Protein 8PHE (pdb70)

Secondary structure (DSSP, 8-state):
--HHHHTTT---TTTSSS-----HHHHHHHHHHSSTTHHHHHHS--HHHHHHHSS--HHHHHHHHHHTTTSSSS-GGGTS----HHHHHHHHHHHTTSSSHHHHHHHHHTTTTHHHHHH--HHHHHHHHHHHHTTSS-EEEE-----SSSBSSS---EEEEPTTSSEEEEEEEEEEEETTTT-SEEEEEEEEE---TT----EEEEEEEEEGGGS-EEE-PPP-BSS-TTS-EEEEEEEEEEEETT-BSSSTTTTHHHHHHHHHHSSTTHHHHHHHHHHHHHHHHHHHHHS-BSSSSBGGGSHHHHHHHHHHHHHHHHHHHHHHHHHHHHTSSS----HHHHHHHHHHHHHHHHHHHHHHHHHTGGGTTBTTSTTHHHHHHTTGGGTSSS-HHHHHHHHHHHHHHHHHHHHHHHH---SS-GGGHHHHHHHHHHHHHHHHHHHHHHHHHGGGGGT-HHHHHHHHHHHHHHHHHHHHHHHHHHHHHHT-TTHHHHHHHHHHHHHHHHHHHHHHHHTSSTT-TT--SHHHHHHHHHHHHHTS--SPPTT----/--STTGGGT----SSSSSPPP--HHHHHHHHHHHHHHHHHHHHT--HHHHHHHSS--HHHHHHHHHHTGGGSSS-GGGTS----HHHHHHHHHHHTTTSSHHHHHHHHHTTTSHHHHHH--HHHHHHHHHHHHTTSS-EEEE-----SSSBSS----EEEEPTTSSEEEEEEEEEEEETTTT-SEEEEEEEEE---TT----EEEEEEEEEGGGS-EEE-PPP-BSS--SS-EEEEEEEEEEEETT-EESSTTTHHHHHHHHHHS-SHHHHHHHHHHHHHHHHHHHHHHSS-EETTEEGGGSHHHHHHHHHHHHHHHHHHHHHHHHHHHHSSSS-----HHHHHHHHHHHHHHHHHHHHHHHHTGGGTTBTTSTTHHHHHHTTGGGTTTS-HHHHHHHHHHHHHHHHHHHHHHHH--TTS-GGGHHHHHHHHHHHHHHHHHHHHHHHHTGGGGGT-HHHHHHHHHHHHHHHHHHHHHHHHHHHHHHT-TTHHHHHHHHHHHHHHHHHHHHHHHHSSSTT-TT--SHHHHHHHHHHHHHTS--SPPTT----/--GGGGGTS-SS---/--SSGGGTS--S---

Radius of gyration: 31.09 Å; Cα contacts (8 Å, |Δi|>4): 2103; chains: 4; bounding box: 78×107×58 Å

InterPro domains:
  IPR006089 Acyl-CoA dehydrogenase, conserved site [PS00072] (179-191)
  IPR006089 Acyl-CoA dehydrogenase, conserved site [PS00073] (399-418)
  IPR006091 Acyl-CoA dehydrogenase/oxidase, middle domain [PF02770] (177-277)
  IPR009075 Acyl-CoA dehydrogenase/oxidase, C-terminal [PF00441] (290-437)
  IPR009100 Acyl-CoA dehydrogenase/oxidase, N-terminal and middle domain superfamily [SSF56645] (66-303)
  IPR013786 Acyl-CoA dehydrogenase/oxidase, N-terminal [PF02771] (68-173)
  IPR036250 Acyl-CoA dehydrogenase-like, C-terminal [SSF47203] (288-437)
  IPR036250 Acyl-CoA dehydrogenase-like, C-terminal [SSF47203] (507-579)
  IPR037069 Acyl-CoA dehydrogenase/oxidase, N-terminal domain superfamily [G3DSA:1.10.540.10] (61-175)
  IPR046373 Acyl-CoA oxidase/dehydrogenase, middle domain superfamily [G3DSA:2.40.110.10] (176-289)
  IPR049448 ACAD9/ACADV-like, C-terminal domain [PF21343] (492-610)

Structure (mmCIF, N/CA/C/O backbone):
data_8PHE
#
_entry.id   8PHE
#
_cell.length_a   1.00
_cell.length_b   1.00
_cell.length_c   1.00
_cell.angle_alpha   90.00
_cell.angle_beta   90.00
_cell.angle_gamma   90.00
#
_symmetry.space_group_name_H-M   'P 1'
#
loop_
_entity.id
_entity.type
_entity.pdbx_description
1 polymer 'Complex I assembly factor ACAD9, mitochondrial'
2 polymer 'Evolutionarily conserved signaling intermediate in Toll pathway, mitochondrial'
3 water water
#
loop_
_atom_site.group_PDB
_atom_site.id
_atom_site.type_symbol
_atom_site.label_atom_id
_atom_site.label_alt_id
_atom_site.label_comp_id
_atom_site.label_asym_id
_atom_site.label_entity_id
_atom_site.label_seq_id
_atom_site.pdbx_PDB_ins_code
_atom_site.Cartn_x
_atom_site.Cartn_y
_atom_site.Cartn_z
_atom_site.occupancy
_atom_site.B_iso_or_equiv
_atom_site.auth_seq_id
_atom_site.auth_comp_id
_atom_site.auth_asym_id
_atom_site.auth_atom_id
_atom_site.pdbx_PDB_model_num
ATOM 1 N N . ALA A 1 2 ? 96.153 76.715 87.996 1.00 45.58 38 ALA A N 1
ATOM 2 C CA . ALA A 1 2 ? 95.432 77.790 88.665 1.00 45.58 38 ALA A CA 1
ATOM 3 C C . ALA A 1 2 ? 95.066 78.894 87.679 1.00 45.58 38 ALA A C 1
ATOM 4 O O . ALA A 1 2 ? 94.476 78.633 86.633 1.00 45.58 38 ALA A O 1
ATOM 6 N N . PHE A 1 3 ? 95.393 80.135 88.036 1.00 39.74 39 PHE A N 1
ATOM 7 C CA . PHE A 1 3 ? 95.210 81.278 87.151 1.00 39.74 39 PHE A CA 1
ATOM 8 C C . PHE A 1 3 ? 96.528 82.003 86.892 1.00 39.74 39 PHE A C 1
ATOM 9 O O . PHE A 1 3 ? 96.902 82.243 85.736 1.00 39.74 39 PHE A O 1
ATOM 17 N N . ALA A 1 4 ? 97.247 82.340 87.965 1.00 39.63 40 ALA A N 1
ATOM 18 C CA . ALA A 1 4 ? 98.496 83.082 87.837 1.00 39.63 40 ALA A CA 1
ATOM 19 C C . ALA A 1 4 ? 99.563 82.272 87.114 1.00 39.63 40 ALA A C 1
ATOM 20 O O . ALA A 1 4 ? 100.354 82.828 86.343 1.00 39.63 40 ALA A O 1
ATOM 22 N N . LYS A 1 5 ? 99.621 80.963 87.366 1.00 42.37 41 LYS A N 1
ATOM 23 C CA . LYS A 1 5 ? 100.651 80.138 86.744 1.00 42.37 41 LYS A CA 1
ATOM 24 C C . LYS A 1 5 ? 100.502 80.112 85.228 1.00 42.37 41 LYS A C 1
ATOM 25 O O . LYS A 1 5 ? 101.497 80.184 84.498 1.00 42.37 41 LYS A O 1
ATOM 31 N N . GLU A 1 6 ? 99.268 80.006 84.733 1.00 41.16 42 GLU A N 1
ATOM 32 C CA . GLU A 1 6 ? 99.033 80.069 83.296 1.00 41.16 42 GLU A CA 1
ATOM 33 C C . GLU A 1 6 ? 98.992 81.495 82.765 1.00 41.16 42 GLU A C 1
ATOM 34 O O . GLU A 1 6 ? 98.975 81.683 81.544 1.00 41.16 42 GLU A O 1
ATOM 40 N N . LEU A 1 7 ? 98.968 82.502 83.643 1.00 38.09 43 LEU A N 1
ATOM 41 C CA . LEU A 1 7 ? 99.187 83.867 83.172 1.00 38.09 43 LEU A CA 1
ATOM 42 C C . LEU A 1 7 ? 100.576 84.030 82.569 1.00 38.09 43 LEU A C 1
ATOM 43 O O . LEU A 1 7 ? 100.772 84.863 81.677 1.00 38.09 43 LEU A O 1
ATOM 48 N N . PHE A 1 8 ? 101.551 83.248 83.041 1.00 37.34 44 PHE A N 1
ATOM 49 C CA . PHE A 1 8 ? 102.903 83.301 82.495 1.00 37.34 44 PHE A CA 1
ATOM 50 C C . PHE A 1 8 ? 102.981 82.796 81.062 1.00 37.34 44 PHE A C 1
ATOM 51 O O . PHE A 1 8 ? 103.927 83.143 80.348 1.00 37.34 44 PHE A O 1
ATOM 59 N N . LEU 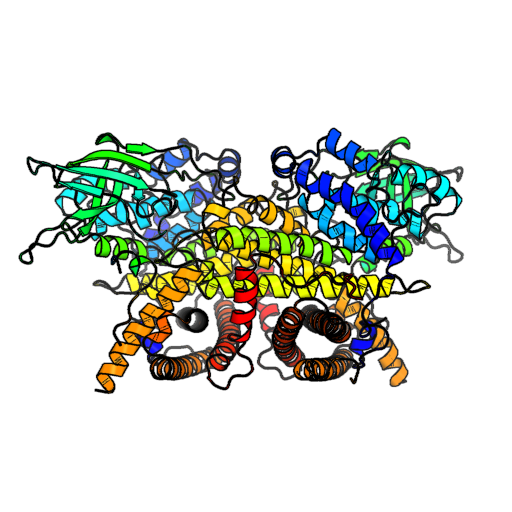A 1 9 ? 102.021 81.987 80.629 1.00 41.77 45 LEU A N 1
ATOM 60 C CA . LEU A 1 9 ? 102.012 81.441 79.281 1.00 41.77 45 LEU A CA 1
ATOM 61 C C . LEU A 1 9 ? 101.225 82.304 78.305 1.00 41.77 45 LEU A C 1
ATOM 62 O O . LEU A 1 9 ? 101.068 81.919 77.142 1.00 41.77 45 LEU A O 1
ATOM 67 N N . GLY A 1 10 ? 100.727 83.456 78.749 1.00 39.79 46 GLY A N 1
ATOM 68 C CA . GLY A 1 10 ? 99.949 84.317 77.885 1.00 39.79 46 GLY A CA 1
ATOM 69 C C . GLY A 1 10 ? 98.523 83.874 77.671 1.00 39.79 46 GLY A C 1
ATOM 70 O O . GLY A 1 10 ? 97.871 84.351 76.737 1.00 39.79 46 GLY A O 1
ATOM 71 N N . LYS A 1 11 ? 98.014 82.975 78.508 1.00 44.94 47 LYS A N 1
ATOM 72 C CA . LYS A 1 11 ? 96.667 82.440 78.377 1.00 44.94 47 LYS A CA 1
ATOM 73 C C . LYS A 1 11 ? 95.823 82.902 79.555 1.00 44.94 47 LYS A C 1
ATOM 74 O O . LYS A 1 11 ? 96.229 82.750 80.712 1.00 44.94 47 LYS A O 1
ATOM 80 N N . ILE A 1 12 ? 94.655 83.463 79.260 1.00 46.94 48 ILE A N 1
ATOM 81 C CA . ILE A 1 12 ? 93.724 83.909 80.290 1.00 46.94 48 ILE A CA 1
ATOM 82 C C . ILE A 1 12 ? 92.708 82.795 80.509 1.00 46.94 48 ILE A C 1
ATOM 83 O O . ILE A 1 12 ? 91.931 82.464 79.610 1.00 46.94 48 ILE A O 1
ATOM 88 N N . LYS A 1 13 ? 92.713 82.214 81.706 1.00 49.97 49 LYS A N 1
ATOM 89 C CA . LYS A 1 13 ? 91.768 81.156 82.055 1.00 49.97 49 LYS A CA 1
ATOM 90 C C . LYS A 1 13 ? 90.475 81.818 82.514 1.00 49.97 49 LYS A C 1
ATOM 91 O O . LYS A 1 13 ? 90.247 82.037 83.705 1.00 49.97 49 LYS A O 1
ATOM 97 N N . LYS A 1 14 ? 89.614 82.140 81.551 1.00 53.39 50 LYS A N 1
ATOM 98 C CA . LYS A 1 14 ? 88.364 82.846 81.828 1.00 53.39 50 LYS A CA 1
ATOM 99 C C . LYS A 1 14 ? 87.267 81.841 82.182 1.00 53.39 50 LYS A C 1
ATOM 100 O O . LYS A 1 14 ? 86.155 81.852 81.651 1.00 53.39 50 LYS A O 1
ATOM 106 N N . LYS A 1 15 ? 87.606 80.970 83.122 1.00 54.18 51 LYS A N 1
ATOM 107 C CA . LYS A 1 15 ? 86.649 80.000 83.634 1.00 54.18 51 LYS A CA 1
ATOM 108 C C . LYS A 1 15 ? 86.652 79.935 85.154 1.00 54.18 51 LYS A C 1
ATOM 109 O O . LYS A 1 15 ? 85.645 79.521 85.736 1.00 54.18 51 LYS A O 1
ATOM 115 N N . GLU A 1 16 ? 87.725 80.362 85.815 1.00 53.00 52 GLU A N 1
ATOM 116 C CA . GLU A 1 16 ? 87.830 80.332 87.264 1.00 53.00 52 GLU A CA 1
ATOM 117 C C . GLU A 1 16 ? 87.790 81.722 87.881 1.00 53.00 52 GLU A C 1
ATOM 118 O O . GLU A 1 16 ? 87.517 81.847 89.081 1.00 53.00 52 GLU A O 1
ATOM 124 N N . VAL A 1 17 ? 88.015 82.772 87.094 1.00 46.64 53 VAL A N 1
ATOM 125 C CA . VAL A 1 17 ? 88.247 84.101 87.645 1.00 46.64 53 VAL A CA 1
ATOM 126 C C . VAL A 1 17 ? 87.147 85.083 87.256 1.00 46.64 53 VAL A C 1
ATOM 127 O O . VAL A 1 17 ? 86.816 85.990 88.027 1.00 46.64 53 VAL A O 1
ATOM 131 N N . PHE A 1 18 ? 86.558 84.906 86.076 1.00 47.41 54 PHE A N 1
ATOM 132 C CA . PHE A 1 18 ? 85.695 85.966 85.565 1.00 47.41 54 PHE A CA 1
ATOM 133 C C . PHE A 1 18 ? 84.285 85.920 86.148 1.00 47.41 54 PHE A C 1
ATOM 134 O O . PHE A 1 18 ? 83.756 86.975 86.521 1.00 47.41 54 PHE A O 1
ATOM 142 N N . PRO A 1 19 ? 83.630 84.755 86.251 1.00 46.60 55 PRO A N 1
ATOM 143 C CA . PRO A 1 19 ? 82.387 84.728 87.031 1.00 46.60 55 PRO A CA 1
ATOM 144 C C . PRO A 1 19 ? 82.710 84.914 88.502 1.00 46.60 55 PRO A C 1
ATOM 145 O O . PRO A 1 19 ? 83.220 83.996 89.152 1.00 46.60 55 PRO A O 1
ATOM 149 N N . PHE A 1 20 ? 82.427 86.101 89.027 1.00 35.45 56 PHE A N 1
ATOM 150 C CA . PHE A 1 20 ? 82.897 86.451 90.358 1.00 35.45 56 PHE A CA 1
ATOM 151 C C . PHE A 1 20 ? 82.256 85.535 91.397 1.00 35.45 56 PHE A C 1
ATOM 152 O O . PHE A 1 20 ? 81.086 85.161 91.257 1.00 35.45 56 PHE A O 1
ATOM 160 N N . PRO A 1 21 ? 83.002 85.132 92.431 1.00 40.05 57 PRO A N 1
ATOM 161 C CA . PRO A 1 21 ? 82.442 84.250 93.464 1.00 40.05 57 PRO A CA 1
ATOM 162 C C . PRO A 1 21 ? 81.137 84.761 94.053 1.00 40.05 57 PRO A C 1
ATOM 163 O O . PRO A 1 21 ? 81.106 85.803 94.716 1.00 40.05 57 PRO A O 1
ATOM 167 N N . GLU A 1 22 ? 80.056 84.028 93.815 1.00 49.22 58 GLU A N 1
ATOM 168 C CA . GLU A 1 22 ? 78.755 84.369 94.365 1.00 49.22 58 GLU A CA 1
ATOM 169 C C . GLU A 1 22 ? 78.488 83.556 95.623 1.00 49.22 58 GLU A C 1
ATOM 170 O O . GLU A 1 22 ? 78.842 82.377 95.713 1.00 49.22 58 GLU A O 1
ATOM 176 N N . VAL A 1 23 ? 77.858 84.201 96.599 1.00 56.43 59 VAL A N 1
ATOM 177 C CA . VAL A 1 23 ? 77.516 83.580 97.871 1.00 56.43 59 VAL A CA 1
ATOM 178 C C . VAL A 1 23 ? 76.000 83.503 97.964 1.00 56.43 59 VAL A C 1
ATOM 179 O O . VAL A 1 23 ? 75.309 84.505 97.750 1.00 56.43 59 VAL A O 1
ATOM 183 N N . SER A 1 24 ? 75.487 82.315 98.275 1.00 61.16 60 SER A N 1
ATOM 184 C CA . SER A 1 24 ? 74.050 82.119 98.352 1.00 61.16 60 SER A CA 1
ATOM 185 C C . SER A 1 24 ? 73.462 82.907 99.519 1.00 61.16 60 SER A C 1
ATOM 186 O O . SER A 1 24 ? 74.170 83.358 100.424 1.00 61.16 60 SER A O 1
ATOM 189 N N . GLN A 1 25 ? 72.137 83.073 99.483 1.00 61.93 61 GLN A N 1
ATOM 190 C CA . GLN A 1 25 ? 71.467 83.935 100.453 1.00 61.93 61 GLN A CA 1
ATOM 191 C C . GLN A 1 25 ? 71.627 83.414 101.876 1.00 61.93 61 GLN A C 1
ATOM 192 O O . GLN A 1 25 ? 71.841 84.198 102.808 1.00 61.93 61 GLN A O 1
ATOM 198 N N . ASP A 1 26 ? 71.522 82.096 102.067 1.00 63.08 62 ASP A N 1
ATOM 199 C CA . ASP A 1 26 ? 71.585 81.539 103.416 1.00 63.08 62 ASP A CA 1
ATOM 200 C C . ASP A 1 26 ? 72.936 81.807 104.067 1.00 63.08 62 ASP A C 1
ATOM 201 O O . ASP A 1 26 ? 73.005 82.139 105.256 1.00 63.08 62 ASP A O 1
ATOM 206 N N . GLU A 1 27 ? 74.024 81.670 103.305 1.00 62.22 63 GLU A N 1
ATOM 207 C CA . GLU A 1 27 ? 75.347 81.945 103.858 1.00 62.22 63 GLU A CA 1
ATOM 208 C C . GLU A 1 27 ? 75.507 83.422 104.204 1.00 62.22 63 GLU A C 1
ATOM 209 O O . GLU A 1 27 ? 76.130 83.765 105.217 1.00 62.22 63 GLU A O 1
ATOM 215 N N . LEU A 1 28 ? 74.959 84.311 103.371 1.00 58.45 64 LEU A N 1
ATOM 216 C CA . LEU A 1 28 ? 75.004 85.736 103.686 1.00 58.45 64 LEU A CA 1
ATOM 217 C C . LEU A 1 28 ? 74.238 86.043 104.966 1.00 58.45 64 LEU A C 1
ATOM 218 O O . LEU A 1 28 ? 74.709 86.814 105.810 1.00 58.45 64 LEU A O 1
ATOM 223 N N . ASN A 1 29 ? 73.055 85.447 105.132 1.00 60.28 65 ASN A N 1
ATOM 224 C CA . ASN A 1 29 ? 72.303 85.657 106.364 1.00 60.28 65 ASN A CA 1
ATOM 225 C C . ASN A 1 29 ? 73.050 85.101 107.569 1.00 60.28 65 ASN A C 1
ATOM 226 O O . ASN A 1 29 ? 73.043 85.711 108.642 1.00 60.28 65 ASN A O 1
ATOM 231 N N . GLU A 1 30 ? 73.705 83.948 107.411 1.00 59.61 66 GLU A N 1
ATOM 232 C CA . GLU A 1 30 ? 74.464 83.374 108.518 1.00 59.61 66 GLU A CA 1
ATOM 233 C C . GLU A 1 30 ? 75.635 84.265 108.916 1.00 59.61 66 GLU A C 1
ATOM 234 O O . GLU A 1 30 ? 75.881 84.486 110.109 1.00 59.61 66 GLU A O 1
ATOM 240 N N . ILE A 1 31 ? 76.371 84.790 107.933 1.00 53.92 67 ILE A N 1
ATOM 241 C CA . ILE A 1 31 ? 77.512 85.641 108.259 1.00 53.92 67 ILE A CA 1
ATOM 242 C C . ILE A 1 31 ? 77.044 86.965 108.851 1.00 53.92 67 ILE A C 1
ATOM 243 O O . ILE A 1 31 ? 77.691 87.518 109.747 1.00 53.92 67 ILE A O 1
ATOM 248 N N . ASN A 1 32 ? 75.908 87.490 108.382 1.00 54.10 68 ASN A N 1
ATOM 249 C CA . ASN A 1 32 ? 75.384 88.720 108.965 1.00 54.10 68 ASN A CA 1
ATOM 250 C C . ASN A 1 32 ? 74.891 88.489 110.388 1.00 54.10 68 ASN A C 1
ATOM 251 O O . ASN A 1 32 ? 75.018 89.370 111.246 1.00 54.10 68 ASN A O 1
ATOM 256 N N . GLN A 1 33 ? 74.321 87.312 110.655 1.00 54.20 69 GLN A N 1
ATOM 257 C CA . GLN A 1 33 ? 73.916 86.973 112.013 1.00 54.20 69 GLN A CA 1
ATOM 258 C C . GLN A 1 33 ? 75.119 86.822 112.932 1.00 54.20 69 GLN A C 1
ATOM 259 O O . GLN A 1 33 ? 75.059 87.221 114.101 1.00 54.20 69 GLN A O 1
ATOM 265 N N . PHE A 1 34 ? 76.209 86.231 112.435 1.00 51.01 70 PHE A N 1
ATOM 266 C CA . PHE A 1 34 ? 77.428 86.170 113.237 1.00 51.01 70 PHE A CA 1
ATOM 267 C C . PHE A 1 34 ? 77.992 87.563 113.488 1.00 51.01 70 PHE A C 1
ATOM 268 O O . PHE A 1 34 ? 78.442 87.860 114.600 1.00 51.01 70 PHE A O 1
ATOM 276 N N . LEU A 1 35 ? 77.982 88.422 112.471 1.00 49.81 71 LEU A N 1
ATOM 277 C CA . LEU A 1 35 ? 78.234 89.838 112.680 1.00 49.81 71 LEU A CA 1
ATOM 278 C C . LEU A 1 35 ? 77.151 90.419 113.588 1.00 49.81 71 LEU A C 1
ATOM 279 O O . LEU A 1 35 ? 76.134 89.785 113.873 1.00 49.81 71 LEU A O 1
ATOM 284 N N . GLY A 1 36 ? 77.359 91.656 114.024 1.00 50.41 72 GLY A N 1
ATOM 285 C CA . GLY A 1 36 ? 76.545 92.195 115.084 1.00 50.41 72 GLY A CA 1
ATOM 286 C C . GLY A 1 36 ? 77.278 92.129 116.407 1.00 50.41 72 GLY A C 1
ATOM 287 O O . GLY A 1 36 ? 78.053 93.022 116.751 1.00 50.41 72 GLY A O 1
ATOM 288 N N . PRO A 1 37 ? 77.022 91.077 117.194 1.00 49.13 73 PRO A N 1
ATOM 289 C CA . PRO A 1 37 ? 77.743 90.903 118.466 1.00 49.13 73 PRO A CA 1
ATOM 290 C C . PRO A 1 37 ? 79.256 91.061 118.363 1.00 49.13 73 PRO A C 1
ATOM 291 O O . PRO A 1 37 ? 79.924 91.288 119.376 1.00 49.13 73 PRO A O 1
ATOM 295 N N . VAL A 1 38 ? 79.806 90.946 117.157 1.00 47.88 74 VAL A N 1
ATOM 296 C CA . VAL A 1 38 ? 81.240 91.130 116.943 1.00 47.88 74 VAL A CA 1
ATOM 297 C C . VAL A 1 38 ? 81.567 92.571 116.571 1.00 47.88 74 VAL A C 1
ATOM 298 O O . VAL A 1 38 ? 82.473 93.182 117.146 1.00 47.88 74 VAL A O 1
ATOM 302 N N . GLU A 1 39 ? 80.842 93.133 115.600 1.00 50.36 75 GLU A N 1
ATOM 303 C CA . GLU A 1 39 ? 81.111 94.501 115.165 1.00 50.36 75 GLU A CA 1
ATOM 304 C C . GLU A 1 39 ? 80.832 95.505 116.277 1.00 50.36 75 GLU A C 1
ATOM 305 O O . GLU A 1 39 ? 81.604 96.449 116.476 1.00 50.36 75 GLU A O 1
ATOM 311 N N . LYS A 1 40 ? 79.729 95.322 117.003 1.00 51.83 76 LYS A N 1
ATOM 312 C CA . LYS A 1 40 ? 79.413 96.193 118.130 1.00 51.83 76 LYS A CA 1
ATOM 313 C C . LYS A 1 40 ? 80.485 96.103 119.208 1.00 51.83 76 LYS A C 1
ATOM 314 O O . LYS A 1 40 ? 80.905 97.121 119.772 1.00 51.83 76 LYS A O 1
ATOM 320 N N . PHE A 1 41 ? 80.944 94.885 119.505 1.00 49.54 77 PHE A N 1
ATOM 321 C CA . PHE A 1 41 ? 82.003 94.712 120.493 1.00 49.54 77 PHE A CA 1
ATOM 322 C C . PHE A 1 41 ? 83.282 95.415 120.060 1.00 49.54 77 PHE A C 1
ATOM 323 O O . PHE A 1 41 ? 83.959 96.048 120.877 1.00 49.54 77 PHE A O 1
ATOM 331 N N . PHE A 1 42 ? 83.631 95.314 118.776 1.00 44.49 78 PHE A N 1
ATOM 332 C CA . PHE A 1 42 ? 84.868 95.929 118.311 1.00 44.49 78 PHE A CA 1
ATOM 333 C C . PHE A 1 42 ? 84.767 97.449 118.267 1.00 44.49 78 PHE A C 1
ATOM 334 O O . PHE A 1 42 ? 85.752 98.140 118.550 1.00 44.49 78 PHE A O 1
ATOM 342 N N . THR A 1 43 ? 83.599 97.989 117.916 1.00 50.28 79 THR A N 1
ATOM 343 C CA . THR A 1 43 ? 83.446 99.439 117.850 1.00 50.28 79 THR A CA 1
ATOM 344 C C . THR A 1 43 ? 83.293 100.077 119.226 1.00 50.28 79 THR A C 1
ATOM 345 O O . THR A 1 43 ? 83.719 101.220 119.419 1.00 50.28 79 THR A O 1
ATOM 349 N N . GLU A 1 44 ? 82.699 99.372 120.188 1.00 54.53 80 GLU A N 1
ATOM 350 C CA . GLU A 1 44 ? 82.360 99.962 121.477 1.00 54.53 80 GLU A CA 1
ATOM 351 C C . GLU A 1 44 ? 83.231 99.468 122.622 1.00 54.53 80 GLU A C 1
ATOM 352 O O . GLU A 1 44 ? 83.783 100.280 123.370 1.00 54.53 80 GLU A O 1
ATOM 358 N N . GLU A 1 45 ? 83.372 98.156 122.784 1.00 54.78 81 GLU A N 1
ATOM 359 C CA . GLU A 1 45 ? 84.029 97.588 123.954 1.00 54.78 81 GLU A CA 1
ATOM 360 C C . GLU A 1 45 ? 85.531 97.404 123.776 1.00 54.78 81 GLU A C 1
ATOM 361 O O . GLU A 1 45 ? 86.185 96.882 124.685 1.00 54.78 81 GLU A O 1
ATOM 367 N N . VAL A 1 46 ? 86.092 97.813 122.643 1.00 52.19 82 VAL A N 1
ATOM 368 C CA . VAL A 1 46 ? 87.519 97.682 122.369 1.00 52.19 82 VAL A CA 1
ATOM 369 C C . VAL A 1 46 ? 88.135 99.073 122.353 1.00 52.19 82 VAL A C 1
ATOM 370 O O . VAL A 1 46 ? 87.686 99.951 121.606 1.00 52.19 82 VAL A O 1
ATOM 374 N N . ASP A 1 47 ? 89.160 99.273 123.179 1.00 52.70 83 ASP A N 1
ATOM 375 C CA . ASP A 1 47 ? 89.865 100.548 123.288 1.00 52.70 83 ASP A CA 1
ATOM 376 C C . ASP A 1 47 ? 91.237 100.386 122.643 1.00 52.70 83 ASP A C 1
ATOM 377 O O . ASP A 1 47 ? 92.178 99.905 123.281 1.00 52.70 83 ASP A O 1
ATOM 382 N N . SER A 1 48 ? 91.348 100.789 121.375 1.00 45.91 84 SER A N 1
ATOM 383 C CA . SER A 1 48 ? 92.622 100.678 120.671 1.00 45.91 84 SER A CA 1
ATOM 384 C C . SER A 1 48 ? 93.680 101.582 121.292 1.00 45.91 84 SER A C 1
ATOM 385 O O . SER A 1 48 ? 94.848 101.192 121.405 1.00 45.91 84 SER A O 1
ATOM 388 N N . ARG A 1 49 ? 93.290 102.794 121.693 1.00 48.72 85 ARG A N 1
ATOM 389 C CA . ARG A 1 49 ? 94.239 103.717 122.306 1.00 48.72 85 ARG A CA 1
ATOM 390 C C . ARG A 1 49 ? 94.793 103.156 123.609 1.00 48.72 85 ARG A C 1
ATOM 391 O O . ARG A 1 49 ? 96.000 103.241 123.867 1.00 48.72 85 ARG A O 1
ATOM 399 N N . LYS A 1 50 ? 93.926 102.579 124.443 1.00 51.76 86 LYS A N 1
ATOM 400 C CA . LYS A 1 50 ? 94.380 101.995 125.701 1.00 51.76 86 LYS A CA 1
ATOM 401 C C . LYS A 1 50 ? 95.328 100.828 125.459 1.00 51.76 86 LYS A C 1
ATOM 402 O O . LYS A 1 50 ? 96.361 100.710 126.125 1.00 51.76 86 LYS A O 1
ATOM 408 N N . ILE A 1 51 ? 94.994 99.958 124.504 1.00 47.10 87 ILE A N 1
ATOM 409 C CA . ILE A 1 51 ? 95.848 98.811 124.210 1.00 47.10 87 ILE A CA 1
ATOM 410 C C . ILE A 1 51 ? 97.207 99.276 123.706 1.00 47.10 87 ILE A C 1
ATOM 411 O O . ILE A 1 51 ? 98.249 98.733 124.093 1.00 47.10 87 ILE A O 1
ATOM 416 N N . ASP A 1 52 ? 97.219 100.289 122.839 1.00 47.78 88 ASP A N 1
ATOM 417 C CA . ASP A 1 52 ? 98.482 100.794 122.310 1.00 47.78 88 ASP A CA 1
ATOM 418 C C . ASP A 1 52 ? 99.327 101.436 123.404 1.00 47.78 88 ASP A C 1
ATOM 419 O O . ASP A 1 52 ? 100.541 101.212 123.474 1.00 47.78 88 ASP A O 1
ATOM 424 N N . GLN A 1 53 ? 98.707 102.242 124.270 1.00 52.67 89 GLN A N 1
ATOM 425 C CA . GLN A 1 53 ? 99.484 102.973 125.267 1.00 52.67 89 GLN A CA 1
ATOM 426 C C . GLN A 1 53 ? 99.975 102.055 126.383 1.00 52.67 89 GLN A C 1
ATOM 427 O O . GLN A 1 53 ? 101.091 102.228 126.885 1.00 52.67 89 GLN A O 1
ATOM 433 N N . GLU A 1 54 ? 99.164 101.072 126.786 1.00 52.52 90 GLU A N 1
ATOM 434 C CA . GLU A 1 54 ? 99.592 100.144 127.827 1.00 52.52 90 GLU A CA 1
ATOM 435 C C . GLU A 1 54 ? 100.551 99.088 127.298 1.00 52.52 90 GLU A C 1
ATOM 436 O O . GLU A 1 54 ? 101.438 98.640 128.034 1.00 52.52 90 GLU A O 1
ATOM 442 N N . GLY A 1 55 ? 100.396 98.680 126.041 1.00 48.75 91 GLY A N 1
ATOM 443 C CA . GLY A 1 55 ? 101.201 97.612 125.492 1.00 48.75 91 GLY A CA 1
ATOM 444 C C . GLY A 1 55 ? 100.735 96.219 125.843 1.00 48.75 91 GLY A C 1
ATOM 445 O O . GLY A 1 55 ? 101.452 95.253 125.562 1.00 48.75 91 GLY A O 1
ATOM 446 N N . LYS A 1 56 ? 99.562 96.083 126.455 1.00 51.20 92 LYS A N 1
ATOM 447 C CA . LYS A 1 56 ? 99.016 94.789 126.830 1.00 51.20 92 LYS A CA 1
ATOM 448 C C . LYS A 1 56 ? 97.516 94.790 126.583 1.00 51.20 92 LYS A C 1
ATOM 449 O O . LYS A 1 56 ? 96.820 95.735 126.963 1.00 51.20 92 LYS A O 1
ATOM 455 N N . ILE A 1 57 ? 97.025 93.732 125.946 1.00 48.90 93 ILE A N 1
ATOM 456 C CA . ILE A 1 57 ? 95.593 93.573 125.710 1.00 48.90 93 ILE A CA 1
ATOM 457 C C . ILE A 1 57 ? 94.922 93.239 127.037 1.00 48.90 93 ILE A C 1
ATOM 458 O O . ILE A 1 57 ? 95.346 92.297 127.722 1.00 48.90 93 ILE A O 1
ATOM 463 N N . PRO A 1 58 ? 93.895 93.984 127.445 1.00 52.25 94 PRO A N 1
ATOM 464 C CA . PRO A 1 58 ? 93.243 93.702 128.729 1.00 52.25 94 PRO A CA 1
ATOM 465 C C . PRO A 1 58 ? 92.649 92.302 128.760 1.00 52.25 94 PRO A C 1
ATOM 466 O O . PRO A 1 58 ? 92.196 91.770 127.745 1.00 52.25 94 PRO A O 1
ATOM 470 N N . ASP A 1 59 ? 92.664 91.702 129.954 1.00 56.79 95 ASP A N 1
ATOM 471 C CA . ASP A 1 59 ? 92.167 90.339 130.104 1.00 56.79 95 ASP A CA 1
ATOM 472 C C . ASP A 1 59 ? 90.674 90.243 129.822 1.00 56.79 95 ASP A C 1
ATOM 473 O O . ASP A 1 59 ? 90.207 89.211 129.329 1.00 56.79 95 ASP A O 1
ATOM 478 N N . GLU A 1 60 ? 89.909 91.294 130.129 1.00 55.58 96 GLU A N 1
ATOM 479 C CA . GLU A 1 60 ? 88.483 91.280 129.815 1.00 55.58 96 GLU A CA 1
ATOM 480 C C . GLU A 1 60 ? 88.249 91.234 128.309 1.00 55.58 96 GLU A C 1
ATOM 481 O O . GLU A 1 60 ? 87.380 90.495 127.831 1.00 55.58 96 GLU A O 1
ATOM 487 N N . THR A 1 61 ? 89.019 92.016 127.547 1.00 52.53 97 THR A N 1
ATOM 488 C CA . THR A 1 61 ? 88.879 92.007 126.095 1.00 52.53 97 THR A CA 1
ATOM 489 C C . THR A 1 61 ? 89.226 90.641 125.518 1.00 52.53 97 THR A C 1
ATOM 490 O O . THR A 1 61 ? 88.518 90.130 124.644 1.00 52.53 97 THR A O 1
ATOM 494 N N . LEU A 1 62 ? 90.307 90.028 126.006 1.00 51.70 98 LEU A N 1
ATOM 495 C CA . LEU A 1 62 ? 90.695 88.711 125.511 1.00 51.70 98 LEU A CA 1
ATOM 496 C C . LEU A 1 62 ? 89.665 87.654 125.892 1.00 51.70 98 LEU A C 1
ATOM 497 O O . LEU A 1 62 ? 89.373 86.749 125.100 1.00 51.70 98 LEU A O 1
ATOM 502 N N . GLU A 1 63 ? 89.102 87.750 127.099 1.00 52.43 99 GLU A N 1
ATOM 503 C CA . GLU A 1 63 ? 88.068 86.806 127.509 1.00 52.43 99 GLU A CA 1
ATOM 504 C C . GLU A 1 63 ? 86.822 86.941 126.643 1.00 52.43 99 GLU A C 1
ATOM 505 O O . GLU A 1 63 ? 86.225 85.934 126.245 1.00 52.43 99 GLU A O 1
ATOM 511 N N . LYS A 1 64 ? 86.417 88.174 126.333 1.00 51.33 100 LYS A N 1
ATOM 512 C CA . LYS A 1 64 ? 85.270 88.362 125.450 1.00 51.33 100 LYS A CA 1
ATOM 513 C C . LYS A 1 64 ? 85.571 87.879 124.036 1.00 51.33 100 LYS A C 1
ATOM 514 O O . LYS A 1 64 ? 84.684 87.338 123.366 1.00 51.33 100 LYS A O 1
ATOM 520 N N . LEU A 1 65 ? 86.808 88.064 123.568 1.00 47.53 101 LEU A N 1
ATOM 521 C CA . LEU A 1 65 ? 87.194 87.541 122.261 1.00 47.53 101 LEU A CA 1
ATOM 522 C C . LEU A 1 65 ? 87.104 86.022 122.233 1.00 47.53 101 LEU A C 1
ATOM 523 O O . LEU A 1 65 ? 86.647 85.436 121.244 1.00 47.53 101 LEU A O 1
ATOM 528 N N . LYS A 1 66 ? 87.548 85.367 123.307 1.00 46.71 102 LYS A N 1
ATOM 529 C CA . LYS A 1 66 ? 87.411 83.917 123.403 1.00 46.71 102 LYS A CA 1
ATOM 530 C C . LYS A 1 66 ? 85.945 83.505 123.433 1.00 46.71 102 LYS A C 1
ATOM 531 O O . LYS A 1 66 ? 85.560 82.500 122.822 1.00 46.71 102 LYS A O 1
ATOM 537 N N . SER A 1 67 ? 85.113 84.265 124.149 1.00 48.89 103 SER A N 1
ATOM 538 C CA . SER A 1 67 ? 83.689 83.951 124.222 1.00 48.89 103 SER A CA 1
ATOM 539 C C . SER A 1 67 ? 83.025 84.058 122.854 1.00 48.89 103 SER A C 1
ATOM 540 O O . SER A 1 67 ? 82.186 83.224 122.497 1.00 48.89 103 SER A O 1
ATOM 543 N N . LEU A 1 68 ? 83.385 85.081 122.075 1.00 45.86 104 LEU A N 1
ATOM 544 C CA . LEU A 1 68 ? 82.821 85.252 120.742 1.00 45.86 104 LEU A CA 1
ATOM 545 C C . LEU A 1 68 ? 83.220 84.142 119.781 1.00 45.86 104 LEU A C 1
ATOM 546 O O . LEU A 1 68 ? 82.603 84.017 118.718 1.00 45.86 104 LEU A O 1
ATOM 551 N N . GLY A 1 69 ? 84.228 83.342 120.119 1.00 46.06 105 GLY A N 1
ATOM 552 C CA . GLY A 1 69 ? 84.667 82.280 119.240 1.00 46.06 105 GLY A CA 1
ATOM 553 C C . GLY A 1 69 ? 85.571 82.719 118.114 1.00 46.06 105 GLY A C 1
ATOM 554 O O . GLY A 1 69 ? 85.637 82.037 117.088 1.00 46.06 105 GLY A O 1
ATOM 555 N N . LEU A 1 70 ? 86.275 83.839 118.272 1.00 42.16 106 LEU A N 1
ATOM 556 C CA . LEU A 1 70 ? 87.157 84.335 117.225 1.00 42.16 106 LEU A CA 1
ATOM 557 C C . LEU A 1 70 ? 88.501 83.622 117.192 1.00 42.16 106 LEU A C 1
ATOM 558 O O . LEU A 1 70 ? 89.282 83.855 116.263 1.00 42.16 106 LEU A O 1
ATOM 563 N N . PHE A 1 71 ? 88.793 82.770 118.173 1.00 42.16 107 PHE A N 1
ATOM 564 C CA . PHE A 1 71 ? 90.009 81.970 118.161 1.00 42.16 107 PHE A CA 1
ATOM 565 C C . PHE A 1 71 ? 89.850 80.664 117.395 1.00 42.16 107 PHE A C 1
ATOM 566 O O . PHE A 1 71 ? 90.847 79.972 117.166 1.00 42.16 107 PHE A O 1
ATOM 574 N N . GLY A 1 72 ? 88.630 80.315 116.998 1.00 44.40 108 GLY A N 1
ATOM 575 C CA . GLY A 1 72 ? 88.373 79.090 116.268 1.00 44.40 108 GLY A CA 1
ATOM 576 C C . GLY A 1 72 ? 87.539 79.315 115.025 1.00 44.40 108 GLY A C 1
ATOM 577 O O . GLY A 1 72 ? 86.655 78.512 114.713 1.00 44.40 108 GLY A O 1
ATOM 578 N N . LEU A 1 73 ? 87.802 80.417 114.318 1.00 42.43 109 LEU A N 1
ATOM 579 C CA . LEU A 1 73 ? 86.967 80.799 113.182 1.00 42.43 109 LEU A CA 1
ATOM 580 C C . LEU A 1 73 ? 86.942 79.714 112.112 1.00 42.43 109 LEU A C 1
ATOM 581 O O . LEU A 1 73 ? 85.871 79.308 111.650 1.00 42.43 109 LEU A O 1
ATOM 586 N N . GLN A 1 74 ? 88.113 79.232 111.704 1.00 42.23 110 GLN A N 1
ATOM 587 C CA . GLN A 1 74 ? 88.209 78.252 110.632 1.00 42.23 110 GLN A CA 1
ATOM 588 C C . GLN A 1 74 ? 88.408 76.828 111.132 1.00 42.23 110 GLN A C 1
ATOM 589 O O . GLN A 1 74 ? 88.552 75.915 110.313 1.00 42.23 110 GLN A O 1
ATOM 595 N N . VAL A 1 75 ? 88.427 76.616 112.444 1.00 45.59 111 VAL A N 1
ATOM 596 C CA . VAL A 1 75 ? 88.476 75.247 112.969 1.00 45.59 111 VAL A CA 1
ATOM 597 C C . VAL A 1 75 ? 87.180 74.532 112.606 1.00 45.59 111 VAL A C 1
ATOM 598 O O . VAL A 1 75 ? 86.093 75.133 112.713 1.00 45.59 111 VAL A O 1
ATOM 602 N N . PRO A 1 76 ? 87.226 73.276 112.161 1.00 48.60 112 PRO A N 1
ATOM 603 C CA . PRO A 1 76 ? 85.986 72.576 111.806 1.00 48.60 112 PRO A CA 1
ATOM 604 C C . PRO A 1 76 ? 85.035 72.478 112.989 1.00 48.60 112 PRO A C 1
ATOM 605 O O . PRO A 1 76 ? 85.450 72.406 114.147 1.00 48.60 112 PRO A O 1
ATOM 609 N N . GLU A 1 77 ? 83.736 72.487 112.676 1.00 51.20 113 GLU A N 1
ATOM 610 C CA . GLU A 1 77 ? 82.713 72.505 113.718 1.00 51.20 113 GLU A CA 1
ATOM 611 C C . GLU A 1 77 ? 82.769 71.259 114.591 1.00 51.20 113 GLU A C 1
ATOM 612 O O . GLU A 1 77 ? 82.356 71.300 115.756 1.00 51.20 113 GLU A O 1
ATOM 618 N N . GLU A 1 78 ? 83.270 70.146 114.054 1.00 53.04 114 GLU A N 1
ATOM 619 C CA . GLU A 1 78 ? 83.395 68.922 114.836 1.00 53.04 114 GLU A CA 1
ATOM 620 C C . GLU A 1 78 ? 84.451 69.025 115.927 1.00 53.04 114 GLU A C 1
ATOM 621 O O . GLU A 1 78 ? 84.472 68.175 116.824 1.00 53.04 114 GLU A O 1
ATOM 627 N N . TYR A 1 79 ? 85.320 70.035 115.877 1.00 50.47 115 TYR A N 1
ATOM 628 C CA . TYR A 1 79 ? 86.394 70.205 116.846 1.00 50.47 115 TYR A CA 1
ATOM 629 C C . TYR A 1 79 ? 86.224 71.475 117.675 1.00 50.47 115 TYR A C 1
ATOM 630 O O . TYR A 1 79 ? 87.209 72.099 118.073 1.00 50.47 115 TYR A O 1
ATOM 639 N N . GLY A 1 80 ? 84.981 71.872 117.936 1.00 49.22 116 GLY A N 1
ATOM 640 C CA . GLY A 1 80 ? 84.707 73.025 118.766 1.00 49.22 116 GLY A CA 1
ATOM 641 C C . GLY A 1 80 ? 84.843 74.368 118.084 1.00 49.22 116 GLY A C 1
ATOM 642 O O . GLY A 1 80 ? 84.674 75.398 118.748 1.00 49.22 116 GLY A O 1
ATOM 643 N N . GLY A 1 81 ? 85.140 74.398 116.790 1.00 48.10 117 GLY A N 1
ATOM 644 C CA . GLY A 1 81 ? 85.268 75.635 116.051 1.00 48.10 117 GLY A CA 1
ATOM 645 C C . GLY A 1 81 ? 83.973 76.044 115.384 1.00 48.10 117 GLY A C 1
ATOM 646 O O . GLY A 1 81 ? 82.882 75.604 115.755 1.00 48.10 117 GLY A O 1
ATOM 647 N N . LEU A 1 82 ? 84.102 76.908 114.376 1.00 44.97 118 LEU A N 1
ATOM 648 C CA . LEU A 1 82 ? 82.959 77.376 113.608 1.00 44.97 118 LEU A CA 1
ATOM 649 C C . LEU A 1 82 ? 82.957 76.920 112.158 1.00 44.97 118 LEU A C 1
ATOM 650 O O . LEU A 1 82 ? 81.891 76.931 111.533 1.00 44.97 118 LEU A O 1
ATOM 655 N N . GLY A 1 83 ? 84.102 76.529 111.605 1.00 43.72 119 GLY A N 1
ATOM 656 C CA . GLY A 1 83 ? 84.149 76.009 110.255 1.00 43.72 119 GLY A CA 1
ATOM 657 C C . GLY A 1 83 ? 83.890 77.018 109.162 1.00 43.72 119 GLY A C 1
ATOM 658 O O . GLY A 1 83 ? 83.432 76.629 108.082 1.00 43.72 119 GLY A O 1
ATOM 659 N N . PHE A 1 84 ? 84.163 78.299 109.404 1.00 43.25 120 PHE A N 1
ATOM 660 C CA . PHE A 1 84 ? 83.919 79.337 108.410 1.00 43.25 120 PHE A CA 1
ATOM 661 C C . PHE A 1 84 ? 84.790 79.133 107.178 1.00 43.25 120 PHE A C 1
ATOM 662 O O . PHE A 1 84 ? 85.925 78.658 107.283 1.00 43.25 120 PHE A O 1
ATOM 670 N N . SER A 1 85 ? 84.267 79.490 106.007 1.00 41.66 121 SER A N 1
ATOM 671 C CA . SER A 1 85 ? 85.001 79.309 104.761 1.00 41.66 121 SER A CA 1
ATOM 672 C C . SER A 1 85 ? 86.031 80.414 104.580 1.00 41.66 121 SER A C 1
ATOM 673 O O . SER A 1 85 ? 86.283 81.194 105.504 1.00 41.66 121 SER A O 1
ATOM 676 N N . ASN A 1 86 ? 86.636 80.486 103.397 1.00 37.74 122 ASN A N 1
ATOM 677 C CA . ASN A 1 86 ? 87.651 81.486 103.111 1.00 37.74 122 ASN A CA 1
ATOM 678 C C . ASN A 1 86 ? 87.068 82.839 102.731 1.00 37.74 122 ASN A C 1
ATOM 679 O O . ASN A 1 86 ? 87.743 83.858 102.912 1.00 37.74 122 ASN A O 1
ATOM 684 N N . THR A 1 87 ? 85.841 82.884 102.215 1.00 37.82 123 THR A N 1
ATOM 685 C CA . THR A 1 87 ? 85.154 84.141 101.956 1.00 37.82 123 THR A CA 1
ATOM 686 C C . THR A 1 87 ? 84.408 84.657 103.175 1.00 37.82 123 THR A C 1
ATOM 687 O O . THR A 1 87 ? 83.937 85.798 103.160 1.00 37.82 123 THR A O 1
ATOM 691 N N . MET A 1 88 ? 84.288 83.850 104.227 1.00 42.34 124 MET A N 1
ATOM 692 C CA . MET A 1 88 ? 83.638 84.266 105.458 1.00 42.34 124 MET A CA 1
ATOM 693 C C . MET A 1 88 ? 84.641 84.624 106.542 1.00 42.34 124 MET A C 1
ATOM 694 O O . MET A 1 88 ? 84.262 85.253 107.536 1.00 42.34 124 MET A O 1
ATOM 699 N N . TYR A 1 89 ? 85.903 84.236 106.380 1.00 39.56 125 TYR A N 1
ATOM 700 C CA . TYR A 1 89 ? 87.001 84.675 107.230 1.00 39.56 125 TYR A CA 1
ATOM 701 C C . TYR A 1 89 ? 87.550 86.028 106.799 1.00 39.56 125 TYR A C 1
ATOM 702 O O . TYR A 1 89 ? 87.872 86.866 107.648 1.00 39.56 125 TYR A O 1
ATOM 711 N N . SER A 1 90 ? 87.637 86.265 105.487 1.00 34.52 126 SER A N 1
ATOM 712 C CA . SER A 1 90 ? 87.985 87.590 104.990 1.00 34.52 126 SER A CA 1
ATOM 713 C C . SER A 1 90 ? 86.936 88.621 105.381 1.00 34.52 126 SER A C 1
ATOM 714 O O . SER A 1 90 ? 87.270 89.787 105.621 1.00 34.52 126 SER A O 1
ATOM 717 N N . ARG A 1 91 ? 85.665 88.215 105.436 1.00 35.39 127 ARG A N 1
ATOM 718 C CA . ARG A 1 91 ? 84.610 89.127 105.865 1.00 35.39 127 ARG A CA 1
ATOM 719 C C . ARG A 1 91 ? 84.826 89.579 107.303 1.00 35.39 127 ARG A C 1
ATOM 720 O O . ARG A 1 91 ? 84.678 90.765 107.617 1.00 35.39 127 ARG A O 1
ATOM 728 N N . LEU A 1 92 ? 85.182 88.648 108.191 1.00 36.37 128 LEU A N 1
ATOM 729 C CA . LEU A 1 92 ? 85.425 88.993 109.586 1.00 36.37 128 LEU A CA 1
ATOM 730 C C . LEU A 1 92 ? 86.753 89.707 109.788 1.00 36.37 128 LEU A C 1
ATOM 731 O O . LEU A 1 92 ? 86.916 90.408 110.793 1.00 36.37 128 LEU A O 1
ATOM 736 N N . GLY A 1 93 ? 87.705 89.526 108.871 1.00 34.73 129 GLY A N 1
ATOM 737 C CA . GLY A 1 93 ? 88.965 90.241 108.983 1.00 34.73 129 GLY A CA 1
ATOM 738 C C . GLY A 1 93 ? 88.786 91.747 108.975 1.00 34.73 129 GLY A C 1
ATOM 739 O O . GLY A 1 93 ? 89.492 92.469 109.682 1.00 34.73 129 GLY A O 1
ATOM 740 N N . GLU A 1 94 ? 87.833 92.241 108.180 1.00 34.56 130 GLU A N 1
ATOM 741 C CA . GLU A 1 94 ? 87.593 93.679 108.113 1.00 34.56 130 GLU A CA 1
ATOM 742 C C . GLU A 1 94 ? 87.128 94.232 109.455 1.00 34.56 130 GLU A C 1
ATOM 743 O O . GLU A 1 94 ? 87.555 95.317 109.864 1.00 34.56 130 GLU A O 1
ATOM 749 N N . ILE A 1 95 ? 86.248 93.508 110.150 1.00 36.66 131 ILE A N 1
ATOM 750 C CA . ILE A 1 95 ? 85.813 93.947 111.473 1.00 36.66 131 ILE A CA 1
ATOM 751 C C . ILE A 1 95 ? 86.946 93.812 112.482 1.00 36.66 131 ILE A C 1
ATOM 752 O O . ILE A 1 95 ? 87.138 94.683 113.338 1.00 36.66 131 ILE A O 1
ATOM 757 N N . ILE A 1 96 ? 87.713 92.724 112.402 1.00 36.24 132 ILE A N 1
ATOM 758 C CA . ILE A 1 96 ? 88.779 92.498 113.375 1.00 36.24 132 ILE A CA 1
ATOM 759 C C . ILE A 1 96 ? 89.877 93.549 113.228 1.00 36.24 132 ILE A C 1
ATOM 760 O O . ILE A 1 96 ? 90.551 93.903 114.203 1.00 36.24 132 ILE A O 1
ATOM 765 N N . SER A 1 97 ? 90.047 94.094 112.024 1.00 34.53 133 SER A N 1
ATOM 766 C CA . SER A 1 97 ? 91.141 95.016 111.736 1.00 34.53 133 SER A CA 1
ATOM 767 C C . SER A 1 97 ? 91.036 96.358 112.453 1.00 34.53 133 SER A C 1
ATOM 768 O O . SER A 1 97 ? 91.868 97.242 112.229 1.00 34.53 133 SER A O 1
ATOM 771 N N . MET A 1 98 ? 90.033 96.533 113.309 1.00 38.18 134 MET A N 1
ATOM 772 C CA . MET A 1 98 ? 89.852 97.790 114.026 1.00 38.18 134 MET A CA 1
ATOM 773 C C . MET A 1 98 ? 90.866 97.997 115.143 1.00 38.18 134 MET A C 1
ATOM 774 O O . MET A 1 98 ? 90.876 99.070 115.755 1.00 38.18 134 MET A O 1
ATOM 779 N N . ASP A 1 99 ? 91.715 97.010 115.427 1.00 41.10 135 ASP A N 1
ATOM 780 C CA . ASP A 1 99 ? 92.692 97.126 116.503 1.00 41.10 135 ASP A CA 1
ATOM 781 C C . ASP A 1 99 ? 94.142 97.064 116.052 1.00 41.10 135 ASP A C 1
ATOM 782 O O . ASP A 1 99 ? 94.950 97.855 116.553 1.00 41.10 135 ASP A O 1
ATOM 787 N N . GLY A 1 100 ? 94.505 96.171 115.136 1.00 38.30 136 GLY A N 1
ATOM 788 C CA . GLY A 1 100 ? 95.895 96.020 114.753 1.00 38.30 136 GLY A CA 1
ATOM 789 C C . GLY A 1 100 ? 96.652 95.092 115.680 1.00 38.30 136 GLY A C 1
ATOM 790 O O . GLY A 1 100 ? 97.371 94.199 115.225 1.00 38.30 136 GLY A O 1
ATOM 791 N N . SER A 1 101 ? 96.500 95.297 116.986 1.00 40.48 137 SER A N 1
ATOM 792 C CA . SER A 1 101 ? 97.072 94.410 117.989 1.00 40.48 137 SER A CA 1
ATOM 793 C C . SER A 1 101 ? 96.238 93.157 118.208 1.00 40.48 137 SER A C 1
ATOM 794 O O . SER A 1 101 ? 96.724 92.205 118.826 1.00 40.48 137 SER A O 1
ATOM 797 N N . ILE A 1 102 ? 94.997 93.137 117.723 1.00 38.83 138 ILE A N 1
ATOM 798 C CA . ILE A 1 102 ? 94.170 91.945 117.774 1.00 38.83 138 ILE A CA 1
ATOM 799 C C . ILE A 1 102 ? 94.154 91.199 116.443 1.00 38.83 138 ILE A C 1
ATOM 800 O O . ILE A 1 102 ? 94.148 89.963 116.441 1.00 38.83 138 ILE A O 1
ATOM 805 N N . THR A 1 103 ? 94.176 91.909 115.313 1.00 38.08 139 THR A N 1
ATOM 806 C CA . THR A 1 103 ? 94.263 91.253 114.015 1.00 38.08 139 THR A CA 1
ATOM 807 C C . THR A 1 103 ? 95.599 90.555 113.802 1.00 38.08 139 THR A C 1
ATOM 808 O O . THR A 1 103 ? 95.722 89.773 112.855 1.00 38.08 139 THR A O 1
ATOM 812 N N . VAL A 1 104 ? 96.592 90.825 114.643 1.00 38.06 140 VAL A N 1
ATOM 813 C CA . VAL A 1 104 ? 97.874 90.136 114.588 1.00 38.06 140 VAL A CA 1
ATOM 814 C C . VAL A 1 104 ? 97.922 88.973 115.569 1.00 38.06 140 VAL A C 1
ATOM 815 O O . VAL A 1 104 ? 98.415 87.896 115.233 1.00 38.06 140 VAL A O 1
ATOM 819 N N . THR A 1 105 ? 97.401 89.173 116.781 1.00 36.73 141 THR A N 1
ATOM 820 C CA . THR A 1 105 ? 97.317 88.082 117.745 1.00 36.73 141 THR A CA 1
ATOM 821 C C . THR A 1 105 ? 96.413 86.966 117.237 1.00 36.73 141 THR A C 1
ATOM 822 O O . THR A 1 105 ? 96.742 85.781 117.365 1.00 36.73 141 THR A O 1
ATOM 826 N N . LEU A 1 106 ? 95.270 87.325 116.650 1.00 38.61 142 LEU A N 1
ATOM 827 C CA . LEU A 1 106 ? 94.334 86.315 116.167 1.00 38.61 142 LEU A CA 1
ATOM 828 C C . LEU A 1 106 ? 94.864 85.608 114.927 1.00 38.61 142 LEU A C 1
ATOM 829 O O . LEU A 1 106 ? 94.765 84.381 114.818 1.00 38.61 142 LEU A O 1
ATOM 834 N N . ALA A 1 107 ? 95.422 86.363 113.977 1.00 39.61 143 ALA A N 1
ATOM 835 C CA . ALA A 1 107 ? 95.919 85.756 112.746 1.00 39.61 143 ALA A CA 1
ATOM 836 C C . ALA A 1 107 ? 97.090 84.821 113.017 1.00 39.61 143 ALA A C 1
ATOM 837 O O . ALA A 1 107 ? 97.172 83.736 112.433 1.00 39.61 143 ALA A O 1
ATOM 839 N N . ALA A 1 108 ? 98.007 85.222 113.900 1.00 38.69 144 ALA A N 1
ATOM 840 C CA . ALA A 1 108 ? 99.150 84.379 114.224 1.00 38.69 144 ALA A CA 1
ATOM 841 C C . ALA A 1 108 ? 98.758 83.120 114.983 1.00 38.69 144 ALA A C 1
ATOM 842 O O . ALA A 1 108 ? 99.563 82.186 115.054 1.00 38.69 144 ALA A O 1
ATOM 844 N N . HIS A 1 109 ? 97.556 83.074 115.551 1.00 37.87 145 HIS A N 1
ATOM 845 C CA . HIS A 1 109 ? 97.046 81.879 116.209 1.00 37.87 145 HIS A CA 1
ATOM 846 C C . HIS A 1 109 ? 96.185 81.027 115.290 1.00 37.87 145 HIS A C 1
ATOM 847 O O . HIS A 1 109 ? 96.082 79.815 115.500 1.00 37.87 145 HIS A O 1
ATOM 854 N N . GLN A 1 110 ? 95.588 81.628 114.261 1.00 41.17 146 GLN A N 1
ATOM 855 C CA . GLN A 1 110 ? 94.711 80.926 113.332 1.00 41.17 146 GLN A CA 1
ATOM 856 C C . GLN A 1 110 ? 95.381 80.629 111.996 1.00 41.17 146 GLN A C 1
ATOM 857 O O . GLN A 1 110 ? 95.340 79.490 111.523 1.00 41.17 146 GLN A O 1
ATOM 863 N N . ALA A 1 111 ? 95.996 81.636 111.372 1.00 43.30 147 ALA A N 1
ATOM 864 C CA . ALA A 1 111 ? 96.549 81.446 110.034 1.00 43.30 147 ALA A CA 1
ATOM 865 C C . ALA A 1 111 ? 97.829 80.619 110.066 1.00 43.30 147 ALA A C 1
ATOM 866 O O . ALA A 1 111 ? 98.033 79.752 109.209 1.00 43.30 147 ALA A O 1
ATOM 868 N N . ILE A 1 112 ? 98.705 80.874 111.037 1.00 42.06 148 ILE A N 1
ATOM 869 C CA . ILE A 1 112 ? 99.971 80.162 111.154 1.00 42.06 148 ILE A CA 1
ATOM 870 C C . ILE A 1 112 ? 100.073 79.358 112.438 1.00 42.06 148 ILE A C 1
ATOM 871 O O . ILE A 1 112 ? 101.110 78.735 112.682 1.00 42.06 148 ILE A O 1
ATOM 876 N N . GLY A 1 113 ? 99.027 79.332 113.255 1.00 41.64 149 GLY A N 1
ATOM 877 C CA . GLY A 1 113 ? 99.070 78.633 114.522 1.00 41.64 149 GLY A CA 1
ATOM 878 C C . GLY A 1 113 ? 98.499 77.237 114.422 1.00 41.64 149 GLY A C 1
ATOM 879 O O . GLY A 1 113 ? 99.164 76.321 113.931 1.00 41.64 149 GLY A O 1
ATOM 880 N N . LEU A 1 114 ? 97.263 77.061 114.888 1.00 44.53 150 LEU A N 1
ATOM 881 C CA . LEU A 1 114 ? 96.587 75.769 114.842 1.00 44.53 150 LEU A CA 1
ATOM 882 C C . LEU A 1 114 ? 96.355 75.279 113.416 1.00 44.53 150 LEU A C 1
ATOM 883 O O . LEU A 1 114 ? 95.825 74.182 113.216 1.00 44.53 150 LEU A O 1
ATOM 888 N N . LYS A 1 115 ? 96.734 76.084 112.421 1.00 46.03 151 LYS A N 1
ATOM 889 C CA . LYS A 1 115 ? 96.570 75.675 111.030 1.00 46.03 151 LYS A CA 1
ATOM 890 C C . LYS A 1 115 ? 97.399 74.439 110.705 1.00 46.03 151 LYS A C 1
ATOM 891 O O . LYS A 1 115 ? 96.993 73.628 109.866 1.00 46.03 151 LYS A O 1
ATOM 897 N N . GLY A 1 116 ? 98.552 74.276 111.355 1.00 45.51 152 GLY A N 1
ATOM 898 C CA . GLY A 1 116 ? 99.370 73.101 111.101 1.00 45.51 152 GLY A CA 1
ATOM 899 C C . GLY A 1 116 ? 98.686 71.815 111.521 1.00 45.51 152 GLY A C 1
ATOM 900 O O . GLY A 1 116 ? 98.730 70.811 110.806 1.00 45.51 152 GLY A O 1
ATOM 901 N N . ILE A 1 117 ? 98.044 71.829 112.691 1.00 46.65 153 ILE A N 1
ATOM 902 C CA . ILE A 1 117 ? 97.332 70.645 113.164 1.00 46.65 153 ILE A CA 1
ATOM 903 C C . ILE A 1 117 ? 96.166 70.322 112.238 1.00 46.65 153 ILE A C 1
ATOM 904 O O . ILE A 1 117 ? 95.867 69.151 111.975 1.00 46.65 153 ILE A O 1
ATOM 909 N N . ILE A 1 118 ? 95.489 71.353 111.731 1.00 47.16 154 ILE A N 1
ATOM 910 C CA . ILE A 1 118 ? 94.382 71.134 110.804 1.00 47.16 154 ILE A CA 1
ATOM 911 C C . ILE A 1 118 ? 94.886 70.521 109.503 1.00 47.16 154 ILE A C 1
ATOM 912 O O . ILE A 1 118 ? 94.303 69.564 108.981 1.00 47.16 154 ILE A O 1
ATOM 917 N N . LEU A 1 119 ? 95.983 71.058 108.963 1.00 47.74 155 LEU A N 1
ATOM 918 C CA . LEU A 1 119 ? 96.440 70.631 107.644 1.00 47.74 155 LEU A CA 1
ATOM 919 C C . LEU A 1 119 ? 97.090 69.253 107.683 1.00 47.74 155 LEU A C 1
ATOM 920 O O . LEU A 1 119 ? 96.837 68.420 106.805 1.00 47.74 155 LEU A O 1
ATOM 925 N N . ALA A 1 120 ? 97.930 68.988 108.687 1.00 50.05 156 ALA A N 1
ATOM 926 C CA . ALA A 1 120 ? 98.736 67.777 108.701 1.00 50.05 156 ALA A CA 1
ATOM 927 C C . ALA A 1 120 ? 98.508 66.877 109.907 1.00 50.05 156 ALA A C 1
ATOM 928 O O . ALA A 1 120 ? 98.994 65.741 109.901 1.00 50.05 156 ALA A O 1
ATOM 930 N N . GLY A 1 121 ? 97.799 67.338 110.932 1.00 51.69 157 GLY A N 1
ATOM 931 C CA . GLY A 1 121 ? 97.590 66.512 112.104 1.00 51.69 157 GLY A CA 1
ATOM 932 C C . GLY A 1 121 ? 96.682 65.331 111.818 1.00 51.69 157 GLY A C 1
ATOM 933 O O . GLY A 1 121 ? 95.815 65.372 110.946 1.00 51.69 157 GLY A O 1
ATOM 934 N N . THR A 1 122 ? 96.896 64.256 112.570 1.00 53.76 158 THR A N 1
ATOM 935 C CA . THR A 1 122 ? 96.073 63.065 112.449 1.00 53.76 158 THR A CA 1
ATOM 936 C C . THR A 1 122 ? 94.736 63.270 113.157 1.00 53.76 158 THR A C 1
ATOM 937 O O . THR A 1 122 ? 94.525 64.247 113.880 1.00 53.76 158 THR A O 1
ATOM 941 N N . GLU A 1 123 ? 93.818 62.327 112.935 1.00 55.50 159 GLU A N 1
ATOM 942 C CA . GLU A 1 123 ? 92.493 62.423 113.535 1.00 55.50 159 GLU A CA 1
ATOM 943 C C . GLU A 1 123 ? 92.530 62.332 115.055 1.00 55.50 159 GLU A C 1
ATOM 944 O O . GLU A 1 123 ? 91.616 62.838 115.714 1.00 55.50 159 GLU A O 1
ATOM 950 N N . GLU A 1 124 ? 93.556 61.701 115.626 1.00 55.42 160 GLU A N 1
ATOM 951 C CA . GLU A 1 124 ? 93.694 61.646 117.075 1.00 55.42 160 GLU A CA 1
ATOM 952 C C . GLU A 1 124 ? 94.404 62.863 117.648 1.00 55.42 160 GLU A C 1
ATOM 953 O O . GLU A 1 124 ? 94.186 63.195 118.819 1.00 55.42 160 GLU A O 1
ATOM 959 N N . GLN A 1 125 ? 95.249 63.532 116.859 1.00 51.09 161 GLN A N 1
ATOM 960 C CA . GLN A 1 125 ? 95.847 64.785 117.305 1.00 51.09 161 GLN A CA 1
ATOM 961 C C . GLN A 1 125 ? 94.840 65.927 117.259 1.00 51.09 161 GLN A C 1
ATOM 962 O O . GLN A 1 125 ? 94.829 66.784 118.149 1.00 51.09 161 GLN A O 1
ATOM 968 N N . LYS A 1 126 ? 93.994 65.954 116.227 1.00 49.20 162 LYS A N 1
ATOM 969 C CA . LYS A 1 126 ? 92.968 66.987 116.132 1.00 49.20 162 LYS A CA 1
ATOM 970 C C . LYS A 1 126 ? 91.965 66.886 117.272 1.00 49.20 162 LYS A C 1
ATOM 971 O O . LYS A 1 126 ? 91.505 67.911 117.785 1.00 49.20 162 LYS A O 1
ATOM 977 N N . ALA A 1 127 ? 91.612 65.667 117.681 1.00 50.82 163 ALA A N 1
ATOM 978 C CA . ALA A 1 127 ? 90.654 65.479 118.761 1.00 50.82 163 ALA A CA 1
ATOM 979 C C . ALA A 1 127 ? 91.213 65.859 120.125 1.00 50.82 163 ALA A C 1
ATOM 980 O O . ALA A 1 127 ? 90.449 65.910 121.094 1.00 50.82 163 ALA A O 1
ATOM 982 N N . LYS A 1 128 ? 92.513 66.122 120.227 1.00 49.59 164 LYS A N 1
ATOM 983 C CA . LYS A 1 128 ? 93.158 66.449 121.493 1.00 49.59 164 LYS A CA 1
ATOM 984 C C . LYS A 1 128 ? 93.508 67.921 121.634 1.00 49.59 164 LYS A C 1
ATOM 985 O O . LYS A 1 128 ? 93.392 68.474 122.730 1.00 49.59 164 LYS A O 1
ATOM 991 N N . TYR A 1 129 ? 93.926 68.577 120.553 1.00 46.65 165 TYR A N 1
ATOM 992 C CA . TYR A 1 129 ? 94.392 69.957 120.611 1.00 46.65 165 TYR A CA 1
ATOM 993 C C . TYR A 1 129 ? 93.387 70.958 120.059 1.00 46.65 165 TYR A C 1
ATOM 994 O O . TYR A 1 129 ? 93.238 72.047 120.621 1.00 46.65 165 TYR A O 1
ATOM 1003 N N . LEU A 1 130 ? 92.700 70.619 118.970 1.00 45.90 166 LEU A N 1
ATOM 1004 C CA . LEU A 1 130 ? 91.760 71.559 118.364 1.00 45.90 166 LEU A CA 1
ATOM 1005 C C . LEU A 1 130 ? 90.610 71.972 119.280 1.00 45.90 166 LEU A C 1
ATOM 1006 O O . LEU A 1 130 ? 90.282 73.172 119.295 1.00 45.90 166 LEU A O 1
ATOM 1011 N N . PRO A 1 131 ? 89.950 71.078 120.029 1.00 46.72 167 PRO A N 1
ATOM 1012 C CA . PRO A 1 131 ? 88.840 71.539 120.882 1.00 46.72 167 PRO A CA 1
ATOM 1013 C C . PRO A 1 131 ? 89.244 72.588 121.901 1.00 46.72 167 PRO A C 1
ATOM 1014 O O . PRO A 1 131 ? 88.425 73.448 122.246 1.00 46.72 167 PRO A O 1
ATOM 1018 N N . LYS A 1 132 ? 90.480 72.548 122.398 1.00 45.31 168 LYS A N 1
ATOM 1019 C CA . LYS A 1 132 ? 90.945 73.540 123.357 1.00 45.31 168 LYS A CA 1
ATOM 1020 C C . LYS A 1 132 ? 91.671 74.708 122.707 1.00 45.31 168 LYS A C 1
ATOM 1021 O O . LYS A 1 132 ? 91.797 75.763 123.336 1.00 45.31 168 LYS A O 1
ATOM 1027 N N . LEU A 1 133 ? 92.154 74.547 121.473 1.00 43.07 169 LEU A N 1
ATOM 1028 C CA . LEU A 1 133 ? 92.718 75.676 120.743 1.00 43.07 169 LEU A CA 1
ATOM 1029 C C . LEU A 1 133 ? 91.633 76.592 120.194 1.00 43.07 169 LEU A C 1
ATOM 1030 O O . LEU A 1 133 ? 91.821 77.813 120.152 1.00 43.07 169 LEU A O 1
ATOM 1035 N N . ALA A 1 134 ? 90.501 76.027 119.770 1.00 43.76 170 ALA A N 1
ATOM 1036 C CA . ALA A 1 134 ? 89.402 76.837 119.259 1.00 43.76 170 ALA A CA 1
ATOM 1037 C C . ALA A 1 134 ? 88.627 77.522 120.375 1.00 43.76 170 ALA A C 1
ATOM 1038 O O . ALA A 1 134 ? 88.125 78.635 120.182 1.00 43.76 170 ALA A O 1
ATOM 1040 N N . SER A 1 135 ? 88.517 76.883 121.540 1.00 45.71 171 SER A N 1
ATOM 1041 C CA . SER A 1 135 ? 87.818 77.480 122.671 1.00 45.71 171 SER A CA 1
ATOM 1042 C C . SER A 1 135 ? 88.559 78.670 123.262 1.00 45.71 171 SER A C 1
ATOM 1043 O O . SER A 1 135 ? 87.981 79.390 124.083 1.00 45.71 171 SER A O 1
ATOM 1046 N N . GLY A 1 136 ? 89.815 78.890 122.875 1.00 44.02 172 GLY A N 1
ATOM 1047 C CA . GLY A 1 136 ? 90.599 79.990 123.387 1.00 44.02 172 GLY A CA 1
ATOM 1048 C C . GLY A 1 136 ? 91.363 79.702 124.659 1.00 44.02 172 GLY A C 1
ATOM 1049 O O . GLY A 1 136 ? 92.138 80.560 125.101 1.00 44.02 172 GLY A O 1
ATOM 1050 N N . GLU A 1 137 ? 91.170 78.530 125.271 1.00 46.16 173 GLU A N 1
ATOM 1051 C CA . GLU A 1 137 ? 91.941 78.184 126.460 1.00 46.16 173 GLU A CA 1
ATOM 1052 C C . GLU A 1 137 ? 93.425 78.075 126.138 1.00 46.16 173 GLU A C 1
ATOM 1053 O O . GLU A 1 137 ? 94.272 78.550 126.903 1.00 46.16 173 GLU A O 1
ATOM 1059 N N . HIS A 1 138 ? 93.757 77.454 125.013 1.00 42.72 174 HIS A N 1
ATOM 1060 C CA . HIS A 1 138 ? 95.127 77.364 124.535 1.00 42.72 174 HIS A CA 1
ATOM 1061 C C . HIS A 1 138 ? 95.332 78.290 123.342 1.00 42.72 174 HIS A C 1
ATOM 1062 O O . HIS A 1 138 ? 94.396 78.624 122.613 1.00 42.72 174 HIS A O 1
ATOM 1069 N N . ILE A 1 139 ? 96.580 78.708 123.157 1.00 36.35 175 ILE A N 1
ATOM 1070 C CA . ILE A 1 139 ? 96.974 79.567 122.048 1.00 36.35 175 ILE A CA 1
ATOM 1071 C C . ILE A 1 139 ? 98.132 78.898 121.323 1.00 36.35 175 ILE A C 1
ATOM 1072 O O . ILE A 1 139 ? 99.008 78.300 121.956 1.00 36.35 175 ILE A O 1
ATOM 1077 N N . ALA A 1 140 ? 98.123 78.977 119.997 1.00 36.76 176 ALA A N 1
ATOM 1078 C CA . ALA A 1 140 ? 99.137 78.337 119.174 1.00 36.76 176 ALA A CA 1
ATOM 1079 C C . ALA A 1 140 ? 100.145 79.359 118.664 1.00 36.76 176 ALA A C 1
ATOM 1080 O O . ALA A 1 140 ? 99.828 80.537 118.481 1.00 36.76 176 ALA A O 1
ATOM 1082 N N . ALA A 1 141 ? 101.370 78.892 118.440 1.00 39.59 177 ALA A N 1
ATOM 1083 C CA . ALA A 1 141 ? 102.444 79.715 117.908 1.00 39.59 177 ALA A CA 1
ATOM 1084 C C . ALA A 1 141 ? 103.169 78.949 116.812 1.00 39.59 177 ALA A C 1
ATOM 1085 O O . ALA A 1 141 ? 103.165 77.717 116.777 1.00 39.59 177 ALA A O 1
ATOM 1087 N N . PHE A 1 142 ? 103.796 79.699 115.910 1.00 40.48 178 PHE A N 1
ATOM 1088 C CA . PHE A 1 142 ? 104.521 79.138 114.774 1.00 40.48 178 PHE A CA 1
ATOM 1089 C C . PHE A 1 142 ? 106.000 79.449 114.955 1.00 40.48 178 PHE A C 1
ATOM 1090 O O . PHE A 1 142 ? 106.411 80.609 114.843 1.00 40.48 178 PHE A O 1
ATOM 1098 N N . CYS A 1 143 ? 106.796 78.420 115.228 1.00 42.84 179 CYS A N 1
ATOM 1099 C CA . CYS A 1 143 ? 108.226 78.568 115.488 1.00 42.84 179 CYS A CA 1
ATOM 1100 C C . CYS A 1 143 ? 109.001 77.991 114.308 1.00 42.84 179 CYS A C 1
ATOM 1101 O O . CYS A 1 143 ? 109.167 76.773 114.200 1.00 42.84 179 CYS A O 1
ATOM 1104 N N . LEU A 1 144 ? 109.470 78.868 113.423 1.00 45.68 180 LEU A N 1
ATOM 1105 C CA . LEU A 1 144 ? 110.270 78.458 112.276 1.00 45.68 180 LEU A CA 1
ATOM 1106 C C . LEU A 1 144 ? 111.658 79.079 112.272 1.00 45.68 180 LEU A C 1
ATOM 1107 O O . LEU A 1 144 ? 112.655 78.353 112.177 1.00 45.68 180 LEU A O 1
ATOM 1112 N N . THR A 1 145 ? 111.755 80.401 112.375 1.00 48.73 181 THR A N 1
ATOM 1113 C CA . THR A 1 145 ? 113.033 81.081 112.227 1.00 48.73 181 THR A CA 1
ATOM 1114 C C . THR A 1 145 ? 113.833 81.046 113.523 1.00 48.73 181 THR A C 1
ATOM 1115 O O . THR A 1 145 ? 113.284 80.914 114.618 1.00 48.73 181 THR A O 1
ATOM 1119 N N . GLU A 1 146 ? 115.145 81.176 113.383 1.00 52.68 182 GLU A N 1
ATOM 1120 C CA . GLU A 1 146 ? 116.088 81.211 114.487 1.00 52.68 182 GLU A CA 1
ATOM 1121 C C . GLU A 1 146 ? 116.955 82.460 114.395 1.00 52.68 182 GLU A C 1
ATOM 1122 O O . GLU A 1 146 ? 117.143 83.018 113.308 1.00 52.68 182 GLU A O 1
ATOM 1128 N N . PRO A 1 147 ? 117.498 82.934 115.525 1.00 53.23 183 PRO A N 1
ATOM 1129 C CA . PRO A 1 147 ? 118.317 84.152 115.487 1.00 53.23 183 PRO A CA 1
ATOM 1130 C C . PRO A 1 147 ? 119.633 83.943 114.758 1.00 53.23 183 PRO A C 1
ATOM 1131 O O . PRO A 1 147 ? 120.456 83.120 115.170 1.00 53.23 183 PRO A O 1
ATOM 1135 N N . ALA A 1 148 ? 119.839 84.684 113.672 1.00 54.21 184 ALA A N 1
ATOM 1136 C CA . ALA A 1 148 ? 121.064 84.574 112.889 1.00 54.21 184 ALA A CA 1
ATOM 1137 C C . ALA A 1 148 ? 122.180 85.321 113.608 1.00 54.21 184 ALA A C 1
ATOM 1138 O O . ALA A 1 148 ? 122.189 86.555 113.646 1.00 54.21 184 ALA A O 1
ATOM 1140 N N . SER A 1 149 ? 123.120 84.572 114.183 1.00 60.73 185 SER A N 1
ATOM 1141 C CA . SER A 1 149 ? 124.281 85.147 114.862 1.00 60.73 185 SER A CA 1
ATOM 1142 C C . SER A 1 149 ? 125.506 84.377 114.382 1.00 60.73 185 SER A C 1
ATOM 1143 O O . SER A 1 149 ? 125.821 83.306 114.911 1.00 60.73 185 SER A O 1
ATOM 1146 N N . GLY A 1 150 ? 126.191 84.923 113.382 1.00 61.63 186 GLY A N 1
ATOM 1147 C CA . GLY A 1 150 ? 127.315 84.230 112.787 1.00 61.63 186 GLY A CA 1
ATOM 1148 C C . GLY A 1 150 ? 126.927 83.048 111.933 1.00 61.63 186 GLY A C 1
ATOM 1149 O O . GLY A 1 150 ? 127.756 82.163 111.697 1.00 61.63 186 GLY A O 1
ATOM 1150 N N . SER A 1 151 ? 125.684 83.005 111.459 1.00 59.48 187 SER A N 1
ATOM 1151 C CA . SER A 1 151 ? 125.203 81.884 110.666 1.00 59.48 187 SER A CA 1
ATOM 1152 C C . SER A 1 151 ? 124.136 82.385 109.706 1.00 59.48 187 SER A C 1
ATOM 1153 O O . SER A 1 151 ? 123.709 83.541 109.770 1.00 59.48 187 SER A O 1
ATOM 1156 N N . ASP A 1 152 ? 123.717 81.494 108.809 1.00 55.60 188 ASP A N 1
ATOM 1157 C CA . ASP A 1 152 ? 122.705 81.835 107.819 1.00 55.60 188 ASP A CA 1
ATOM 1158 C C . ASP A 1 152 ? 121.381 82.156 108.502 1.00 55.60 188 ASP A C 1
ATOM 1159 O O . ASP A 1 152 ? 121.045 81.585 109.542 1.00 55.60 188 ASP A O 1
ATOM 1164 N N . ALA A 1 153 ? 120.627 83.081 107.910 1.00 54.84 189 ALA A N 1
ATOM 1165 C CA . ALA A 1 153 ? 119.375 83.544 108.492 1.00 54.84 189 ALA A CA 1
ATOM 1166 C C . ALA A 1 153 ? 118.167 82.715 108.078 1.00 54.84 189 ALA A C 1
ATOM 1167 O O . ALA A 1 153 ? 117.069 82.954 108.593 1.00 54.84 189 ALA A O 1
ATOM 1169 N N . ALA A 1 154 ? 118.333 81.751 107.171 1.00 55.56 190 ALA A N 1
ATOM 1170 C CA . ALA A 1 154 ? 117.219 80.937 106.706 1.00 55.56 190 ALA A CA 1
ATOM 1171 C C . ALA A 1 154 ? 117.336 79.467 107.086 1.00 55.56 190 ALA A C 1
ATOM 1172 O O . ALA A 1 154 ? 116.307 78.796 107.217 1.00 55.56 190 ALA A O 1
ATOM 1174 N N . SER A 1 155 ? 118.552 78.9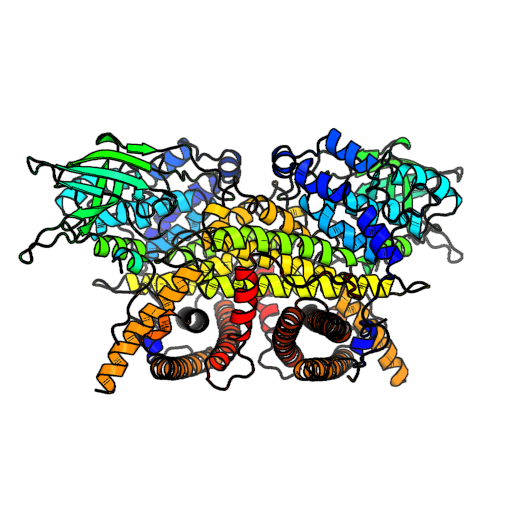55 107.262 1.00 57.36 191 SER A N 1
ATOM 1175 C CA . SER A 1 155 ? 118.738 77.555 107.613 1.00 57.36 191 SER A CA 1
ATOM 1176 C C . SER A 1 155 ? 118.307 77.294 109.052 1.00 57.36 191 SER A C 1
ATOM 1177 O O . SER A 1 155 ? 118.234 78.206 109.880 1.00 57.36 191 SER A O 1
ATOM 1180 N N . ILE A 1 156 ? 118.019 76.030 109.344 1.00 57.41 192 ILE A N 1
ATOM 1181 C CA . ILE A 1 156 ? 117.544 75.604 110.656 1.00 57.41 192 ILE A CA 1
ATOM 1182 C C . ILE A 1 156 ? 118.703 74.945 111.393 1.00 57.41 192 ILE A C 1
ATOM 1183 O O . ILE A 1 156 ? 119.312 73.996 110.888 1.00 57.41 192 ILE A O 1
ATOM 1188 N N . ARG A 1 157 ? 119.016 75.444 112.591 1.00 57.51 193 ARG A N 1
ATOM 1189 C CA . ARG A 1 157 ? 119.999 74.812 113.463 1.00 57.51 193 ARG A CA 1
ATOM 1190 C C . ARG A 1 157 ? 119.345 74.060 114.617 1.00 57.51 193 ARG A C 1
ATOM 1191 O O . ARG A 1 157 ? 120.049 73.506 115.467 1.00 57.51 193 ARG A O 1
ATOM 1199 N N . SER A 1 158 ? 118.018 74.032 114.668 1.00 55.91 194 SER A N 1
ATOM 1200 C CA . SER A 1 158 ? 117.309 73.320 115.718 1.00 55.91 194 SER A CA 1
ATOM 1201 C C . SER A 1 158 ? 117.491 71.819 115.540 1.00 55.91 194 SER A C 1
ATOM 1202 O O . SER A 1 158 ? 117.461 71.298 114.423 1.00 55.91 194 SER A O 1
ATOM 1205 N N . ARG A 1 159 ? 117.681 71.125 116.658 1.00 61.17 195 ARG A N 1
ATOM 1206 C CA . ARG A 1 159 ? 118.019 69.711 116.635 1.00 61.17 195 ARG A CA 1
ATOM 1207 C C . ARG A 1 159 ? 117.006 68.920 117.447 1.00 61.17 195 ARG A C 1
ATOM 1208 O O . ARG A 1 159 ? 116.558 69.364 118.508 1.00 61.17 195 ARG A O 1
ATOM 1216 N N . ALA A 1 160 ? 116.636 67.751 116.928 1.00 63.87 196 ALA A N 1
ATOM 1217 C CA . ALA A 1 160 ? 115.752 66.816 117.615 1.00 63.87 196 ALA A CA 1
ATOM 1218 C C . ALA A 1 160 ? 116.396 65.438 117.558 1.00 63.87 196 ALA A C 1
ATOM 1219 O O . ALA A 1 160 ? 116.471 64.829 116.486 1.00 63.87 196 ALA A O 1
ATOM 1221 N N . THR A 1 161 ? 116.856 64.950 118.704 1.00 66.43 197 THR A N 1
ATOM 1222 C CA . THR A 1 161 ? 117.543 63.667 118.792 1.00 66.43 197 THR A CA 1
ATOM 1223 C C . THR A 1 161 ? 116.588 62.625 119.360 1.00 66.43 197 THR A C 1
ATOM 1224 O O . THR A 1 161 ? 115.998 62.833 120.423 1.00 66.43 197 THR A O 1
ATOM 1228 N N . LEU A 1 162 ? 116.429 61.516 118.645 1.00 69.91 198 LEU A N 1
ATOM 1229 C CA . LEU A 1 162 ? 115.584 60.437 119.131 1.00 69.91 198 LEU A CA 1
ATOM 1230 C C . LEU A 1 162 ? 116.257 59.741 120.308 1.00 69.91 198 LEU A C 1
ATOM 1231 O O . LEU A 1 162 ? 117.468 59.507 120.302 1.00 69.91 198 LEU A O 1
ATOM 1236 N N . SER A 1 163 ? 115.464 59.414 121.326 1.00 76.13 199 SER A N 1
ATOM 1237 C CA . SER A 1 163 ? 116.013 58.907 122.574 1.00 76.13 199 SER A CA 1
ATOM 1238 C C . SER A 1 163 ? 116.510 57.471 122.411 1.00 76.13 199 SER A C 1
ATOM 1239 O O . SER A 1 163 ? 116.280 56.808 121.396 1.00 76.13 199 SER A O 1
ATOM 1242 N N . GLU A 1 164 ? 117.211 56.995 123.443 1.00 82.15 200 GLU A N 1
ATOM 1243 C CA . GLU A 1 164 ? 117.748 55.638 123.420 1.00 82.15 200 GLU A CA 1
ATOM 1244 C C . GLU A 1 164 ? 116.635 54.596 123.410 1.00 82.15 200 GLU A C 1
ATOM 1245 O O . GLU A 1 164 ? 116.740 53.575 122.721 1.00 82.15 200 GLU A O 1
ATOM 1251 N N . ASP A 1 165 ? 115.564 54.833 124.164 1.00 81.29 201 ASP A N 1
ATOM 1252 C CA . ASP A 1 165 ? 114.457 53.890 124.260 1.00 81.29 201 ASP A CA 1
ATOM 1253 C C . ASP A 1 165 ? 113.414 54.082 123.167 1.00 81.29 201 ASP A C 1
ATOM 1254 O O . ASP A 1 165 ? 112.407 53.365 123.162 1.00 81.29 201 ASP A O 1
ATOM 1259 N N . LYS A 1 166 ? 113.629 55.030 122.252 1.00 79.11 202 LYS A N 1
ATOM 1260 C CA . LYS A 1 166 ? 112.757 55.243 121.096 1.00 79.11 202 LYS A CA 1
ATOM 1261 C C . LYS A 1 166 ? 111.325 55.575 121.504 1.00 79.11 202 LYS A C 1
ATOM 1262 O O . LYS A 1 166 ? 110.369 55.138 120.858 1.00 79.11 202 LYS A O 1
ATOM 1268 N N . LYS A 1 167 ? 111.154 56.351 122.577 1.00 73.64 203 LYS A N 1
ATOM 1269 C CA . LYS A 1 167 ? 109.823 56.714 123.039 1.00 73.64 203 LYS A CA 1
ATOM 1270 C C . LYS A 1 167 ? 109.518 58.203 122.960 1.00 73.64 203 LYS A C 1
ATOM 1271 O O . LYS A 1 167 ? 108.339 58.570 122.974 1.00 73.64 203 LYS A O 1
ATOM 1277 N N . HIS A 1 168 ? 110.530 59.064 122.872 1.00 67.65 204 HIS A N 1
ATOM 1278 C CA . HIS A 1 168 ? 110.282 60.487 122.681 1.00 67.65 204 HIS A CA 1
ATOM 1279 C C . HIS A 1 168 ? 111.541 61.153 122.147 1.00 67.65 204 HIS A C 1
ATOM 1280 O O . HIS A 1 168 ? 112.660 60.749 122.471 1.00 67.65 204 HIS A O 1
ATOM 1287 N N . TYR A 1 169 ? 111.340 62.178 121.323 1.00 62.50 205 TYR A N 1
ATOM 1288 C CA . TYR A 1 169 ? 112.437 63.010 120.861 1.00 62.50 205 TYR A CA 1
ATOM 1289 C C . TYR A 1 169 ? 112.849 64.001 121.946 1.00 62.50 205 TYR A C 1
ATOM 1290 O O . TYR A 1 169 ? 112.065 64.362 122.828 1.00 62.50 205 TYR A O 1
ATOM 1299 N N . ILE A 1 170 ? 114.097 64.452 121.863 1.00 59.22 206 ILE A N 1
ATOM 1300 C CA . ILE A 1 170 ? 114.619 65.513 122.714 1.00 59.22 206 ILE A CA 1
ATOM 1301 C C . ILE A 1 170 ? 114.972 66.683 121.809 1.00 59.22 206 ILE A C 1
ATOM 1302 O O . ILE A 1 170 ? 115.786 66.539 120.889 1.00 59.22 206 ILE A O 1
ATOM 1307 N N . LEU A 1 171 ? 114.357 67.832 122.066 1.00 52.94 207 LEU A N 1
ATOM 1308 C CA . LEU A 1 171 ? 114.497 69.013 121.227 1.00 52.94 207 LEU A CA 1
ATOM 1309 C C . LEU A 1 171 ? 115.396 70.032 121.910 1.00 52.94 207 LEU A C 1
ATOM 1310 O O . LEU A 1 171 ? 115.229 70.313 123.103 1.00 52.94 207 LEU A O 1
ATOM 1315 N N . ASN A 1 172 ? 116.350 70.567 121.149 1.00 53.49 208 ASN A N 1
ATOM 1316 C CA . ASN A 1 172 ? 117.216 71.653 121.584 1.00 53.49 208 ASN A CA 1
ATOM 1317 C C . ASN A 1 172 ? 117.287 72.684 120.470 1.00 53.49 208 ASN A C 1
ATOM 1318 O O . ASN A 1 172 ? 117.513 72.330 119.309 1.00 53.49 208 ASN A O 1
ATOM 1323 N N . GLY A 1 173 ? 117.091 73.948 120.822 1.00 51.51 209 GLY A N 1
ATOM 1324 C CA . GLY A 1 173 ? 117.137 75.007 119.836 1.00 51.51 209 GLY A CA 1
ATOM 1325 C C . GLY A 1 173 ? 116.649 76.313 120.429 1.00 51.51 209 GLY A C 1
ATOM 1326 O O . GLY A 1 173 ? 116.486 76.445 121.643 1.00 51.51 209 GLY A O 1
ATOM 1327 N N . SER A 1 174 ? 116.424 77.276 119.540 1.00 48.71 210 SER A N 1
ATOM 1328 C CA . SER A 1 174 ? 115.926 78.585 119.936 1.00 48.71 210 SER A CA 1
ATOM 1329 C C . SER A 1 174 ? 115.300 79.252 118.722 1.00 48.71 210 SER A C 1
ATOM 1330 O O . SER A 1 174 ? 115.822 79.139 117.612 1.00 48.71 210 SER A O 1
ATOM 1333 N N . LYS A 1 175 ? 114.188 79.948 118.943 1.00 43.91 211 LYS A N 1
ATOM 1334 C CA . LYS A 1 175 ? 113.464 80.625 117.878 1.00 43.91 211 LYS A CA 1
ATOM 1335 C C . LYS A 1 175 ? 113.254 82.083 118.256 1.00 43.91 211 LYS A C 1
ATOM 1336 O O . LYS A 1 175 ? 113.182 82.428 119.437 1.00 43.91 211 LYS A O 1
ATOM 1342 N N . VAL A 1 176 ? 113.159 82.938 117.239 1.00 42.86 212 VAL A N 1
ATOM 1343 C CA . VAL A 1 176 ? 113.090 84.380 117.432 1.00 42.86 212 VAL A CA 1
ATOM 1344 C C . VAL A 1 176 ? 111.899 84.926 116.656 1.00 42.86 212 VAL A C 1
ATOM 1345 O O . VAL A 1 176 ? 111.442 84.322 115.680 1.00 42.86 212 VAL A O 1
ATOM 1349 N N . TRP A 1 177 ? 111.391 86.077 117.107 1.00 41.17 213 TRP A N 1
ATOM 1350 C CA . TRP A 1 177 ? 110.288 86.779 116.449 1.00 41.17 213 TRP A CA 1
ATOM 1351 C C . TRP A 1 177 ? 109.033 85.912 116.391 1.00 41.17 213 TRP A C 1
ATOM 1352 O O . TRP A 1 177 ? 108.303 85.909 115.398 1.00 41.17 213 TRP A O 1
ATOM 1363 N N . ILE A 1 178 ? 108.780 85.171 117.464 1.00 38.38 214 ILE A N 1
ATOM 1364 C CA . ILE A 1 178 ? 107.623 84.289 117.547 1.00 38.38 214 ILE A CA 1
ATOM 1365 C C . ILE A 1 178 ? 106.462 85.077 118.135 1.00 38.38 214 ILE A C 1
ATOM 1366 O O . ILE A 1 178 ? 106.529 85.534 119.281 1.00 38.38 214 ILE A O 1
ATOM 1371 N N . THR A 1 179 ? 105.398 85.240 117.354 1.00 37.74 215 THR A N 1
ATOM 1372 C CA . THR A 1 179 ? 104.216 85.930 117.848 1.00 37.74 215 THR A CA 1
ATOM 1373 C C . THR A 1 179 ? 103.482 85.045 118.846 1.00 37.74 215 THR A C 1
ATOM 1374 O O . THR A 1 179 ? 103.436 83.821 118.694 1.00 37.74 215 THR A O 1
ATOM 1378 N N . ASN A 1 180 ? 102.917 85.673 119.879 1.00 37.65 216 ASN A N 1
ATOM 1379 C CA . ASN A 1 180 ? 102.241 84.970 120.970 1.00 37.65 216 ASN A CA 1
ATOM 1380 C C . ASN A 1 180 ? 103.190 84.033 121.709 1.00 37.65 216 ASN A C 1
ATOM 1381 O O . ASN A 1 180 ? 102.768 83.015 122.259 1.00 37.65 216 ASN A O 1
ATOM 1386 N N . GLY A 1 181 ? 104.481 84.370 121.729 1.00 38.50 217 GLY A N 1
ATOM 1387 C CA . GLY A 1 181 ? 105.443 83.533 122.423 1.00 38.50 217 GLY A CA 1
ATOM 1388 C C . GLY A 1 181 ? 105.198 83.454 123.916 1.00 38.50 217 GLY A C 1
ATOM 1389 O O . GLY A 1 181 ? 105.400 82.402 124.527 1.00 38.50 217 GLY A O 1
ATOM 1390 N N . GLY A 1 182 ? 104.763 84.556 124.524 1.00 39.22 218 GLY A N 1
ATOM 1391 C CA . GLY A 1 182 ? 104.468 84.576 125.942 1.00 39.22 218 GLY A CA 1
ATOM 1392 C C . GLY A 1 182 ? 103.097 84.080 126.327 1.00 39.22 218 GLY A C 1
ATOM 1393 O O . GLY A 1 182 ? 102.824 83.899 127.517 1.00 39.22 218 GLY A O 1
ATOM 1394 N N . LEU A 1 183 ? 102.223 83.853 125.349 1.00 38.72 219 LEU A N 1
ATOM 1395 C CA . LEU A 1 183 ? 100.861 83.407 125.599 1.00 38.72 219 LEU A CA 1
ATOM 1396 C C . LEU A 1 183 ? 100.584 81.991 125.125 1.00 38.72 219 LEU A C 1
ATOM 1397 O O . LEU A 1 183 ? 99.705 81.330 125.680 1.00 38.72 219 LEU A O 1
ATOM 1402 N N . ALA A 1 184 ? 101.309 81.513 124.117 1.00 36.47 220 ALA A N 1
ATOM 1403 C CA . ALA A 1 184 ? 100.989 80.233 123.503 1.00 36.47 220 ALA A CA 1
ATOM 1404 C C . ALA A 1 184 ? 101.281 79.074 124.444 1.00 36.47 220 ALA A C 1
ATOM 1405 O O . ALA A 1 184 ? 102.273 79.077 125.177 1.00 36.47 220 ALA A O 1
ATOM 1407 N N . ASN A 1 185 ? 100.400 78.074 124.417 1.00 39.51 221 ASN A N 1
ATOM 1408 C CA . ASN A 1 185 ? 100.621 76.813 125.105 1.00 39.51 221 ASN A CA 1
ATOM 1409 C C . ASN A 1 185 ? 100.899 75.662 124.152 1.00 39.51 221 ASN A C 1
ATOM 1410 O O . ASN A 1 185 ? 101.303 74.587 124.607 1.00 39.51 221 ASN A O 1
ATOM 1415 N N . ILE A 1 186 ? 100.693 75.856 122.852 1.00 37.34 222 ILE A N 1
ATOM 1416 C CA . ILE A 1 186 ? 100.967 74.847 121.836 1.00 37.34 222 ILE A CA 1
ATOM 1417 C C . ILE A 1 186 ? 101.886 75.476 120.800 1.00 37.34 222 ILE A C 1
ATOM 1418 O O . ILE A 1 186 ? 101.553 76.517 120.224 1.00 37.34 222 ILE A O 1
ATOM 1423 N N . PHE A 1 187 ? 103.034 74.851 120.564 1.00 38.66 223 PHE A N 1
ATOM 1424 C CA . PHE A 1 187 ? 104.015 75.342 119.607 1.00 38.66 223 PHE A CA 1
ATOM 1425 C C . PHE A 1 187 ? 104.141 74.358 118.454 1.00 38.66 223 PHE A C 1
ATOM 1426 O O . PHE A 1 187 ? 104.240 73.147 118.675 1.00 38.66 223 PHE A O 1
ATOM 1434 N N . THR A 1 188 ? 104.134 74.879 117.229 1.00 42.48 224 THR A N 1
ATOM 1435 C CA . THR A 1 188 ? 104.413 74.086 116.033 1.00 42.48 224 THR A CA 1
ATOM 1436 C C . THR A 1 188 ? 105.865 74.361 115.658 1.00 42.48 224 THR A C 1
ATOM 1437 O O . THR A 1 188 ? 106.170 75.299 114.921 1.00 42.48 224 THR A O 1
ATOM 1441 N N . VAL A 1 189 ? 106.766 73.530 116.173 1.00 45.92 225 VAL A N 1
ATOM 1442 C CA . VAL A 1 189 ? 108.203 73.735 116.039 1.00 45.92 225 VAL A CA 1
ATOM 1443 C C . VAL A 1 189 ? 108.734 72.864 114.913 1.00 45.92 225 VAL A C 1
ATOM 1444 O O . VAL A 1 189 ? 108.341 71.699 114.771 1.00 45.92 225 VAL A O 1
ATOM 1448 N N . PHE A 1 190 ? 109.628 73.431 114.109 1.00 50.08 226 PHE A N 1
ATOM 1449 C CA . PHE A 1 190 ? 110.279 72.725 113.014 1.00 50.08 226 PHE A CA 1
ATOM 1450 C C . PHE A 1 190 ? 111.752 72.569 113.358 1.00 50.08 226 PHE A C 1
ATOM 1451 O O . PHE A 1 190 ? 112.434 73.560 113.641 1.00 50.08 226 PHE A O 1
ATOM 1459 N N . ALA A 1 191 ? 112.239 71.331 113.336 1.00 56.67 227 ALA A N 1
ATOM 1460 C CA . ALA A 1 191 ? 113.616 71.052 113.712 1.00 56.67 227 ALA A CA 1
ATOM 1461 C C . ALA A 1 191 ? 114.206 70.015 112.771 1.00 56.67 227 ALA A C 1
ATOM 1462 O O . ALA A 1 191 ? 113.491 69.180 112.217 1.00 56.67 227 ALA A O 1
ATOM 1464 N N . LYS A 1 192 ? 115.523 70.069 112.604 1.00 64.89 228 LYS A N 1
ATOM 1465 C CA . LYS A 1 192 ? 116.227 69.135 111.738 1.00 64.89 228 LYS A CA 1
ATOM 1466 C C . LYS A 1 192 ? 116.584 67.886 112.534 1.00 64.89 228 LYS A C 1
ATOM 1467 O O . LYS A 1 192 ? 117.334 67.961 113.513 1.00 64.89 228 LYS A O 1
ATOM 1473 N N . THR A 1 193 ? 116.046 66.745 112.116 1.00 75.08 229 THR A N 1
ATOM 1474 C CA . THR A 1 193 ? 116.315 65.468 112.758 1.00 75.08 229 THR A CA 1
ATOM 1475 C C . THR A 1 193 ? 116.962 64.518 111.760 1.00 75.08 229 THR A C 1
ATOM 1476 O O . THR A 1 193 ? 116.684 64.567 110.557 1.00 75.08 229 THR A O 1
ATOM 1480 N N . GLU A 1 194 ? 117.846 63.664 112.269 1.00 86.49 230 GLU A N 1
ATOM 1481 C CA . GLU A 1 194 ? 118.565 62.724 111.422 1.00 86.49 230 GLU A CA 1
ATOM 1482 C C . GLU A 1 194 ? 117.658 61.578 110.996 1.00 86.49 230 GLU A C 1
ATOM 1483 O O . GLU A 1 194 ? 116.871 61.058 111.791 1.00 86.49 230 GLU A O 1
ATOM 1489 N N . VAL A 1 195 ? 117.774 61.189 109.729 1.00 94.89 231 VAL A N 1
ATOM 1490 C CA . VAL A 1 195 ? 117.024 60.073 109.167 1.00 94.89 231 VAL A CA 1
ATOM 1491 C C . VAL A 1 195 ? 118.010 59.137 108.484 1.00 94.89 231 VAL A C 1
ATOM 1492 O O . VAL A 1 195 ? 118.807 59.574 107.646 1.00 94.89 231 VAL A O 1
ATOM 1496 N N . VAL A 1 196 ? 117.956 57.856 108.839 1.00 102.97 232 VAL A N 1
ATOM 1497 C CA . VAL A 1 196 ? 118.827 56.836 108.267 1.00 102.97 232 VAL A CA 1
ATOM 1498 C C . VAL A 1 196 ? 118.003 55.978 107.316 1.00 102.97 232 VAL A C 1
ATOM 1499 O O . VAL A 1 196 ? 116.887 55.560 107.649 1.00 102.97 232 VAL A O 1
ATOM 1503 N N . ASP A 1 197 ? 118.542 55.743 106.121 1.00 108.57 233 ASP A N 1
ATOM 1504 C CA . ASP A 1 197 ? 117.836 54.991 105.091 1.00 108.57 233 ASP A CA 1
ATOM 1505 C C . ASP A 1 197 ? 118.697 53.851 104.565 1.00 108.57 233 ASP A C 1
ATOM 1506 O O . ASP A 1 197 ? 119.738 53.531 105.148 1.00 108.57 233 ASP A O 1
ATOM 1511 N N . SER A 1 198 ? 118.261 53.225 103.467 1.00 112.25 234 SER A N 1
ATOM 1512 C CA . SER A 1 198 ? 119.034 52.142 102.868 1.00 112.25 234 SER A CA 1
ATOM 1513 C C . SER A 1 198 ? 120.418 52.608 102.437 1.00 112.25 234 SER A C 1
ATOM 1514 O O . SER A 1 198 ? 121.362 51.809 102.411 1.00 112.25 234 SER A O 1
ATOM 1517 N N . ASP A 1 199 ? 120.561 53.891 102.091 1.00 111.37 235 ASP A N 1
ATOM 1518 C CA . ASP A 1 199 ? 121.871 54.415 101.721 1.00 111.37 235 ASP A CA 1
ATOM 1519 C C . ASP A 1 199 ? 122.826 54.439 102.908 1.00 111.37 235 ASP A C 1
ATOM 1520 O O . ASP A 1 199 ? 124.048 54.449 102.720 1.00 111.37 235 ASP A O 1
ATOM 1525 N N . GLY A 1 200 ? 122.295 54.447 104.128 1.00 110.37 236 GLY A N 1
ATOM 1526 C CA . GLY A 1 200 ? 123.137 54.473 105.307 1.00 110.37 236 GLY A CA 1
ATOM 1527 C C . GLY A 1 200 ? 123.813 55.797 105.571 1.00 110.37 236 GLY A C 1
ATOM 1528 O O . GLY A 1 200 ? 124.857 55.831 106.231 1.00 110.37 236 GLY A O 1
ATOM 1529 N N . SER A 1 201 ? 123.250 56.895 105.072 1.00 107.22 237 SER A N 1
ATOM 1530 C CA . SER A 1 201 ? 123.836 58.211 105.252 1.00 107.22 237 SER A CA 1
ATOM 1531 C C . SER A 1 201 ? 123.369 58.826 106.570 1.00 107.22 237 SER A C 1
ATOM 1532 O O . SER A 1 201 ? 122.635 58.215 107.351 1.00 107.22 237 SER A O 1
ATOM 1535 N N . VAL A 1 202 ? 123.803 60.060 106.820 1.00 101.22 238 VAL A N 1
ATOM 1536 C CA . VAL A 1 202 ? 123.435 60.785 108.031 1.00 101.22 238 VAL A CA 1
ATOM 1537 C C . VAL A 1 202 ? 122.624 62.001 107.593 1.00 101.22 238 VAL A C 1
ATOM 1538 O O . VAL A 1 202 ? 122.692 63.074 108.203 1.00 101.22 238 VAL A O 1
ATOM 1542 N N . LYS A 1 203 ? 121.865 61.840 106.511 1.00 93.21 239 LYS A N 1
ATOM 1543 C CA . LYS A 1 203 ? 121.055 62.931 105.983 1.00 93.21 239 LYS A CA 1
ATOM 1544 C C . LYS A 1 203 ? 119.978 63.327 106.984 1.00 93.21 239 LYS A C 1
ATOM 1545 O O . LYS A 1 203 ? 119.256 62.473 107.506 1.00 93.21 239 LYS A O 1
ATOM 1551 N N . ASP A 1 204 ? 119.872 64.625 107.249 1.00 84.70 240 ASP A N 1
ATOM 1552 C CA . ASP A 1 204 ? 118.883 65.159 108.171 1.00 84.70 240 ASP A CA 1
ATOM 1553 C C . ASP A 1 204 ? 117.788 65.892 107.407 1.00 84.70 240 ASP A C 1
ATOM 1554 O O . ASP A 1 204 ? 118.027 66.478 106.347 1.00 84.70 240 ASP A O 1
ATOM 1559 N N . LYS A 1 205 ? 116.578 65.851 107.957 1.00 76.13 241 LYS A N 1
ATOM 1560 C CA . LYS A 1 205 ? 115.416 66.458 107.327 1.00 76.13 241 LYS A CA 1
ATOM 1561 C C . LYS A 1 205 ? 114.635 67.268 108.351 1.00 76.13 241 LYS A C 1
ATOM 1562 O O . LYS A 1 205 ? 114.699 67.016 109.557 1.00 76.13 241 LYS A O 1
ATOM 1568 N N . ILE A 1 206 ? 113.894 68.256 107.848 1.00 64.54 242 ILE A N 1
ATOM 1569 C CA . ILE A 1 206 ? 113.055 69.081 108.707 1.00 64.54 242 ILE A CA 1
ATOM 1570 C C . ILE A 1 206 ? 111.809 68.301 109.102 1.00 64.54 242 ILE A C 1
ATOM 1571 O O . ILE A 1 206 ? 111.185 67.625 108.273 1.00 64.54 242 ILE A O 1
ATOM 1576 N N . THR A 1 207 ? 111.444 68.385 110.379 1.00 60.24 243 THR A N 1
ATOM 1577 C CA . THR A 1 207 ? 110.278 67.703 110.915 1.00 60.24 243 THR A CA 1
ATOM 1578 C C . THR A 1 207 ? 109.532 68.661 111.831 1.00 60.24 243 THR A C 1
ATOM 1579 O O . THR A 1 207 ? 110.150 69.408 112.597 1.00 60.24 243 THR A O 1
ATOM 1583 N N . ALA A 1 208 ? 108.205 68.639 111.739 1.00 54.02 244 ALA A N 1
ATOM 1584 C CA . ALA A 1 208 ? 107.341 69.503 112.529 1.00 54.02 244 ALA A CA 1
ATOM 1585 C C . ALA A 1 208 ? 106.852 68.767 113.768 1.00 54.02 244 ALA A C 1
ATOM 1586 O O . ALA A 1 208 ? 106.477 67.593 113.700 1.00 54.02 244 ALA A O 1
ATOM 1588 N N . PHE A 1 209 ? 106.855 69.464 114.899 1.00 50.92 245 PHE A N 1
ATOM 1589 C CA . PHE A 1 209 ? 106.427 68.908 116.172 1.00 50.92 245 PHE A CA 1
ATOM 1590 C C . PHE A 1 209 ? 105.284 69.737 116.743 1.00 50.92 245 PHE A C 1
ATOM 1591 O O . PHE A 1 209 ? 105.056 70.883 116.351 1.00 50.92 245 PHE A O 1
ATOM 1599 N N . ILE A 1 210 ? 104.559 69.136 117.678 1.00 48.86 246 ILE A N 1
ATOM 1600 C CA . ILE A 1 210 ? 103.539 69.823 118.459 1.00 48.86 246 ILE A CA 1
ATOM 1601 C C . ILE A 1 210 ? 104.065 69.881 119.887 1.00 48.86 246 ILE A C 1
ATOM 1602 O O . ILE A 1 210 ? 103.906 68.931 120.661 1.00 48.86 246 ILE A O 1
ATOM 1607 N N . VAL A 1 211 ? 104.699 70.994 120.240 1.00 44.76 247 VAL A N 1
ATOM 1608 C CA . VAL A 1 211 ? 105.393 71.134 121.514 1.00 44.76 247 VAL A CA 1
ATOM 1609 C C . VAL A 1 211 ? 104.505 71.915 122.469 1.00 44.76 247 VAL A C 1
ATOM 1610 O O . VAL A 1 211 ? 104.143 73.065 122.196 1.00 44.76 247 VAL A O 1
ATOM 1614 N N . GLU A 1 212 ? 104.156 71.291 123.588 1.00 47.06 248 GLU A N 1
ATOM 1615 C CA . GLU A 1 212 ? 103.388 71.943 124.635 1.00 47.06 248 GLU A CA 1
ATOM 1616 C C . GLU A 1 212 ? 104.326 72.556 125.665 1.00 47.06 248 GLU A C 1
ATOM 1617 O O . GLU A 1 212 ? 105.416 72.041 125.924 1.00 47.06 248 GLU A O 1
ATOM 1623 N N . ARG A 1 213 ? 103.892 73.672 126.252 1.00 46.35 249 ARG A N 1
ATOM 1624 C CA . ARG A 1 213 ? 104.677 74.294 127.311 1.00 46.35 249 ARG A CA 1
ATOM 1625 C C . ARG A 1 213 ? 104.767 73.412 128.548 1.00 46.35 249 ARG A C 1
ATOM 1626 O O . ARG A 1 213 ? 105.680 73.593 129.361 1.00 46.35 249 ARG A O 1
ATOM 1634 N N . ASP A 1 214 ? 103.844 72.463 128.707 1.00 50.63 250 ASP A N 1
ATOM 1635 C CA . ASP A 1 214 ? 103.885 71.525 129.820 1.00 50.63 250 ASP A CA 1
ATOM 1636 C C . ASP A 1 214 ? 104.956 70.456 129.656 1.00 50.63 250 ASP A C 1
ATOM 1637 O O . ASP A 1 214 ? 105.239 69.734 130.618 1.00 50.63 250 ASP A O 1
ATOM 1642 N N . PHE A 1 215 ? 105.553 70.334 128.467 1.00 49.15 251 PHE A N 1
ATOM 1643 C CA . PHE A 1 215 ? 106.592 69.336 128.246 1.00 49.15 251 PHE A CA 1
ATOM 1644 C C . PHE A 1 215 ? 107.848 69.612 129.060 1.00 49.15 251 PHE A C 1
ATOM 1645 O O . PHE A 1 215 ? 108.636 68.689 129.292 1.00 49.15 251 PHE A O 1
ATOM 1653 N N . GLY A 1 216 ? 108.054 70.852 129.494 1.00 52.57 252 GLY A N 1
ATOM 1654 C CA . GLY A 1 216 ? 109.242 71.205 130.243 1.00 52.57 252 GLY A CA 1
ATOM 1655 C C . GLY A 1 216 ? 110.386 71.627 129.347 1.00 52.57 252 GLY A C 1
ATOM 1656 O O . GLY A 1 216 ? 110.498 71.157 128.211 1.00 52.57 252 GLY A O 1
ATOM 1657 N N . GLY A 1 217 ? 111.242 72.513 129.843 1.00 51.70 253 GLY A N 1
ATOM 1658 C CA . GLY A 1 217 ? 112.368 72.990 129.072 1.00 51.70 253 GLY A CA 1
ATOM 1659 C C . GLY A 1 217 ? 112.051 74.060 128.054 1.00 51.70 253 GLY A C 1
ATOM 1660 O O . GLY A 1 217 ? 112.916 74.383 127.232 1.00 51.70 253 GLY A O 1
ATOM 1661 N N . VAL A 1 218 ? 110.845 74.621 128.078 1.00 47.64 254 VAL A N 1
ATOM 1662 C CA . VAL A 1 218 ? 110.440 75.677 127.157 1.00 47.64 254 VAL A CA 1
ATOM 1663 C C . VAL A 1 218 ? 110.441 76.991 127.924 1.00 47.64 254 VAL A C 1
ATOM 1664 O O . VAL A 1 218 ? 109.673 77.163 128.878 1.00 47.64 254 VAL A O 1
ATOM 1668 N N . THR A 1 219 ? 111.304 77.915 127.509 1.00 50.30 255 THR A N 1
ATOM 1669 C CA . THR A 1 219 ? 111.436 79.212 128.153 1.00 50.30 255 THR A CA 1
ATOM 1670 C C . THR A 1 219 ? 111.456 80.299 127.090 1.00 50.30 255 THR A C 1
ATOM 1671 O O . THR A 1 219 ? 111.950 80.093 125.978 1.00 50.30 255 THR A O 1
ATOM 1675 N N . ASN A 1 220 ? 110.908 81.461 127.439 1.00 48.67 256 ASN A N 1
ATOM 1676 C CA . ASN A 1 220 ? 110.863 82.594 126.529 1.00 48.67 256 ASN A CA 1
ATOM 1677 C C . ASN A 1 220 ? 111.236 83.869 127.273 1.00 48.67 256 ASN A C 1
ATOM 1678 O O . ASN A 1 220 ? 111.056 83.975 128.488 1.00 48.67 256 ASN A O 1
ATOM 1683 N N . GLY A 1 221 ? 111.773 84.832 126.526 1.00 49.91 257 GLY A N 1
ATOM 1684 C CA . GLY A 1 221 ? 112.217 86.090 127.086 1.00 49.91 257 GLY A CA 1
ATOM 1685 C C . GLY A 1 221 ? 111.128 87.145 127.090 1.00 49.91 257 GLY A C 1
ATOM 1686 O O . GLY A 1 221 ? 109.960 86.887 126.794 1.00 49.91 257 GLY A O 1
ATOM 1687 N N . LYS A 1 222 ? 111.533 88.363 127.440 1.00 49.71 258 LYS A N 1
ATOM 1688 C CA . LYS A 1 222 ? 110.606 89.481 127.474 1.00 49.71 258 LYS A CA 1
ATOM 1689 C C . LYS A 1 222 ? 110.185 89.874 126.057 1.00 49.71 258 LYS A C 1
ATOM 1690 O O . LYS A 1 222 ? 110.940 89.684 125.100 1.00 49.71 258 LYS A O 1
ATOM 1696 N N . PRO A 1 223 ? 108.980 90.418 125.899 1.00 46.38 259 PRO A N 1
ATOM 1697 C CA . PRO A 1 223 ? 108.505 90.791 124.562 1.00 46.38 259 PRO A CA 1
ATOM 1698 C C . PRO A 1 223 ? 109.309 91.936 123.967 1.00 46.38 259 PRO A C 1
ATOM 1699 O O . PRO A 1 223 ? 109.909 92.752 124.670 1.00 46.38 259 PRO A O 1
ATOM 1703 N N . GLU A 1 224 ? 109.313 91.981 122.637 1.00 44.80 260 GLU A N 1
ATOM 1704 C CA . GLU A 1 224 ? 110.019 93.021 121.906 1.00 44.80 260 GLU A CA 1
ATOM 1705 C C . GLU A 1 224 ? 109.295 94.357 122.028 1.00 44.80 260 GLU A C 1
ATOM 1706 O O . GLU A 1 224 ? 108.083 94.415 122.252 1.00 44.80 260 GLU A O 1
ATOM 1712 N N . ASP A 1 225 ? 110.060 95.439 121.881 1.00 44.61 261 ASP A N 1
ATOM 1713 C CA . ASP A 1 225 ? 109.517 96.796 121.946 1.00 44.61 261 ASP A CA 1
ATOM 1714 C C . ASP A 1 225 ? 109.216 97.291 120.531 1.00 44.61 261 ASP A C 1
ATOM 1715 O O . ASP A 1 225 ? 109.910 98.134 119.963 1.00 44.61 261 ASP A O 1
ATOM 1720 N N . LYS A 1 226 ? 108.147 96.740 119.965 1.00 36.40 262 LYS A N 1
ATOM 1721 C CA . LYS A 1 226 ? 107.798 97.023 118.582 1.00 36.40 262 LYS A CA 1
ATOM 1722 C C . LYS A 1 226 ? 107.254 98.441 118.428 1.00 36.40 262 LYS A C 1
ATOM 1723 O O . LYS A 1 226 ? 106.755 99.057 119.374 1.00 36.40 262 LYS A O 1
ATOM 1729 N N . LEU A 1 227 ? 107.370 98.960 117.204 1.00 36.92 263 LEU A N 1
ATOM 1730 C CA . LEU A 1 227 ? 106.864 100.293 116.891 1.00 36.92 263 LEU A CA 1
ATOM 1731 C C . LEU A 1 227 ? 105.351 100.379 117.054 1.00 36.92 263 LEU A C 1
ATOM 1732 O O . LEU A 1 227 ? 104.847 101.045 117.964 1.00 36.92 263 LEU A O 1
ATOM 1737 N N . GLY A 1 228 ? 104.609 99.704 116.180 1.00 36.76 264 GLY A N 1
ATOM 1738 C CA . GLY A 1 228 ? 103.185 99.952 116.082 1.00 36.76 264 GLY A CA 1
ATOM 1739 C C . GLY A 1 228 ? 102.280 99.026 116.862 1.00 36.76 264 GLY A C 1
ATOM 1740 O O . GLY A 1 228 ? 101.434 99.486 117.634 1.00 36.76 264 GLY A O 1
ATOM 1741 N N . ILE A 1 229 ? 102.447 97.721 116.680 1.00 36.93 265 ILE A N 1
ATOM 1742 C CA . ILE A 1 229 ? 101.533 96.741 117.287 1.00 36.93 265 ILE A CA 1
ATOM 1743 C C . ILE A 1 229 ? 102.088 96.442 118.677 1.00 36.93 265 ILE A C 1
ATOM 1744 O O . ILE A 1 229 ? 102.757 95.440 118.933 1.00 36.93 265 ILE A O 1
ATOM 1749 N N . ARG A 1 230 ? 101.776 97.336 119.612 1.00 41.20 266 ARG A N 1
ATOM 1750 C CA . ARG A 1 230 ? 102.288 97.216 120.969 1.00 41.20 266 ARG A CA 1
ATOM 1751 C C . ARG A 1 230 ? 101.462 96.276 121.834 1.00 41.20 266 ARG A C 1
ATOM 1752 O O . ARG A 1 230 ? 101.947 95.847 122.885 1.00 41.20 266 ARG A O 1
ATOM 1760 N N . GLY A 1 231 ? 100.239 95.940 121.420 1.00 41.53 267 GLY A N 1
ATOM 1761 C CA . GLY A 1 231 ? 99.436 94.995 122.174 1.00 41.53 267 GLY A CA 1
ATOM 1762 C C . GLY A 1 231 ? 99.775 93.545 121.917 1.00 41.53 267 GLY A C 1
ATOM 1763 O O . GLY A 1 231 ? 99.354 92.676 122.687 1.00 41.53 267 GLY A O 1
ATOM 1764 N N . SER A 1 232 ? 100.523 93.265 120.854 1.00 39.58 268 SER A N 1
ATOM 1765 C CA . SER A 1 232 ? 100.934 91.904 120.558 1.00 39.58 268 SER A CA 1
ATOM 1766 C C . SER A 1 232 ? 102.020 91.454 121.533 1.00 39.58 268 SER A C 1
ATOM 1767 O O . SER A 1 232 ? 102.617 92.253 122.261 1.00 39.58 268 SER A O 1
ATOM 1770 N N . ASN A 1 233 ? 102.274 90.147 121.541 1.00 40.57 269 ASN A N 1
ATOM 1771 C CA . ASN A 1 233 ? 103.258 89.535 122.434 1.00 40.57 269 ASN A CA 1
ATOM 1772 C C . ASN A 1 233 ? 104.254 88.770 121.569 1.00 40.57 269 ASN A C 1
ATOM 1773 O O . ASN A 1 233 ? 104.099 87.568 121.345 1.00 40.57 269 ASN A O 1
ATOM 1778 N N . THR A 1 234 ? 105.279 89.469 121.092 1.00 39.51 270 THR A N 1
ATOM 1779 C CA . THR A 1 234 ? 106.316 88.878 120.253 1.00 39.51 270 THR A CA 1
ATOM 1780 C C . THR A 1 234 ? 107.543 88.618 121.119 1.00 39.51 270 THR A C 1
ATOM 1781 O O . THR A 1 234 ? 108.240 89.556 121.517 1.00 39.51 270 THR A O 1
ATOM 1785 N N . CYS A 1 235 ? 107.799 87.349 121.415 1.00 43.39 271 CYS A N 1
ATOM 1786 C CA . CYS A 1 235 ? 108.942 86.936 122.210 1.00 43.39 271 CYS A CA 1
ATOM 1787 C C . CYS A 1 235 ? 109.840 86.019 121.387 1.00 43.39 271 CYS A C 1
ATOM 1788 O O . CYS A 1 235 ? 109.586 85.752 120.208 1.00 43.39 271 CYS A O 1
ATOM 1791 N N . GLU A 1 236 ? 110.905 85.536 122.019 1.00 49.14 272 GLU A N 1
ATOM 1792 C CA . GLU A 1 236 ? 111.748 84.488 121.465 1.00 49.14 272 GLU A CA 1
ATOM 1793 C C . GLU A 1 236 ? 111.692 83.290 122.401 1.00 49.14 272 GLU A C 1
ATOM 1794 O O . GLU A 1 236 ? 111.846 83.439 123.617 1.00 49.14 272 GLU A O 1
ATOM 1800 N N . VAL A 1 237 ? 111.444 82.111 121.839 1.00 46.54 273 VAL A N 1
ATOM 1801 C CA . VAL A 1 237 ? 111.216 80.899 122.615 1.00 46.54 273 VAL A CA 1
ATOM 1802 C C . VAL A 1 237 ? 112.435 79.995 122.496 1.00 46.54 273 VAL A C 1
ATOM 1803 O O . VAL A 1 237 ? 112.973 79.795 121.400 1.00 46.54 273 VAL A O 1
ATOM 1807 N N . HIS A 1 238 ? 112.883 79.468 123.632 1.00 48.71 274 HIS A N 1
ATOM 1808 C CA . HIS A 1 238 ? 114.035 78.581 123.696 1.00 48.71 274 HIS A CA 1
ATOM 1809 C C . HIS A 1 238 ? 113.589 77.221 124.210 1.00 48.71 274 HIS A C 1
ATOM 1810 O O . HIS A 1 238 ? 112.898 77.136 125.230 1.00 48.71 274 HIS A O 1
ATOM 1817 N N . PHE A 1 239 ? 113.984 76.165 123.508 1.00 47.29 275 PHE A N 1
ATOM 1818 C CA . PHE A 1 239 ? 113.715 74.794 123.920 1.00 47.29 275 PHE A CA 1
ATOM 1819 C C . PHE A 1 239 ? 115.023 74.160 124.373 1.00 47.29 275 PHE A C 1
ATOM 1820 O O . PHE A 1 239 ? 115.952 74.009 123.573 1.00 47.29 275 PHE A O 1
ATOM 1828 N N . GLU A 1 240 ? 115.091 73.794 125.650 1.00 52.91 276 GLU A N 1
ATOM 1829 C CA . GLU A 1 240 ? 116.289 73.214 126.252 1.00 52.91 276 GLU A CA 1
ATOM 1830 C C . GLU A 1 240 ? 115.939 71.817 126.752 1.00 52.91 276 GLU A C 1
ATOM 1831 O O . GLU A 1 240 ? 115.364 71.666 127.835 1.00 52.91 276 GLU A O 1
ATOM 1837 N N . ASN A 1 241 ? 116.292 70.802 125.962 1.00 54.84 277 ASN A N 1
ATOM 1838 C CA . ASN A 1 241 ? 116.014 69.402 126.279 1.00 54.84 277 ASN A CA 1
ATOM 1839 C C . ASN A 1 241 ? 114.520 69.183 126.523 1.00 54.84 277 ASN A C 1
ATOM 1840 O O . ASN A 1 241 ? 114.093 68.706 127.576 1.00 54.84 277 ASN A O 1
ATOM 1845 N N . THR A 1 242 ? 113.724 69.543 125.520 1.00 54.44 278 THR A N 1
ATOM 1846 C CA . THR A 1 242 ? 112.277 69.379 125.591 1.00 54.44 278 THR A CA 1
ATOM 1847 C C . THR A 1 242 ? 111.913 67.972 125.131 1.00 54.44 278 THR A C 1
ATOM 1848 O O . THR A 1 242 ? 112.271 67.568 124.022 1.00 54.44 278 THR A O 1
ATOM 1852 N N . LYS A 1 243 ? 111.210 67.229 125.982 1.00 57.60 279 LYS A N 1
ATOM 1853 C CA . LYS A 1 243 ? 110.862 65.837 125.699 1.00 57.60 279 LYS A CA 1
ATOM 1854 C C . LYS A 1 243 ? 109.519 65.808 124.981 1.00 57.60 279 LYS A C 1
ATOM 1855 O O . LYS A 1 243 ? 108.467 66.006 125.594 1.00 57.60 279 LYS A O 1
ATOM 1861 N N . ILE A 1 244 ? 109.552 65.551 123.680 1.00 54.45 280 ILE A N 1
ATOM 1862 C CA . ILE A 1 244 ? 108.358 65.537 122.839 1.00 54.45 280 ILE A CA 1
ATOM 1863 C C . ILE A 1 244 ? 108.005 64.083 122.543 1.00 54.45 280 ILE A C 1
ATOM 1864 O O . ILE A 1 244 ? 108.802 63.389 121.897 1.00 54.45 280 ILE A O 1
ATOM 1869 N N . PRO A 1 245 ? 106.846 63.591 122.976 1.00 56.92 281 PRO A N 1
ATOM 1870 C CA . PRO A 1 245 ? 106.455 62.221 122.625 1.00 56.92 281 PRO A CA 1
ATOM 1871 C C . PRO A 1 245 ? 106.414 62.024 121.117 1.00 56.92 281 PRO A C 1
ATOM 1872 O O . PRO A 1 245 ? 106.065 62.931 120.358 1.00 56.92 281 PRO A O 1
ATOM 1876 N N . VAL A 1 246 ? 106.789 60.816 120.688 1.00 59.31 282 VAL A N 1
ATOM 1877 C CA . VAL A 1 246 ? 106.916 60.517 119.266 1.00 59.31 282 VAL A CA 1
ATOM 1878 C C . VAL A 1 246 ? 105.586 60.646 118.535 1.00 59.31 282 VAL A C 1
ATOM 1879 O O . VAL A 1 246 ? 105.568 60.837 117.314 1.00 59.31 282 VAL A O 1
ATOM 1883 N N . GLU A 1 247 ? 104.466 60.555 119.251 1.00 57.09 283 GLU A N 1
ATOM 1884 C CA . GLU A 1 247 ? 103.157 60.716 118.634 1.00 57.09 283 GLU A CA 1
ATOM 1885 C C . GLU A 1 247 ? 102.839 62.164 118.286 1.00 57.09 283 GLU A C 1
ATOM 1886 O O . GLU A 1 247 ? 101.906 62.405 117.512 1.00 57.09 283 GLU A O 1
ATOM 1892 N N . ASN A 1 248 ? 103.582 63.124 118.829 1.00 52.60 284 ASN A N 1
ATOM 1893 C CA . ASN A 1 248 ? 103.356 64.543 118.557 1.00 52.60 284 ASN A CA 1
ATOM 1894 C C . ASN A 1 248 ? 104.203 65.036 117.388 1.00 52.60 284 ASN A C 1
ATOM 1895 O O . ASN A 1 248 ? 104.952 66.004 117.500 1.00 52.60 284 ASN A O 1
ATOM 1900 N N . ILE A 1 249 ? 104.087 64.361 116.249 1.00 54.80 285 ILE A N 1
ATOM 1901 C CA . ILE A 1 249 ? 104.799 64.724 115.030 1.00 54.80 285 ILE A CA 1
ATOM 1902 C C . ILE A 1 249 ? 103.768 64.991 113.945 1.00 54.80 285 ILE A C 1
ATOM 1903 O O . ILE A 1 249 ? 102.888 64.158 113.699 1.00 54.80 285 ILE A O 1
ATOM 1908 N N . LEU A 1 250 ? 103.874 66.150 113.300 1.00 53.90 286 LEU A N 1
ATOM 1909 C CA . LEU A 1 250 ? 102.922 66.541 112.266 1.00 53.90 286 LEU A CA 1
ATOM 1910 C C . LEU A 1 250 ? 103.218 65.755 110.996 1.00 53.90 286 LEU A C 1
ATOM 1911 O O . LEU A 1 250 ? 104.206 66.024 110.305 1.00 53.90 286 LEU A O 1
ATOM 1916 N N . GLY A 1 251 ? 102.371 64.791 110.689 1.00 61.63 287 GLY A N 1
ATOM 1917 C CA . GLY A 1 251 ? 102.533 63.977 109.488 1.00 61.63 287 GLY A CA 1
ATOM 1918 C C . GLY A 1 251 ? 103.495 62.821 109.728 1.00 61.63 287 GLY A C 1
ATOM 1919 O O . GLY A 1 251 ? 103.207 61.930 110.524 1.00 61.63 287 GLY A O 1
ATOM 1920 N N . GLU A 1 252 ? 104.631 62.846 109.036 1.00 68.44 288 GLU A N 1
ATOM 1921 C CA . GLU A 1 252 ? 105.650 61.816 109.154 1.00 68.44 288 GLU A CA 1
ATOM 1922 C C . GLU A 1 252 ? 106.998 62.475 109.403 1.00 68.44 288 GLU A C 1
ATOM 1923 O O . GLU A 1 252 ? 107.218 63.629 109.024 1.00 68.44 288 GLU A O 1
ATOM 1929 N N . VAL A 1 253 ? 107.896 61.735 110.058 1.00 69.33 289 VAL A N 1
ATOM 1930 C CA . VAL A 1 253 ? 109.229 62.257 110.331 1.00 69.33 289 VAL A CA 1
ATOM 1931 C C . VAL A 1 253 ? 109.936 62.551 109.016 1.00 69.33 289 VAL A C 1
ATOM 1932 O O . VAL A 1 253 ? 109.885 61.759 108.066 1.00 69.33 289 VAL A O 1
ATOM 1936 N N . GLY A 1 254 ? 110.570 63.720 108.943 1.00 70.45 290 GLY A N 1
ATOM 1937 C CA . GLY A 1 254 ? 111.183 64.193 107.726 1.00 70.45 290 GLY A CA 1
ATOM 1938 C C . GLY A 1 254 ? 110.269 65.001 106.829 1.00 70.45 290 GLY A C 1
ATOM 1939 O O . GLY A 1 254 ? 110.762 65.704 105.939 1.00 70.45 290 GLY A O 1
ATOM 1940 N N . ASP A 1 255 ? 108.956 64.924 107.036 1.00 68.72 291 ASP A N 1
ATOM 1941 C CA . ASP A 1 255 ? 107.996 65.697 106.249 1.00 68.72 291 ASP A CA 1
ATOM 1942 C C . ASP A 1 255 ? 107.589 66.967 106.999 1.00 68.72 291 ASP A C 1
ATOM 1943 O O . ASP A 1 255 ? 106.433 67.173 107.366 1.00 68.72 291 ASP A O 1
ATOM 1948 N N . GLY A 1 256 ? 108.577 67.828 107.223 1.00 62.15 292 GLY A N 1
ATOM 1949 C CA . GLY A 1 256 ? 108.338 69.093 107.889 1.00 62.15 292 GLY A CA 1
ATOM 1950 C C . GLY A 1 256 ? 108.366 70.258 106.925 1.00 62.15 292 GLY A C 1
ATOM 1951 O O . GLY A 1 256 ? 107.706 71.278 107.147 1.00 62.15 292 GLY A O 1
ATOM 1952 N N . PHE A 1 257 ? 109.141 70.116 105.848 1.00 62.79 293 PHE A N 1
ATOM 1953 C CA . PHE A 1 257 ? 109.178 71.148 104.817 1.00 62.79 293 PHE A CA 1
ATOM 1954 C C . PHE A 1 257 ? 107.823 71.296 104.137 1.00 62.79 293 PHE A C 1
ATOM 1955 O O . PHE A 1 257 ? 107.372 72.417 103.875 1.00 62.79 293 PHE A O 1
ATOM 1963 N N . LYS A 1 258 ? 107.162 70.174 103.845 1.00 60.84 294 LYS A N 1
ATOM 1964 C CA . LYS A 1 258 ? 105.840 70.221 103.228 1.00 60.84 294 LYS A CA 1
ATOM 1965 C C . LYS A 1 258 ? 104.838 70.926 104.133 1.00 60.84 294 LYS A C 1
ATOM 1966 O O . LYS A 1 258 ? 104.066 71.782 103.681 1.00 60.84 294 LYS A O 1
ATOM 1972 N N . VAL A 1 259 ? 104.845 70.585 105.423 1.00 57.64 295 VAL A N 1
ATOM 1973 C CA . VAL A 1 259 ? 103.914 71.202 106.361 1.00 57.64 295 VAL A CA 1
ATOM 1974 C C . VAL A 1 259 ? 104.190 72.694 106.485 1.00 57.64 295 VAL A C 1
ATOM 1975 O O . VAL A 1 259 ? 103.262 73.511 106.491 1.00 57.64 295 VAL A O 1
ATOM 1979 N N . ALA A 1 260 ? 105.466 73.074 106.587 1.00 56.51 296 ALA A N 1
ATOM 1980 C CA . ALA A 1 260 ? 105.809 74.488 106.694 1.00 56.51 296 ALA A CA 1
ATOM 1981 C C . ALA A 1 260 ? 105.369 75.255 105.456 1.00 56.51 296 ALA A C 1
ATOM 1982 O O . ALA A 1 260 ? 104.823 76.359 105.564 1.00 56.51 296 ALA A O 1
ATOM 1984 N N . MET A 1 261 ? 105.592 74.682 104.271 1.00 57.17 297 MET A N 1
ATOM 1985 C CA . MET A 1 261 ? 105.159 75.335 103.041 1.00 57.17 297 MET A CA 1
ATOM 1986 C C . MET A 1 261 ? 103.646 75.501 103.017 1.00 57.17 297 MET A C 1
ATOM 1987 O O . MET A 1 261 ? 103.132 76.559 102.634 1.00 57.17 297 MET A O 1
ATOM 1992 N N . ASN A 1 262 ? 102.913 74.463 103.428 1.00 55.46 298 ASN A N 1
ATOM 1993 C CA . ASN A 1 262 ? 101.456 74.548 103.442 1.00 55.46 298 ASN A CA 1
ATOM 1994 C C . ASN A 1 262 ? 100.977 75.655 104.374 1.00 55.46 298 ASN A C 1
ATOM 1995 O O . ASN A 1 262 ? 100.131 76.476 103.998 1.00 55.46 298 ASN A O 1
ATOM 2000 N N . ILE A 1 263 ? 101.520 75.702 105.595 1.00 50.63 299 ILE A N 1
ATOM 2001 C CA . ILE A 1 263 ? 101.090 76.718 106.555 1.00 50.63 299 ILE A CA 1
ATOM 2002 C C . ILE A 1 263 ? 101.423 78.114 106.045 1.00 50.63 299 ILE A C 1
ATOM 2003 O O . ILE A 1 263 ? 100.604 79.036 106.135 1.00 50.63 299 ILE A O 1
ATOM 2008 N N . LEU A 1 264 ? 102.633 78.296 105.510 1.00 49.42 300 LEU A N 1
ATOM 2009 C CA . LEU A 1 264 ? 103.028 79.623 105.047 1.00 49.42 300 LEU A CA 1
ATOM 2010 C C . LEU A 1 264 ? 102.183 80.079 103.863 1.00 49.42 300 LEU A C 1
ATOM 2011 O O . LEU A 1 264 ? 101.789 81.249 103.793 1.00 49.42 300 LEU A O 1
ATOM 2016 N N . ASN A 1 265 ? 101.887 79.178 102.925 1.00 49.88 301 ASN A N 1
ATOM 2017 C CA . ASN A 1 265 ? 101.147 79.564 101.732 1.00 49.88 301 ASN A CA 1
ATOM 2018 C C . ASN A 1 265 ? 99.641 79.637 101.947 1.00 49.88 301 ASN A C 1
ATOM 2019 O O . ASN A 1 265 ? 98.948 80.234 101.117 1.00 49.88 301 ASN A O 1
ATOM 2024 N N . SER A 1 266 ? 99.113 79.054 103.026 1.00 48.59 302 SER A N 1
ATOM 2025 C CA . SER A 1 266 ? 97.667 79.058 103.218 1.00 48.59 302 SER A CA 1
ATOM 2026 C C . SER A 1 266 ? 97.132 80.393 103.726 1.00 48.59 302 SER A C 1
ATOM 2027 O O . SER A 1 266 ? 95.963 80.713 103.483 1.00 48.59 302 SER A O 1
ATOM 2030 N N . GLY A 1 267 ? 97.948 81.181 104.421 1.00 42.65 303 GLY A N 1
ATOM 2031 C CA . GLY A 1 267 ? 97.415 82.286 105.196 1.00 42.65 303 GLY A CA 1
ATOM 2032 C C . GLY A 1 267 ? 97.828 83.694 104.814 1.00 42.65 303 GLY A C 1
ATOM 2033 O O . GLY A 1 267 ? 98.125 84.504 105.696 1.00 42.65 303 GLY A O 1
ATOM 2034 N N . ARG A 1 268 ? 97.857 84.011 103.519 1.00 37.17 304 ARG A N 1
ATOM 2035 C CA . ARG A 1 268 ? 98.192 85.359 103.080 1.00 37.17 304 ARG A CA 1
ATOM 2036 C C . ARG A 1 268 ? 97.103 86.040 102.263 1.00 37.17 304 ARG A C 1
ATOM 2037 O O . ARG A 1 268 ? 97.247 87.226 101.949 1.00 37.17 304 ARG A O 1
ATOM 2045 N N . PHE A 1 269 ? 96.022 85.339 101.914 1.00 34.28 305 PHE A N 1
ATOM 2046 C CA . PHE A 1 269 ? 95.023 85.918 101.021 1.00 34.28 305 PHE A CA 1
ATOM 2047 C C . PHE A 1 269 ? 94.154 86.954 101.723 1.00 34.28 305 PHE A C 1
ATOM 2048 O O . PHE A 1 269 ? 93.644 87.872 101.072 1.00 34.28 305 PHE A O 1
ATOM 2056 N N . SER A 1 270 ? 93.970 86.827 103.035 1.00 33.57 306 SER A N 1
ATOM 2057 C CA . SER A 1 270 ? 92.996 87.638 103.755 1.00 33.57 306 SER A CA 1
ATOM 2058 C C . SER A 1 270 ? 93.516 89.016 104.139 1.00 33.57 306 SER A C 1
ATOM 2059 O O . SER A 1 270 ? 92.737 89.822 104.658 1.00 33.57 306 SER A O 1
ATOM 2062 N N . MET A 1 271 ? 94.796 89.311 103.902 1.00 30.57 307 MET A N 1
ATOM 2063 C CA . MET A 1 271 ? 95.336 90.606 104.307 1.00 30.57 307 MET A CA 1
ATOM 2064 C C . MET A 1 271 ? 94.702 91.752 103.529 1.00 30.57 307 MET A C 1
ATOM 2065 O O . MET A 1 271 ? 94.499 92.837 104.085 1.00 30.57 307 MET A O 1
ATOM 2070 N N . GLY A 1 272 ? 94.373 91.532 102.256 1.00 27.72 308 GLY A N 1
ATOM 2071 C CA . GLY A 1 272 ? 93.822 92.598 101.439 1.00 27.72 308 GLY A CA 1
ATOM 2072 C C . GLY A 1 272 ? 92.482 93.120 101.912 1.00 27.72 308 GLY A C 1
ATOM 2073 O O . GLY A 1 272 ? 92.193 94.304 101.720 1.00 27.72 308 GLY A O 1
ATOM 2074 N N . SER A 1 273 ? 91.655 92.270 102.517 1.00 29.16 309 SER A N 1
ATOM 2075 C CA . SER A 1 273 ? 90.404 92.721 103.115 1.00 29.16 309 SER A CA 1
ATOM 2076 C C . SER A 1 273 ? 90.587 93.266 104.521 1.00 29.16 309 SER A C 1
ATOM 2077 O O . SER A 1 273 ? 89.793 94.105 104.957 1.00 29.16 309 SER A O 1
ATOM 2080 N N . VAL A 1 274 ? 91.615 92.806 105.237 1.00 27.85 310 VAL A N 1
ATOM 2081 C CA . VAL A 1 274 ? 91.940 93.386 106.536 1.00 27.85 310 VAL A CA 1
ATOM 2082 C C . VAL A 1 274 ? 92.280 94.861 106.386 1.00 27.85 310 VAL A C 1
ATOM 2083 O O . VAL A 1 274 ? 91.848 95.700 107.184 1.00 27.85 310 VAL A O 1
ATOM 2087 N N . VAL A 1 275 ? 93.044 95.203 105.351 1.00 25.08 311 VAL A N 1
ATOM 2088 C CA . VAL A 1 275 ? 93.449 96.589 105.161 1.00 25.08 311 VAL A CA 1
ATOM 2089 C C . VAL A 1 275 ? 92.370 97.382 104.435 1.00 25.08 311 VAL A C 1
ATOM 2090 O O . VAL A 1 275 ? 92.128 98.551 104.753 1.00 25.08 311 VAL A O 1
ATOM 2094 N N . ALA A 1 276 ? 91.715 96.776 103.443 1.00 26.49 312 ALA A N 1
ATOM 2095 C CA . ALA A 1 276 ? 90.632 97.472 102.757 1.00 26.49 312 ALA A CA 1
ATOM 2096 C C . ALA A 1 276 ? 89.495 97.803 103.711 1.00 26.49 312 ALA A C 1
ATOM 2097 O O . ALA A 1 276 ? 88.775 98.784 103.501 1.00 26.49 312 ALA A O 1
ATOM 2099 N N . GLY A 1 277 ? 89.316 97.003 104.761 1.00 25.88 313 GLY A N 1
ATOM 2100 C CA . GLY A 1 277 ? 88.416 97.380 105.831 1.00 25.88 313 GLY A CA 1
ATOM 2101 C C . GLY A 1 277 ? 88.933 98.488 106.715 1.00 25.88 313 GLY A C 1
ATOM 2102 O O . GLY A 1 277 ? 88.141 99.143 107.397 1.00 25.88 313 GLY A O 1
ATOM 2103 N N . LEU A 1 278 ? 90.247 98.711 106.713 1.00 23.43 314 LEU A N 1
ATOM 2104 C CA . LEU A 1 278 ? 90.863 99.833 107.406 1.00 23.43 314 LEU A CA 1
ATOM 2105 C C . LEU A 1 278 ? 90.990 101.068 106.529 1.00 23.43 314 LEU A C 1
ATOM 2106 O O . LEU A 1 278 ? 90.872 102.188 107.035 1.00 23.43 314 LEU A O 1
ATOM 2111 N N . LEU A 1 279 ? 91.224 100.890 105.226 1.00 23.83 315 LEU A N 1
ATOM 2112 C CA . LEU A 1 279 ? 91.214 102.029 104.315 1.00 23.83 315 LEU A CA 1
ATOM 2113 C C . LEU A 1 279 ? 89.839 102.677 104.269 1.00 23.83 315 LEU A C 1
ATOM 2114 O O . LEU A 1 279 ? 89.726 103.907 104.255 1.00 23.83 315 LEU A O 1
ATOM 2119 N N . LYS A 1 280 ? 88.780 101.864 104.250 1.00 26.57 316 LYS A N 1
ATOM 2120 C CA . LYS A 1 280 ? 87.425 102.400 104.276 1.00 26.57 316 LYS A CA 1
ATOM 2121 C C . LYS A 1 280 ? 87.137 103.182 105.548 1.00 26.57 316 LYS A C 1
ATOM 2122 O O . LYS A 1 280 ? 86.313 104.101 105.521 1.00 26.57 316 LYS A O 1
ATOM 2128 N N . ARG A 1 281 ? 87.790 102.839 106.659 1.00 28.21 317 ARG A N 1
ATOM 2129 C CA . ARG A 1 281 ? 87.650 103.631 107.874 1.00 28.21 317 ARG A CA 1
ATOM 2130 C C . ARG A 1 281 ? 88.355 104.973 107.755 1.00 28.21 317 ARG A C 1
ATOM 2131 O O . ARG A 1 281 ? 87.913 105.954 108.361 1.00 28.21 317 ARG A O 1
ATOM 2139 N N . LEU A 1 282 ? 89.443 105.038 106.987 1.00 27.71 318 LEU A N 1
ATOM 2140 C CA . LEU A 1 282 ? 90.134 106.303 106.779 1.00 27.71 318 LEU A CA 1
ATOM 2141 C C . LEU A 1 282 ? 89.356 107.234 105.860 1.00 27.71 318 LEU A C 1
ATOM 2142 O O . LEU A 1 282 ? 89.373 108.451 106.066 1.00 27.71 318 LEU A O 1
ATOM 2147 N N . ILE A 1 283 ? 88.673 106.691 104.850 1.00 27.70 319 ILE A N 1
ATOM 2148 C CA . ILE A 1 283 ? 87.866 107.517 103.959 1.00 27.70 319 ILE A CA 1
ATOM 2149 C C . ILE A 1 283 ? 86.629 108.075 104.648 1.00 27.70 319 ILE A C 1
ATOM 2150 O O . ILE A 1 283 ? 85.956 108.942 104.085 1.00 27.70 319 ILE A O 1
ATOM 2155 N N . GLU A 1 284 ? 86.316 107.614 105.858 1.00 33.70 320 GLU A N 1
ATOM 2156 C CA . GLU A 1 284 ? 85.169 108.121 106.603 1.00 33.70 320 GLU A CA 1
ATOM 2157 C C . GLU A 1 284 ? 85.531 109.232 107.578 1.00 33.70 320 GLU A C 1
ATOM 2158 O O . GLU A 1 284 ? 84.846 110.258 107.615 1.00 33.70 320 GLU A O 1
ATOM 2164 N N . MET A 1 285 ? 86.587 109.057 108.375 1.00 35.44 321 MET A N 1
ATOM 2165 C CA . MET A 1 285 ? 86.996 110.107 109.303 1.00 35.44 321 MET A CA 1
ATOM 2166 C C . MET A 1 285 ? 87.636 111.275 108.563 1.00 35.44 321 MET A C 1
ATOM 2167 O O . MET A 1 285 ? 87.343 112.445 108.846 1.00 35.44 321 MET A O 1
ATOM 2172 N N . THR A 1 286 ? 88.519 110.974 107.610 1.00 32.62 322 THR A N 1
ATOM 2173 C CA . THR A 1 286 ? 89.199 112.031 106.874 1.00 32.62 322 THR A CA 1
ATOM 2174 C C . THR A 1 286 ? 88.227 112.817 106.004 1.00 32.62 322 THR A C 1
ATOM 2175 O O . THR A 1 286 ? 88.397 114.027 105.831 1.00 32.62 322 THR A O 1
ATOM 2179 N N . ALA A 1 287 ? 87.197 112.159 105.464 1.00 32.91 323 ALA A N 1
ATOM 2180 C CA . ALA A 1 287 ? 86.173 112.889 104.723 1.00 32.91 323 ALA A CA 1
ATOM 2181 C C . ALA A 1 287 ? 85.422 113.852 105.629 1.00 32.91 323 ALA A C 1
ATOM 2182 O O . ALA A 1 287 ? 85.133 114.986 105.233 1.00 32.91 323 ALA A O 1
ATOM 2184 N N . GLU A 1 288 ? 85.096 113.420 106.848 1.00 36.74 324 GLU A N 1
ATOM 2185 C CA . GLU A 1 288 ? 84.444 114.314 107.799 1.00 36.74 324 GLU A CA 1
ATOM 2186 C C . GLU A 1 288 ? 85.329 115.514 108.111 1.00 36.74 324 GLU A C 1
ATOM 2187 O O . GLU A 1 288 ? 84.862 116.660 108.124 1.00 36.74 324 GLU A O 1
ATOM 2193 N N . TYR A 1 289 ? 86.620 115.268 108.350 1.00 35.13 325 TYR A N 1
ATOM 2194 C CA . TYR A 1 289 ? 87.533 116.370 108.641 1.00 35.13 325 TYR A CA 1
ATOM 2195 C C . TYR A 1 289 ? 87.646 117.327 107.459 1.00 35.13 325 TYR A C 1
ATOM 2196 O O . TYR A 1 289 ? 87.639 118.549 107.639 1.00 35.13 325 TYR A O 1
ATOM 2205 N N . ALA A 1 290 ? 87.749 116.791 106.242 1.00 33.98 326 ALA A N 1
ATOM 2206 C CA . ALA A 1 290 ? 87.930 117.634 105.068 1.00 33.98 326 ALA A CA 1
ATOM 2207 C C . ALA A 1 290 ? 86.651 118.348 104.660 1.00 33.98 326 ALA A C 1
ATOM 2208 O O . ALA A 1 290 ? 86.722 119.357 103.951 1.00 33.98 326 ALA A O 1
ATOM 2210 N N . CYS A 1 291 ? 85.489 117.853 105.078 1.00 37.81 327 CYS A N 1
ATOM 2211 C CA . CYS A 1 291 ? 84.232 118.511 104.758 1.00 37.81 327 CYS A CA 1
ATOM 2212 C C . CYS A 1 291 ? 83.751 119.454 105.850 1.00 37.81 327 CYS A C 1
ATOM 2213 O O . CYS A 1 291 ? 82.887 120.294 105.579 1.00 37.81 327 CYS A O 1
ATOM 2216 N N . THR A 1 292 ? 84.277 119.340 107.068 1.00 37.82 328 THR A N 1
ATOM 2217 C CA . THR A 1 292 ? 83.913 120.241 108.152 1.00 37.82 328 THR A CA 1
ATOM 2218 C C . THR A 1 292 ? 84.974 121.302 108.425 1.00 37.82 328 THR A C 1
ATOM 2219 O O . THR A 1 292 ? 84.895 121.988 109.448 1.00 37.82 328 THR A O 1
ATOM 2223 N N . ARG A 1 293 ? 85.956 121.456 107.541 1.00 42.29 329 ARG A N 1
ATOM 2224 C CA . ARG A 1 293 ? 87.043 122.406 107.734 1.00 42.29 329 ARG A CA 1
ATOM 2225 C C . ARG A 1 293 ? 87.103 123.379 106.564 1.00 42.29 329 ARG A C 1
ATOM 2226 O O . ARG A 1 293 ? 86.857 123.000 105.415 1.00 42.29 329 ARG A O 1
ATOM 2234 N N . LYS A 1 294 ? 87.433 124.632 106.866 1.00 47.18 330 LYS A N 1
ATOM 2235 C CA . LYS A 1 294 ? 87.514 125.701 105.882 1.00 47.18 330 LYS A CA 1
ATOM 2236 C C . LYS A 1 294 ? 88.965 126.086 105.637 1.00 47.18 330 LYS A C 1
ATOM 2237 O O . LYS A 1 294 ? 89.771 126.134 106.571 1.00 47.18 330 LYS A O 1
ATOM 2243 N N . GLN A 1 295 ? 89.293 126.360 104.376 1.00 47.50 331 GLN A N 1
ATOM 2244 C CA . GLN A 1 295 ? 90.584 126.935 104.026 1.00 47.50 331 GLN A CA 1
ATOM 2245 C C . GLN A 1 295 ? 90.418 127.735 102.746 1.00 47.50 331 GLN A C 1
ATOM 2246 O O . GLN A 1 295 ? 89.860 127.228 101.769 1.00 47.50 331 GLN A O 1
ATOM 2252 N N . PHE A 1 296 ? 90.904 128.978 102.758 1.00 49.15 332 PHE A N 1
ATOM 2253 C CA . PHE A 1 296 ? 90.759 129.898 101.629 1.00 49.15 332 PHE A CA 1
ATOM 2254 C C . PHE A 1 296 ? 89.289 130.088 101.259 1.00 49.15 332 PHE A C 1
ATOM 2255 O O . PHE A 1 296 ? 88.931 130.155 100.081 1.00 49.15 332 PHE A O 1
ATOM 2263 N N . ASN A 1 297 ? 88.435 130.180 102.281 1.00 51.24 333 ASN A N 1
ATOM 2264 C CA . ASN A 1 297 ? 86.990 130.349 102.116 1.00 51.24 333 ASN A CA 1
ATOM 2265 C C . ASN A 1 297 ? 86.405 129.224 101.260 1.00 51.24 333 ASN A C 1
ATOM 2266 O O . ASN A 1 297 ? 85.530 129.445 100.420 1.00 51.24 333 ASN A O 1
ATOM 2271 N N . LYS A 1 298 ? 86.910 128.007 101.450 1.00 47.58 334 LYS A N 1
ATOM 2272 C CA . LYS A 1 298 ? 86.442 126.844 100.712 1.00 47.58 334 LYS A CA 1
ATOM 2273 C C . LYS A 1 298 ? 86.567 125.616 101.597 1.00 47.58 334 LYS A C 1
ATOM 2274 O O . LYS A 1 298 ? 87.344 125.594 102.555 1.00 47.58 334 LYS A O 1
ATOM 2280 N N . ARG A 1 299 ? 85.790 124.590 101.266 1.00 44.94 335 ARG A N 1
ATOM 2281 C CA . ARG A 1 299 ? 85.961 123.295 101.905 1.00 44.94 335 ARG A CA 1
ATOM 2282 C C . ARG A 1 299 ? 87.306 122.697 101.508 1.00 44.94 335 ARG A C 1
ATOM 2283 O O . ARG A 1 299 ? 87.828 122.959 100.421 1.00 44.94 335 ARG A O 1
ATOM 2291 N N . LEU A 1 300 ? 87.875 121.888 102.403 1.00 40.77 336 LEU A N 1
ATOM 2292 C CA . LEU A 1 300 ? 89.042 121.104 102.013 1.00 40.77 336 LEU A CA 1
ATOM 2293 C C . LEU A 1 300 ? 88.684 120.075 100.951 1.00 40.77 336 LEU A C 1
ATOM 2294 O O . LEU A 1 300 ? 89.539 119.690 100.148 1.00 40.77 336 LEU A O 1
ATOM 2299 N N . SER A 1 301 ? 87.429 119.622 100.934 1.00 40.52 337 SER A N 1
ATOM 2300 C CA . SER A 1 301 ? 86.960 118.682 99.927 1.00 40.52 337 SER A CA 1
ATOM 2301 C C . SER A 1 301 ? 86.862 119.300 98.540 1.00 40.52 337 SER A C 1
ATOM 2302 O O . SER A 1 301 ? 86.759 118.558 97.558 1.00 40.52 337 SER A O 1
ATOM 2305 N N . GLU A 1 302 ? 86.892 120.625 98.434 1.00 42.60 338 GLU A N 1
ATOM 2306 C CA . GLU A 1 302 ? 86.767 121.313 97.157 1.00 42.60 338 GLU A CA 1
ATOM 2307 C C . GLU A 1 302 ? 88.109 121.567 96.486 1.00 42.60 338 GLU A C 1
ATOM 2308 O O . GLU A 1 302 ? 88.146 122.218 95.437 1.00 42.60 338 GLU A O 1
ATOM 2314 N N . PHE A 1 303 ? 89.202 121.075 97.058 1.00 39.79 339 PHE A N 1
ATOM 2315 C CA . PHE A 1 303 ? 90.533 121.257 96.500 1.00 39.79 339 PHE A CA 1
ATOM 2316 C C . PHE A 1 303 ? 90.972 119.986 95.786 1.00 39.79 339 PHE A C 1
ATOM 2317 O O . PHE A 1 303 ? 90.791 118.879 96.300 1.00 39.79 339 PHE A O 1
ATOM 2325 N N . GLY A 1 304 ? 91.549 120.157 94.594 1.00 35.05 340 GLY A N 1
ATOM 2326 C CA . GLY A 1 304 ? 91.880 119.013 93.762 1.00 35.05 340 GLY A CA 1
ATOM 2327 C C . GLY A 1 304 ? 92.883 118.065 94.387 1.00 35.05 340 GLY A C 1
ATOM 2328 O O . GLY A 1 304 ? 92.802 116.849 94.186 1.00 35.05 340 GLY A O 1
ATOM 2329 N N . LEU A 1 305 ? 93.840 118.595 95.148 1.00 34.59 341 LEU A N 1
ATOM 2330 C CA . LEU A 1 305 ? 94.889 117.759 95.714 1.00 34.59 341 LEU A CA 1
ATOM 2331 C C . LEU A 1 305 ? 94.427 116.935 96.907 1.00 34.59 341 LEU A C 1
ATOM 2332 O O . LEU A 1 305 ? 95.167 116.050 97.345 1.00 34.59 341 LEU A O 1
ATOM 2337 N N . ILE A 1 306 ? 93.244 117.208 97.451 1.00 34.40 342 ILE A N 1
ATOM 2338 C CA . ILE A 1 306 ? 92.647 116.310 98.432 1.00 34.40 342 ILE A CA 1
ATOM 2339 C C . ILE A 1 306 ? 91.685 115.337 97.754 1.00 34.40 342 ILE A C 1
ATOM 2340 O O . ILE A 1 306 ? 91.549 114.185 98.190 1.00 34.40 342 ILE A O 1
ATOM 2345 N N . GLN A 1 307 ? 91.025 115.783 96.685 1.00 35.11 343 GLN A N 1
ATOM 2346 C CA . GLN A 1 307 ? 90.170 114.896 95.910 1.00 35.11 343 GLN A CA 1
ATOM 2347 C C . GLN A 1 307 ? 90.976 113.766 95.286 1.00 35.11 343 GLN A C 1
ATOM 2348 O O . GLN A 1 307 ? 90.511 112.622 95.228 1.00 35.11 343 GLN A O 1
ATOM 2354 N N . GLU A 1 308 ? 92.191 114.063 94.815 1.00 33.99 344 GLU A N 1
ATOM 2355 C CA . GLU A 1 308 ? 93.038 113.005 94.274 1.00 33.99 344 GLU A CA 1
ATOM 2356 C C . GLU A 1 308 ? 93.386 111.981 95.347 1.00 33.99 344 GLU A C 1
ATOM 2357 O O . GLU A 1 308 ? 93.416 110.776 95.077 1.00 33.99 344 GLU A O 1
ATOM 2363 N N . LYS A 1 309 ? 93.642 112.440 96.575 1.00 30.61 345 LYS A N 1
ATOM 2364 C CA . LYS A 1 309 ? 93.960 111.520 97.660 1.00 30.61 345 LYS A CA 1
ATOM 2365 C C . LYS A 1 309 ? 92.774 110.625 97.988 1.00 30.61 345 LYS A C 1
ATOM 2366 O O . LYS A 1 309 ? 92.932 109.410 98.168 1.00 30.61 345 LYS A O 1
ATOM 2372 N N . PHE A 1 310 ? 91.575 111.207 98.059 1.00 30.31 346 PHE A N 1
ATOM 2373 C CA . PHE A 1 310 ? 90.389 110.400 98.337 1.00 30.31 346 PHE A CA 1
ATOM 2374 C C . PHE A 1 310 ? 90.128 109.392 97.222 1.00 30.31 346 PHE A C 1
ATOM 2375 O O . PHE A 1 310 ? 89.794 108.230 97.492 1.00 30.31 346 PHE A O 1
ATOM 2383 N N . ALA A 1 311 ? 90.283 109.815 95.964 1.00 29.74 347 ALA A N 1
ATOM 2384 C CA . ALA A 1 311 ? 90.070 108.902 94.846 1.00 29.74 347 ALA A CA 1
ATOM 2385 C C . ALA A 1 311 ? 91.096 107.777 94.844 1.00 29.74 347 ALA A C 1
ATOM 2386 O O . ALA A 1 311 ? 90.761 106.624 94.552 1.00 29.74 347 ALA A O 1
ATOM 2388 N N . LEU A 1 312 ? 92.354 108.091 95.161 1.00 30.23 348 LEU A N 1
ATOM 2389 C CA . LEU A 1 312 ? 93.381 107.058 95.230 1.00 30.23 348 LEU A CA 1
ATOM 2390 C C . LEU A 1 312 ? 93.078 106.059 96.339 1.00 30.23 348 LEU A C 1
ATOM 2391 O O . LEU A 1 312 ? 93.222 104.845 96.153 1.00 30.23 348 LEU A O 1
ATOM 2396 N N . MET A 1 313 ? 92.6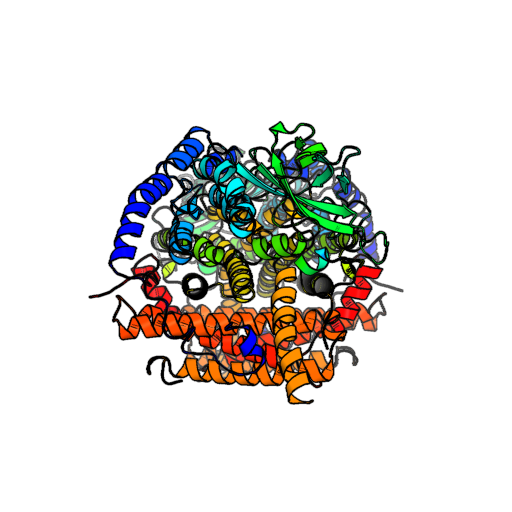53 106.555 97.504 1.00 30.25 349 MET A N 1
ATOM 2397 C CA . MET A 1 313 ? 92.296 105.659 98.599 1.00 30.25 349 MET A CA 1
ATOM 2398 C C . MET A 1 313 ? 91.146 104.742 98.206 1.00 30.25 349 MET A C 1
ATOM 2399 O O . MET A 1 313 ? 91.185 103.532 98.471 1.00 30.25 349 MET A O 1
ATOM 2404 N N . ALA A 1 314 ? 90.114 105.300 97.569 1.00 29.62 350 ALA A N 1
ATOM 2405 C CA . ALA A 1 314 ? 88.969 104.489 97.166 1.00 29.62 350 ALA A CA 1
ATOM 2406 C C . ALA A 1 314 ? 89.354 103.452 96.120 1.00 29.62 350 ALA A C 1
ATOM 2407 O O . ALA A 1 314 ? 88.908 102.301 96.187 1.00 29.62 350 ALA A O 1
ATOM 2409 N N . GLN A 1 315 ? 90.167 103.843 95.136 1.00 30.72 351 GLN A N 1
ATOM 2410 C CA . GLN A 1 315 ? 90.601 102.893 94.118 1.00 30.72 351 GLN A CA 1
ATOM 2411 C C . GLN A 1 315 ? 91.426 101.771 94.732 1.00 30.72 351 GLN A C 1
ATOM 2412 O O . GLN A 1 315 ? 91.248 100.594 94.385 1.00 30.72 351 GLN A O 1
ATOM 2418 N N . LYS A 1 316 ? 92.329 102.113 95.655 1.00 29.19 352 LYS A N 1
ATOM 2419 C CA . LYS A 1 316 ? 93.118 101.090 96.328 1.00 29.19 352 LYS A CA 1
ATOM 2420 C C . LYS A 1 316 ? 92.219 100.126 97.085 1.00 29.19 352 LYS A C 1
ATOM 2421 O O . LYS A 1 316 ? 92.375 98.907 96.976 1.00 29.19 352 LYS A O 1
ATOM 2427 N N . ALA A 1 317 ? 91.251 100.655 97.839 1.00 27.55 353 ALA A N 1
ATOM 2428 C CA . ALA A 1 317 ? 90.358 99.788 98.603 1.00 27.55 353 ALA A CA 1
ATOM 2429 C C . ALA A 1 317 ? 89.544 98.883 97.686 1.00 27.55 353 ALA A C 1
ATOM 2430 O O . ALA A 1 317 ? 89.347 97.698 97.984 1.00 27.55 353 ALA A O 1
ATOM 2432 N N . TYR A 1 318 ? 89.062 99.425 96.566 1.00 31.91 354 TYR A N 1
ATOM 2433 C CA . TYR A 1 318 ? 88.280 98.631 95.624 1.00 31.91 354 TYR A CA 1
ATOM 2434 C C . TYR A 1 318 ? 89.104 97.480 95.059 1.00 31.91 354 TYR A C 1
ATOM 2435 O O . TYR A 1 318 ? 88.653 96.327 95.040 1.00 31.91 354 TYR A O 1
ATOM 2444 N N . VAL A 1 319 ? 90.325 97.775 94.606 1.00 27.68 355 VAL A N 1
ATOM 2445 C CA . VAL A 1 319 ? 91.167 96.729 94.030 1.00 27.68 355 VAL A CA 1
ATOM 2446 C C . VAL A 1 319 ? 91.534 95.693 95.085 1.00 27.68 355 VAL A C 1
ATOM 2447 O O . VAL A 1 319 ? 91.578 94.490 94.802 1.00 27.68 355 VAL A O 1
ATOM 2451 N N . MET A 1 320 ? 91.801 96.138 96.313 1.00 26.22 356 MET A N 1
ATOM 2452 C CA . MET A 1 320 ? 92.150 95.216 97.389 1.00 26.22 356 MET A CA 1
ATOM 2453 C C . MET A 1 320 ? 91.003 94.266 97.704 1.00 26.22 356 MET A C 1
ATOM 2454 O O . MET A 1 320 ? 91.207 93.054 97.843 1.00 26.22 356 MET A O 1
ATOM 2459 N N . GLU A 1 321 ? 89.785 94.800 97.831 1.00 31.35 357 GLU A N 1
ATOM 2460 C CA . GLU A 1 321 ? 88.636 93.943 98.102 1.00 31.35 357 GLU A CA 1
ATOM 2461 C C . GLU A 1 321 ? 88.400 92.967 96.958 1.00 31.35 357 GLU A C 1
ATOM 2462 O O . GLU A 1 321 ? 88.117 91.783 97.188 1.00 31.35 357 GLU A O 1
ATOM 2468 N N . SER A 1 322 ? 88.513 93.447 95.716 1.00 29.67 358 SER A N 1
ATOM 2469 C CA . SER A 1 322 ? 88.345 92.566 94.566 1.00 29.67 358 SER A CA 1
ATOM 2470 C C . SER A 1 322 ? 89.351 91.425 94.603 1.00 29.67 358 SER A C 1
ATOM 2471 O O . SER A 1 322 ? 88.984 90.253 94.456 1.00 29.67 358 SER A O 1
ATOM 2474 N N . MET A 1 323 ? 90.629 91.752 94.819 1.00 26.34 359 MET A N 1
ATOM 2475 C CA . MET A 1 323 ? 91.672 90.734 94.883 1.00 26.34 359 MET A CA 1
ATOM 2476 C C . MET A 1 323 ? 91.388 89.721 95.982 1.00 26.34 359 MET A C 1
ATOM 2477 O O . MET A 1 323 ? 91.459 88.506 95.759 1.00 26.34 359 MET A O 1
ATOM 2482 N N . THR A 1 324 ? 91.071 90.208 97.184 1.00 26.56 360 THR A N 1
ATOM 2483 C CA . THR A 1 324 ? 90.909 89.315 98.325 1.00 26.56 360 THR A CA 1
ATOM 2484 C C . THR A 1 324 ? 89.733 88.373 98.127 1.00 26.56 360 THR A C 1
ATOM 2485 O O . THR A 1 324 ? 89.845 87.166 98.367 1.00 26.56 360 THR A O 1
ATOM 2489 N N . TYR A 1 325 ? 88.593 88.902 97.682 1.00 30.63 361 TYR A N 1
ATOM 2490 C CA . TYR A 1 325 ? 87.431 88.037 97.535 1.00 30.63 361 TYR A CA 1
ATOM 2491 C C . TYR A 1 325 ? 87.550 87.121 96.327 1.00 30.63 361 TYR A C 1
ATOM 2492 O O . TYR A 1 325 ? 87.051 85.993 96.368 1.00 30.63 361 TYR A O 1
ATOM 2501 N N . LEU A 1 326 ? 88.243 87.550 95.271 1.00 31.09 362 LEU A N 1
ATOM 2502 C CA . LEU A 1 326 ? 88.525 86.648 94.161 1.00 31.09 362 LEU A CA 1
ATOM 2503 C C . LEU A 1 326 ? 89.399 85.483 94.611 1.00 31.09 362 LEU A C 1
ATOM 2504 O O . LEU A 1 326 ? 89.117 84.318 94.298 1.00 31.09 362 LEU A O 1
ATOM 2509 N N . THR A 1 327 ? 90.466 85.779 95.359 1.00 33.58 363 THR A N 1
ATOM 2510 C CA . THR A 1 327 ? 91.347 84.721 95.843 1.00 33.58 363 THR A CA 1
ATOM 2511 C C . THR A 1 327 ? 90.614 83.788 96.797 1.00 33.58 363 THR A C 1
ATOM 2512 O O . THR A 1 327 ? 90.767 82.564 96.719 1.00 33.58 363 THR A O 1
ATOM 2516 N N . ALA A 1 328 ? 89.810 84.346 97.705 1.00 34.85 364 ALA A N 1
ATOM 2517 C CA . ALA A 1 328 ? 89.070 83.517 98.647 1.00 34.85 364 ALA A CA 1
ATOM 2518 C C . ALA A 1 328 ? 88.007 82.681 97.947 1.00 34.85 364 ALA A C 1
ATOM 2519 O O . ALA A 1 328 ? 87.679 81.585 98.414 1.00 34.85 364 ALA A O 1
ATOM 2521 N N . GLY A 1 329 ? 87.456 83.175 96.835 1.00 38.31 365 GLY A N 1
ATOM 2522 C CA . GLY A 1 329 ? 86.525 82.374 96.064 1.00 38.31 365 GLY A CA 1
ATOM 2523 C C . GLY A 1 329 ? 87.189 81.267 95.280 1.00 38.31 365 GLY A C 1
ATOM 2524 O O . GLY A 1 329 ? 86.600 80.196 95.105 1.00 38.31 365 GLY A O 1
ATOM 2525 N N . MET A 1 330 ? 88.411 81.498 94.794 1.00 41.72 366 MET A N 1
ATOM 2526 C CA . MET A 1 330 ? 89.153 80.415 94.158 1.00 41.72 366 MET A CA 1
ATOM 2527 C C . MET A 1 330 ? 89.653 79.386 95.161 1.00 41.72 366 MET A C 1
ATOM 2528 O O . MET A 1 330 ? 89.907 78.240 94.777 1.00 41.72 366 MET A O 1
ATOM 2533 N N . LEU A 1 331 ? 89.805 79.766 96.430 1.00 38.25 367 LEU A N 1
ATOM 2534 C CA . LEU A 1 331 ? 90.219 78.832 97.468 1.00 38.25 367 LEU A CA 1
ATOM 2535 C C . LEU A 1 331 ? 89.061 78.019 98.033 1.00 38.25 367 LEU A C 1
ATOM 2536 O O . LEU A 1 331 ? 89.305 77.038 98.742 1.00 38.25 367 LEU A O 1
ATOM 2541 N N . ASP A 1 332 ? 87.820 78.399 97.741 1.00 42.55 368 ASP A N 1
ATOM 2542 C CA . ASP A 1 332 ? 86.646 77.701 98.246 1.00 42.55 368 ASP A CA 1
ATOM 2543 C C . ASP A 1 332 ? 86.158 76.603 97.311 1.00 42.55 368 ASP A C 1
ATOM 2544 O O . ASP A 1 332 ? 85.141 75.968 97.605 1.00 42.55 368 ASP A O 1
ATOM 2549 N N . GLN A 1 333 ? 86.847 76.371 96.199 1.00 51.89 369 GLN A N 1
ATOM 2550 C CA . GLN A 1 333 ? 86.446 75.320 95.283 1.00 51.89 369 GLN A CA 1
ATOM 2551 C C . GLN A 1 333 ? 86.710 73.948 95.902 1.00 51.89 369 GLN A C 1
ATOM 2552 O O . GLN A 1 333 ? 87.626 73.791 96.714 1.00 51.89 369 GLN A O 1
ATOM 2558 N N . PRO A 1 334 ? 85.910 72.942 95.547 1.00 61.26 370 PRO A N 1
ATOM 2559 C CA . PRO A 1 334 ? 86.145 71.595 96.080 1.00 61.26 370 PRO A CA 1
ATOM 2560 C C . PRO A 1 334 ? 87.504 71.061 95.656 1.00 61.26 370 PRO A C 1
ATOM 2561 O O . PRO A 1 334 ? 87.996 71.342 94.561 1.00 61.26 370 PRO A O 1
ATOM 2565 N N . GLY A 1 335 ? 88.110 70.280 96.545 1.00 65.59 371 GLY A N 1
ATOM 2566 C CA . GLY A 1 335 ? 89.452 69.782 96.322 1.00 65.59 371 GLY A CA 1
ATOM 2567 C C . GLY A 1 335 ? 90.491 70.619 97.037 1.00 65.59 371 GLY A C 1
ATOM 2568 O O . GLY A 1 335 ? 90.288 71.017 98.188 1.00 65.59 371 GLY A O 1
ATOM 2569 N N . PHE A 1 336 ? 91.607 70.898 96.369 1.00 66.79 372 PHE A N 1
ATOM 2570 C CA . PHE A 1 336 ? 92.676 71.714 96.944 1.00 66.79 372 PHE A CA 1
ATOM 2571 C C . PHE A 1 336 ? 93.408 72.420 95.813 1.00 66.79 372 PHE A C 1
ATOM 2572 O O . PHE A 1 336 ? 94.330 71.854 95.206 1.00 66.79 372 PHE A O 1
ATOM 2580 N N . PRO A 1 337 ? 93.028 73.653 95.495 1.00 63.45 373 PRO A N 1
ATOM 2581 C CA . PRO A 1 337 ? 93.743 74.403 94.462 1.00 63.45 373 PRO A CA 1
ATOM 2582 C C . PRO A 1 337 ? 95.028 75.015 94.999 1.00 63.45 373 PRO A C 1
ATOM 2583 O O . PRO A 1 337 ? 95.123 75.410 96.163 1.00 63.45 373 PRO A O 1
ATOM 2587 N N . ASP A 1 338 ? 96.026 75.087 94.122 1.00 59.27 374 ASP A N 1
ATOM 2588 C CA . ASP A 1 338 ? 97.336 75.625 94.486 1.00 59.27 374 ASP A CA 1
ATOM 2589 C C . ASP A 1 338 ? 97.406 77.106 94.115 1.00 59.27 374 ASP A C 1
ATOM 2590 O O . ASP A 1 338 ? 98.164 77.535 93.244 1.00 59.27 374 ASP A O 1
ATOM 2595 N N . CYS A 1 339 ? 96.582 77.891 94.804 1.00 52.88 375 CYS A N 1
ATOM 2596 C CA . CYS A 1 339 ? 96.548 79.338 94.604 1.00 52.88 375 CYS A CA 1
ATOM 2597 C C . CYS A 1 339 ? 97.400 80.023 95.671 1.00 52.88 375 CYS A C 1
ATOM 2598 O O . CYS A 1 339 ? 96.922 80.784 96.513 1.00 52.88 375 CYS A O 1
ATOM 2601 N N . SER A 1 340 ? 98.701 79.732 95.617 1.00 43.05 376 SER A N 1
ATOM 2602 C CA . SER A 1 340 ? 99.664 80.326 96.532 1.00 43.05 376 SER A CA 1
ATOM 2603 C C . SER A 1 340 ? 100.321 81.583 95.988 1.00 43.05 376 SER A C 1
ATOM 2604 O O . SER A 1 340 ? 100.771 82.415 96.782 1.00 43.05 376 SER A O 1
ATOM 2607 N N . ILE A 1 341 ? 100.395 81.739 94.665 1.00 38.76 377 ILE A N 1
ATOM 2608 C CA . ILE A 1 341 ? 100.937 82.963 94.087 1.00 38.76 377 ILE A CA 1
ATOM 2609 C C . ILE A 1 341 ? 99.981 84.128 94.315 1.00 38.76 377 ILE A C 1
ATOM 2610 O O . ILE A 1 341 ? 100.406 85.252 94.610 1.00 38.76 377 ILE A O 1
ATOM 2615 N N . GLU A 1 342 ? 98.676 83.876 94.187 1.00 37.00 378 GLU A N 1
ATOM 2616 C CA . GLU A 1 342 ? 97.688 84.939 94.338 1.00 37.00 378 GLU A CA 1
ATOM 2617 C C . GLU A 1 342 ? 97.675 85.492 95.757 1.00 37.00 378 GLU A C 1
ATOM 2618 O O . GLU A 1 342 ? 97.466 86.694 95.956 1.00 37.00 378 GLU A O 1
ATOM 2624 N N . ALA A 1 343 ? 97.883 84.634 96.757 1.00 31.65 379 ALA A N 1
ATOM 2625 C CA . ALA A 1 343 ? 97.954 85.113 98.134 1.00 31.65 379 ALA A CA 1
ATOM 2626 C C . ALA A 1 343 ? 99.134 86.056 98.331 1.00 31.65 379 ALA A C 1
ATOM 2627 O O . ALA A 1 343 ? 99.006 87.090 98.998 1.00 31.65 379 ALA A O 1
ATOM 2629 N N . ALA A 1 344 ? 100.291 85.721 97.756 1.00 31.08 380 ALA A N 1
ATOM 2630 C CA . ALA A 1 344 ? 101.444 86.612 97.834 1.00 31.08 380 ALA A CA 1
ATOM 2631 C C . ALA A 1 344 ? 101.179 87.919 97.099 1.00 31.08 380 ALA A C 1
ATOM 2632 O O . ALA A 1 344 ? 101.600 88.991 97.551 1.00 31.08 380 ALA A O 1
ATOM 2634 N N . MET A 1 345 ? 100.492 87.846 95.957 1.00 31.17 381 MET A N 1
ATOM 2635 C CA . MET A 1 345 ? 100.101 89.053 95.234 1.00 31.17 381 MET A CA 1
ATOM 2636 C C . MET A 1 345 ? 99.253 89.959 96.111 1.00 31.17 381 MET A C 1
ATOM 2637 O O . MET A 1 345 ? 99.488 91.172 96.197 1.00 31.17 381 MET A O 1
ATOM 2642 N N . VAL A 1 346 ? 98.234 89.377 96.747 1.00 27.60 382 VAL A N 1
ATOM 2643 C CA . VAL A 1 346 ? 97.340 90.145 97.604 1.00 27.60 382 VAL A CA 1
ATOM 2644 C C . VAL A 1 346 ? 98.117 90.756 98.757 1.00 27.60 382 VAL A C 1
ATOM 2645 O O . VAL A 1 346 ? 97.928 91.927 99.095 1.00 27.60 382 VAL A O 1
ATOM 2649 N N . LYS A 1 347 ? 99.019 89.983 99.364 1.00 27.26 383 LYS A N 1
ATOM 2650 C CA . LYS A 1 347 ? 99.814 90.505 100.471 1.00 27.26 383 LYS A CA 1
ATOM 2651 C C . LYS A 1 347 ? 100.660 91.696 100.034 1.00 27.26 383 LYS A C 1
ATOM 2652 O O . LYS A 1 347 ? 100.678 92.736 100.702 1.00 27.26 383 LYS A O 1
ATOM 2658 N N . VAL A 1 348 ? 101.363 91.565 98.907 1.00 26.35 384 VAL A N 1
ATOM 2659 C CA . VAL A 1 348 ? 102.264 92.628 98.463 1.00 26.35 384 VAL A CA 1
ATOM 2660 C C . VAL A 1 348 ? 101.478 93.888 98.121 1.00 26.35 384 VAL A C 1
ATOM 2661 O O . VAL A 1 348 ? 101.797 94.993 98.588 1.00 26.35 384 VAL A O 1
ATOM 2665 N N . PHE A 1 349 ? 100.434 93.738 97.300 1.00 25.44 385 PHE A N 1
ATOM 2666 C CA . PHE A 1 349 ? 99.633 94.889 96.899 1.00 25.44 385 PHE A CA 1
ATOM 2667 C C . PHE A 1 349 ? 98.981 95.543 98.109 1.00 25.44 385 PHE A C 1
ATOM 2668 O O . PHE A 1 349 ? 98.971 96.774 98.236 1.00 25.44 385 PHE A O 1
ATOM 2676 N N . SER A 1 350 ? 98.441 94.729 99.019 1.00 25.05 386 SER A N 1
ATOM 2677 C CA . SER A 1 350 ? 97.767 95.256 100.195 1.00 25.05 386 SER A CA 1
ATOM 2678 C C . SER A 1 350 ? 98.727 96.020 101.092 1.00 25.05 386 SER A C 1
ATOM 2679 O O . SER A 1 350 ? 98.391 97.100 101.580 1.00 25.05 386 SER A O 1
ATOM 2682 N N . SER A 1 351 ? 99.927 95.483 101.321 1.00 24.95 387 SER A N 1
ATOM 2683 C CA . SER A 1 351 ? 100.879 96.172 102.185 1.00 24.95 387 SER A CA 1
ATOM 2684 C C . SER A 1 351 ? 101.340 97.488 101.569 1.00 24.95 387 SER A C 1
ATOM 2685 O O . SER A 1 351 ? 101.410 98.515 102.263 1.00 24.95 387 SER A O 1
ATOM 2688 N N . GLU A 1 352 ? 101.649 97.486 100.268 1.00 27.91 388 GLU A N 1
ATOM 2689 C CA . GLU A 1 352 ? 102.087 98.720 99.622 1.00 27.91 388 GLU A CA 1
ATOM 2690 C C . GLU A 1 352 ? 100.989 99.778 99.655 1.00 27.91 388 GLU A C 1
ATOM 2691 O O . GLU A 1 352 ? 101.236 100.943 100.008 1.00 27.91 388 GLU A O 1
ATOM 2697 N N . ALA A 1 353 ? 99.762 99.386 99.297 1.00 25.45 389 ALA A N 1
ATOM 2698 C CA . ALA A 1 353 ? 98.648 100.324 99.319 1.00 25.45 389 ALA A CA 1
ATOM 2699 C C . ALA A 1 353 ? 98.373 100.814 100.732 1.00 25.45 389 ALA A C 1
ATOM 2700 O O . ALA A 1 353 ? 98.067 101.992 100.935 1.00 25.45 389 ALA A O 1
ATOM 2702 N N . ALA A 1 354 ? 98.476 99.926 101.723 1.00 24.88 390 ALA A N 1
ATOM 2703 C CA . ALA A 1 354 ? 98.285 100.322 103.111 1.00 24.88 390 ALA A CA 1
ATOM 2704 C C . ALA A 1 354 ? 99.256 101.420 103.501 1.00 24.88 390 ALA A C 1
ATOM 2705 O O . ALA A 1 354 ? 98.850 102.471 104.007 1.00 24.88 390 ALA A O 1
ATOM 2707 N N . TRP A 1 355 ? 100.548 101.195 103.262 1.00 25.67 391 TRP A N 1
ATOM 2708 C CA . TRP A 1 355 ? 101.543 102.189 103.649 1.00 25.67 391 TRP A CA 1
ATOM 2709 C C . TRP A 1 355 ? 101.284 103.519 102.949 1.00 25.67 391 TRP A C 1
ATOM 2710 O O . TRP A 1 355 ? 101.199 104.574 103.598 1.00 25.67 391 TRP A O 1
ATOM 2721 N N . GLN A 1 356 ? 101.114 103.481 101.623 1.00 26.51 392 GLN A N 1
ATOM 2722 C CA . GLN A 1 356 ? 100.949 104.719 100.867 1.00 26.51 392 GLN A CA 1
ATOM 2723 C C . GLN A 1 356 ? 99.696 105.474 101.300 1.00 26.51 392 GLN A C 1
ATOM 2724 O O . GLN A 1 356 ? 99.748 106.677 101.587 1.00 26.51 392 GLN A O 1
ATOM 2730 N N . CYS A 1 357 ? 98.559 104.776 101.370 1.00 26.04 393 CYS A N 1
ATOM 2731 C CA . CYS A 1 357 ? 97.296 105.434 101.674 1.00 26.04 393 CYS A CA 1
ATOM 2732 C C . CYS A 1 357 ? 97.255 105.935 103.109 1.00 26.04 393 CYS A C 1
ATOM 2733 O O . CYS A 1 357 ? 96.707 107.008 103.372 1.00 26.04 393 CYS A O 1
ATOM 2736 N N . VAL A 1 358 ? 97.818 105.180 104.056 1.00 25.21 394 VAL A N 1
ATOM 2737 C CA . VAL A 1 358 ? 97.831 105.637 105.441 1.00 25.21 394 VAL A CA 1
ATOM 2738 C C . VAL A 1 358 ? 98.679 106.894 105.577 1.00 25.21 394 VAL A C 1
ATOM 2739 O O . VAL A 1 358 ? 98.269 107.869 106.223 1.00 25.21 394 VAL A O 1
ATOM 2743 N N . SER A 1 359 ? 99.865 106.905 104.958 1.00 26.67 395 SER A N 1
ATOM 2744 C CA . SER A 1 359 ? 100.700 108.101 105.018 1.00 26.67 395 SER A CA 1
ATOM 2745 C C . SER A 1 359 ? 99.998 109.294 104.382 1.00 26.67 395 SER A C 1
ATOM 2746 O O . SER A 1 359 ? 100.024 110.405 104.924 1.00 26.67 395 SER A O 1
ATOM 2749 N N . GLU A 1 360 ? 99.343 109.077 103.241 1.00 30.10 396 GLU A N 1
ATOM 2750 C CA . GLU A 1 360 ? 98.705 110.178 102.527 1.00 30.10 396 GLU A CA 1
ATOM 2751 C C . GLU A 1 360 ? 97.495 110.711 103.293 1.00 30.10 396 GLU A C 1
ATOM 2752 O O . GLU A 1 360 ? 97.276 111.929 103.359 1.00 30.10 396 GLU A O 1
ATOM 2758 N N . ALA A 1 361 ? 96.713 109.815 103.904 1.00 27.35 397 ALA A N 1
ATOM 2759 C CA . ALA A 1 361 ? 95.592 110.237 104.738 1.00 27.35 397 ALA A CA 1
ATOM 2760 C C . ALA A 1 361 ? 96.068 111.019 105.953 1.00 27.35 397 ALA A C 1
ATOM 2761 O O . ALA A 1 361 ? 95.450 112.019 106.334 1.00 27.35 397 ALA A O 1
ATOM 2763 N N . LEU A 1 362 ? 97.155 110.572 106.588 1.00 29.38 398 LEU A N 1
ATOM 2764 C CA . LEU A 1 362 ? 97.729 111.353 107.679 1.00 29.38 398 LEU A CA 1
ATOM 2765 C C . LEU A 1 362 ? 98.195 112.717 107.188 1.00 29.38 398 LEU A C 1
ATOM 2766 O O . LEU A 1 362 ? 98.114 113.706 107.925 1.00 29.38 398 LEU A O 1
ATOM 2771 N N . GLN A 1 363 ? 98.691 112.785 105.951 1.00 31.71 399 GLN A N 1
ATOM 2772 C CA . GLN A 1 363 ? 99.089 114.067 105.380 1.00 31.71 399 GLN A CA 1
ATOM 2773 C C . GLN A 1 363 ? 97.893 114.981 105.150 1.00 31.71 399 GLN A C 1
ATOM 2774 O O . GLN A 1 363 ? 98.038 116.208 105.206 1.00 31.71 399 GLN A O 1
ATOM 2780 N N . ILE A 1 364 ? 96.711 114.413 104.895 1.00 30.76 400 ILE A N 1
ATOM 2781 C CA . ILE A 1 364 ? 95.531 115.245 104.646 1.00 30.76 400 ILE A CA 1
ATOM 2782 C C . ILE A 1 364 ? 95.245 116.148 105.842 1.00 30.76 400 ILE A C 1
ATOM 2783 O O . ILE A 1 364 ? 94.973 117.344 105.687 1.00 30.76 400 ILE A O 1
ATOM 2788 N N . LEU A 1 365 ? 95.307 115.595 107.054 1.00 33.01 401 LEU A N 1
ATOM 2789 C CA . LEU A 1 365 ? 94.991 116.378 108.244 1.00 33.01 401 LEU A CA 1
ATOM 2790 C C . LEU A 1 365 ? 96.075 117.384 108.609 1.00 33.01 401 LEU A C 1
ATOM 2791 O O . LEU A 1 365 ? 95.842 118.220 109.488 1.00 33.01 401 LEU A O 1
ATOM 2796 N N . GLY A 1 366 ? 97.241 117.327 107.972 1.00 35.00 402 GLY A N 1
ATOM 2797 C CA . GLY A 1 366 ? 98.290 118.281 108.294 1.00 35.00 402 GLY A CA 1
ATOM 2798 C C . GLY A 1 366 ? 98.928 117.976 109.635 1.00 35.00 402 GLY A C 1
ATOM 2799 O O . GLY A 1 366 ? 99.179 116.818 109.985 1.00 35.00 402 GLY A O 1
ATOM 2800 N N . GLY A 1 367 ? 99.190 119.032 110.405 1.00 35.89 403 GLY A N 1
ATOM 2801 C CA . GLY A 1 367 ? 99.854 118.881 111.686 1.00 35.89 403 GLY A CA 1
ATOM 2802 C C . GLY A 1 367 ? 98.999 118.316 112.797 1.00 35.89 403 GLY A C 1
ATOM 2803 O O . GLY A 1 367 ? 99.540 117.928 113.836 1.00 35.89 403 GLY A O 1
ATOM 2804 N N . LEU A 1 368 ? 97.680 118.263 112.610 1.00 37.21 404 LEU A N 1
ATOM 2805 C CA . LEU A 1 368 ? 96.816 117.686 113.633 1.00 37.21 404 LEU A CA 1
ATOM 2806 C C . LEU A 1 368 ? 96.921 116.167 113.663 1.00 37.21 404 LEU A C 1
ATOM 2807 O O . LEU A 1 368 ? 96.735 115.556 114.721 1.00 37.21 404 LEU A O 1
ATOM 2812 N N . GLY A 1 369 ? 97.212 115.544 112.523 1.00 35.35 405 GLY A N 1
ATOM 2813 C CA . GLY A 1 369 ? 97.373 114.105 112.472 1.00 35.35 405 GLY A CA 1
ATOM 2814 C C . GLY A 1 369 ? 98.719 113.596 112.929 1.00 35.35 405 GLY A C 1
ATOM 2815 O O . GLY A 1 369 ? 98.901 112.380 113.041 1.00 35.35 405 GLY A O 1
ATOM 2816 N N . TYR A 1 370 ? 99.663 114.493 113.196 1.00 33.10 406 TYR A N 1
ATOM 2817 C CA . TYR A 1 370 ? 100.987 114.122 113.672 1.00 33.10 406 TYR A CA 1
ATOM 2818 C C . TYR A 1 370 ? 101.050 113.973 115.185 1.00 33.10 406 TYR A C 1
ATOM 2819 O O . TYR A 1 370 ? 102.078 113.532 115.708 1.00 33.10 406 TYR A O 1
ATOM 2828 N N . THR A 1 371 ? 99.985 114.321 115.897 1.00 36.30 407 THR A N 1
ATOM 2829 C CA . THR A 1 371 ? 99.942 114.208 117.346 1.00 36.30 407 THR A CA 1
ATOM 2830 C C . THR A 1 371 ? 99.324 112.877 117.758 1.00 36.30 407 THR A C 1
ATOM 2831 O O . THR A 1 371 ? 98.732 112.156 116.952 1.00 36.30 407 THR A O 1
ATOM 2835 N N . ARG A 1 372 ? 99.470 112.556 119.040 1.00 41.55 408 ARG A N 1
ATOM 2836 C CA . ARG A 1 372 ? 98.977 111.304 119.595 1.00 41.55 408 ARG A CA 1
ATOM 2837 C C . ARG A 1 372 ? 97.543 111.403 120.095 1.00 41.55 408 ARG A C 1
ATOM 2838 O O . ARG A 1 372 ? 97.038 110.444 120.686 1.00 41.55 408 ARG A O 1
ATOM 2846 N N . ASP A 1 373 ? 96.881 112.535 119.878 1.00 43.08 409 ASP A N 1
ATOM 2847 C CA . ASP A 1 373 ? 95.484 112.704 120.248 1.00 43.08 409 ASP A CA 1
ATOM 2848 C C . ASP A 1 373 ? 94.528 112.340 119.120 1.00 43.08 409 ASP A C 1
ATOM 2849 O O . ASP A 1 373 ? 93.313 112.491 119.284 1.00 43.08 409 ASP A O 1
ATOM 2854 N N . TYR A 1 374 ? 95.041 111.864 117.990 1.00 42.62 410 TYR A N 1
ATOM 2855 C CA . TYR A 1 374 ? 94.235 111.495 116.839 1.00 42.62 410 TYR A CA 1
ATOM 2856 C C . TYR A 1 374 ? 94.551 110.067 116.422 1.00 42.62 410 TYR A C 1
ATOM 2857 O O . TYR A 1 374 ? 95.683 109.603 116.591 1.00 42.62 410 TYR A O 1
ATOM 2866 N N . PRO A 1 375 ? 93.568 109.346 115.875 1.00 39.27 411 PRO A N 1
ATOM 2867 C CA . PRO A 1 375 ? 93.803 107.944 115.502 1.00 39.27 411 PRO A CA 1
ATOM 2868 C C . PRO A 1 375 ? 94.442 107.783 114.131 1.00 39.27 411 PRO A C 1
ATOM 2869 O O . PRO A 1 375 ? 93.984 106.969 113.325 1.00 39.27 411 PRO A O 1
ATOM 2873 N N . TYR A 1 376 ? 95.491 108.550 113.854 1.00 37.19 412 TYR A N 1
ATOM 2874 C CA . TYR A 1 376 ? 96.273 108.404 112.634 1.00 37.19 412 TYR A CA 1
ATOM 2875 C C . TYR A 1 376 ? 97.743 108.139 112.903 1.00 37.19 412 TYR A C 1
ATOM 2876 O O . TYR A 1 376 ? 98.391 107.457 112.109 1.00 37.19 412 TYR A O 1
ATOM 2885 N N . GLU A 1 377 ? 98.280 108.679 113.996 1.00 37.19 413 GLU A N 1
ATOM 2886 C CA . GLU A 1 377 ? 99.607 108.303 114.471 1.00 37.19 413 GLU A CA 1
ATOM 2887 C C . GLU A 1 377 ? 99.680 106.809 114.772 1.00 37.19 413 GLU A C 1
ATOM 2888 O O . GLU A 1 377 ? 100.582 106.105 114.294 1.00 37.19 413 GLU A O 1
ATOM 2894 N N . ARG A 1 378 ? 98.713 106.303 115.541 1.00 35.10 414 ARG A N 1
ATOM 2895 C CA . ARG A 1 378 ? 98.691 104.885 115.882 1.00 35.10 414 ARG A CA 1
ATOM 2896 C C . ARG A 1 378 ? 98.504 104.017 114.645 1.00 35.10 414 ARG A C 1
ATOM 2897 O O . ARG A 1 378 ? 99.163 102.983 114.503 1.00 35.10 414 ARG A O 1
ATOM 2905 N N . ILE A 1 379 ? 97.613 104.420 113.738 1.00 30.90 415 ILE A N 1
ATOM 2906 C CA . ILE A 1 379 ? 97.412 103.656 112.511 1.00 30.90 415 ILE A CA 1
ATOM 2907 C C . ILE A 1 379 ? 98.658 103.712 111.637 1.00 30.90 415 ILE A C 1
ATOM 2908 O O . ILE A 1 379 ? 99.026 102.722 110.996 1.00 30.90 415 ILE A O 1
ATOM 2913 N N . LEU A 1 380 ? 99.333 104.864 111.601 1.00 29.88 416 LEU A N 1
ATOM 2914 C CA . LEU A 1 380 ? 100.557 104.971 110.813 1.00 29.88 416 LEU A CA 1
ATOM 2915 C C . LEU A 1 380 ? 101.627 104.020 111.329 1.00 29.88 416 LEU A C 1
ATOM 2916 O O . LEU A 1 380 ? 102.333 103.381 110.540 1.00 29.88 416 LEU A O 1
ATOM 2921 N N . ARG A 1 381 ? 101.765 103.911 112.652 1.00 33.10 417 ARG A N 1
ATOM 2922 C CA . ARG A 1 381 ? 102.744 102.974 113.195 1.00 33.10 417 ARG A CA 1
ATOM 2923 C C . ARG A 1 381 ? 102.319 101.521 113.005 1.00 33.10 417 ARG A C 1
ATOM 2924 O O . ARG A 1 381 ? 103.177 100.642 112.867 1.00 33.10 417 ARG A O 1
ATOM 2932 N N . ASP A 1 382 ? 101.013 101.245 112.995 1.00 32.21 418 ASP A N 1
ATOM 2933 C CA . ASP A 1 382 ? 100.544 99.863 112.964 1.00 32.21 418 ASP A CA 1
ATOM 2934 C C . ASP A 1 382 ? 100.692 99.227 111.586 1.00 32.21 418 ASP A C 1
ATOM 2935 O O . ASP A 1 382 ? 100.975 98.028 111.486 1.00 32.21 418 ASP A O 1
ATOM 2940 N N . THR A 1 383 ? 100.501 99.995 110.517 1.00 28.20 419 THR A N 1
ATOM 2941 C CA . THR A 1 383 ? 100.517 99.445 109.167 1.00 28.20 419 THR A CA 1
ATOM 2942 C C . THR A 1 383 ? 101.922 99.294 108.600 1.00 28.20 419 THR A C 1
ATOM 2943 O O . THR A 1 383 ? 102.070 98.841 107.461 1.00 28.20 419 THR A O 1
ATOM 2947 N N . ARG A 1 384 ? 102.953 99.671 109.356 1.00 28.90 420 ARG A N 1
ATOM 2948 C CA . ARG A 1 384 ? 104.317 99.477 108.883 1.00 28.90 420 ARG A CA 1
ATOM 2949 C C . ARG A 1 384 ? 104.752 98.021 108.992 1.00 28.90 420 ARG A C 1
ATOM 2950 O O . ARG A 1 384 ? 105.542 97.552 108.166 1.00 28.90 420 ARG A O 1
ATOM 2958 N N . ILE A 1 385 ? 104.243 97.292 109.989 1.00 30.16 421 ILE A N 1
ATOM 2959 C CA . ILE A 1 385 ? 104.555 95.875 110.124 1.00 30.16 421 ILE A CA 1
ATOM 2960 C C . ILE A 1 385 ? 103.963 95.064 108.982 1.00 30.16 421 ILE A C 1
ATOM 2961 O O . ILE A 1 385 ? 104.419 93.947 108.714 1.00 30.16 421 ILE A O 1
ATOM 2966 N N . LEU A 1 386 ? 102.958 95.605 108.289 1.00 27.93 422 LEU A N 1
ATOM 2967 C CA . LEU A 1 386 ? 102.303 94.876 107.209 1.00 27.93 422 LEU A CA 1
ATOM 2968 C C . LEU A 1 386 ? 103.246 94.575 106.054 1.00 27.93 422 LEU A C 1
ATOM 2969 O O . LEU A 1 386 ? 102.989 93.640 105.289 1.00 27.93 422 LEU A O 1
ATOM 2974 N N . LEU A 1 387 ? 104.323 95.338 105.906 1.00 25.79 423 LEU A N 1
ATOM 2975 C CA . LEU A 1 387 ? 105.335 95.058 104.899 1.00 25.79 423 LEU A CA 1
ATOM 2976 C C . LEU A 1 387 ? 106.360 94.036 105.373 1.00 25.79 423 LEU A C 1
ATOM 2977 O O . LEU A 1 387 ? 107.239 93.651 104.597 1.00 25.79 423 LEU A O 1
ATOM 2982 N N . ILE A 1 388 ? 106.265 93.596 106.630 1.00 31.95 424 ILE A N 1
ATOM 2983 C CA . ILE A 1 388 ? 107.161 92.598 107.194 1.00 31.95 424 ILE A CA 1
ATOM 2984 C C . ILE A 1 388 ? 106.401 91.371 107.683 1.00 31.95 424 ILE A C 1
ATOM 2985 O O . ILE A 1 388 ? 106.839 90.236 107.465 1.00 31.95 424 ILE A O 1
ATOM 2990 N N . PHE A 1 389 ? 105.267 91.578 108.348 1.00 34.83 425 PHE A N 1
ATOM 2991 C CA . PHE A 1 389 ? 104.449 90.478 108.844 1.00 34.83 425 PHE A CA 1
ATOM 2992 C C . PHE A 1 389 ? 103.984 89.590 107.696 1.00 34.83 425 PHE A C 1
ATOM 2993 O O . PHE A 1 389 ? 103.551 90.084 106.652 1.00 34.83 425 PHE A O 1
ATOM 3001 N N . GLU A 1 390 ? 104.082 88.273 107.898 1.00 38.16 426 GLU A N 1
ATOM 3002 C CA . GLU A 1 390 ? 103.705 87.272 106.894 1.00 38.16 426 GLU A CA 1
ATOM 3003 C C . GLU A 1 390 ? 104.515 87.434 105.609 1.00 38.16 426 GLU A C 1
ATOM 3004 O O . GLU A 1 390 ? 103.970 87.625 104.521 1.00 38.16 426 GLU A O 1
ATOM 3010 N N . GLY A 1 391 ? 105.835 87.349 105.742 1.00 32.67 427 GLY A N 1
ATOM 3011 C CA . GLY A 1 391 ? 106.709 87.408 104.589 1.00 32.67 427 GLY A CA 1
ATOM 3012 C C . GLY A 1 391 ? 107.069 88.818 104.174 1.00 32.67 427 GLY A C 1
ATOM 3013 O O . GLY A 1 391 ? 106.193 89.676 104.037 1.00 32.67 427 GLY A O 1
ATOM 3014 N N . THR A 1 392 ? 108.359 89.069 103.976 1.00 32.13 428 THR A N 1
ATOM 3015 C CA . THR A 1 392 ? 108.808 90.382 103.541 1.00 32.13 428 THR A CA 1
ATOM 3016 C C . THR A 1 392 ? 108.414 90.608 102.085 1.00 32.13 428 THR A C 1
ATOM 3017 O O . THR A 1 392 ? 108.407 89.676 101.277 1.00 32.13 428 THR A O 1
ATOM 3021 N N . ASN A 1 393 ? 108.072 91.857 101.753 1.00 30.20 429 ASN A N 1
ATOM 3022 C CA . ASN A 1 393 ? 107.519 92.162 100.438 1.00 30.20 429 ASN A CA 1
ATOM 3023 C C . ASN A 1 393 ? 108.484 91.867 99.298 1.00 30.20 429 ASN A C 1
ATOM 3024 O O . ASN A 1 393 ? 108.032 91.533 98.199 1.00 30.20 429 ASN A O 1
ATOM 3029 N N . GLU A 1 394 ? 109.794 91.984 99.519 1.00 35.02 430 GLU A N 1
ATOM 3030 C CA . GLU A 1 394 ? 110.750 91.686 98.460 1.00 35.02 430 GLU A CA 1
ATOM 3031 C C . GLU A 1 394 ? 111.080 90.205 98.349 1.00 35.02 430 GLU A C 1
ATOM 3032 O O . GLU A 1 394 ? 111.556 89.772 97.295 1.00 35.02 430 GLU A O 1
ATOM 3038 N N . ILE A 1 395 ? 110.848 89.424 99.405 1.00 35.62 431 ILE A N 1
ATOM 3039 C CA . ILE A 1 395 ? 110.940 87.973 99.289 1.00 35.62 431 ILE A CA 1
ATOM 3040 C C . ILE A 1 395 ? 109.776 87.433 98.468 1.00 35.62 431 ILE A C 1
ATOM 3041 O O . ILE A 1 395 ? 109.941 86.520 97.649 1.00 35.62 431 ILE A O 1
ATOM 3046 N N . LEU A 1 396 ? 108.582 87.999 98.664 1.00 32.82 432 LEU A N 1
ATOM 3047 C CA . LEU A 1 396 ? 107.392 87.475 98.004 1.00 32.82 432 LEU A CA 1
ATOM 3048 C C . LEU A 1 396 ? 107.386 87.771 96.511 1.00 32.82 432 LEU A C 1
ATOM 3049 O O . LEU A 1 396 ? 106.805 87.004 95.739 1.00 32.82 432 LEU A O 1
ATOM 3054 N N . ARG A 1 397 ? 108.014 88.866 96.079 1.00 32.40 433 ARG A N 1
ATOM 3055 C CA . ARG A 1 397 ? 108.137 89.111 94.645 1.00 32.40 433 ARG A CA 1
ATOM 3056 C C . ARG A 1 397 ? 108.983 88.035 93.978 1.00 32.40 433 ARG A C 1
ATOM 3057 O O . ARG A 1 397 ? 108.627 87.529 92.905 1.00 32.40 433 ARG A O 1
ATOM 3065 N N . MET A 1 398 ? 110.103 87.668 94.605 1.00 37.11 434 MET A N 1
ATOM 3066 C CA . MET A 1 398 ? 110.903 86.554 94.111 1.00 37.11 434 MET A CA 1
ATOM 3067 C C . MET A 1 398 ? 110.117 85.252 94.148 1.00 37.11 434 MET A C 1
ATOM 3068 O O . MET A 1 398 ? 110.206 84.444 93.219 1.00 37.11 434 MET A O 1
ATOM 3073 N N . TYR A 1 399 ? 109.340 85.032 95.210 1.00 37.02 435 TYR A N 1
ATOM 3074 C CA . TYR A 1 399 ? 108.512 83.832 95.275 1.00 37.02 435 TYR A CA 1
ATOM 3075 C C . TYR A 1 399 ? 107.551 83.765 94.095 1.00 37.02 435 TYR A C 1
ATOM 3076 O O . TYR A 1 399 ? 107.467 82.742 93.408 1.00 37.02 435 TYR A O 1
ATOM 3085 N N . ILE A 1 400 ? 106.837 84.861 93.831 1.00 33.10 436 ILE A N 1
ATOM 3086 C CA . ILE A 1 400 ? 105.872 84.898 92.733 1.00 33.10 436 ILE A CA 1
ATOM 3087 C C . ILE A 1 400 ? 106.571 84.640 91.406 1.00 33.10 436 ILE A C 1
ATOM 3088 O O . ILE A 1 400 ? 106.171 83.763 90.626 1.00 33.10 436 ILE A O 1
ATOM 3093 N N . ALA A 1 401 ? 107.641 85.394 91.141 1.00 36.53 437 ALA A N 1
ATOM 3094 C CA . ALA A 1 401 ? 108.309 85.301 89.849 1.00 36.53 437 ALA A CA 1
ATOM 3095 C C . ALA A 1 401 ? 108.889 83.913 89.623 1.00 36.53 437 ALA A C 1
ATOM 3096 O O . ALA A 1 401 ? 108.713 83.331 88.549 1.00 36.53 437 ALA A O 1
ATOM 3098 N N . LEU A 1 402 ? 109.558 83.351 90.632 1.00 41.07 438 LEU A N 1
ATOM 3099 C CA . LEU A 1 402 ? 110.201 82.056 90.457 1.00 41.07 438 LEU A CA 1
ATOM 3100 C C . LEU A 1 402 ? 109.178 80.930 90.383 1.00 41.07 438 LEU A C 1
ATOM 3101 O O . LEU A 1 402 ? 109.336 79.999 89.585 1.00 41.07 438 LEU A O 1
ATOM 3106 N N . THR A 1 403 ? 108.114 80.999 91.191 1.00 39.78 439 THR A N 1
ATOM 3107 C CA . THR A 1 403 ? 107.082 79.972 91.134 1.00 39.78 439 THR A CA 1
ATOM 3108 C C . THR A 1 403 ? 106.370 79.973 89.790 1.00 39.78 439 THR A C 1
ATOM 3109 O O . THR A 1 403 ? 106.021 78.905 89.275 1.00 39.78 439 THR A O 1
ATOM 3113 N N . GLY A 1 404 ? 106.145 81.146 89.206 1.00 41.42 440 GLY A N 1
ATOM 3114 C CA . GLY A 1 404 ? 105.550 81.183 87.887 1.00 41.42 440 GLY A CA 1
ATOM 3115 C C . GLY A 1 404 ? 106.499 80.759 86.785 1.00 41.42 440 GLY A C 1
ATOM 3116 O O . GLY A 1 404 ? 106.105 80.054 85.848 1.00 41.42 440 GLY A O 1
ATOM 3117 N N . LEU A 1 405 ? 107.762 81.178 86.890 1.00 43.61 441 LEU A N 1
ATOM 3118 C CA . LEU A 1 405 ? 108.729 80.862 85.848 1.00 43.61 441 LEU A CA 1
ATOM 3119 C C . LEU A 1 405 ? 109.107 79.390 85.855 1.00 43.61 441 LEU A C 1
ATOM 3120 O O . LEU A 1 405 ? 109.480 78.854 84.814 1.00 43.61 441 LEU A O 1
ATOM 3125 N N . GLN A 1 406 ? 109.006 78.714 87.000 1.00 53.88 442 GLN A N 1
ATOM 3126 C CA . GLN A 1 406 ? 109.235 77.272 87.022 1.00 53.88 442 GLN A CA 1
ATOM 3127 C C . GLN A 1 406 ? 108.172 76.538 86.207 1.00 53.88 442 GLN A C 1
ATOM 3128 O O . GLN A 1 406 ? 108.486 75.653 85.399 1.00 53.88 442 GLN A O 1
ATOM 3134 N N . HIS A 1 407 ? 106.903 76.900 86.408 1.00 52.71 443 HIS A N 1
ATOM 3135 C CA . HIS A 1 407 ? 105.817 76.317 85.625 1.00 52.71 443 HIS A CA 1
ATOM 3136 C C . HIS A 1 407 ? 105.974 76.644 84.144 1.00 52.71 443 HIS A C 1
ATOM 3137 O O . HIS A 1 407 ? 105.816 75.771 83.277 1.00 52.71 443 HIS A O 1
ATOM 3144 N N . ALA A 1 408 ? 106.299 77.903 83.839 1.00 53.95 444 ALA A N 1
ATOM 3145 C CA . ALA A 1 408 ? 106.515 78.290 82.450 1.00 53.95 444 ALA A CA 1
ATOM 3146 C C . ALA A 1 408 ? 107.671 77.510 81.840 1.00 53.95 444 ALA A C 1
ATOM 3147 O O . ALA A 1 408 ? 107.608 77.101 80.678 1.00 53.95 444 ALA A O 1
ATOM 3149 N N . GLY A 1 409 ? 108.733 77.285 82.612 1.00 59.71 445 GLY A N 1
ATOM 3150 C CA . GLY A 1 409 ? 109.855 76.518 82.108 1.00 59.71 445 GLY A CA 1
ATOM 3151 C C . GLY A 1 409 ? 109.491 75.079 81.819 1.00 59.71 445 GLY A C 1
ATOM 3152 O O . GLY A 1 409 ? 109.894 74.528 80.794 1.00 59.71 445 GLY A O 1
ATOM 3153 N N . ARG A 1 410 ? 108.729 74.445 82.715 1.00 60.98 446 ARG A N 1
ATOM 3154 C CA . ARG A 1 410 ? 108.270 73.089 82.430 1.00 60.98 446 ARG A CA 1
ATOM 3155 C C . ARG A 1 410 ? 107.467 73.051 81.137 1.00 60.98 446 ARG A C 1
ATOM 3156 O O . ARG A 1 410 ? 107.684 72.182 80.283 1.00 60.98 446 ARG A O 1
ATOM 3164 N N . ILE A 1 411 ? 106.532 73.992 80.976 1.00 64.58 447 ILE A N 1
ATOM 3165 C CA . ILE A 1 411 ? 105.674 73.979 79.791 1.00 64.58 447 ILE A CA 1
ATOM 3166 C C . ILE A 1 411 ? 106.494 74.196 78.523 1.00 64.58 447 ILE A C 1
ATOM 3167 O O . ILE A 1 411 ? 106.317 73.487 77.523 1.00 64.58 447 ILE A O 1
ATOM 3172 N N . LEU A 1 412 ? 107.404 75.174 78.540 1.00 68.92 448 LEU A N 1
ATOM 3173 C CA . LEU A 1 412 ? 108.228 75.441 77.364 1.00 68.92 448 LEU A CA 1
ATOM 3174 C C . LEU A 1 412 ? 109.157 74.277 77.039 1.00 68.92 448 LEU A C 1
ATOM 3175 O O . LEU A 1 412 ? 109.338 73.943 75.865 1.00 68.92 448 LEU A O 1
ATOM 3180 N N . THR A 1 413 ? 109.764 73.650 78.051 1.00 75.40 449 THR A N 1
ATOM 3181 C CA . THR A 1 413 ? 110.624 72.502 77.777 1.00 75.40 449 THR A CA 1
ATOM 3182 C C . THR A 1 413 ? 109.826 71.342 77.198 1.00 75.40 449 THR A C 1
ATOM 3183 O O . THR A 1 413 ? 110.278 70.679 76.256 1.00 75.40 449 THR A O 1
ATOM 3187 N N . THR A 1 414 ? 108.632 71.086 77.741 1.00 78.49 450 THR A N 1
ATOM 3188 C CA . THR A 1 414 ? 107.791 70.023 77.203 1.00 78.49 450 THR A CA 1
ATOM 3189 C C . THR A 1 414 ? 107.409 70.304 75.756 1.00 78.49 450 THR A C 1
ATOM 3190 O O . THR A 1 414 ? 107.441 69.403 74.909 1.00 78.49 450 THR A O 1
ATOM 3194 N N . ARG A 1 415 ? 107.050 71.554 75.450 1.00 81.34 451 ARG A N 1
ATOM 3195 C CA . ARG A 1 415 ? 106.674 71.898 74.082 1.00 81.34 451 ARG A CA 1
ATOM 3196 C C . ARG A 1 415 ? 107.864 71.803 73.134 1.00 81.34 451 ARG A C 1
ATOM 3197 O O . ARG A 1 415 ? 107.724 71.335 71.998 1.00 81.34 451 ARG A O 1
ATOM 3205 N N . ILE A 1 416 ? 109.043 72.243 73.580 1.00 88.56 452 ILE A N 1
ATOM 3206 C CA . ILE A 1 416 ? 110.215 72.274 72.711 1.00 88.56 452 ILE A CA 1
ATOM 3207 C C . ILE A 1 416 ? 110.724 70.865 72.431 1.00 88.56 452 ILE A C 1
ATOM 3208 O O . ILE A 1 416 ? 111.067 70.533 71.289 1.00 88.56 452 ILE A O 1
ATOM 3213 N N . HIS A 1 417 ? 110.778 70.009 73.458 1.00 94.43 453 HIS A N 1
ATOM 3214 C CA . HIS A 1 417 ? 111.381 68.691 73.291 1.00 94.43 453 HIS A CA 1
ATOM 3215 C C . HIS A 1 417 ? 110.604 67.805 72.326 1.00 94.43 453 HIS A C 1
ATOM 3216 O O . HIS A 1 417 ? 111.144 66.794 71.864 1.00 94.43 453 HIS A O 1
ATOM 3223 N N . HIS A 1 451 ? 87.062 87.825 75.528 1.00 50.39 487 HIS A N 1
ATOM 3224 C CA . HIS A 1 451 ? 86.703 88.721 76.621 1.00 50.39 487 HIS A CA 1
ATOM 3225 C C . HIS A 1 451 ? 85.207 89.029 76.610 1.00 50.39 487 HIS A C 1
ATOM 3226 O O . HIS A 1 451 ? 84.783 90.135 76.945 1.00 50.39 487 HIS A O 1
ATOM 3233 N N . GLY A 1 452 ? 84.408 88.032 76.240 1.00 54.55 488 GLY A N 1
ATOM 3234 C CA . GLY A 1 452 ? 82.971 88.176 76.189 1.00 54.55 488 GLY A CA 1
ATOM 3235 C C . GLY A 1 452 ? 82.260 88.037 77.514 1.00 54.55 488 GLY A C 1
ATOM 3236 O O . GLY A 1 452 ? 81.028 87.994 77.544 1.00 54.55 488 GLY A O 1
ATOM 3237 N N . VAL A 1 453 ? 83.001 87.964 78.618 1.00 50.86 489 VAL A N 1
ATOM 3238 C CA . VAL A 1 453 ? 82.406 87.852 79.943 1.00 50.86 489 VAL A CA 1
ATOM 3239 C C . VAL A 1 453 ? 82.220 89.248 80.522 1.00 50.86 489 VAL A C 1
ATOM 3240 O O . VAL A 1 453 ? 81.231 89.521 81.212 1.00 50.86 489 VAL A O 1
ATOM 3244 N N . VAL A 1 454 ? 83.167 90.145 80.236 1.00 45.20 490 VAL A N 1
ATOM 3245 C CA . VAL A 1 454 ? 83.074 91.508 80.742 1.00 45.20 490 VAL A CA 1
ATOM 3246 C C . VAL A 1 454 ? 81.909 92.229 80.076 1.00 45.20 490 VAL A C 1
ATOM 3247 O O . VAL A 1 454 ? 81.508 91.913 78.947 1.00 45.20 490 VAL A O 1
ATOM 3251 N N . HIS A 1 455 ? 81.347 93.198 80.791 1.00 42.31 491 HIS A N 1
ATOM 3252 C CA . HIS A 1 455 ? 80.245 93.978 80.257 1.00 42.31 491 HIS A CA 1
ATOM 3253 C C . HIS A 1 455 ? 80.744 94.881 79.128 1.00 42.31 491 HIS A C 1
ATOM 3254 O O . HIS A 1 455 ? 81.890 95.339 79.152 1.00 42.31 491 HIS A O 1
ATOM 3261 N N . PRO A 1 456 ? 79.908 95.137 78.116 1.00 43.72 492 PRO A N 1
ATOM 3262 C CA . PRO A 1 456 ? 80.342 96.004 77.006 1.00 43.72 492 PRO A CA 1
ATOM 3263 C C . PRO A 1 456 ? 80.802 97.385 77.439 1.00 43.72 492 PRO A C 1
ATOM 3264 O O . PRO A 1 456 ? 81.602 98.001 76.724 1.00 43.72 492 PRO A O 1
ATOM 3268 N N . SER A 1 457 ? 80.322 97.900 78.573 1.00 40.50 493 SER A N 1
ATOM 3269 C CA . SER A 1 457 ? 80.842 99.171 79.068 1.00 40.50 493 SER A CA 1
ATOM 3270 C C . SER A 1 457 ? 82.297 99.045 79.499 1.00 40.50 493 SER A C 1
ATOM 3271 O O . SER A 1 457 ? 83.055 100.017 79.408 1.00 40.50 493 SER A O 1
ATOM 3274 N N . LEU A 1 458 ? 82.700 97.870 79.974 1.00 35.46 494 LEU A N 1
ATOM 3275 C CA . LEU A 1 458 ? 84.094 97.587 80.316 1.00 35.46 494 LEU A CA 1
ATOM 3276 C C . LEU A 1 458 ? 84.836 96.954 79.143 1.00 35.46 494 LEU A C 1
ATOM 3277 O O . LEU A 1 458 ? 85.470 95.909 79.278 1.00 35.46 494 LEU A O 1
ATOM 3282 N N . ALA A 1 459 ? 84.763 97.586 77.975 1.00 36.51 495 ALA A N 1
ATOM 3283 C CA . ALA A 1 459 ? 85.428 97.070 76.786 1.00 36.51 495 ALA A CA 1
ATOM 3284 C C . ALA A 1 459 ? 86.780 97.714 76.532 1.00 36.51 495 ALA A C 1
ATOM 3285 O O . ALA A 1 459 ? 87.655 97.077 75.938 1.00 36.51 495 ALA A O 1
ATOM 3287 N N . ASP A 1 460 ? 86.969 98.960 76.967 1.00 35.00 496 ASP A N 1
ATOM 3288 C CA . ASP A 1 460 ? 88.255 99.622 76.801 1.00 35.00 496 ASP A CA 1
ATOM 3289 C C . ASP A 1 460 ? 89.299 99.109 77.782 1.00 35.00 496 ASP A C 1
ATOM 3290 O O . ASP A 1 460 ? 90.495 99.324 77.562 1.00 35.00 496 ASP A O 1
ATOM 3295 N N . SER A 1 461 ? 88.878 98.437 78.854 1.00 30.21 497 SER A N 1
ATOM 3296 C CA . SER A 1 461 ? 89.801 97.938 79.863 1.00 30.21 497 SER A CA 1
ATOM 3297 C C . SER A 1 461 ? 90.090 96.449 79.737 1.00 30.21 497 SER A C 1
ATOM 3298 O O . SER A 1 461 ? 91.124 95.994 80.236 1.00 30.21 497 SER A O 1
ATOM 3301 N N . ALA A 1 462 ? 89.207 95.683 79.095 1.00 31.00 498 ALA A N 1
ATOM 3302 C CA . ALA A 1 462 ? 89.486 94.272 78.857 1.00 31.00 498 ALA A CA 1
ATOM 3303 C C . ALA A 1 462 ? 90.483 94.073 77.725 1.00 31.00 498 ALA A C 1
ATOM 3304 O O . ALA A 1 462 ? 91.306 93.152 77.785 1.00 31.00 498 ALA A O 1
ATOM 3306 N N . ASN A 1 463 ? 90.426 94.916 76.691 1.00 33.07 499 ASN A N 1
ATOM 3307 C CA . ASN A 1 463 ? 91.399 94.826 75.607 1.00 33.07 499 ASN A CA 1
ATOM 3308 C C . ASN A 1 463 ? 92.805 95.127 76.107 1.00 33.07 499 ASN A C 1
ATOM 3309 O O . ASN A 1 463 ? 93.769 94.465 75.703 1.00 33.07 499 ASN A O 1
ATOM 3314 N N . LYS A 1 464 ? 92.941 96.125 76.984 1.00 27.23 500 LYS A N 1
ATOM 3315 C CA . LYS A 1 464 ? 94.239 96.413 77.585 1.00 27.23 500 LYS A CA 1
ATOM 3316 C C . LYS A 1 464 ? 94.744 95.225 78.391 1.00 27.23 500 LYS A C 1
ATOM 3317 O O . LYS A 1 464 ? 95.930 94.881 78.327 1.00 27.23 500 LYS A O 1
ATOM 3323 N N . PHE A 1 465 ? 93.858 94.587 79.158 1.00 30.02 501 PHE A N 1
ATOM 3324 C CA . PHE A 1 465 ? 94.256 93.426 79.945 1.00 30.02 501 PHE A CA 1
ATOM 3325 C C . PHE A 1 465 ? 94.718 92.282 79.051 1.00 30.02 501 PHE A C 1
ATOM 3326 O O . PHE A 1 465 ? 95.735 91.637 79.334 1.00 30.02 501 PHE A O 1
ATOM 3334 N N . GLU A 1 466 ? 93.991 92.020 77.962 1.00 34.01 502 GLU A N 1
ATOM 3335 C CA . GLU A 1 466 ? 94.385 90.947 77.052 1.00 34.01 502 GLU A CA 1
ATOM 3336 C C . GLU A 1 466 ? 95.720 91.248 76.381 1.00 34.01 502 GLU A C 1
ATOM 3337 O O . GLU A 1 466 ? 96.579 90.363 76.263 1.00 34.01 502 GLU A O 1
ATOM 3343 N N . GLU A 1 467 ? 95.911 92.490 75.928 1.00 32.46 503 GLU A N 1
ATOM 3344 C CA . GLU A 1 467 ? 97.171 92.855 75.289 1.00 32.46 503 GLU A CA 1
ATOM 3345 C C . GLU A 1 467 ? 98.335 92.737 76.263 1.00 32.46 503 GLU A C 1
ATOM 3346 O O . GLU A 1 467 ? 99.405 92.227 75.907 1.00 32.46 503 GLU A O 1
ATOM 3352 N N . ASN A 1 468 ? 98.145 93.197 77.502 1.00 29.08 504 ASN A N 1
ATOM 3353 C CA . ASN A 1 468 ? 99.199 93.078 78.501 1.00 29.08 504 ASN A CA 1
ATOM 3354 C C . ASN A 1 468 ? 99.496 91.624 78.835 1.00 29.08 504 ASN A C 1
ATOM 3355 O O . ASN A 1 468 ? 100.659 91.270 79.034 1.00 29.08 504 ASN A O 1
ATOM 3360 N N . THR A 1 469 ? 98.472 90.770 78.899 1.00 31.26 505 THR A N 1
ATOM 3361 C CA . THR A 1 469 ? 98.713 89.354 79.161 1.00 31.26 505 THR A CA 1
ATOM 3362 C C . THR A 1 469 ? 99.505 88.707 78.030 1.00 31.26 505 THR A C 1
ATOM 3363 O O . THR A 1 469 ? 100.441 87.936 78.281 1.00 31.26 505 THR A O 1
ATOM 3367 N N . TYR A 1 470 ? 99.151 89.012 76.780 1.00 32.65 506 TYR A N 1
ATOM 3368 C CA . TYR A 1 470 ? 99.882 88.450 75.647 1.00 32.65 506 TYR A CA 1
ATOM 3369 C C . TYR A 1 470 ? 101.332 88.925 75.643 1.00 32.65 506 TYR A C 1
ATOM 3370 O O . TYR A 1 470 ? 102.262 88.133 75.428 1.00 32.65 506 TYR A O 1
ATOM 3379 N N . CYS A 1 471 ? 101.543 90.220 75.889 1.00 33.25 507 CYS A N 1
ATOM 3380 C CA . CYS A 1 471 ? 102.900 90.752 75.931 1.00 33.25 507 CYS A CA 1
ATOM 3381 C C . CYS A 1 471 ? 103.693 90.149 77.084 1.00 33.25 507 CYS A C 1
ATOM 3382 O O . CYS A 1 471 ? 104.889 89.877 76.945 1.00 33.25 507 CYS A O 1
ATOM 3385 N N . PHE A 1 472 ? 103.044 89.939 78.231 1.00 29.21 508 PHE A N 1
ATOM 3386 C CA . PHE A 1 472 ? 103.710 89.310 79.365 1.00 29.21 508 PHE A CA 1
ATOM 3387 C C . PHE A 1 472 ? 104.123 87.883 79.039 1.00 29.21 508 PHE A C 1
ATOM 3388 O O . PHE A 1 472 ? 105.219 87.451 79.404 1.00 29.21 508 PHE A O 1
ATOM 3396 N N . GLY A 1 473 ? 103.256 87.133 78.359 1.00 32.11 509 GLY A N 1
ATOM 3397 C CA . GLY A 1 473 ? 103.625 85.784 77.960 1.00 32.11 509 GLY A CA 1
ATOM 3398 C C . GLY A 1 473 ? 104.810 85.768 77.013 1.00 32.11 509 GLY A C 1
ATOM 3399 O O . GLY A 1 473 ? 105.749 84.981 77.179 1.00 32.11 509 GLY A O 1
ATOM 3400 N N . ARG A 1 474 ? 104.789 86.653 76.012 1.00 35.36 510 ARG A N 1
ATOM 3401 C CA . ARG A 1 474 ? 105.909 86.733 75.077 1.00 35.36 510 ARG A CA 1
ATOM 3402 C C . ARG A 1 474 ? 107.203 87.110 75.791 1.00 35.36 510 ARG A C 1
ATOM 3403 O O . ARG A 1 474 ? 108.258 86.512 75.543 1.00 35.36 510 ARG A O 1
ATOM 3411 N N . THR A 1 475 ? 107.140 88.099 76.685 1.00 34.55 511 THR A N 1
ATOM 3412 C CA . THR A 1 475 ? 108.328 88.539 77.406 1.00 34.55 511 THR A CA 1
ATOM 3413 C C . THR A 1 475 ? 108.850 87.460 78.344 1.00 34.55 511 THR A C 1
ATOM 3414 O O . THR A 1 475 ? 110.065 87.303 78.484 1.00 34.55 511 THR A O 1
ATOM 3418 N N . VAL A 1 476 ? 107.958 86.709 78.992 1.00 34.22 512 VAL A N 1
ATOM 3419 C CA . VAL A 1 476 ? 108.396 85.623 79.862 1.00 34.22 512 VAL A CA 1
ATOM 3420 C C . VAL A 1 476 ? 109.079 84.531 79.050 1.00 34.22 512 VAL A C 1
ATOM 3421 O O . VAL A 1 476 ? 110.105 83.981 79.466 1.00 34.22 512 VAL A O 1
ATOM 3425 N N . GLU A 1 477 ? 108.528 84.202 77.878 1.00 41.26 513 GLU A N 1
ATOM 3426 C CA . GLU A 1 477 ? 109.187 83.229 77.012 1.00 41.26 513 GLU A CA 1
ATOM 3427 C C . GLU A 1 477 ? 110.572 83.713 76.598 1.00 41.26 513 GLU A C 1
ATOM 3428 O O . GLU A 1 477 ? 111.542 82.944 76.624 1.00 41.26 513 GLU A O 1
ATOM 3434 N N . THR A 1 478 ? 110.684 84.992 76.229 1.00 39.07 514 THR A N 1
ATOM 3435 C CA . THR A 1 478 ? 111.980 85.544 75.841 1.00 39.07 514 THR A CA 1
ATOM 3436 C C . THR A 1 478 ? 112.972 85.510 76.999 1.00 39.07 514 THR A C 1
ATOM 3437 O O . THR A 1 478 ? 114.144 85.165 76.812 1.00 39.07 514 THR A O 1
ATOM 3441 N N . LEU A 1 479 ? 112.521 85.869 78.202 1.00 38.55 515 LEU A N 1
ATOM 3442 C CA . LEU A 1 479 ? 113.394 85.860 79.371 1.00 38.55 515 LEU A CA 1
ATOM 3443 C C . LEU A 1 479 ? 113.873 84.450 79.687 1.00 38.55 515 LEU A C 1
ATOM 3444 O O . LEU A 1 479 ? 115.048 84.236 80.002 1.00 38.55 515 LEU A O 1
ATOM 3449 N N . LEU A 1 480 ? 112.966 83.473 79.618 1.00 42.88 516 LEU A N 1
ATOM 3450 C CA . LEU A 1 480 ? 113.349 82.093 79.893 1.00 42.88 516 LEU A CA 1
ATOM 3451 C C . LEU A 1 480 ? 114.335 81.579 78.855 1.00 42.88 516 LEU A C 1
ATOM 3452 O O . LEU A 1 480 ? 115.268 80.839 79.188 1.00 42.88 516 LEU A O 1
ATOM 3457 N N . LEU A 1 481 ? 114.143 81.953 77.588 1.00 43.79 517 LEU A N 1
ATOM 3458 C CA . LEU A 1 481 ? 115.078 81.532 76.551 1.00 43.79 517 LEU A CA 1
ATOM 3459 C C . LEU A 1 481 ? 116.451 82.165 76.755 1.00 43.79 517 LEU A C 1
ATOM 3460 O O . LEU A 1 481 ? 117.478 81.482 76.674 1.00 43.79 517 LEU A O 1
ATOM 3465 N N . ARG A 1 482 ? 116.487 83.471 77.021 1.00 48.81 518 ARG A N 1
ATOM 3466 C CA . ARG A 1 482 ? 117.760 84.180 77.112 1.00 48.81 518 ARG A CA 1
ATOM 3467 C C . ARG A 1 482 ? 118.518 83.817 78.384 1.00 48.81 518 ARG A C 1
ATOM 3468 O O . ARG A 1 482 ? 119.718 83.524 78.340 1.00 48.81 518 ARG A O 1
ATOM 3476 N N . PHE A 1 483 ? 117.837 83.829 79.529 1.00 50.11 519 PHE A N 1
ATOM 3477 C CA . PHE A 1 483 ? 118.514 83.649 80.808 1.00 50.11 519 PHE A CA 1
ATOM 3478 C C . PHE A 1 483 ? 118.637 82.188 81.221 1.00 50.11 519 PHE A C 1
ATOM 3479 O O . PHE A 1 483 ? 119.716 81.758 81.641 1.00 50.11 519 PHE A O 1
ATOM 3487 N N . GLY A 1 484 ? 117.562 81.411 81.103 1.00 56.21 520 GLY A N 1
ATOM 3488 C CA . GLY A 1 484 ? 117.619 80.052 81.606 1.00 56.21 520 GLY A CA 1
ATOM 3489 C C . GLY A 1 484 ? 117.787 80.036 83.116 1.00 56.21 520 GLY A C 1
ATOM 3490 O O . GLY A 1 484 ? 117.226 80.860 83.843 1.00 56.21 520 GLY A O 1
ATOM 3491 N N . LYS A 1 485 ? 118.603 79.092 83.592 1.00 61.54 521 LYS A N 1
ATOM 3492 C CA . LYS A 1 485 ? 118.840 78.949 85.024 1.00 61.54 521 LYS A CA 1
ATOM 3493 C C . LYS A 1 485 ? 119.474 80.187 85.644 1.00 61.54 521 LYS A C 1
ATOM 3494 O O . LYS A 1 485 ? 119.423 80.340 86.869 1.00 61.54 521 LYS A O 1
ATOM 3500 N N . THR A 1 486 ? 120.065 81.067 84.832 1.00 57.93 522 THR A N 1
ATOM 3501 C CA . THR A 1 486 ? 120.618 82.315 85.340 1.00 57.93 522 THR A CA 1
ATOM 3502 C C . THR A 1 486 ? 119.536 83.245 85.878 1.00 57.93 522 THR A C 1
ATOM 3503 O O . THR A 1 486 ? 119.841 84.123 86.693 1.00 57.93 522 THR A O 1
ATOM 3507 N N . ILE A 1 487 ? 118.277 83.053 85.468 1.00 53.29 523 ILE A N 1
ATOM 3508 C CA . ILE A 1 487 ? 117.189 83.910 85.934 1.00 53.29 523 ILE A CA 1
ATOM 3509 C C . ILE A 1 487 ? 117.062 83.875 87.450 1.00 53.29 523 ILE A C 1
ATOM 3510 O O . ILE A 1 487 ? 116.466 84.779 88.045 1.00 53.29 523 ILE A O 1
ATOM 3515 N N . MET A 1 488 ? 117.620 82.848 88.095 1.00 56.20 524 MET A N 1
ATOM 3516 C CA . MET A 1 488 ? 117.609 82.778 89.550 1.00 56.20 524 MET A CA 1
ATOM 3517 C C . MET A 1 488 ? 118.369 83.939 90.178 1.00 56.20 524 MET A C 1
ATOM 3518 O O . MET A 1 488 ? 117.952 84.465 91.216 1.00 56.20 524 MET A O 1
ATOM 3523 N N . GLU A 1 489 ? 119.481 84.353 89.567 1.00 54.00 525 GLU A N 1
ATOM 3524 C CA . GLU A 1 489 ? 120.312 85.401 90.150 1.00 54.00 525 GLU A CA 1
ATOM 3525 C C . GLU A 1 489 ? 119.774 86.800 89.874 1.00 54.00 525 GLU A C 1
ATOM 3526 O O . GLU A 1 489 ? 119.919 87.689 90.720 1.00 54.00 525 GLU A O 1
ATOM 3532 N N . GLU A 1 490 ? 119.160 87.018 88.712 1.00 46.94 526 GLU A N 1
ATOM 3533 C CA . GLU A 1 490 ? 118.695 88.349 88.339 1.00 46.94 526 GLU A CA 1
ATOM 3534 C C . GLU A 1 490 ? 117.467 88.745 89.146 1.00 46.94 526 GLU A C 1
ATOM 3535 O O . GLU A 1 490 ? 116.339 88.413 88.772 1.00 46.94 526 GLU A O 1
ATOM 3541 N N . GLN A 1 491 ? 117.672 89.463 90.249 1.00 39.50 527 GLN A N 1
ATOM 3542 C CA . GLN A 1 491 ? 116.581 89.850 91.132 1.00 39.50 527 GLN A CA 1
ATOM 3543 C C . GLN A 1 491 ? 115.866 91.120 90.691 1.00 39.50 527 GLN A C 1
ATOM 3544 O O . GLN A 1 491 ? 114.833 91.462 91.276 1.00 39.50 527 GLN A O 1
ATOM 3550 N N . LEU A 1 492 ? 116.383 91.829 89.689 1.00 37.96 528 LEU A N 1
ATOM 3551 C CA . LEU A 1 492 ? 115.702 93.009 89.174 1.00 37.96 528 LEU A CA 1
ATOM 3552 C C . LEU A 1 492 ? 114.742 92.686 88.040 1.00 37.96 528 LEU A C 1
ATOM 3553 O O . LEU A 1 492 ? 113.758 93.410 87.853 1.00 37.96 528 LEU A O 1
ATOM 3558 N N . VAL A 1 493 ? 115.008 91.626 87.278 1.00 36.09 529 VAL A N 1
ATOM 3559 C CA . VAL A 1 493 ? 114.046 91.149 86.293 1.00 36.09 529 VAL A CA 1
ATOM 3560 C C . VAL A 1 493 ? 112.841 90.522 86.982 1.00 36.09 529 VAL A C 1
ATOM 3561 O O . VAL A 1 493 ? 111.690 90.758 86.592 1.00 36.09 529 VAL A O 1
ATOM 3565 N N . LEU A 1 494 ? 113.088 89.724 88.024 1.00 32.23 530 LEU A N 1
ATOM 3566 C CA . LEU A 1 494 ? 111.999 89.073 88.741 1.00 32.23 530 LEU A CA 1
ATOM 3567 C C . LEU A 1 494 ? 111.094 90.081 89.432 1.00 32.23 530 LEU A C 1
ATOM 3568 O O . LEU A 1 494 ? 109.886 89.850 89.540 1.00 32.23 530 LEU A O 1
ATOM 3573 N N . LYS A 1 495 ? 111.649 91.199 89.906 1.00 31.22 531 LYS A N 1
ATOM 3574 C CA . LYS A 1 495 ? 110.814 92.235 90.503 1.00 31.22 531 LYS A CA 1
ATOM 3575 C C . LYS A 1 495 ? 109.838 92.810 89.484 1.00 31.22 531 LYS A C 1
ATOM 3576 O O . LYS A 1 495 ? 108.652 92.992 89.783 1.00 31.22 531 LYS A O 1
ATOM 3582 N N . ARG A 1 496 ? 110.318 93.095 88.272 1.00 33.59 532 ARG A N 1
ATOM 3583 C CA . ARG A 1 496 ? 109.436 93.608 87.229 1.00 33.59 532 ARG A CA 1
ATOM 3584 C C . ARG A 1 496 ? 108.392 92.573 86.829 1.00 33.59 532 ARG A C 1
ATOM 3585 O O . ARG A 1 496 ? 107.226 92.917 86.601 1.00 33.59 532 ARG A O 1
ATOM 3593 N N . VAL A 1 497 ? 108.790 91.302 86.740 1.00 28.44 533 VAL A N 1
ATOM 3594 C CA . VAL A 1 497 ? 107.835 90.246 86.405 1.00 28.44 533 VAL A CA 1
ATOM 3595 C C . VAL A 1 497 ? 106.744 90.160 87.467 1.00 28.44 533 VAL A C 1
ATOM 3596 O O . VAL A 1 497 ? 105.549 90.067 87.154 1.00 28.44 533 VAL A O 1
ATOM 3600 N N . ALA A 1 498 ? 107.141 90.198 88.741 1.00 29.35 534 ALA A N 1
ATOM 3601 C CA . ALA A 1 498 ? 106.172 90.141 89.828 1.00 29.35 534 ALA A CA 1
ATOM 3602 C C . ALA A 1 498 ? 105.242 91.345 89.804 1.00 29.35 534 ALA A C 1
ATOM 3603 O O . ALA A 1 498 ? 104.039 91.212 90.050 1.00 29.35 534 ALA A O 1
ATOM 3605 N N . ASN A 1 499 ? 105.782 92.532 89.518 1.00 26.15 535 ASN A N 1
ATOM 3606 C CA . ASN A 1 499 ? 104.948 93.728 89.458 1.00 26.15 535 ASN A CA 1
ATOM 3607 C C . ASN A 1 499 ? 103.923 93.630 88.333 1.00 26.15 535 ASN A C 1
ATOM 3608 O O . ASN A 1 499 ? 102.744 93.956 88.522 1.00 26.15 535 ASN A O 1
ATOM 3613 N N . ILE A 1 500 ? 104.355 93.173 87.154 1.00 21.69 536 ILE A N 1
ATOM 3614 C CA . ILE A 1 500 ? 103.430 93.030 86.032 1.00 21.69 536 ILE A CA 1
ATOM 3615 C C . ILE A 1 500 ? 102.344 92.018 86.364 1.00 21.69 536 ILE A C 1
ATOM 3616 O O . ILE A 1 500 ? 101.163 92.226 86.058 1.00 21.69 536 ILE A O 1
ATOM 3621 N N . LEU A 1 501 ? 102.722 90.904 86.992 1.00 26.91 537 LEU A N 1
ATOM 3622 C CA . LEU A 1 501 ? 101.733 89.886 87.328 1.00 26.91 537 LEU A CA 1
ATOM 3623 C C . LEU A 1 501 ? 100.748 90.385 88.381 1.00 26.91 537 LEU A C 1
ATOM 3624 O O . LEU A 1 501 ? 99.549 90.086 88.309 1.00 26.91 537 LEU A O 1
ATOM 3629 N N . ILE A 1 502 ? 101.232 91.146 89.365 1.00 27.19 538 ILE A N 1
ATOM 3630 C CA . ILE A 1 502 ? 100.344 91.720 90.373 1.00 27.19 538 ILE A CA 1
ATOM 3631 C C . ILE A 1 502 ? 99.354 92.678 89.723 1.00 27.19 538 ILE A C 1
ATOM 3632 O O . ILE A 1 502 ? 98.159 92.679 90.047 1.00 27.19 538 ILE A O 1
ATOM 3637 N N . ASN A 1 503 ? 99.835 93.505 88.793 1.00 26.60 539 ASN A N 1
ATOM 3638 C CA . ASN A 1 503 ? 98.937 94.419 88.093 1.00 26.60 539 ASN A CA 1
ATOM 3639 C C . ASN A 1 503 ? 97.909 93.661 87.262 1.00 26.60 539 ASN A C 1
ATOM 3640 O O . ASN A 1 503 ? 96.740 94.055 87.203 1.00 26.60 539 ASN A O 1
ATOM 3645 N N . LEU A 1 504 ? 98.325 92.574 86.606 1.00 25.68 540 LEU A N 1
ATOM 3646 C CA . LEU A 1 504 ? 97.380 91.772 85.832 1.00 25.68 540 LEU A CA 1
ATOM 3647 C C . LEU A 1 504 ? 96.307 91.166 86.728 1.00 25.68 540 LEU A C 1
ATOM 3648 O O . LEU A 1 504 ? 95.123 91.132 86.364 1.00 25.68 540 LEU A O 1
ATOM 3653 N N . TYR A 1 505 ? 96.706 90.674 87.903 1.00 30.29 541 TYR A N 1
ATOM 3654 C CA . TYR A 1 505 ? 95.735 90.138 88.851 1.00 30.29 541 TYR A CA 1
ATOM 3655 C C . TYR A 1 505 ? 94.762 91.216 89.310 1.00 30.29 541 TYR A C 1
ATOM 3656 O O . TYR A 1 505 ? 93.554 90.970 89.420 1.00 30.29 541 TYR A O 1
ATOM 3665 N N . GLY A 1 506 ? 95.268 92.418 89.583 1.00 28.52 542 GLY A N 1
ATOM 3666 C CA . GLY A 1 506 ? 94.381 93.509 89.950 1.00 28.52 542 GLY A CA 1
ATOM 3667 C C . GLY A 1 506 ? 93.391 93.846 88.852 1.00 28.52 542 GLY A C 1
ATOM 3668 O O . GLY A 1 506 ? 92.201 94.045 89.113 1.00 28.52 542 GLY A O 1
ATOM 3669 N N . MET A 1 507 ? 93.869 93.904 87.606 1.00 24.86 543 MET A N 1
ATOM 3670 C CA . MET A 1 507 ? 92.983 94.207 86.486 1.00 24.86 543 MET A CA 1
ATOM 3671 C C . MET A 1 507 ? 91.889 93.159 86.348 1.00 24.86 543 MET A C 1
ATOM 3672 O O . MET A 1 507 ? 90.712 93.498 86.189 1.00 24.86 543 MET A O 1
ATOM 3677 N N . THR A 1 508 ? 92.252 91.875 86.409 1.00 30.08 544 THR A N 1
ATOM 3678 C CA . THR A 1 508 ? 91.227 90.851 86.226 1.00 30.08 544 THR A CA 1
ATOM 3679 C C . THR A 1 508 ? 90.243 90.836 87.392 1.00 30.08 544 THR A C 1
ATOM 3680 O O . THR A 1 508 ? 89.037 90.647 87.186 1.00 30.08 544 THR A O 1
ATOM 3684 N N . ALA A 1 509 ? 90.724 91.068 88.618 1.00 30.79 545 ALA A N 1
ATOM 3685 C CA . ALA A 1 509 ? 89.823 91.097 89.766 1.00 30.79 545 ALA A CA 1
ATOM 3686 C C . ALA A 1 509 ? 88.825 92.245 89.658 1.00 30.79 545 ALA A C 1
ATOM 3687 O O . ALA A 1 509 ? 87.617 92.056 89.861 1.00 30.79 545 ALA A O 1
ATOM 3689 N N . VAL A 1 510 ? 89.310 93.447 89.332 1.00 27.43 546 VAL A N 1
ATOM 3690 C CA . VAL A 1 510 ? 88.397 94.582 89.238 1.00 27.43 546 VAL A CA 1
ATOM 3691 C C . VAL A 1 510 ? 87.455 94.427 88.052 1.00 27.43 546 VAL A C 1
ATOM 3692 O O . VAL A 1 510 ? 86.286 94.817 88.134 1.00 27.43 546 VAL A O 1
ATOM 3696 N N . LEU A 1 511 ? 87.924 93.851 86.940 1.00 28.33 547 LEU A N 1
ATOM 3697 C CA . LEU A 1 511 ? 87.031 93.617 85.811 1.00 28.33 547 LEU A CA 1
ATOM 3698 C C . LEU A 1 511 ? 85.921 92.642 86.178 1.00 28.33 547 LEU A C 1
ATOM 3699 O O . LEU A 1 511 ? 84.752 92.878 85.853 1.00 28.33 547 LEU A O 1
ATOM 3704 N N . SER A 1 512 ? 86.263 91.550 86.866 1.00 32.92 548 SER A N 1
ATOM 3705 C CA . SER A 1 512 ? 85.244 90.592 87.282 1.00 32.92 548 SER A CA 1
ATOM 3706 C C . SER A 1 512 ? 84.232 91.240 88.218 1.00 32.92 548 SER A C 1
ATOM 3707 O O . SER A 1 512 ? 83.016 91.074 88.048 1.00 32.92 548 SER A O 1
ATOM 3710 N N . ARG A 1 513 ? 84.714 91.992 89.213 1.00 32.08 549 ARG A N 1
ATOM 3711 C CA . ARG A 1 513 ? 83.793 92.599 90.169 1.00 32.08 549 ARG A CA 1
ATOM 3712 C C . ARG A 1 513 ? 82.887 93.623 89.497 1.00 32.08 549 ARG A C 1
ATOM 3713 O O . ARG A 1 513 ? 81.679 93.658 89.759 1.00 32.08 549 ARG A O 1
ATOM 3721 N N . ALA A 1 514 ? 83.449 94.467 88.628 1.00 32.02 550 ALA A N 1
ATOM 3722 C CA . ALA A 1 514 ? 82.641 95.473 87.951 1.00 32.02 550 ALA A CA 1
ATOM 3723 C C . ALA A 1 514 ? 81.619 94.831 87.022 1.00 32.02 550 ALA A C 1
ATOM 3724 O O . ALA A 1 514 ? 80.470 95.282 86.951 1.00 32.02 550 ALA A O 1
ATOM 3726 N N . SER A 1 515 ? 82.014 93.777 86.300 1.00 33.93 551 SER A N 1
ATOM 3727 C CA . SER A 1 515 ? 81.069 93.092 85.427 1.00 33.93 551 SER A CA 1
ATOM 3728 C C . SER A 1 515 ? 79.930 92.476 86.226 1.00 33.93 551 SER A C 1
ATOM 3729 O O . SER A 1 515 ? 78.763 92.570 85.829 1.00 33.93 551 SER A O 1
ATOM 3732 N N . ARG A 1 516 ? 80.247 91.847 87.362 1.00 36.67 552 ARG A N 1
ATOM 3733 C CA . ARG A 1 516 ? 79.195 91.287 88.204 1.00 36.67 552 ARG A CA 1
ATOM 3734 C C . ARG A 1 516 ? 78.268 92.376 88.728 1.00 36.67 552 ARG A C 1
ATOM 3735 O O . ARG A 1 516 ? 77.044 92.198 88.760 1.00 36.67 552 ARG A O 1
ATOM 3743 N N . SER A 1 517 ? 78.835 93.512 89.145 1.00 34.32 553 SER A N 1
ATOM 3744 C CA . SER A 1 517 ? 78.018 94.603 89.666 1.00 34.32 553 SER A CA 1
ATOM 3745 C C . SER A 1 517 ? 77.076 95.147 88.601 1.00 34.32 553 SER A C 1
ATOM 3746 O O . SER A 1 517 ? 75.906 95.428 88.885 1.00 34.32 553 SER A O 1
ATOM 3749 N N . ILE A 1 518 ? 77.568 95.316 87.372 1.00 34.60 554 ILE A N 1
ATOM 3750 C CA . ILE A 1 518 ? 76.702 95.782 86.291 1.00 34.60 554 ILE A CA 1
ATOM 3751 C C . ILE A 1 518 ? 75.612 94.758 86.004 1.00 34.60 554 ILE A C 1
ATOM 3752 O O . ILE A 1 518 ? 74.433 95.104 85.860 1.00 34.60 554 ILE A O 1
ATOM 3757 N N . ARG A 1 519 ? 75.991 93.481 85.912 1.00 37.69 555 ARG A N 1
ATOM 3758 C CA . ARG A 1 519 ? 75.041 92.444 85.520 1.00 37.69 555 ARG A CA 1
ATOM 3759 C C . ARG A 1 519 ? 73.919 92.306 86.541 1.00 37.69 555 ARG A C 1
ATOM 3760 O O . ARG A 1 519 ? 72.734 92.344 86.192 1.00 37.69 555 ARG A O 1
ATOM 3768 N N . ILE A 1 520 ? 74.274 92.141 87.818 1.00 38.26 556 ILE A N 1
ATOM 3769 C CA . ILE A 1 520 ? 73.249 92.006 88.848 1.00 38.26 556 ILE A CA 1
ATOM 3770 C C . ILE A 1 520 ? 72.505 93.318 89.048 1.00 38.26 556 ILE A C 1
ATOM 3771 O O . ILE A 1 520 ? 71.286 93.326 89.259 1.00 38.26 556 ILE A O 1
ATOM 3776 N N . GLY A 1 521 ? 73.211 94.442 88.972 1.00 37.24 557 GLY A N 1
ATOM 3777 C CA . GLY A 1 521 ? 72.584 95.737 89.141 1.00 37.24 557 GLY A CA 1
ATOM 3778 C C . GLY A 1 521 ? 72.628 96.235 90.570 1.00 37.24 557 GLY A C 1
ATOM 3779 O O . GLY A 1 521 ? 71.614 96.691 91.106 1.00 37.24 557 GLY A O 1
ATOM 3780 N N . LEU A 1 522 ? 73.798 96.151 91.196 1.00 39.68 558 LEU A N 1
ATOM 3781 C CA . LEU A 1 522 ? 73.954 96.623 92.561 1.00 39.68 558 LEU A CA 1
ATOM 3782 C C . LEU A 1 522 ? 73.853 98.143 92.617 1.00 39.68 558 LEU A C 1
ATOM 3783 O O . LEU A 1 522 ? 73.975 98.842 91.608 1.00 39.68 558 LEU A O 1
ATOM 3788 N N . ARG A 1 523 ? 73.620 98.653 93.823 1.00 44.11 559 ARG A N 1
ATOM 3789 C CA . ARG A 1 523 ? 73.556 100.092 94.019 1.00 44.11 559 ARG A CA 1
ATOM 3790 C C . ARG A 1 523 ? 74.922 100.720 93.778 1.00 44.11 559 ARG A C 1
ATOM 3791 O O . ARG A 1 523 ? 75.952 100.195 94.210 1.00 44.11 559 ARG A O 1
ATOM 3799 N N . ASN A 1 524 ? 74.924 101.845 93.066 1.00 41.12 560 ASN A N 1
ATOM 3800 C CA . ASN A 1 524 ? 76.137 102.598 92.754 1.00 41.12 560 ASN A CA 1
ATOM 3801 C C . ASN A 1 524 ? 77.176 101.717 92.061 1.00 41.12 560 ASN A C 1
ATOM 3802 O O . ASN A 1 524 ? 78.282 101.499 92.558 1.00 41.12 560 ASN A O 1
ATOM 3807 N N . HIS A 1 525 ? 76.797 101.201 90.893 1.00 34.71 561 HIS A N 1
ATOM 3808 C CA . HIS A 1 525 ? 77.729 100.433 90.078 1.00 34.71 561 HIS A CA 1
ATOM 3809 C C . HIS A 1 525 ? 78.501 101.298 89.094 1.00 34.71 561 HIS A C 1
ATOM 3810 O O . HIS A 1 525 ? 79.545 100.863 88.594 1.00 34.71 561 HIS A O 1
ATOM 3817 N N . ASP A 1 526 ? 78.024 102.513 88.816 1.00 33.61 562 ASP A N 1
ATOM 3818 C CA . ASP A 1 526 ? 78.787 103.435 87.981 1.00 33.61 562 ASP A CA 1
ATOM 3819 C C . ASP A 1 526 ? 80.073 103.864 88.675 1.00 33.61 562 ASP A C 1
ATOM 3820 O O . ASP A 1 526 ? 81.109 104.039 88.024 1.00 33.61 562 ASP A O 1
ATOM 3825 N N . HIS A 1 527 ? 80.025 104.040 89.996 1.00 32.99 563 HIS A N 1
ATOM 3826 C CA . HIS A 1 527 ? 81.237 104.327 90.755 1.00 32.99 563 HIS A CA 1
ATOM 3827 C C . HIS A 1 527 ? 82.227 103.172 90.661 1.00 32.99 563 HIS A C 1
ATOM 3828 O O . HIS A 1 527 ? 83.437 103.389 90.503 1.00 32.99 563 HIS A O 1
ATOM 3835 N N . GLU A 1 528 ? 81.727 101.936 90.743 1.00 31.58 564 GLU A N 1
ATOM 3836 C CA . GLU A 1 528 ? 82.586 100.769 90.581 1.00 31.58 564 GLU A CA 1
ATOM 3837 C C . GLU A 1 528 ? 83.210 100.736 89.194 1.00 31.58 564 GLU A C 1
ATOM 3838 O O . GLU A 1 528 ? 84.396 100.422 89.046 1.00 31.58 564 GLU A O 1
ATOM 3844 N N . VAL A 1 529 ? 82.423 101.052 88.164 1.00 27.58 565 VAL A N 1
ATOM 3845 C CA . VAL A 1 529 ? 82.946 101.069 86.801 1.00 27.58 565 VAL A CA 1
ATOM 3846 C C . VAL A 1 529 ? 84.025 102.134 86.654 1.00 27.58 565 VAL A C 1
ATOM 3847 O O . VAL A 1 529 ? 85.058 101.906 86.014 1.00 27.58 565 VAL A O 1
ATOM 3851 N N . LEU A 1 530 ? 83.801 103.315 87.234 1.00 29.92 566 LEU A N 1
ATOM 3852 C CA . LEU A 1 530 ? 84.795 104.380 87.165 1.00 29.92 566 LEU A CA 1
ATOM 3853 C C . LEU A 1 530 ? 86.097 103.956 87.832 1.00 29.92 566 LEU A C 1
ATOM 3854 O O . LEU A 1 530 ? 87.187 104.149 87.278 1.00 29.92 566 LEU A O 1
ATOM 3859 N N . LEU A 1 531 ? 85.999 103.367 89.027 1.00 27.94 567 LEU A N 1
ATOM 3860 C CA . LEU A 1 531 ? 87.198 102.916 89.728 1.00 27.94 567 LEU A CA 1
ATOM 3861 C C . LEU A 1 531 ? 87.926 101.834 88.939 1.00 27.94 567 LEU A C 1
ATOM 3862 O O . LEU A 1 531 ? 89.159 101.864 88.820 1.00 27.94 567 LEU A O 1
ATOM 3867 N N . ALA A 1 532 ? 87.179 100.876 88.387 1.00 26.64 568 ALA A N 1
ATOM 3868 C CA . ALA A 1 532 ? 87.793 99.797 87.623 1.00 26.64 568 ALA A CA 1
ATOM 3869 C C . ALA A 1 532 ? 88.502 100.332 86.387 1.00 26.64 568 ALA A C 1
ATOM 3870 O O . ALA A 1 532 ? 89.628 99.928 86.083 1.00 26.64 568 ALA A O 1
ATOM 3872 N N . ASN A 1 533 ? 87.858 101.249 85.662 1.00 26.40 569 ASN A N 1
ATOM 3873 C CA . ASN A 1 533 ? 88.471 101.805 84.461 1.00 26.40 569 ASN A CA 1
ATOM 3874 C C . ASN A 1 533 ? 89.723 102.607 84.795 1.00 26.40 569 ASN A C 1
ATOM 3875 O O . ASN A 1 533 ? 90.740 102.498 84.098 1.00 26.40 569 ASN A O 1
ATOM 3880 N N . THR A 1 534 ? 89.672 103.412 85.860 1.00 27.90 570 THR A N 1
ATOM 3881 C CA . THR A 1 534 ? 90.841 104.199 86.240 1.00 27.90 570 THR A CA 1
ATOM 3882 C C . THR A 1 534 ? 92.010 103.295 86.618 1.00 27.90 570 THR A C 1
ATOM 3883 O O . THR A 1 534 ? 93.147 103.502 86.165 1.00 27.90 570 THR A O 1
ATOM 3887 N N . PHE A 1 535 ? 91.746 102.272 87.438 1.00 25.25 571 PHE A N 1
ATOM 3888 C CA . PHE A 1 535 ? 92.822 101.367 87.825 1.00 25.25 571 PHE A CA 1
ATOM 3889 C C . PHE A 1 535 ? 93.357 100.599 86.628 1.00 25.25 571 PHE A C 1
ATOM 3890 O O . PHE A 1 535 ? 94.563 100.359 86.531 1.00 25.25 571 PHE A O 1
ATOM 3898 N N . CYS A 1 536 ? 92.476 100.182 85.717 1.00 23.67 572 CYS A N 1
ATOM 3899 C CA . CYS A 1 536 ? 92.933 99.445 84.546 1.00 23.67 572 CYS A CA 1
ATOM 3900 C C . CYS A 1 536 ? 93.829 100.307 83.670 1.00 23.67 572 CYS A C 1
ATOM 3901 O O . CYS A 1 536 ? 94.850 99.833 83.166 1.00 23.67 572 CYS A O 1
ATOM 3904 N N . VAL A 1 537 ? 93.476 101.582 83.492 1.00 25.93 573 VAL A N 1
ATOM 3905 C CA . VAL A 1 537 ? 94.318 102.479 82.701 1.00 25.93 573 VAL A CA 1
ATOM 3906 C C . VAL A 1 537 ? 95.685 102.649 83.359 1.00 25.93 573 VAL A C 1
ATOM 3907 O O . VAL A 1 537 ? 96.734 102.543 82.702 1.00 25.93 573 VAL A O 1
ATOM 3911 N N . GLU A 1 538 ? 95.694 102.912 84.669 1.00 27.86 574 GLU A N 1
ATOM 3912 C CA . GLU A 1 538 ? 96.961 103.112 85.370 1.00 27.86 574 GLU A CA 1
ATOM 3913 C C . GLU A 1 538 ? 97.832 101.862 85.304 1.00 27.86 574 GLU A C 1
ATOM 3914 O O . GLU A 1 538 ? 99.036 101.937 85.015 1.00 27.86 574 GLU A O 1
ATOM 3920 N N . ALA A 1 539 ? 97.235 100.696 85.561 1.00 23.66 575 ALA A N 1
ATOM 3921 C CA . ALA A 1 539 ? 97.982 99.446 85.535 1.00 23.66 575 ALA A CA 1
ATOM 3922 C C . ALA A 1 539 ? 98.482 99.130 84.134 1.00 23.66 575 ALA A C 1
ATOM 3923 O O . ALA A 1 539 ? 99.580 98.591 83.975 1.00 23.66 575 ALA A O 1
ATOM 3925 N N . TYR A 1 540 ? 97.690 99.443 83.107 1.00 24.21 576 TYR A N 1
ATOM 3926 C CA . TYR A 1 540 ? 98.139 99.219 81.740 1.00 24.21 576 TYR A CA 1
ATOM 3927 C C . TYR A 1 540 ? 99.359 100.067 81.420 1.00 24.21 576 TYR A C 1
ATOM 3928 O O . TYR A 1 540 ? 100.313 99.581 80.804 1.00 24.21 576 TYR A O 1
ATOM 3937 N N . LEU A 1 541 ? 99.353 101.336 81.833 1.00 26.33 577 LEU A N 1
ATOM 3938 C CA . LEU A 1 541 ? 100.526 102.175 81.593 1.00 26.33 577 LEU A CA 1
ATOM 3939 C C . LEU A 1 541 ? 101.750 101.644 82.337 1.00 26.33 577 LEU A C 1
ATOM 3940 O O . LEU A 1 541 ? 102.853 101.571 81.771 1.00 26.33 577 LEU A O 1
ATOM 3945 N N . GLN A 1 542 ? 101.570 101.253 83.602 1.00 24.86 578 GLN A N 1
ATOM 3946 C CA . GLN A 1 542 ? 102.690 100.728 84.380 1.00 24.86 578 GLN A CA 1
ATOM 3947 C C . GLN A 1 542 ? 103.254 99.459 83.749 1.00 24.86 578 GLN A C 1
ATOM 3948 O O . GLN A 1 542 ? 104.476 99.293 83.642 1.00 24.86 578 GLN A O 1
ATOM 3954 N N . ASN A 1 543 ? 102.374 98.550 83.324 1.00 22.37 579 ASN A N 1
ATOM 3955 C CA . ASN A 1 543 ? 102.819 97.308 82.705 1.00 22.37 579 ASN A CA 1
ATOM 3956 C C . ASN A 1 543 ? 103.473 97.553 81.357 1.00 22.37 579 ASN A C 1
ATOM 3957 O O . ASN A 1 543 ? 104.416 96.845 80.996 1.00 22.37 579 ASN A O 1
ATOM 3962 N N . LEU A 1 544 ? 102.987 98.535 80.596 1.00 25.03 580 LEU A N 1
ATOM 3963 C CA . LEU A 1 544 ? 103.639 98.879 79.340 1.00 25.03 580 LEU A CA 1
ATOM 3964 C C . LEU A 1 544 ? 105.069 99.338 79.585 1.00 25.03 580 LEU A C 1
ATOM 3965 O O . LEU A 1 544 ? 105.999 98.894 78.900 1.00 25.03 580 LEU A O 1
ATOM 3970 N N . PHE A 1 545 ? 105.268 100.201 80.584 1.00 31.39 581 PHE A N 1
ATOM 3971 C CA . PHE A 1 545 ? 106.625 100.635 80.916 1.00 31.39 581 PHE A CA 1
ATOM 3972 C C . PHE A 1 545 ? 107.491 99.459 81.359 1.00 31.39 581 PHE A C 1
ATOM 3973 O O . PHE A 1 545 ? 108.632 99.302 80.903 1.00 31.39 581 PHE A O 1
ATOM 3981 N N . SER A 1 546 ? 106.960 98.613 82.246 1.00 28.11 582 SER A N 1
ATOM 3982 C CA . SER A 1 546 ? 107.747 97.502 82.773 1.00 28.11 582 SER A CA 1
ATOM 3983 C C . SER A 1 546 ? 108.129 96.515 81.676 1.00 28.11 582 SER A C 1
ATOM 3984 O O . SER A 1 546 ? 109.256 96.009 81.653 1.00 28.11 582 SER A O 1
ATOM 3987 N N . LEU A 1 547 ? 107.202 96.220 80.762 1.00 28.01 583 LEU A N 1
ATOM 3988 C CA . LEU A 1 547 ? 107.509 95.320 79.658 1.00 28.01 583 LEU A CA 1
ATOM 3989 C C . LEU A 1 547 ? 108.459 95.964 78.659 1.00 28.01 583 LEU A C 1
ATOM 3990 O O . LEU A 1 547 ? 109.218 95.259 77.986 1.00 28.01 583 LEU A O 1
ATOM 3995 N N . SER A 1 548 ? 108.426 97.294 78.538 1.00 35.57 584 SER A N 1
ATOM 3996 C CA . SER A 1 548 ? 109.431 97.975 77.731 1.00 35.57 584 SER A CA 1
ATOM 3997 C C . SER A 1 548 ? 110.813 97.870 78.360 1.00 35.57 584 SER A C 1
ATOM 3998 O O . SER A 1 548 ? 111.818 97.833 77.642 1.00 35.57 584 SER A O 1
ATOM 4001 N N . GLN A 1 549 ? 110.884 97.817 79.688 1.00 39.00 585 GLN A N 1
ATOM 4002 C CA . GLN A 1 549 ? 112.156 97.717 80.392 1.00 39.00 585 GLN A CA 1
ATOM 4003 C C . GLN A 1 549 ? 112.691 96.292 80.481 1.00 39.00 585 GLN A C 1
ATOM 4004 O O . GLN A 1 549 ? 113.770 96.089 81.045 1.00 39.00 585 GLN A O 1
ATOM 4010 N N . LEU A 1 550 ? 111.972 95.305 79.951 1.00 38.14 586 LEU A N 1
ATOM 4011 C CA . LEU A 1 550 ? 112.378 93.901 80.015 1.00 38.14 586 LEU A CA 1
ATOM 4012 C C . LEU A 1 550 ? 112.925 93.398 78.685 1.00 38.14 586 LEU A C 1
ATOM 4013 O O . LEU A 1 550 ? 112.668 92.256 78.294 1.00 38.14 586 LEU A O 1
ATOM 4018 N N . ASP A 1 551 ? 113.681 94.225 77.968 1.00 50.99 587 ASP A N 1
ATOM 4019 C CA . ASP A 1 551 ? 114.232 93.853 76.674 1.00 50.99 587 ASP A CA 1
ATOM 4020 C C . ASP A 1 551 ? 115.737 94.079 76.667 1.00 50.99 587 ASP A C 1
ATOM 4021 O O . ASP A 1 551 ? 116.273 94.874 77.445 1.00 50.99 587 ASP A O 1
ATOM 4026 N N . LYS A 1 552 ? 116.418 93.356 75.774 1.00 58.09 588 LYS A N 1
ATOM 4027 C CA . LYS A 1 552 ? 117.871 93.467 75.678 1.00 58.09 588 LYS A CA 1
ATOM 4028 C C . LYS A 1 552 ? 118.297 94.857 75.225 1.00 58.09 588 LYS A C 1
ATOM 4029 O O . LYS A 1 552 ? 119.282 95.409 75.729 1.00 58.09 588 LYS A O 1
ATOM 4035 N N . TYR A 1 553 ? 117.568 95.440 74.275 1.00 62.34 589 TYR A N 1
ATOM 4036 C CA . TYR A 1 553 ? 117.930 96.721 73.672 1.00 62.34 589 TYR A CA 1
ATOM 4037 C C . TYR A 1 553 ? 117.099 97.868 74.229 1.00 62.34 589 TYR A C 1
ATOM 4038 O O . TYR A 1 553 ? 116.741 98.799 73.503 1.00 62.34 589 TYR A O 1
ATOM 4047 N N . ALA A 1 554 ? 116.779 97.824 75.521 1.00 59.68 590 ALA A N 1
ATOM 4048 C CA . ALA A 1 554 ? 115.980 98.868 76.146 1.00 59.68 590 ALA A CA 1
ATOM 4049 C C . ALA A 1 554 ? 116.905 99.912 76.756 1.00 59.68 590 ALA A C 1
ATOM 4050 O O . ALA A 1 554 ? 117.631 99.596 77.711 1.00 59.68 590 ALA A O 1
ATOM 4052 N N . PRO A 1 555 ? 116.919 101.151 76.255 1.00 60.16 591 PRO A N 1
ATOM 4053 C CA . PRO A 1 555 ? 117.731 102.195 76.895 1.00 60.16 591 PRO A CA 1
ATOM 4054 C C . PRO A 1 555 ? 117.116 102.745 78.170 1.00 60.16 591 PRO A C 1
ATOM 4055 O O . PRO A 1 555 ? 117.825 103.401 78.946 1.00 60.16 591 PRO A O 1
ATOM 4059 N N . GLU A 1 556 ? 115.827 102.500 78.410 1.00 53.80 592 GLU A N 1
ATOM 4060 C CA . GLU A 1 556 ? 115.191 102.892 79.660 1.00 53.80 592 GLU A CA 1
ATOM 4061 C C . GLU A 1 556 ? 115.596 102.001 80.825 1.00 53.80 592 GLU A C 1
ATOM 4062 O O . GLU A 1 556 ? 115.285 102.331 81.974 1.00 53.80 592 GLU A O 1
ATOM 4068 N N . ASN A 1 557 ? 116.275 100.889 80.557 1.00 49.81 593 ASN A N 1
ATOM 4069 C CA . ASN A 1 557 ? 116.643 99.927 81.586 1.00 49.81 593 ASN A CA 1
ATOM 4070 C C . ASN A 1 557 ? 117.915 100.389 82.286 1.00 49.81 593 ASN A C 1
ATOM 4071 O O . ASN A 1 557 ? 118.979 100.469 81.663 1.00 49.81 593 ASN A O 1
ATOM 4076 N N . LEU A 1 558 ? 117.802 100.693 83.575 1.00 50.10 594 LEU A N 1
ATOM 4077 C CA . LEU A 1 558 ? 118.946 101.051 84.406 1.00 50.10 594 LEU A CA 1
ATOM 4078 C C . LEU A 1 558 ? 119.130 99.944 85.439 1.00 50.10 594 LEU A C 1
ATOM 4079 O O . LEU A 1 558 ? 118.635 100.022 86.563 1.00 50.10 594 LEU A O 1
ATOM 4084 N N . ASP A 1 559 ? 119.848 98.895 85.042 1.00 51.19 595 ASP A N 1
ATOM 4085 C CA . ASP A 1 559 ? 120.240 97.840 85.967 1.00 51.19 595 ASP A CA 1
ATOM 4086 C C . ASP A 1 559 ? 121.696 97.415 85.849 1.00 51.19 595 ASP A C 1
ATOM 4087 O O . ASP A 1 559 ? 122.229 96.865 86.819 1.00 51.19 595 ASP A O 1
ATOM 4092 N N . GLU A 1 560 ? 122.361 97.648 84.714 1.00 50.85 596 GLU A N 1
ATOM 4093 C CA . GLU A 1 560 ? 123.812 97.517 84.686 1.00 50.85 596 GLU A CA 1
ATOM 4094 C C . GLU A 1 560 ? 124.507 98.693 85.353 1.00 50.85 596 GLU A C 1
ATOM 4095 O O . GLU A 1 560 ? 125.676 98.569 85.733 1.00 50.85 596 GLU A O 1
ATOM 4101 N N . GLN A 1 561 ? 123.817 99.823 85.500 1.00 45.25 597 GLN A N 1
ATOM 4102 C CA . GLN A 1 561 ? 124.350 100.996 86.178 1.00 45.25 597 GLN A CA 1
ATOM 4103 C C . GLN A 1 561 ? 124.020 101.019 87.661 1.00 45.25 597 GLN A C 1
ATOM 4104 O O . GLN A 1 561 ? 124.804 101.551 88.452 1.00 45.25 597 GLN A O 1
ATOM 4110 N N . ILE A 1 562 ? 122.874 100.459 88.050 1.00 42.34 598 ILE A N 1
ATOM 4111 C CA . ILE A 1 562 ? 122.536 100.347 89.464 1.00 42.34 598 ILE A CA 1
ATOM 4112 C C . ILE A 1 562 ? 123.468 99.362 90.156 1.00 42.34 598 ILE A C 1
ATOM 4113 O O . ILE A 1 562 ? 123.891 99.580 91.299 1.00 42.34 598 ILE A O 1
ATOM 4118 N N . LYS A 1 563 ? 123.811 98.267 89.471 1.00 43.55 599 LYS A N 1
ATOM 4119 C CA . LYS A 1 563 ? 124.686 97.265 90.068 1.00 43.55 599 LYS A CA 1
ATOM 4120 C C . LYS A 1 563 ? 126.064 97.837 90.371 1.00 43.55 599 LYS A C 1
ATOM 4121 O O . LYS A 1 563 ? 126.621 97.584 91.442 1.00 43.55 599 LYS A O 1
ATOM 4127 N N . LYS A 1 564 ? 126.627 98.618 89.445 1.00 40.16 600 LYS A N 1
ATOM 4128 C CA . LYS A 1 564 ? 127.948 99.203 89.669 1.00 40.16 600 LYS A CA 1
ATOM 4129 C C . LYS A 1 564 ? 127.935 100.161 90.854 1.00 40.16 600 LYS A C 1
ATOM 4130 O O . LYS A 1 564 ? 128.809 100.103 91.729 1.00 40.16 600 LYS A O 1
ATOM 4136 N N . VAL A 1 565 ? 126.943 101.052 90.895 1.00 36.03 601 VAL A N 1
ATOM 4137 C CA . VAL A 1 565 ? 126.856 102.040 91.967 1.00 36.03 601 VAL A CA 1
ATOM 4138 C C . VAL A 1 565 ? 126.697 101.346 93.314 1.00 36.03 601 VAL A C 1
ATOM 4139 O O . VAL A 1 565 ? 127.398 101.660 94.286 1.00 36.03 601 VAL A O 1
ATOM 4143 N N . SER A 1 566 ? 125.784 100.376 93.383 1.00 36.74 602 SER A N 1
ATOM 4144 C CA . SER A 1 566 ? 125.552 99.666 94.633 1.00 36.74 602 SER A CA 1
ATOM 4145 C C . SER A 1 566 ? 126.763 98.844 95.053 1.00 36.74 602 SER A C 1
ATOM 4146 O O . SER A 1 566 ? 127.068 98.766 96.247 1.00 36.74 602 SER A O 1
ATOM 4149 N N . GLN A 1 567 ? 127.459 98.222 94.098 1.00 38.30 603 GLN A N 1
ATOM 4150 C CA . GLN A 1 567 ? 128.652 97.454 94.430 1.00 38.30 603 GLN A CA 1
ATOM 4151 C C . GLN A 1 567 ? 129.743 98.350 94.994 1.00 38.30 603 GLN A C 1
ATOM 4152 O O . GLN A 1 567 ? 130.402 97.987 95.975 1.00 38.30 603 GLN A O 1
ATOM 4158 N N . GLN A 1 568 ? 129.948 99.525 94.393 1.00 36.16 604 GLN A N 1
ATOM 4159 C CA . GLN A 1 568 ? 130.935 100.459 94.928 1.00 36.16 604 GLN A CA 1
ATOM 4160 C C . GLN A 1 568 ? 130.556 100.907 96.336 1.00 36.16 604 GLN A C 1
ATOM 4161 O O . GLN A 1 568 ? 131.399 100.933 97.245 1.00 36.16 604 GLN A O 1
ATOM 4167 N N . ILE A 1 569 ? 129.280 101.244 96.538 1.00 32.65 605 ILE A N 1
ATOM 4168 C CA . ILE A 1 569 ? 128.831 101.690 97.854 1.00 32.65 605 ILE A CA 1
ATOM 4169 C C . ILE A 1 569 ? 129.051 100.601 98.892 1.00 32.65 605 ILE A C 1
ATOM 4170 O O . ILE A 1 569 ? 129.545 100.862 99.995 1.00 32.65 605 ILE A O 1
ATOM 4175 N N . LEU A 1 570 ? 128.700 99.361 98.553 1.00 35.38 606 LEU A N 1
ATOM 4176 C CA . LEU A 1 570 ? 128.768 98.278 99.523 1.00 35.38 606 LEU A CA 1
ATOM 4177 C C . LEU A 1 570 ? 130.195 97.805 99.767 1.00 35.38 606 LEU A C 1
ATOM 4178 O O . LEU A 1 570 ? 130.492 97.302 100.855 1.00 35.38 606 LEU A O 1
ATOM 4183 N N . GLU A 1 571 ? 131.091 97.948 98.786 1.00 38.08 607 GLU A N 1
ATOM 4184 C CA . GLU A 1 571 ? 132.487 97.630 99.053 1.00 38.08 607 GLU A CA 1
ATOM 4185 C C . GLU A 1 571 ? 133.159 98.720 99.876 1.00 38.08 607 GLU A C 1
ATOM 4186 O O . GLU A 1 571 ? 134.096 98.429 100.628 1.00 38.08 607 GLU A O 1
ATOM 4192 N N . LYS A 1 572 ? 132.706 99.972 99.759 1.00 37.94 608 LYS A N 1
ATOM 4193 C CA . LYS A 1 572 ? 133.177 100.996 100.682 1.00 37.94 608 LYS A CA 1
ATOM 4194 C C . LYS A 1 572 ? 132.346 101.060 101.959 1.00 37.94 608 LYS A C 1
ATOM 4195 O O . LYS A 1 572 ? 132.834 101.569 102.976 1.00 37.94 608 LYS A O 1
ATOM 4201 N N . ARG A 1 573 ? 131.120 100.530 101.935 1.00 38.31 609 ARG A N 1
ATOM 4202 C CA . ARG A 1 573 ? 130.228 100.496 103.098 1.00 38.31 609 ARG A CA 1
ATOM 4203 C C . ARG A 1 573 ? 129.889 101.896 103.600 1.00 38.31 609 ARG A C 1
ATOM 4204 O O . ARG A 1 573 ? 129.646 102.094 104.792 1.00 38.31 609 ARG A O 1
ATOM 4212 N N . ALA A 1 574 ? 129.862 102.870 102.696 1.00 33.79 610 ALA A N 1
ATOM 4213 C CA . ALA A 1 574 ? 129.561 104.252 103.047 1.00 33.79 610 ALA A CA 1
ATOM 4214 C C . ALA A 1 574 ? 129.283 105.020 101.764 1.00 33.79 610 ALA A C 1
ATOM 4215 O O . ALA A 1 574 ? 129.512 104.523 100.658 1.00 33.79 610 ALA A O 1
ATOM 4217 N N . TYR A 1 575 ? 128.780 106.240 101.926 1.00 34.75 611 TYR A N 1
ATOM 4218 C CA . TYR A 1 575 ? 128.561 107.119 100.786 1.00 34.75 611 TYR A CA 1
ATOM 4219 C C . TYR A 1 575 ? 129.901 107.510 100.175 1.00 34.75 611 TYR A C 1
ATOM 4220 O O . TYR A 1 575 ? 130.848 107.848 100.892 1.00 34.75 611 TYR A O 1
ATOM 4229 N N . ILE A 1 576 ? 129.981 107.468 98.849 1.00 34.95 612 ILE A N 1
ATOM 4230 C CA . ILE A 1 576 ? 131.249 107.595 98.144 1.00 34.95 612 ILE A CA 1
ATOM 4231 C C . ILE A 1 576 ? 131.491 109.016 97.653 1.00 34.95 612 ILE A C 1
ATOM 4232 O O . ILE A 1 576 ? 132.593 109.544 97.809 1.00 34.95 612 ILE A O 1
ATOM 4237 N N . CYS A 1 577 ? 130.479 109.645 97.058 1.00 35.54 613 CYS A N 1
ATOM 4238 C CA . CYS A 1 577 ? 130.664 110.953 96.442 1.00 35.54 613 CYS A CA 1
ATOM 4239 C C . CYS A 1 577 ? 131.148 111.974 97.464 1.00 35.54 613 CYS A C 1
ATOM 4240 O O . CYS A 1 577 ? 130.652 112.037 98.591 1.00 35.54 613 CYS A O 1
ATOM 4243 N N . ALA A 1 578 ? 132.129 112.775 97.058 1.00 37.34 614 ALA A N 1
ATOM 4244 C CA . ALA A 1 578 ? 132.701 113.778 97.938 1.00 37.34 614 ALA A CA 1
ATOM 4245 C C . ALA A 1 578 ? 131.715 114.924 98.154 1.00 37.34 614 ALA A C 1
ATOM 4246 O O . ALA A 1 578 ? 130.708 115.061 97.455 1.00 37.34 614 ALA A O 1
ATOM 4248 N N . HIS A 1 579 ? 132.018 115.752 99.149 1.00 38.22 615 HIS A N 1
ATOM 4249 C CA . HIS A 1 579 ? 131.168 116.889 99.455 1.00 38.22 615 HIS A CA 1
ATOM 4250 C C . HIS A 1 579 ? 131.205 117.899 98.308 1.00 38.22 615 HIS A C 1
ATOM 4251 O O . HIS A 1 579 ? 132.227 118.046 97.633 1.00 38.22 615 HIS A O 1
ATOM 4258 N N . PRO A 1 580 ? 130.096 118.598 98.058 1.00 36.20 616 PRO A N 1
ATOM 4259 C CA . PRO A 1 580 ? 130.098 119.615 96.994 1.00 36.20 616 PRO A CA 1
ATOM 4260 C C . PRO A 1 580 ? 131.070 120.753 97.242 1.00 36.20 616 PRO A C 1
ATOM 4261 O O . PRO A 1 580 ? 131.434 121.454 96.291 1.00 36.20 616 PRO A O 1
ATOM 4265 N N . LEU A 1 581 ? 131.500 120.962 98.484 1.00 40.57 617 LEU A N 1
ATOM 4266 C CA . LEU A 1 581 ? 132.462 122.003 98.815 1.00 40.57 617 LEU A CA 1
ATOM 4267 C C . LEU A 1 581 ? 133.905 121.519 98.754 1.00 40.57 617 LEU A C 1
ATOM 4268 O O . LEU A 1 581 ? 134.817 122.309 99.016 1.00 40.57 617 LEU A O 1
ATOM 4273 N N . ASP A 1 582 ? 134.131 120.251 98.422 1.00 46.20 618 ASP A N 1
ATOM 4274 C CA . ASP A 1 582 ? 135.485 119.718 98.371 1.00 46.20 618 ASP A CA 1
ATOM 4275 C C . ASP A 1 582 ? 136.285 120.380 97.255 1.00 46.20 618 ASP A C 1
ATOM 4276 O O . ASP A 1 582 ? 135.749 120.756 96.210 1.00 46.20 618 ASP A O 1
ATOM 4281 N N . ARG A 1 583 ? 137.588 120.519 97.490 1.00 55.97 619 ARG A N 1
ATOM 4282 C CA . ARG A 1 583 ? 138.503 121.132 96.540 1.00 55.97 619 ARG A CA 1
ATOM 4283 C C . ARG A 1 583 ? 139.707 120.225 96.339 1.00 55.97 619 ARG A C 1
ATOM 4284 O O . ARG A 1 583 ? 140.090 119.477 97.244 1.00 55.97 619 ARG A O 1
ATOM 4292 N N . THR A 1 584 ? 140.298 120.293 95.150 1.00 63.86 620 THR A N 1
ATOM 4293 C CA . THR A 1 584 ? 141.487 119.525 94.814 1.00 63.86 620 THR A CA 1
ATOM 4294 C C . THR A 1 584 ? 142.526 120.446 94.190 1.00 63.86 620 THR A C 1
ATOM 4295 O O . THR A 1 584 ? 142.216 121.224 93.283 1.00 63.86 620 THR A O 1
ATOM 4299 N N . CYS A 1 585 ? 143.758 120.356 94.684 1.00 72.39 621 CYS A N 1
ATOM 4300 C CA . CYS A 1 585 ? 144.851 121.179 94.179 1.00 72.39 621 CYS A CA 1
ATOM 4301 C C . CYS A 1 585 ? 145.231 120.777 92.758 1.00 72.39 621 CYS A C 1
ATOM 4302 O O . CYS A 1 585 ? 145.725 121.592 91.979 1.00 72.39 621 CYS A O 1
ATOM 4305 N N . ALA B 1 2 ? 115.446 135.152 88.257 1.00 47.92 38 ALA B N 1
ATOM 4306 C CA . ALA B 1 2 ? 116.036 134.006 88.937 1.00 47.92 38 ALA B CA 1
ATOM 4307 C C . ALA B 1 2 ? 116.492 132.957 87.931 1.00 47.92 38 ALA B C 1
ATOM 4308 O O . ALA B 1 2 ? 117.046 133.288 86.885 1.00 47.92 38 ALA B O 1
ATOM 4310 N N . PHE B 1 3 ? 116.270 131.685 88.263 1.00 40.96 39 PHE B N 1
ATOM 4311 C CA . PHE B 1 3 ? 116.589 130.603 87.338 1.00 40.96 39 PHE B CA 1
ATOM 4312 C C . PHE B 1 3 ? 115.352 129.777 87.008 1.00 40.96 39 PHE B C 1
ATOM 4313 O O . PHE B 1 3 ? 115.135 129.404 85.850 1.00 40.96 39 PHE B O 1
ATOM 4321 N N . ALA B 1 4 ? 114.532 129.482 88.018 1.00 40.33 40 ALA B N 1
ATOM 4322 C CA . ALA B 1 4 ? 113.344 128.662 87.810 1.00 40.33 40 ALA B CA 1
ATOM 4323 C C . ALA B 1 4 ? 112.236 129.418 87.092 1.00 40.33 40 ALA B C 1
ATOM 4324 O O . ALA B 1 4 ? 111.463 128.809 86.345 1.00 40.33 40 ALA B O 1
ATOM 4326 N N . LYS B 1 5 ? 112.133 130.731 87.310 1.00 42.72 41 LYS B N 1
ATOM 4327 C CA . LYS B 1 5 ? 111.067 131.501 86.680 1.00 42.72 41 LYS B CA 1
ATOM 4328 C C . LYS B 1 5 ? 111.233 131.564 85.168 1.00 42.72 41 LYS B C 1
ATOM 4329 O O . LYS B 1 5 ? 110.238 131.660 84.441 1.00 42.72 41 LYS B O 1
ATOM 4335 N N . GLU B 1 6 ? 112.471 131.516 84.676 1.00 42.78 42 GLU B N 1
ATOM 4336 C CA . GLU B 1 6 ? 112.713 131.504 83.240 1.00 42.78 42 GLU B CA 1
ATOM 4337 C C . GLU B 1 6 ? 112.599 130.115 82.629 1.00 42.78 42 GLU B C 1
ATOM 4338 O O . GLU B 1 6 ? 112.614 129.997 81.399 1.00 42.78 42 GLU B O 1
ATOM 4344 N N . LEU B 1 7 ? 112.489 129.067 83.447 1.00 37.94 43 LEU B N 1
ATOM 4345 C CA . LEU B 1 7 ? 112.246 127.736 82.902 1.00 37.94 43 LEU B CA 1
ATOM 4346 C C . LEU B 1 7 ? 110.849 127.628 82.308 1.00 37.94 43 LEU B C 1
ATOM 4347 O O . LEU B 1 7 ? 110.631 126.841 81.380 1.00 37.94 43 LEU B O 1
ATOM 4352 N N . PHE B 1 8 ? 109.896 128.406 82.827 1.00 37.08 44 PHE B N 1
ATOM 4353 C CA . PHE B 1 8 ? 108.548 128.427 82.270 1.00 37.08 44 PHE B CA 1
ATOM 4354 C C . PHE B 1 8 ? 108.511 129.017 80.869 1.00 37.08 44 PHE B C 1
ATOM 4355 O O . PHE B 1 8 ? 107.555 128.765 80.129 1.00 37.08 44 PHE B O 1
ATOM 4363 N N . LEU B 1 9 ? 109.519 129.797 80.494 1.00 41.61 45 LEU B N 1
ATOM 4364 C CA . LEU B 1 9 ? 109.601 130.386 79.167 1.00 41.61 45 LEU B CA 1
ATOM 4365 C C . LEU B 1 9 ? 110.379 129.521 78.186 1.00 41.61 45 LEU B C 1
ATOM 4366 O O . LEU B 1 9 ? 110.597 129.943 77.047 1.00 41.61 45 LEU B O 1
ATOM 4371 N N . GLY B 1 10 ? 110.801 128.328 78.600 1.00 40.70 46 GLY B N 1
ATOM 4372 C CA . GLY B 1 10 ? 111.510 127.434 77.708 1.00 40.70 46 GLY B CA 1
ATOM 4373 C C . GLY B 1 10 ? 112.950 127.801 77.442 1.00 40.70 46 GLY B C 1
ATOM 4374 O O . GLY B 1 10 ? 113.512 127.363 76.436 1.00 40.70 46 GLY B O 1
ATOM 4375 N N . LYS B 1 11 ? 113.567 128.594 78.314 1.00 45.66 47 LYS B N 1
ATOM 4376 C CA . LYS B 1 11 ? 114.957 129.001 78.163 1.00 45.66 47 LYS B CA 1
ATOM 4377 C C . LYS B 1 11 ? 115.750 128.552 79.382 1.00 45.66 47 LYS B C 1
ATOM 4378 O O . LYS B 1 11 ? 115.256 128.625 80.512 1.00 45.66 47 LYS B O 1
ATOM 4384 N N . ILE B 1 12 ? 116.965 128.068 79.148 1.00 47.26 48 ILE B N 1
ATOM 4385 C CA . ILE B 1 12 ? 117.861 127.656 80.221 1.00 47.26 48 ILE B CA 1
ATOM 4386 C C . ILE B 1 12 ? 118.789 128.827 80.519 1.00 47.26 48 ILE B C 1
ATOM 4387 O O . ILE B 1 12 ? 119.562 129.254 79.658 1.00 47.26 48 ILE B O 1
ATOM 4392 N N . LYS B 1 13 ? 118.711 129.351 81.740 1.00 50.47 49 LYS B N 1
ATOM 4393 C CA . LYS B 1 13 ? 119.525 130.496 82.143 1.00 50.47 49 LYS B CA 1
ATOM 4394 C C . LYS B 1 13 ? 120.830 129.973 82.726 1.00 50.47 49 LYS B C 1
ATOM 4395 O O . LYS B 1 13 ? 120.926 129.656 83.912 1.00 50.47 49 LYS B O 1
ATOM 4401 N N . LYS B 1 14 ? 121.852 129.885 81.876 1.00 55.12 50 LYS B N 1
ATOM 4402 C CA . LYS B 1 14 ? 123.178 129.465 82.311 1.00 55.12 50 LYS B CA 1
ATOM 4403 C C . LYS B 1 14 ? 123.900 130.630 82.978 1.00 55.12 50 LYS B C 1
ATOM 4404 O O . LYS B 1 14 ? 123.257 131.604 83.377 1.00 55.12 50 LYS B O 1
ATOM 4410 N N . LYS B 1 15 ? 125.214 130.490 83.181 1.00 54.90 51 LYS B N 1
ATOM 4411 C CA . LYS B 1 15 ? 126.111 131.468 83.806 1.00 54.90 51 LYS B CA 1
ATOM 4412 C C . LYS B 1 15 ? 125.646 131.815 85.218 1.00 54.90 51 LYS B C 1
ATOM 4413 O O . LYS B 1 15 ? 126.235 132.672 85.884 1.00 54.90 51 LYS B O 1
ATOM 4419 N N . GLU B 1 16 ? 124.597 131.137 85.682 1.00 52.79 52 GLU B N 1
ATOM 4420 C CA . GLU B 1 16 ? 124.095 131.260 87.040 1.00 52.79 52 GLU B CA 1
ATOM 4421 C C . GLU B 1 16 ? 123.977 129.921 87.748 1.00 52.79 52 GLU B C 1
ATOM 4422 O O . GLU B 1 16 ? 124.068 129.881 88.980 1.00 52.79 52 GLU B O 1
ATOM 4428 N N . VAL B 1 17 ? 123.809 128.827 87.005 1.00 46.02 53 VAL B N 1
ATOM 4429 C CA . VAL B 1 17 ? 123.568 127.510 87.572 1.00 46.02 53 VAL B CA 1
ATOM 4430 C C . VAL B 1 17 ? 124.686 126.530 87.243 1.00 46.02 53 VAL B C 1
ATOM 4431 O O . VAL B 1 17 ? 125.094 125.738 88.100 1.00 46.02 53 VAL B O 1
ATOM 4435 N N . PHE B 1 18 ? 125.211 126.571 86.019 1.00 46.62 54 PHE B N 1
ATOM 4436 C CA . PHE B 1 18 ? 126.072 125.494 85.547 1.00 46.62 54 PHE B CA 1
ATOM 4437 C C . PHE B 1 18 ? 127.489 125.591 86.108 1.00 46.62 54 PHE B C 1
ATOM 4438 O O . PHE B 1 18 ? 128.060 124.558 86.482 1.00 46.62 54 PHE B O 1
ATOM 4446 N N . PRO B 1 19 ? 128.105 126.780 86.192 1.00 47.45 55 PRO B N 1
ATOM 4447 C CA . PRO B 1 19 ? 129.337 126.870 86.985 1.00 47.45 55 PRO B CA 1
ATOM 4448 C C . PRO B 1 19 ? 129.006 126.720 88.459 1.00 47.45 55 PRO B C 1
ATOM 4449 O O . PRO B 1 19 ? 128.460 127.640 89.076 1.00 47.45 55 PRO B O 1
ATOM 4453 N N . PHE B 1 20 ? 129.326 125.562 89.027 1.00 36.96 56 PHE B N 1
ATOM 4454 C CA . PHE B 1 20 ? 128.852 125.239 90.363 1.00 36.96 56 PHE B CA 1
ATOM 4455 C C . PHE B 1 20 ? 129.479 126.182 91.386 1.00 36.96 56 PHE B C 1
ATOM 4456 O O . PHE B 1 20 ? 130.635 126.594 91.225 1.00 36.96 56 PHE B O 1
ATOM 4464 N N . PRO B 1 21 ? 128.738 126.565 92.431 1.00 40.99 57 PRO B N 1
ATOM 4465 C CA . PRO B 1 21 ? 129.291 127.453 93.464 1.00 40.99 57 PRO B CA 1
ATOM 4466 C C . PRO B 1 21 ? 130.612 126.970 94.040 1.00 40.99 57 PRO B C 1
ATOM 4467 O O . PRO B 1 21 ? 130.684 125.895 94.645 1.00 40.99 57 PRO B O 1
ATOM 4471 N N . GLU B 1 22 ? 131.662 127.763 93.857 1.00 51.47 58 GLU B N 1
ATOM 4472 C CA . GLU B 1 22 ? 132.985 127.451 94.374 1.00 51.47 58 GLU B CA 1
ATOM 4473 C C . GLU B 1 22 ? 133.238 128.231 95.656 1.00 51.47 58 GLU B C 1
ATOM 4474 O O . GLU B 1 22 ? 132.964 129.432 95.730 1.00 51.47 58 GLU B O 1
ATOM 4480 N N . VAL B 1 23 ? 133.761 127.540 96.664 1.00 55.21 59 VAL B N 1
ATOM 4481 C CA . VAL B 1 23 ? 134.104 128.138 97.949 1.00 55.21 59 VAL B CA 1
ATOM 4482 C C . VAL B 1 23 ? 135.618 128.280 98.013 1.00 55.21 59 VAL B C 1
ATOM 4483 O O . VAL B 1 23 ? 136.350 127.338 97.685 1.00 55.21 59 VAL B O 1
ATOM 4487 N N . SER B 1 24 ? 136.084 129.456 98.422 1.00 60.33 60 SER B N 1
ATOM 4488 C CA . SER B 1 24 ? 137.512 129.717 98.493 1.00 60.33 60 SER B CA 1
ATOM 4489 C C . SER B 1 24 ? 138.174 128.822 99.538 1.00 60.33 60 SER B C 1
ATOM 4490 O O . SER B 1 24 ? 137.543 128.354 100.489 1.00 60.33 60 SER B O 1
ATOM 4493 N N . GLN B 1 25 ? 139.473 128.581 99.339 1.00 63.01 61 GLN B N 1
ATOM 4494 C CA . GLN B 1 25 ? 140.215 127.705 100.242 1.00 63.01 61 GLN B CA 1
ATOM 4495 C C . GLN B 1 25 ? 140.254 128.269 101.657 1.00 63.01 61 GLN B C 1
ATOM 4496 O O . GLN B 1 25 ? 140.232 127.513 102.635 1.00 63.01 61 GLN B O 1
ATOM 4502 N N . ASP B 1 26 ? 140.324 129.596 101.785 1.00 64.80 62 ASP B N 1
ATOM 4503 C CA . ASP B 1 26 ? 140.349 130.210 103.109 1.00 64.80 62 ASP B CA 1
ATOM 4504 C C . ASP B 1 26 ? 139.045 129.968 103.858 1.00 64.80 62 ASP B C 1
ATOM 4505 O O . ASP B 1 26 ? 139.053 129.718 105.069 1.00 64.80 62 ASP B O 1
ATOM 4510 N N . GLU B 1 27 ? 137.912 130.042 103.157 1.00 62.51 63 GLU B N 1
ATOM 4511 C CA . GLU B 1 27 ? 136.618 129.851 103.802 1.00 62.51 63 GLU B CA 1
ATOM 4512 C C . GLU B 1 27 ? 136.391 128.405 104.225 1.00 62.51 63 GLU B C 1
ATOM 4513 O O . GLU B 1 27 ? 135.777 128.160 105.269 1.00 62.51 63 GLU B O 1
ATOM 4519 N N . LEU B 1 28 ? 136.871 127.441 103.435 1.00 60.98 64 LEU B N 1
ATOM 4520 C CA . LEU B 1 28 ? 136.685 126.035 103.781 1.00 60.98 64 LEU B CA 1
ATOM 4521 C C . LEU B 1 28 ? 137.420 125.676 105.068 1.00 60.98 64 LEU B C 1
ATOM 4522 O O . LEU B 1 28 ? 136.915 124.894 105.882 1.00 60.98 64 LEU B O 1
ATOM 4527 N N . ASN B 1 29 ? 138.618 126.229 105.263 1.00 62.28 65 ASN B N 1
ATOM 4528 C CA . ASN B 1 29 ? 139.376 125.939 106.476 1.00 62.28 65 ASN B CA 1
ATOM 4529 C C . ASN B 1 29 ? 138.647 126.441 107.716 1.00 62.28 65 ASN B C 1
ATOM 4530 O O . ASN B 1 29 ? 138.612 125.753 108.743 1.00 62.28 65 ASN B O 1
ATOM 4535 N N . GLU B 1 30 ? 138.055 127.636 107.638 1.00 61.70 66 GLU B N 1
ATOM 4536 C CA . GLU B 1 30 ? 137.310 128.172 108.773 1.00 61.70 66 GLU B CA 1
ATOM 4537 C C . GLU B 1 30 ? 136.109 127.298 109.112 1.00 61.70 66 GLU B C 1
ATOM 4538 O O . GLU B 1 30 ? 135.850 127.009 110.288 1.00 61.70 66 GLU B O 1
ATOM 4544 N N . ILE B 1 31 ? 135.362 126.863 108.094 1.00 56.07 67 ILE B N 1
ATOM 4545 C CA . ILE B 1 31 ? 134.189 126.043 108.370 1.00 56.07 67 ILE B CA 1
ATOM 4546 C C . ILE B 1 31 ? 134.595 124.678 108.906 1.00 56.07 67 ILE B C 1
ATOM 4547 O O . ILE B 1 31 ? 133.906 124.122 109.763 1.00 56.07 67 ILE B O 1
ATOM 4552 N N . ASN B 1 32 ? 135.712 124.114 108.436 1.00 56.41 68 ASN B N 1
ATOM 4553 C CA . ASN B 1 32 ? 136.169 122.847 109.001 1.00 56.41 68 ASN B CA 1
ATOM 4554 C C . ASN B 1 32 ? 136.598 123.015 110.455 1.00 56.41 68 ASN B C 1
ATOM 4555 O O . ASN B 1 32 ? 136.290 122.168 111.307 1.00 56.41 68 ASN B O 1
ATOM 4560 N N . GLN B 1 33 ? 137.302 124.111 110.755 1.00 56.42 69 GLN B N 1
ATOM 4561 C CA . GLN B 1 33 ? 137.710 124.386 112.127 1.00 56.42 69 GLN B CA 1
ATOM 4562 C C . GLN B 1 33 ? 136.501 124.550 113.036 1.00 56.42 69 GLN B C 1
ATOM 4563 O O . GLN B 1 33 ? 136.535 124.150 114.205 1.00 56.42 69 GLN B O 1
ATOM 4569 N N . PHE B 1 34 ? 135.424 125.147 112.521 1.00 52.31 70 PHE B N 1
ATOM 4570 C CA . PHE B 1 34 ? 134.208 125.261 113.322 1.00 52.31 70 PHE B CA 1
ATOM 4571 C C . PHE B 1 34 ? 133.511 123.913 113.473 1.00 52.31 70 PHE B C 1
ATOM 4572 O O . PHE B 1 34 ? 133.060 123.563 114.569 1.00 52.31 70 PHE B O 1
ATOM 4580 N N . LEU B 1 35 ? 133.417 123.142 112.386 1.00 50.31 71 LEU B N 1
ATOM 4581 C CA . LEU B 1 35 ? 132.721 121.860 112.425 1.00 50.31 71 LEU B CA 1
ATOM 4582 C C . LEU B 1 35 ? 133.397 120.864 113.353 1.00 50.31 71 LEU B C 1
ATOM 4583 O O . LEU B 1 35 ? 132.729 119.969 113.881 1.00 50.31 71 LEU B O 1
ATOM 4588 N N . GLY B 1 36 ? 134.711 120.979 113.541 1.00 51.81 72 GLY B N 1
ATOM 4589 C CA . GLY B 1 36 ? 135.428 120.060 114.397 1.00 51.81 72 GLY B CA 1
ATOM 4590 C C . GLY B 1 36 ? 134.778 119.851 115.754 1.00 51.81 72 GLY B C 1
ATOM 4591 O O . GLY B 1 36 ? 134.254 118.771 116.059 1.00 51.81 72 GLY B O 1
ATOM 4592 N N . PRO B 1 37 ? 134.799 120.888 116.598 1.00 50.67 73 PRO B N 1
ATOM 4593 C CA . PRO B 1 37 ? 134.144 120.767 117.913 1.00 50.67 73 PRO B CA 1
ATOM 4594 C C . PRO B 1 37 ? 132.657 120.466 117.831 1.00 50.67 73 PRO B C 1
ATOM 4595 O O . PRO B 1 37 ? 132.139 119.712 118.664 1.00 50.67 73 PRO B O 1
ATOM 4599 N N . VAL B 1 38 ? 131.953 121.030 116.848 1.00 49.24 74 VAL B N 1
ATOM 4600 C CA . VAL B 1 38 ? 130.511 120.816 116.750 1.00 49.24 74 VAL B CA 1
ATOM 4601 C C . VAL B 1 38 ? 130.208 119.359 116.423 1.00 49.24 74 VAL B C 1
ATOM 4602 O O . VAL B 1 38 ? 129.336 118.735 117.041 1.00 49.24 74 VAL B O 1
ATOM 4606 N N . GLU B 1 39 ? 130.919 118.795 115.444 1.00 51.36 75 GLU B N 1
ATOM 4607 C CA . GLU B 1 39 ? 130.719 117.390 115.105 1.00 51.36 75 GLU B CA 1
ATOM 4608 C C . GLU B 1 39 ? 131.131 116.484 116.257 1.00 51.36 75 GLU B C 1
ATOM 4609 O O . GLU B 1 39 ? 130.466 115.476 116.529 1.00 51.36 75 GLU B O 1
ATOM 4615 N N . LYS B 1 40 ? 132.221 116.827 116.950 1.00 54.42 76 LYS B N 1
ATOM 4616 C CA . LYS B 1 40 ? 132.636 116.035 118.104 1.00 54.42 76 LYS B CA 1
ATOM 4617 C C . LYS B 1 40 ? 131.562 116.028 119.185 1.00 54.42 76 LYS B C 1
ATOM 4618 O O . LYS B 1 40 ? 131.269 114.981 119.773 1.00 54.42 76 LYS B O 1
ATOM 4624 N N . PHE B 1 41 ? 130.965 117.190 119.462 1.00 51.89 77 PHE B N 1
ATOM 4625 C CA . PHE B 1 41 ? 129.899 117.258 120.457 1.00 51.89 77 PHE B CA 1
ATOM 4626 C C . PHE B 1 41 ? 128.668 116.479 120.011 1.00 51.89 77 PHE B C 1
ATOM 4627 O O . PHE B 1 41 ? 128.059 115.758 120.809 1.00 51.89 77 PHE B O 1
ATOM 4635 N N . PHE B 1 42 ? 128.283 116.613 118.740 1.00 46.37 78 PHE B N 1
ATOM 4636 C CA . PHE B 1 42 ? 127.046 115.989 118.284 1.00 46.37 78 PHE B CA 1
ATOM 4637 C C . PHE B 1 42 ? 127.168 114.474 118.197 1.00 46.37 78 PHE B C 1
ATOM 4638 O O . PHE B 1 42 ? 126.188 113.762 118.445 1.00 46.37 78 PHE B O 1
ATOM 4646 N N . THR B 1 43 ? 128.348 113.962 117.848 1.00 52.73 79 THR B N 1
ATOM 4647 C CA . THR B 1 43 ? 128.520 112.517 117.749 1.00 52.73 79 THR B CA 1
ATOM 4648 C C . THR B 1 43 ? 128.612 111.852 119.118 1.00 52.73 79 THR B C 1
ATOM 4649 O O . THR B 1 43 ? 128.150 110.717 119.282 1.00 52.73 79 THR B O 1
ATOM 4653 N N . GLU B 1 44 ? 129.186 112.534 120.109 1.00 58.03 80 GLU B N 1
ATOM 4654 C CA . GLU B 1 44 ? 129.484 111.927 121.403 1.00 58.03 80 GLU B CA 1
ATOM 4655 C C . GLU B 1 44 ? 128.473 112.298 122.484 1.00 58.03 80 GLU B C 1
ATOM 4656 O O . GLU B 1 44 ? 127.869 111.416 123.100 1.00 58.03 80 GLU B O 1
ATOM 4662 N N . GLU B 1 45 ? 128.278 113.592 122.727 1.00 57.30 81 GLU B N 1
ATOM 4663 C CA . GLU B 1 45 ? 127.568 114.059 123.912 1.00 57.30 81 GLU B CA 1
ATOM 4664 C C . GLU B 1 45 ? 126.066 114.215 123.711 1.00 57.30 81 GLU B C 1
ATOM 4665 O O . GLU B 1 45 ? 125.372 114.604 124.656 1.00 57.30 81 GLU B O 1
ATOM 4671 N N . VAL B 1 46 ? 125.544 113.927 122.524 1.00 55.05 82 VAL B N 1
ATOM 4672 C CA . VAL B 1 46 ? 124.117 114.051 122.245 1.00 55.05 82 VAL B CA 1
ATOM 4673 C C . VAL B 1 46 ? 123.498 112.661 122.294 1.00 55.05 82 VAL B C 1
ATOM 4674 O O . VAL B 1 46 ? 123.904 111.764 121.545 1.00 55.05 82 VAL B O 1
ATOM 4678 N N . ASP B 1 47 ? 122.517 112.482 123.177 1.00 53.57 83 ASP B N 1
ATOM 4679 C CA . ASP B 1 47 ? 121.816 111.209 123.341 1.00 53.57 83 ASP B CA 1
ATOM 4680 C C . ASP B 1 47 ? 120.445 111.344 122.688 1.00 53.57 83 ASP B C 1
ATOM 4681 O O . ASP B 1 47 ? 119.485 111.803 123.306 1.00 53.57 83 ASP B O 1
ATOM 4686 N N . SER B 1 48 ? 120.358 110.940 121.418 1.00 46.82 84 SER B N 1
ATOM 4687 C CA . SER B 1 48 ? 119.095 111.040 120.693 1.00 46.82 84 SER B CA 1
ATOM 4688 C C . SER B 1 48 ? 118.029 110.142 121.306 1.00 46.82 84 SER B C 1
ATOM 4689 O O . SER B 1 48 ? 116.860 110.534 121.410 1.00 46.82 84 SER B O 1
ATOM 4692 N N . ARG B 1 49 ? 118.413 108.929 121.713 1.00 48.85 85 ARG B N 1
ATOM 4693 C CA . ARG B 1 49 ? 117.453 108.006 122.309 1.00 48.85 85 ARG B CA 1
ATOM 4694 C C . ARG B 1 49 ? 116.878 108.564 123.603 1.00 48.85 85 ARG B C 1
ATOM 4695 O O . ARG B 1 49 ? 115.669 108.466 123.846 1.00 48.85 85 ARG B O 1
ATOM 4703 N N . LYS B 1 50 ? 117.730 109.148 124.449 1.00 51.44 86 LYS B N 1
ATOM 4704 C CA . LYS B 1 50 ? 117.259 109.721 125.707 1.00 51.44 86 LYS B CA 1
ATOM 4705 C C . LYS B 1 50 ? 116.295 110.875 125.463 1.00 51.44 86 LYS B C 1
ATOM 4706 O O . LYS B 1 50 ? 115.253 110.974 126.121 1.00 51.44 86 LYS B O 1
ATOM 4712 N N . ILE B 1 51 ? 116.626 111.753 124.514 1.00 47.50 87 ILE B N 1
ATOM 4713 C CA . ILE B 1 51 ? 115.754 112.882 124.201 1.00 47.50 87 ILE B CA 1
ATOM 4714 C C . ILE B 1 51 ? 114.414 112.387 123.676 1.00 47.50 87 ILE B C 1
ATOM 4715 O O . ILE B 1 51 ? 113.354 112.902 124.050 1.00 47.50 87 ILE B O 1
ATOM 4720 N N . ASP B 1 52 ? 114.438 111.380 122.801 1.00 46.73 88 ASP B N 1
ATOM 4721 C CA . ASP B 1 52 ? 113.197 110.865 122.233 1.00 46.73 88 ASP B CA 1
ATOM 4722 C C . ASP B 1 52 ? 112.328 110.206 123.297 1.00 46.73 88 ASP B C 1
ATOM 4723 O O . ASP B 1 52 ? 111.112 110.427 123.341 1.00 46.73 88 ASP B O 1
ATOM 4728 N N . GLN B 1 53 ? 112.929 109.390 124.167 1.00 51.42 89 GLN B N 1
ATOM 4729 C CA . GLN B 1 53 ? 112.128 108.668 125.151 1.00 51.42 89 GLN B CA 1
ATOM 4730 C C . GLN B 1 53 ? 111.638 109.584 126.266 1.00 51.42 89 GLN B C 1
ATOM 4731 O O . GLN B 1 53 ? 110.567 109.343 126.834 1.00 51.42 89 GLN B O 1
ATOM 4737 N N . GLU B 1 54 ? 112.395 110.632 126.594 1.00 51.65 90 GLU B N 1
ATOM 4738 C CA . GLU B 1 54 ? 111.991 111.546 127.652 1.00 51.65 90 GLU B CA 1
ATOM 4739 C C . GLU B 1 54 ? 111.137 112.702 127.153 1.00 51.65 90 GLU B C 1
ATOM 4740 O O . GLU B 1 54 ? 110.365 113.266 127.937 1.00 51.65 90 GLU B O 1
ATOM 4746 N N . GLY B 1 55 ? 111.252 113.067 125.878 1.00 48.17 91 GLY B N 1
ATOM 4747 C CA . GLY B 1 55 ? 110.481 114.171 125.348 1.00 48.17 91 GLY B CA 1
ATOM 4748 C C . GLY B 1 55 ? 110.966 115.542 125.753 1.00 48.17 91 GLY B C 1
ATOM 4749 O O . GLY B 1 55 ? 110.257 116.526 125.525 1.00 48.17 91 GLY B O 1
ATOM 4750 N N . LYS B 1 56 ? 112.148 115.640 126.354 1.00 50.76 92 LYS B N 1
ATOM 4751 C CA . LYS B 1 56 ? 112.705 116.915 126.782 1.00 50.76 92 LYS B CA 1
ATOM 4752 C C . LYS B 1 56 ? 114.200 116.916 126.516 1.00 50.76 92 LYS B C 1
ATOM 4753 O O . LYS B 1 56 ? 114.892 115.953 126.859 1.00 50.76 92 LYS B O 1
ATOM 4759 N N . ILE B 1 57 ? 114.693 117.989 125.907 1.00 49.72 93 ILE B N 1
ATOM 4760 C CA . ILE B 1 57 ? 116.126 118.150 125.676 1.00 49.72 93 ILE B CA 1
ATOM 4761 C C . ILE B 1 57 ? 116.786 118.489 127.007 1.00 49.72 93 ILE B C 1
ATOM 4762 O O . ILE B 1 57 ? 116.357 119.434 127.684 1.00 49.72 93 ILE B O 1
ATOM 4767 N N . PRO B 1 58 ? 117.807 117.743 127.428 1.00 54.17 94 PRO B N 1
ATOM 4768 C CA . PRO B 1 58 ? 118.444 118.027 128.719 1.00 54.17 94 PRO B CA 1
ATOM 4769 C C . PRO B 1 58 ? 119.031 119.430 128.759 1.00 54.17 94 PRO B C 1
ATOM 4770 O O . PRO B 1 58 ? 119.504 119.960 127.751 1.00 54.17 94 PRO B O 1
ATOM 4774 N N . ASP B 1 59 ? 118.984 120.035 129.948 1.00 59.14 95 ASP B N 1
ATOM 4775 C CA . ASP B 1 59 ? 119.483 121.397 130.106 1.00 59.14 95 ASP B CA 1
ATOM 4776 C C . ASP B 1 59 ? 120.982 121.485 129.854 1.00 59.14 95 ASP B C 1
ATOM 4777 O O . ASP B 1 59 ? 121.460 122.501 129.337 1.00 59.14 95 ASP B O 1
ATOM 4782 N N . GLU B 1 60 ? 121.738 120.444 130.212 1.00 58.10 96 GLU B N 1
ATOM 4783 C CA . GLU B 1 60 ? 123.169 120.445 129.928 1.00 58.10 96 GLU B CA 1
ATOM 4784 C C . GLU B 1 60 ? 123.430 120.478 128.427 1.00 58.10 96 GLU B C 1
ATOM 4785 O O . GLU B 1 60 ? 124.297 121.224 127.956 1.00 58.10 96 GLU B O 1
ATOM 4791 N N . THR B 1 61 ? 122.679 119.685 127.658 1.00 55.40 97 THR B N 1
ATOM 4792 C CA . THR B 1 61 ? 122.844 119.678 126.209 1.00 55.40 97 THR B CA 1
ATOM 4793 C C . THR B 1 61 ? 122.497 121.034 125.609 1.00 55.40 97 THR B C 1
ATOM 4794 O O . THR B 1 61 ? 123.212 121.536 124.735 1.00 55.40 97 THR B O 1
ATOM 4798 N N . LEU B 1 62 ? 121.406 121.647 126.073 1.00 54.26 98 LEU B N 1
ATOM 4799 C CA . LEU B 1 62 ? 121.005 122.945 125.542 1.00 54.26 98 LEU B CA 1
ATOM 4800 C C . LEU B 1 62 ? 122.027 124.023 125.887 1.00 54.26 98 LEU B C 1
ATOM 4801 O O . LEU B 1 62 ? 122.349 124.873 125.048 1.00 54.26 98 LEU B O 1
ATOM 4806 N N . GLU B 1 63 ? 122.555 124.002 127.113 1.00 55.74 99 GLU B N 1
ATOM 4807 C CA . GLU B 1 63 ? 123.578 124.972 127.492 1.00 55.74 99 GLU B CA 1
ATOM 4808 C C . GLU B 1 63 ? 124.852 124.779 126.677 1.00 55.74 99 GLU B C 1
ATOM 4809 O O . GLU B 1 63 ? 125.480 125.756 126.249 1.00 55.74 99 GLU B O 1
ATOM 4815 N N . LYS B 1 64 ? 125.249 123.525 126.451 1.00 54.74 100 LYS B N 1
ATOM 4816 C CA . LYS B 1 64 ? 126.451 123.261 125.669 1.00 54.74 100 LYS B CA 1
ATOM 4817 C C . LYS B 1 64 ? 126.253 123.667 124.213 1.00 54.74 100 LYS B C 1
ATOM 4818 O O . LYS B 1 64 ? 127.204 124.102 123.555 1.00 54.74 100 LYS B O 1
ATOM 4824 N N . LEU B 1 65 ? 125.027 123.529 123.698 1.00 51.03 101 LEU B N 1
ATOM 4825 C CA . LEU B 1 65 ? 124.703 124.055 122.375 1.00 51.03 101 LEU B CA 1
ATOM 4826 C C . LEU B 1 65 ? 124.797 125.574 122.350 1.00 51.03 101 LEU B C 1
ATOM 4827 O O . LEU B 1 65 ? 125.267 126.161 121.369 1.00 51.03 101 LEU B O 1
ATOM 4832 N N . LYS B 1 66 ? 124.336 126.229 123.418 1.00 49.61 102 LYS B N 1
ATOM 4833 C CA . LYS B 1 66 ? 124.452 127.681 123.508 1.00 49.61 102 LYS B CA 1
ATOM 4834 C C . LYS B 1 66 ? 125.912 128.115 123.511 1.00 49.61 102 LYS B C 1
ATOM 4835 O O . LYS B 1 66 ? 126.260 129.156 122.942 1.00 49.61 102 LYS B O 1
ATOM 4841 N N . SER B 1 67 ? 126.778 127.332 124.157 1.00 50.96 103 SER B N 1
ATOM 4842 C CA . SER B 1 67 ? 128.204 127.644 124.153 1.00 50.96 103 SER B CA 1
ATOM 4843 C C . SER B 1 67 ? 128.780 127.584 122.743 1.00 50.96 103 SER B C 1
ATOM 4844 O O . SER B 1 67 ? 129.633 128.400 122.377 1.00 50.96 103 SER B O 1
ATOM 4847 N N . LEU B 1 68 ? 128.325 126.620 121.937 1.00 48.20 104 LEU B N 1
ATOM 4848 C CA . LEU B 1 68 ? 128.807 126.489 120.566 1.00 48.20 104 LEU B CA 1
ATOM 4849 C C . LEU B 1 68 ? 128.417 127.672 119.692 1.00 48.20 104 LEU B C 1
ATOM 4850 O O . LEU B 1 68 ? 128.994 127.846 118.614 1.00 48.20 104 LEU B O 1
ATOM 4855 N N . GLY B 1 69 ? 127.457 128.483 120.125 1.00 47.35 105 GLY B N 1
ATOM 4856 C CA . GLY B 1 69 ? 126.976 129.565 119.292 1.00 47.35 105 GLY B CA 1
ATOM 4857 C C . GLY B 1 69 ? 126.096 129.120 118.150 1.00 47.35 105 GLY B C 1
ATOM 4858 O O . GLY B 1 69 ? 125.999 129.824 117.141 1.00 47.35 105 GLY B O 1
ATOM 4859 N N . LEU B 1 70 ? 125.451 127.960 118.277 1.00 43.69 106 LEU B N 1
ATOM 4860 C CA . LEU B 1 70 ? 124.586 127.447 117.224 1.00 43.69 106 LEU B CA 1
ATOM 4861 C C . LEU B 1 70 ? 123.225 128.127 117.187 1.00 43.69 106 LEU B C 1
ATOM 4862 O O . LEU B 1 70 ? 122.458 127.884 116.250 1.00 43.69 106 LEU B O 1
ATOM 4867 N N . PHE B 1 71 ? 122.905 128.960 118.175 1.00 42.33 107 PHE B N 1
ATOM 4868 C CA . PHE B 1 71 ? 121.667 129.726 118.167 1.00 42.33 107 PHE B CA 1
ATOM 4869 C C . PHE B 1 71 ? 121.792 131.043 117.413 1.00 42.33 107 PHE B C 1
ATOM 4870 O O . PHE B 1 71 ? 120.777 131.712 117.194 1.00 42.33 107 PHE B O 1
ATOM 4878 N N . GLY B 1 72 ? 123.002 131.425 117.017 1.00 44.67 108 GLY B N 1
ATOM 4879 C CA . GLY B 1 72 ? 123.228 132.655 116.285 1.00 44.67 108 GLY B CA 1
ATOM 4880 C C . GLY B 1 72 ? 124.068 132.438 115.044 1.00 44.67 108 GLY B C 1
ATOM 4881 O O . GLY B 1 72 ? 124.942 133.252 114.730 1.00 44.67 108 GLY B O 1
ATOM 4882 N N . LEU B 1 73 ? 123.821 131.329 114.343 1.00 43.08 109 LEU B N 1
ATOM 4883 C CA . LEU B 1 73 ? 124.678 130.935 113.228 1.00 43.08 109 LEU B CA 1
ATOM 4884 C C . LEU B 1 73 ? 124.715 132.004 112.142 1.00 43.08 109 LEU B C 1
ATOM 4885 O O . LEU B 1 73 ? 125.793 132.419 111.701 1.00 43.08 109 LEU B O 1
ATOM 4890 N N . GLN B 1 74 ? 123.548 132.462 111.696 1.00 43.05 110 GLN B N 1
ATOM 4891 C CA . GLN B 1 74 ? 123.463 133.431 110.612 1.00 43.05 110 GLN B CA 1
ATOM 4892 C C . GLN B 1 74 ? 123.279 134.862 111.099 1.00 43.05 110 GLN B C 1
ATOM 4893 O O . GLN B 1 74 ? 123.165 135.771 110.271 1.00 43.05 110 GLN B O 1
ATOM 4899 N N . VAL B 1 75 ? 123.243 135.082 112.406 1.00 45.70 111 VAL B N 1
ATOM 4900 C CA . VAL B 1 75 ? 123.197 136.450 112.937 1.00 45.70 111 VAL B CA 1
ATOM 4901 C C . VAL B 1 75 ? 124.502 137.159 112.594 1.00 45.70 111 VAL B C 1
ATOM 4902 O O . VAL B 1 75 ? 125.581 136.555 112.731 1.00 45.70 111 VAL B O 1
ATOM 4906 N N . PRO B 1 76 ? 124.463 138.411 112.138 1.00 49.63 112 PRO B N 1
ATOM 4907 C CA . PRO B 1 76 ? 125.707 139.104 111.783 1.00 49.63 112 PRO B CA 1
ATOM 4908 C C . PRO B 1 76 ? 126.655 139.210 112.968 1.00 49.63 112 PRO B C 1
ATOM 4909 O O . PRO B 1 76 ? 126.236 139.291 114.125 1.00 49.63 112 PRO B O 1
ATOM 4913 N N . GLU B 1 77 ? 127.955 139.198 112.659 1.00 52.17 113 GLU B N 1
ATOM 4914 C CA . GLU B 1 77 ? 128.975 139.186 113.704 1.00 52.17 113 GLU B CA 1
ATOM 4915 C C . GLU B 1 77 ? 128.922 140.439 114.567 1.00 52.17 113 GLU B C 1
ATOM 4916 O O . GLU B 1 77 ? 129.332 140.406 115.732 1.00 52.17 113 GLU B O 1
ATOM 4922 N N . GLU B 1 78 ? 128.427 141.550 114.018 1.00 53.87 114 GLU B N 1
ATOM 4923 C CA . GLU B 1 78 ? 128.313 142.782 114.788 1.00 53.87 114 GLU B CA 1
ATOM 4924 C C . GLU B 1 78 ? 127.265 142.698 115.888 1.00 53.87 114 GLU B C 1
ATOM 4925 O O . GLU B 1 78 ? 127.254 143.558 116.775 1.00 53.87 114 GLU B O 1
ATOM 4931 N N . TYR B 1 79 ? 126.390 141.692 115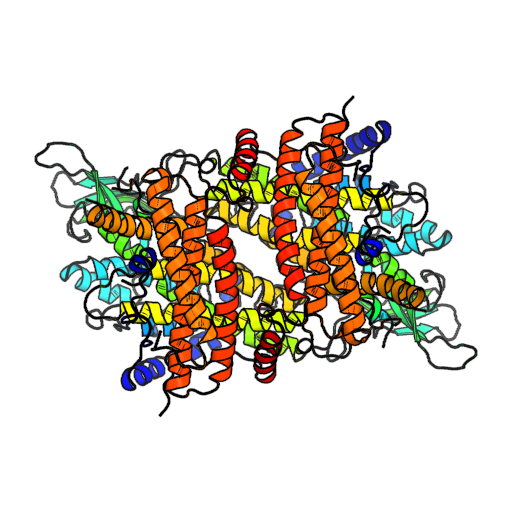.855 1.00 51.42 115 TYR B N 1
ATOM 4932 C CA . TYR B 1 79 ? 125.327 141.535 116.839 1.00 51.42 115 TYR B CA 1
ATOM 4933 C C . TYR B 1 79 ? 125.500 140.271 117.676 1.00 51.42 115 TYR B C 1
ATOM 4934 O O . TYR B 1 79 ? 124.516 139.653 118.087 1.00 51.42 115 TYR B O 1
ATOM 4943 N N . GLY B 1 80 ? 126.744 139.872 117.929 1.00 50.56 116 GLY B N 1
ATOM 4944 C CA . GLY B 1 80 ? 127.020 138.726 118.767 1.00 50.56 116 GLY B CA 1
ATOM 4945 C C . GLY B 1 80 ? 126.858 137.377 118.103 1.00 50.56 116 GLY B C 1
ATOM 4946 O O . GLY B 1 80 ? 126.988 136.352 118.785 1.00 50.56 116 GLY B O 1
ATOM 4947 N N . GLY B 1 81 ? 126.579 137.335 116.809 1.00 48.55 117 GLY B N 1
ATOM 4948 C CA . GLY B 1 81 ? 126.413 136.099 116.076 1.00 48.55 117 GLY B CA 1
ATOM 4949 C C . GLY B 1 81 ? 127.689 135.653 115.398 1.00 48.55 117 GLY B C 1
ATOM 4950 O O . GLY B 1 81 ? 128.799 136.007 115.812 1.00 48.55 117 GLY B O 1
ATOM 4951 N N . LEU B 1 82 ? 127.533 134.861 114.337 1.00 45.64 118 LEU B N 1
ATOM 4952 C CA . LEU B 1 82 ? 128.663 134.368 113.565 1.00 45.64 118 LEU B CA 1
ATOM 4953 C C . LEU B 1 82 ? 128.660 134.812 112.111 1.00 45.64 118 LEU B C 1
ATOM 4954 O O . LEU B 1 82 ? 129.716 134.764 111.472 1.00 45.64 118 LEU B O 1
ATOM 4959 N N . GLY B 1 83 ? 127.520 135.238 111.573 1.00 44.78 119 GLY B N 1
ATOM 4960 C CA . GLY B 1 83 ? 127.471 135.740 110.213 1.00 44.78 119 GLY B CA 1
ATOM 4961 C C . GLY B 1 83 ? 127.802 134.722 109.148 1.00 44.78 119 GLY B C 1
ATOM 4962 O O . GLY B 1 83 ? 128.387 135.080 108.121 1.00 44.78 119 GLY B O 1
ATOM 4963 N N . PHE B 1 84 ? 127.443 133.460 109.361 1.00 44.40 120 PHE B N 1
ATOM 4964 C CA . PHE B 1 84 ? 127.711 132.429 108.371 1.00 44.40 120 PHE B CA 1
ATOM 4965 C C . PHE B 1 84 ? 126.834 132.623 107.140 1.00 44.40 120 PHE B C 1
ATOM 4966 O O . PHE B 1 84 ? 125.685 133.060 107.229 1.00 44.40 120 PHE B O 1
ATOM 4974 N N . SER B 1 85 ? 127.390 132.292 105.981 1.00 41.77 121 SER B N 1
ATOM 4975 C CA . SER B 1 85 ? 126.659 132.409 104.728 1.00 41.77 121 SER B CA 1
ATOM 4976 C C . SER B 1 85 ? 125.642 131.273 104.633 1.00 41.77 121 SER B C 1
ATOM 4977 O O . SER B 1 85 ? 125.498 130.449 105.540 1.00 41.77 121 SER B O 1
ATOM 4980 N N . ASN B 1 86 ? 124.916 131.222 103.517 1.00 38.45 122 ASN B N 1
ATOM 4981 C CA . ASN B 1 86 ? 123.918 130.176 103.337 1.00 38.45 122 ASN B CA 1
ATOM 4982 C C . ASN B 1 86 ? 124.554 128.825 103.038 1.00 38.45 122 ASN B C 1
ATOM 4983 O O . ASN B 1 86 ? 124.057 127.795 103.505 1.00 38.45 122 ASN B O 1
ATOM 4988 N N . THR B 1 87 ? 125.643 128.806 102.268 1.00 37.94 123 THR B N 1
ATOM 4989 C CA . THR B 1 87 ? 126.374 127.562 102.054 1.00 37.94 123 THR B CA 1
ATOM 4990 C C . THR B 1 87 ? 127.006 127.068 103.350 1.00 37.94 123 THR B C 1
ATOM 4991 O O . THR B 1 87 ? 126.953 125.871 103.662 1.00 37.94 123 THR B O 1
ATOM 4995 N N . MET B 1 88 ? 127.590 127.980 104.128 1.00 43.02 124 MET B N 1
ATOM 4996 C CA . MET B 1 88 ? 128.216 127.610 105.389 1.00 43.02 124 MET B CA 1
ATOM 4997 C C . MET B 1 88 ? 127.196 127.205 106.443 1.00 43.02 124 MET B C 1
ATOM 4998 O O . MET B 1 88 ? 127.567 126.554 107.425 1.00 43.02 124 MET B O 1
ATOM 5003 N N . TYR B 1 89 ? 125.930 127.579 106.265 1.00 38.65 125 TYR B N 1
ATOM 5004 C CA . TYR B 1 89 ? 124.837 127.143 107.125 1.00 38.65 125 TYR B CA 1
ATOM 5005 C C . TYR B 1 89 ? 124.278 125.797 106.681 1.00 38.65 125 TYR B C 1
ATOM 5006 O O . TYR B 1 89 ? 123.932 124.957 107.520 1.00 38.65 125 TYR B O 1
ATOM 5015 N N . SER B 1 90 ? 124.194 125.574 105.367 1.00 34.69 126 SER B N 1
ATOM 5016 C CA . SER B 1 90 ? 123.819 124.258 104.863 1.00 34.69 126 SER B CA 1
ATOM 5017 C C . SER B 1 90 ? 124.849 123.208 105.259 1.00 34.69 126 SER B C 1
ATOM 5018 O O . SER B 1 90 ? 124.501 122.047 105.502 1.00 34.69 126 SER B O 1
ATOM 5021 N N . ARG B 1 91 ? 126.126 123.596 105.315 1.00 35.05 127 ARG B N 1
ATOM 5022 C CA . ARG B 1 91 ? 127.160 122.663 105.753 1.00 35.05 127 ARG B CA 1
ATOM 5023 C C . ARG B 1 91 ? 126.932 122.225 107.195 1.00 35.05 127 ARG B C 1
ATOM 5024 O O . ARG B 1 91 ? 127.074 121.041 107.521 1.00 35.05 127 ARG B O 1
ATOM 5032 N N . LEU B 1 92 ? 126.581 123.165 108.073 1.00 36.56 128 LEU B N 1
ATOM 5033 C CA . LEU B 1 92 ? 126.289 122.840 109.464 1.00 36.56 128 LEU B CA 1
ATOM 5034 C C . LEU B 1 92 ? 124.972 122.100 109.635 1.00 36.56 128 LEU B C 1
ATOM 5035 O O . LEU B 1 92 ? 124.818 121.357 110.609 1.00 36.56 128 LEU B O 1
ATOM 5040 N N . GLY B 1 93 ? 124.021 122.292 108.720 1.00 34.32 129 GLY B N 1
ATOM 5041 C CA . GLY B 1 93 ? 122.760 121.578 108.810 1.00 34.32 129 GLY B CA 1
ATOM 5042 C C . GLY B 1 93 ? 122.890 120.073 108.703 1.00 34.32 129 GLY B C 1
ATOM 5043 O O . GLY B 1 93 ? 122.022 119.351 109.204 1.00 34.32 129 GLY B O 1
ATOM 5044 N N . GLU B 1 94 ? 123.953 119.582 108.063 1.00 34.39 130 GLU B N 1
ATOM 5045 C CA . GLU B 1 94 ? 124.127 118.143 107.901 1.00 34.39 130 GLU B CA 1
ATOM 5046 C C . GLU B 1 94 ? 124.553 117.471 109.201 1.00 34.39 130 GLU B C 1
ATOM 5047 O O . GLU B 1 94 ? 124.088 116.369 109.512 1.00 34.39 130 GLU B O 1
ATOM 5053 N N . ILE B 1 95 ? 125.438 118.112 109.971 1.00 37.43 131 ILE B N 1
ATOM 5054 C CA . ILE B 1 95 ? 125.925 117.520 111.215 1.00 37.43 131 ILE B CA 1
ATOM 5055 C C . ILE B 1 95 ? 125.020 117.814 112.401 1.00 37.43 131 ILE B C 1
ATOM 5056 O O . ILE B 1 95 ? 125.209 117.219 113.473 1.00 37.43 131 ILE B O 1
ATOM 5061 N N . ILE B 1 96 ? 124.047 118.711 112.249 1.00 36.87 132 ILE B N 1
ATOM 5062 C CA . ILE B 1 96 ? 123.107 119.003 113.325 1.00 36.87 132 ILE B CA 1
ATOM 5063 C C . ILE B 1 96 ? 121.930 118.032 113.334 1.00 36.87 132 ILE B C 1
ATOM 5064 O O . ILE B 1 96 ? 121.380 117.745 114.408 1.00 36.87 132 ILE B O 1
ATOM 5069 N N . SER B 1 97 ? 121.572 117.468 112.183 1.00 35.56 133 SER B N 1
ATOM 5070 C CA . SER B 1 97 ? 120.431 116.570 112.005 1.00 35.56 133 SER B CA 1
ATOM 5071 C C . SER B 1 97 ? 120.595 115.232 112.704 1.00 35.56 133 SER B C 1
ATOM 5072 O O . SER B 1 97 ? 119.732 114.369 112.496 1.00 35.56 133 SER B O 1
ATOM 5075 N N . MET B 1 98 ? 121.645 115.017 113.499 1.00 39.93 134 MET B N 1
ATOM 5076 C CA . MET B 1 98 ? 121.830 113.722 114.147 1.00 39.93 134 MET B CA 1
ATOM 5077 C C . MET B 1 98 ? 120.717 113.430 115.147 1.00 39.93 134 MET B C 1
ATOM 5078 O O . MET B 1 98 ? 120.369 112.265 115.370 1.00 39.93 134 MET B O 1
ATOM 5083 N N . ASP B 1 99 ? 120.147 114.468 115.759 1.00 43.52 135 ASP B N 1
ATOM 5084 C CA . ASP B 1 99 ? 119.118 114.260 116.772 1.00 43.52 135 ASP B CA 1
ATOM 5085 C C . ASP B 1 99 ? 117.705 114.399 116.219 1.00 43.52 135 ASP B C 1
ATOM 5086 O O . ASP B 1 99 ? 116.822 113.615 116.583 1.00 43.52 135 ASP B O 1
ATOM 5091 N N . GLY B 1 100 ? 117.466 115.379 115.353 1.00 38.96 136 GLY B N 1
ATOM 5092 C CA . GLY B 1 100 ? 116.135 115.597 114.821 1.00 38.96 136 GLY B CA 1
ATOM 5093 C C . GLY B 1 100 ? 115.301 116.530 115.675 1.00 38.96 136 GLY B C 1
ATOM 5094 O O . GLY B 1 100 ? 114.558 117.364 115.151 1.00 38.96 136 GLY B O 1
ATOM 5095 N N . SER B 1 101 ? 115.410 116.393 116.997 1.00 40.39 137 SER B N 1
ATOM 5096 C CA . SER B 1 101 ? 114.755 117.312 117.916 1.00 40.39 137 SER B CA 1
ATOM 5097 C C . SER B 1 101 ? 115.552 118.588 118.139 1.00 40.39 137 SER B C 1
ATOM 5098 O O . SER B 1 101 ? 115.002 119.563 118.663 1.00 40.39 137 SER B O 1
ATOM 5101 N N . ILE B 1 102 ? 116.827 118.602 117.761 1.00 39.49 138 ILE B N 1
ATOM 5102 C CA . ILE B 1 102 ? 117.617 119.825 117.812 1.00 39.49 138 ILE B CA 1
ATOM 5103 C C . ILE B 1 102 ? 117.587 120.558 116.473 1.00 39.49 138 ILE B C 1
ATOM 5104 O O . ILE B 1 102 ? 117.557 121.792 116.445 1.00 39.49 138 ILE B O 1
ATOM 5109 N N . THR B 1 103 ? 117.567 119.824 115.359 1.00 37.99 139 THR B N 1
ATOM 5110 C CA . THR B 1 103 ? 117.463 120.450 114.047 1.00 37.99 139 THR B CA 1
ATOM 5111 C C . THR B 1 103 ? 116.123 121.137 113.829 1.00 37.99 139 THR B C 1
ATOM 5112 O O . THR B 1 103 ? 115.992 121.907 112.873 1.00 37.99 139 THR B O 1
ATOM 5116 N N . VAL B 1 104 ? 115.134 120.875 114.678 1.00 37.97 140 VAL B N 1
ATOM 5117 C CA . VAL B 1 104 ? 113.851 121.559 114.621 1.00 37.97 140 VAL B CA 1
ATOM 5118 C C . VAL B 1 104 ? 113.801 122.729 115.595 1.00 37.97 140 VAL B C 1
ATOM 5119 O O . VAL B 1 104 ? 113.304 123.802 115.254 1.00 37.97 140 VAL B O 1
ATOM 5123 N N . THR B 1 105 ? 114.325 122.536 116.807 1.00 36.64 141 THR B N 1
ATOM 5124 C CA . THR B 1 105 ? 114.406 123.633 117.766 1.00 36.64 141 THR B CA 1
ATOM 5125 C C . THR B 1 105 ? 115.308 124.749 117.253 1.00 36.64 141 THR B C 1
ATOM 5126 O O . THR B 1 105 ? 114.977 125.934 117.376 1.00 36.64 141 THR B O 1
ATOM 5130 N N . LEU B 1 106 ? 116.452 124.389 116.666 1.00 38.53 142 LEU B N 1
ATOM 5131 C CA . LEU B 1 106 ? 117.385 125.400 116.180 1.00 38.53 142 LEU B CA 1
ATOM 5132 C C . LEU B 1 106 ? 116.850 126.103 114.939 1.00 38.53 142 LEU B C 1
ATOM 5133 O O . LEU B 1 106 ? 116.946 127.330 114.826 1.00 38.53 142 LEU B O 1
ATOM 5138 N N . ALA B 1 107 ? 116.291 125.344 113.993 1.00 39.50 143 ALA B N 1
ATOM 5139 C CA . ALA B 1 107 ? 115.786 125.946 112.763 1.00 39.50 143 ALA B CA 1
ATOM 5140 C C . ALA B 1 107 ? 114.612 126.877 113.037 1.00 39.50 143 ALA B C 1
ATOM 5141 O O . ALA B 1 107 ? 114.525 127.962 112.453 1.00 39.50 143 ALA B O 1
ATOM 5143 N N . ALA B 1 108 ? 113.700 126.474 113.923 1.00 38.69 144 ALA B N 1
ATOM 5144 C CA . ALA B 1 108 ? 112.553 127.311 114.248 1.00 38.69 144 ALA B CA 1
ATOM 5145 C C . ALA B 1 108 ? 112.939 128.573 115.005 1.00 38.69 144 ALA B C 1
ATOM 5146 O O . ALA B 1 108 ? 112.125 129.498 115.088 1.00 38.69 144 ALA B O 1
ATOM 5148 N N . HIS B 1 109 ? 114.147 128.631 115.562 1.00 38.47 145 HIS B N 1
ATOM 5149 C CA . HIS B 1 109 ? 114.645 129.829 116.222 1.00 38.47 145 HIS B CA 1
ATOM 5150 C C . HIS B 1 109 ? 115.516 130.681 115.313 1.00 38.47 145 HIS B C 1
ATOM 5151 O O . HIS B 1 109 ? 115.559 131.903 115.482 1.00 38.47 145 HIS B O 1
ATOM 5158 N N . GLN B 1 110 ? 116.192 130.068 114.343 1.00 41.67 146 GLN B N 1
ATOM 5159 C CA . GLN B 1 110 ? 117.083 130.772 113.429 1.00 41.67 146 GLN B CA 1
ATOM 5160 C C . GLN B 1 110 ? 116.422 131.105 112.098 1.00 41.67 146 GLN B C 1
ATOM 5161 O O . GLN B 1 110 ? 116.488 132.249 111.642 1.00 41.67 146 GLN B O 1
ATOM 5167 N N . ALA B 1 111 ? 115.786 130.121 111.459 1.00 42.89 147 ALA B N 1
ATOM 5168 C CA . ALA B 1 111 ? 115.250 130.326 110.120 1.00 42.89 147 ALA B CA 1
ATOM 5169 C C . ALA B 1 111 ? 113.992 131.184 110.117 1.00 42.89 147 ALA B C 1
ATOM 5170 O O . ALA B 1 111 ? 113.777 131.950 109.171 1.00 42.89 147 ALA B O 1
ATOM 5172 N N . ILE B 1 112 ? 113.149 131.070 111.141 1.00 41.58 148 ILE B N 1
ATOM 5173 C CA . ILE B 1 112 ? 111.902 131.827 111.179 1.00 41.58 148 ILE B CA 1
ATOM 5174 C C . ILE B 1 112 ? 111.822 132.649 112.459 1.00 41.58 148 ILE B C 1
ATOM 5175 O O . ILE B 1 112 ? 111.110 133.657 112.516 1.00 41.58 148 ILE B O 1
ATOM 5180 N N . GLY B 1 113 ? 112.550 132.232 113.490 1.00 40.71 149 GLY B N 1
ATOM 5181 C CA . GLY B 1 113 ? 112.467 132.894 114.776 1.00 40.71 149 GLY B CA 1
ATOM 5182 C C . GLY B 1 113 ? 113.021 134.303 114.788 1.00 40.71 149 GLY B C 1
ATOM 5183 O O . GLY B 1 113 ? 112.265 135.270 114.918 1.00 40.71 149 GLY B O 1
ATOM 5184 N N . LEU B 1 114 ? 114.337 134.436 114.655 1.00 44.11 150 LEU B N 1
ATOM 5185 C CA . LEU B 1 114 ? 114.987 135.740 114.654 1.00 44.11 150 LEU B CA 1
ATOM 5186 C C . LEU B 1 114 ? 115.205 136.294 113.254 1.00 44.11 150 LEU B C 1
ATOM 5187 O O . LEU B 1 114 ? 115.799 137.367 113.116 1.00 44.11 150 LEU B O 1
ATOM 5192 N N . LYS B 1 115 ? 114.752 135.588 112.216 1.00 46.43 151 LYS B N 1
ATOM 5193 C CA . LYS B 1 115 ? 114.951 136.068 110.854 1.00 46.43 151 LYS B CA 1
ATOM 5194 C C . LYS B 1 115 ? 114.159 137.340 110.586 1.00 46.43 151 LYS B C 1
ATOM 5195 O O . LYS B 1 115 ? 114.576 138.165 109.767 1.00 46.43 151 LYS B O 1
ATOM 5201 N N . GLY B 1 116 ? 113.024 137.519 111.264 1.00 45.80 152 GLY B N 1
ATOM 5202 C CA . GLY B 1 116 ? 112.238 138.725 111.060 1.00 45.80 152 GLY B CA 1
ATOM 5203 C C . GLY B 1 116 ? 112.970 139.978 111.501 1.00 45.80 152 GLY B C 1
ATOM 5204 O O . GLY B 1 116 ? 112.965 140.994 110.803 1.00 45.80 152 GLY B O 1
ATOM 5205 N N . ILE B 1 117 ? 113.612 139.919 112.670 1.00 47.03 153 ILE B N 1
ATOM 5206 C CA . ILE B 1 117 ? 114.348 141.075 113.174 1.00 47.03 153 ILE B CA 1
ATOM 5207 C C . ILE B 1 117 ? 115.523 141.397 112.261 1.00 47.03 153 ILE B C 1
ATOM 5208 O O . ILE B 1 117 ? 115.862 142.567 112.048 1.00 47.03 153 ILE B O 1
ATOM 5213 N N . ILE B 1 118 ? 116.161 140.368 111.704 1.00 47.40 154 ILE B N 1
ATOM 5214 C CA . ILE B 1 118 ? 117.283 140.589 110.797 1.00 47.40 154 ILE B CA 1
ATOM 5215 C C . ILE B 1 118 ? 116.803 141.224 109.496 1.00 47.40 154 ILE B C 1
ATOM 5216 O O . ILE B 1 118 ? 117.396 142.190 109.001 1.00 47.40 154 ILE B O 1
ATOM 5221 N N . LEU B 1 119 ? 115.719 140.694 108.925 1.00 47.63 155 LEU B N 1
ATOM 5222 C CA . LEU B 1 119 ? 115.287 141.142 107.604 1.00 47.63 155 LEU B CA 1
ATOM 5223 C C . LEU B 1 119 ? 114.633 142.518 107.654 1.00 47.63 155 LEU B C 1
ATOM 5224 O O . LEU B 1 119 ? 114.898 143.364 106.793 1.00 47.63 155 LEU B O 1
ATOM 5229 N N . ALA B 1 120 ? 113.777 142.766 108.648 1.00 50.52 156 ALA B N 1
ATOM 5230 C CA . ALA B 1 120 ? 112.971 143.977 108.670 1.00 50.52 156 ALA B CA 1
ATOM 5231 C C . ALA B 1 120 ? 113.196 144.865 109.886 1.00 50.52 156 ALA B C 1
ATOM 5232 O O . ALA B 1 120 ? 112.703 145.998 109.894 1.00 50.52 156 ALA B O 1
ATOM 5234 N N . GLY B 1 121 ? 113.910 144.396 110.904 1.00 50.85 157 GLY B N 1
ATOM 5235 C CA . GLY B 1 121 ? 114.123 145.212 112.082 1.00 50.85 157 GLY B CA 1
ATOM 5236 C C . GLY B 1 121 ? 115.028 146.397 111.802 1.00 50.85 157 GLY B C 1
ATOM 5237 O O . GLY B 1 121 ? 115.890 146.365 110.925 1.00 50.85 157 GLY B O 1
ATOM 5238 N N . THR B 1 122 ? 114.817 147.465 112.565 1.00 53.15 158 THR B N 1
ATOM 5239 C CA . THR B 1 122 ? 115.638 148.657 112.450 1.00 53.15 158 THR B CA 1
ATOM 5240 C C . THR B 1 122 ? 116.979 148.449 113.150 1.00 53.15 158 THR B C 1
ATOM 5241 O O . THR B 1 122 ? 117.195 147.466 113.863 1.00 53.15 158 THR B O 1
ATOM 5245 N N . GLU B 1 123 ? 117.893 149.397 112.934 1.00 55.10 159 GLU B N 1
ATOM 5246 C CA . GLU B 1 123 ? 119.222 149.295 113.525 1.00 55.10 159 GLU B CA 1
ATOM 5247 C C . GLU B 1 123 ? 119.196 149.400 115.044 1.00 55.10 159 GLU B C 1
ATOM 5248 O O . GLU B 1 123 ? 120.134 148.933 115.698 1.00 55.10 159 GLU B O 1
ATOM 5254 N N . GLU B 1 124 ? 118.154 150.000 115.619 1.00 54.79 160 GLU B N 1
ATOM 5255 C CA . GLU B 1 124 ? 118.024 150.058 117.068 1.00 54.79 160 GLU B CA 1
ATOM 5256 C C . GLU B 1 124 ? 117.313 148.844 117.647 1.00 54.79 160 GLU B C 1
ATOM 5257 O O . GLU B 1 124 ? 117.532 148.516 118.819 1.00 54.79 160 GLU B O 1
ATOM 5263 N N . GLN B 1 125 ? 116.466 148.175 116.862 1.00 51.48 161 GLN B N 1
ATOM 5264 C CA . GLN B 1 125 ? 115.871 146.921 117.309 1.00 51.48 161 GLN B CA 1
ATOM 5265 C C . GLN B 1 125 ? 116.881 145.781 117.263 1.00 51.48 161 GLN B C 1
ATOM 5266 O O . GLN B 1 125 ? 116.894 144.923 118.153 1.00 51.48 161 GLN B O 1
ATOM 5272 N N . LYS B 1 126 ? 117.728 145.756 116.231 1.00 49.28 162 LYS B N 1
ATOM 5273 C CA . LYS B 1 126 ? 118.755 144.725 116.137 1.00 49.28 162 LYS B CA 1
ATOM 5274 C C . LYS B 1 126 ? 119.761 144.830 117.273 1.00 49.28 162 LYS B C 1
ATOM 5275 O O . LYS B 1 126 ? 120.245 143.807 117.769 1.00 49.28 162 LYS B O 1
ATOM 5281 N N . ALA B 1 127 ? 120.090 146.049 117.698 1.00 51.48 163 ALA B N 1
ATOM 5282 C CA . ALA B 1 127 ? 121.043 146.248 118.781 1.00 51.48 163 ALA B CA 1
ATOM 5283 C C . ALA B 1 127 ? 120.487 145.864 120.145 1.00 51.48 163 ALA B C 1
ATOM 5284 O O . ALA B 1 127 ? 121.250 145.823 121.115 1.00 51.48 163 ALA B O 1
ATOM 5286 N N . LYS B 1 128 ? 119.190 145.584 120.244 1.00 50.48 164 LYS B N 1
ATOM 5287 C CA . LYS B 1 128 ? 118.546 145.250 121.509 1.00 50.48 164 LYS B CA 1
ATOM 5288 C C . LYS B 1 128 ? 118.201 143.777 121.644 1.00 50.48 164 LYS B C 1
ATOM 5289 O O . LYS B 1 128 ? 118.317 143.221 122.738 1.00 50.48 164 LYS B O 1
ATOM 5295 N N . TYR B 1 129 ? 117.786 143.124 120.560 1.00 47.66 165 TYR B N 1
ATOM 5296 C CA . TYR B 1 129 ? 117.320 141.743 120.613 1.00 47.66 165 TYR B CA 1
ATOM 5297 C C . TYR B 1 129 ? 118.326 140.744 120.059 1.00 47.66 165 TYR B C 1
ATOM 5298 O O . TYR B 1 129 ? 118.478 139.656 120.620 1.00 47.66 165 TYR B O 1
ATOM 5307 N N . LEU B 1 130 ? 119.011 141.085 118.969 1.00 46.54 166 LEU B N 1
ATOM 5308 C CA . LEU B 1 130 ? 119.952 140.147 118.361 1.00 46.54 166 LEU B CA 1
ATOM 5309 C C . LEU B 1 130 ? 121.103 139.735 119.276 1.00 46.54 166 LEU B C 1
ATOM 5310 O O . LEU B 1 130 ? 121.434 138.536 119.291 1.00 46.54 166 LEU B O 1
ATOM 5315 N N . PRO B 1 131 ? 121.763 140.630 120.025 1.00 47.92 167 PRO B N 1
ATOM 5316 C CA . PRO B 1 131 ? 122.873 140.170 120.879 1.00 47.92 167 PRO B CA 1
ATOM 5317 C C . PRO B 1 131 ? 122.468 139.121 121.898 1.00 47.92 167 PRO B C 1
ATOM 5318 O O . PRO B 1 131 ? 123.288 138.262 122.245 1.00 47.92 167 PRO B O 1
ATOM 5322 N N . LYS B 1 132 ? 121.231 139.160 122.392 1.00 46.09 168 LYS B N 1
ATOM 5323 C CA . LYS B 1 132 ? 120.765 138.167 123.349 1.00 46.09 168 LYS B CA 1
ATOM 5324 C C . LYS B 1 132 ? 120.041 136.998 122.698 1.00 46.09 168 LYS B C 1
ATOM 5325 O O . LYS B 1 132 ? 119.915 135.943 123.328 1.00 46.09 168 LYS B O 1
ATOM 5331 N N . LEU B 1 133 ? 119.563 137.157 121.462 1.00 43.49 169 LEU B N 1
ATOM 5332 C CA . LEU B 1 133 ? 119.007 136.026 120.731 1.00 43.49 169 LEU B CA 1
ATOM 5333 C C . LEU B 1 133 ? 120.097 135.111 120.192 1.00 43.49 169 LEU B C 1
ATOM 5334 O O . LEU B 1 133 ? 119.914 133.890 120.155 1.00 43.49 169 LEU B O 1
ATOM 5339 N N . ALA B 1 134 ? 121.229 135.679 119.771 1.00 44.70 170 ALA B N 1
ATOM 5340 C CA . ALA B 1 134 ? 122.332 134.871 119.266 1.00 44.70 170 ALA B CA 1
ATOM 5341 C C . ALA B 1 134 ? 123.104 134.188 120.386 1.00 44.70 170 ALA B C 1
ATOM 5342 O O . ALA B 1 134 ? 123.606 133.075 120.197 1.00 44.70 170 ALA B O 1
ATOM 5344 N N . SER B 1 135 ? 123.210 134.831 121.550 1.00 47.46 171 SER B N 1
ATOM 5345 C CA . SER B 1 135 ? 123.913 134.240 122.682 1.00 47.46 171 SER B CA 1
ATOM 5346 C C . SER B 1 135 ? 123.176 133.050 123.278 1.00 47.46 171 SER B C 1
ATOM 5347 O O . SER B 1 135 ? 123.759 132.334 124.099 1.00 47.46 171 SER B O 1
ATOM 5350 N N . GLY B 1 136 ? 121.921 132.823 122.893 1.00 45.55 172 GLY B N 1
ATOM 5351 C CA . GLY B 1 136 ? 121.142 131.723 123.414 1.00 45.55 172 GLY B CA 1
ATOM 5352 C C . GLY B 1 136 ? 120.379 132.016 124.685 1.00 45.55 172 GLY B C 1
ATOM 5353 O O . GLY B 1 136 ? 119.597 131.163 125.125 1.00 45.55 172 GLY B O 1
ATOM 5354 N N . GLU B 1 137 ? 120.579 133.186 125.298 1.00 47.22 173 GLU B N 1
ATOM 5355 C CA . GLU B 1 137 ? 119.815 133.534 126.491 1.00 47.22 173 GLU B CA 1
ATOM 5356 C C . GLU B 1 137 ? 118.330 133.646 126.177 1.00 47.22 173 GLU B C 1
ATOM 5357 O O . GLU B 1 137 ? 117.486 133.171 126.946 1.00 47.22 173 GLU B O 1
ATOM 5363 N N . HIS B 1 138 ? 117.992 134.269 125.054 1.00 42.89 174 HIS B N 1
ATOM 5364 C CA . HIS B 1 138 ? 116.619 134.358 124.587 1.00 42.89 174 HIS B CA 1
ATOM 5365 C C . HIS B 1 138 ? 116.409 133.432 123.396 1.00 42.89 174 HIS B C 1
ATOM 5366 O O . HIS B 1 138 ? 117.332 133.157 122.627 1.00 42.89 174 HIS B O 1
ATOM 5373 N N . ILE B 1 139 ? 115.179 132.949 123.258 1.00 36.61 175 ILE B N 1
ATOM 5374 C CA . ILE B 1 139 ? 114.780 132.100 122.144 1.00 36.61 175 ILE B CA 1
ATOM 5375 C C . ILE B 1 139 ? 113.613 132.775 121.439 1.00 36.61 175 ILE B C 1
ATOM 5376 O O . ILE B 1 139 ? 112.747 133.371 122.088 1.00 36.61 175 ILE B O 1
ATOM 5381 N N . ALA B 1 140 ? 113.603 132.707 120.113 1.00 37.30 176 ALA B N 1
ATOM 5382 C CA . ALA B 1 140 ? 112.593 133.370 119.307 1.00 37.30 176 ALA B CA 1
ATOM 5383 C C . ALA B 1 140 ? 111.614 132.355 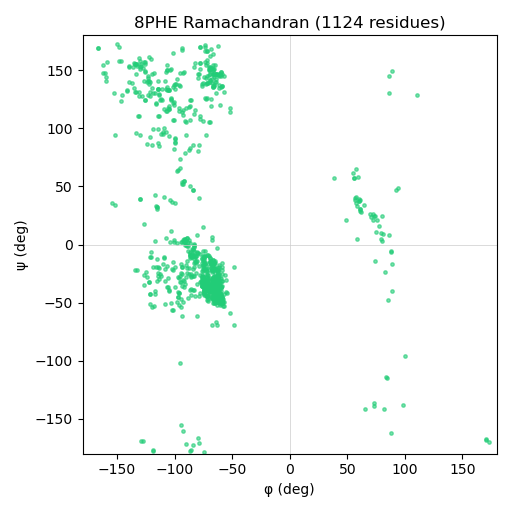118.731 1.00 37.30 176 ALA B C 1
ATOM 5384 O O . ALA B 1 140 ? 111.963 131.198 118.481 1.00 37.30 176 ALA B O 1
ATOM 5386 N N . ALA B 1 141 ? 110.379 132.805 118.524 1.00 39.70 177 ALA B N 1
ATOM 5387 C CA . ALA B 1 141 ? 109.325 131.986 117.947 1.00 39.70 177 ALA B CA 1
ATOM 5388 C C . ALA B 1 141 ? 108.613 132.774 116.858 1.00 39.70 177 ALA B C 1
ATOM 5389 O O . ALA B 1 141 ? 108.604 134.007 116.857 1.00 39.70 177 ALA B O 1
ATOM 5391 N N . PHE B 1 142 ? 108.014 132.041 115.924 1.00 41.20 178 PHE B N 1
ATOM 5392 C CA . PHE B 1 142 ? 107.311 132.620 114.783 1.00 41.20 178 PHE B CA 1
ATOM 5393 C C . PHE B 1 142 ? 105.832 132.288 114.921 1.00 41.20 178 PHE B C 1
ATOM 5394 O O . PHE B 1 142 ? 105.438 131.125 114.782 1.00 41.20 178 PHE B O 1
ATOM 5402 N N . CYS B 1 143 ? 105.015 133.305 115.190 1.00 42.10 179 CYS B N 1
ATOM 5403 C CA . CYS B 1 143 ? 103.585 133.135 115.440 1.00 42.10 179 CYS B CA 1
ATOM 5404 C C . CYS B 1 143 ? 102.801 133.721 114.271 1.00 42.10 179 CYS B C 1
ATOM 5405 O O . CYS B 1 143 ? 102.559 134.930 114.219 1.00 42.10 179 CYS B O 1
ATOM 5408 N N . LEU B 1 144 ? 102.402 132.862 113.336 1.00 44.94 180 LEU B N 1
ATOM 5409 C CA . LEU B 1 144 ? 101.572 133.270 112.209 1.00 44.94 180 LEU B CA 1
ATOM 5410 C C . LEU B 1 144 ? 100.227 132.564 112.186 1.00 44.94 180 LEU B C 1
ATOM 5411 O O . LEU B 1 144 ? 99.186 133.228 112.114 1.00 44.94 180 LEU B O 1
ATOM 5416 N N . THR B 1 145 ? 100.216 131.236 112.246 1.00 49.25 181 THR B N 1
ATOM 5417 C CA . THR B 1 145 ? 98.975 130.484 112.152 1.00 49.25 181 THR B CA 1
ATOM 5418 C C . THR B 1 145 ? 98.216 130.519 113.472 1.00 49.25 181 THR B C 1
ATOM 5419 O O . THR B 1 145 ? 98.802 130.636 114.551 1.00 49.25 181 THR B O 1
ATOM 5423 N N . GLU B 1 146 ? 96.896 130.416 113.372 1.00 54.20 182 GLU B N 1
ATOM 5424 C CA . GLU B 1 146 ? 96.023 130.413 114.537 1.00 54.20 182 GLU B CA 1
ATOM 5425 C C . GLU B 1 146 ? 94.991 129.299 114.388 1.00 54.20 182 GLU B C 1
ATOM 5426 O O . GLU B 1 146 ? 94.692 128.888 113.259 1.00 54.20 182 GLU B O 1
ATOM 5432 N N . PRO B 1 147 ? 94.422 128.776 115.489 1.00 54.59 183 PRO B N 1
ATOM 5433 C CA . PRO B 1 147 ? 93.583 127.574 115.393 1.00 54.59 183 PRO B CA 1
ATOM 5434 C C . PRO B 1 147 ? 92.236 127.880 114.752 1.00 54.59 183 PRO B C 1
ATOM 5435 O O . PRO B 1 147 ? 91.501 128.762 115.200 1.00 54.59 183 PRO B O 1
ATOM 5439 N N . ALA B 1 148 ? 91.915 127.141 113.693 1.00 55.77 184 ALA B N 1
ATOM 5440 C CA . ALA B 1 148 ? 90.657 127.318 112.977 1.00 55.77 184 ALA B CA 1
ATOM 5441 C C . ALA B 1 148 ? 89.556 126.553 113.701 1.00 55.77 184 ALA B C 1
ATOM 5442 O O . ALA B 1 148 ? 89.562 125.318 113.731 1.00 55.77 184 ALA B O 1
ATOM 5444 N N . SER B 1 149 ? 88.610 127.285 114.285 1.00 61.33 185 SER B N 1
ATOM 5445 C CA . SER B 1 149 ? 87.449 126.700 114.947 1.00 61.33 185 SER B CA 1
ATOM 5446 C C . SER B 1 149 ? 86.210 127.402 114.411 1.00 61.33 185 SER B C 1
ATOM 5447 O O . SER B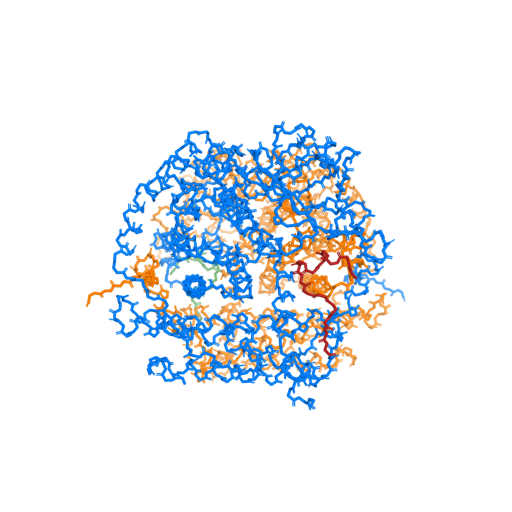 1 149 ? 85.825 128.461 114.917 1.00 61.33 185 SER B O 1
ATOM 5450 N N . GLY B 1 150 ? 85.591 126.817 113.389 1.00 61.47 186 GLY B N 1
ATOM 5451 C CA . GLY B 1 150 ? 84.481 127.469 112.726 1.00 61.47 186 GLY B CA 1
ATOM 5452 C C . GLY B 1 150 ? 84.881 128.665 111.896 1.00 61.47 186 GLY B C 1
ATOM 5453 O O . GLY B 1 150 ? 84.052 129.548 111.651 1.00 61.47 186 GLY B O 1
ATOM 5454 N N . SER B 1 151 ? 86.135 128.721 111.453 1.00 57.97 187 SER B N 1
ATOM 5455 C CA . SER B 1 151 ? 86.635 129.858 110.695 1.00 57.97 187 SER B CA 1
ATOM 5456 C C . SER B 1 151 ? 87.687 129.365 109.714 1.00 57.97 187 SER B C 1
ATOM 5457 O O . SER B 1 151 ? 88.126 128.213 109.773 1.00 57.97 187 SER B O 1
ATOM 5460 N N . ASP B 1 152 ? 88.078 130.255 108.805 1.00 53.45 188 ASP B N 1
ATOM 5461 C CA . ASP B 1 152 ? 89.059 129.908 107.786 1.00 53.45 188 ASP B CA 1
ATOM 5462 C C . ASP B 1 152 ? 90.402 129.582 108.429 1.00 53.45 188 ASP B C 1
ATOM 5463 O O . ASP B 1 152 ? 90.827 130.244 109.380 1.00 53.45 188 ASP B O 1
ATOM 5468 N N . ALA B 1 153 ? 91.070 128.553 107.906 1.00 53.24 189 ALA B N 1
ATOM 5469 C CA . ALA B 1 153 ? 92.329 128.099 108.484 1.00 53.24 189 ALA B CA 1
ATOM 5470 C C . ALA B 1 153 ? 93.498 129.020 108.164 1.00 53.24 189 ALA B C 1
ATOM 5471 O O . ALA B 1 153 ? 94.528 128.939 108.843 1.00 53.24 189 ALA B O 1
ATOM 5473 N N . ALA B 1 154 ? 93.371 129.887 107.159 1.00 52.83 190 ALA B N 1
ATOM 5474 C CA . ALA B 1 154 ? 94.451 130.784 106.776 1.00 52.83 190 ALA B CA 1
ATOM 5475 C C . ALA B 1 154 ? 94.222 132.230 107.185 1.00 52.83 190 ALA B C 1
ATOM 5476 O O . ALA B 1 154 ? 95.185 133.001 107.218 1.00 52.83 190 ALA B O 1
ATOM 5478 N N . SER B 1 155 ? 92.986 132.615 107.491 1.00 54.84 191 SER B N 1
ATOM 5479 C CA . SER B 1 155 ? 92.702 133.985 107.888 1.00 54.84 191 SER B CA 1
ATOM 5480 C C . SER B 1 155 ? 93.297 134.285 109.258 1.00 54.84 191 SER B C 1
ATOM 5481 O O . SER B 1 155 ? 93.464 133.396 110.097 1.00 54.84 191 SER B O 1
ATOM 5484 N N . ILE B 1 156 ? 93.619 135.555 109.479 1.00 56.25 192 ILE B N 1
ATOM 5485 C CA . ILE B 1 156 ? 94.183 136.020 110.741 1.00 56.25 192 ILE B CA 1
ATOM 5486 C C . ILE B 1 156 ? 93.098 136.791 111.480 1.00 56.25 192 ILE B C 1
ATOM 5487 O O . ILE B 1 156 ? 92.646 137.845 111.019 1.00 56.25 192 ILE B O 1
ATOM 5492 N N . ARG B 1 157 ? 92.672 136.267 112.628 1.00 55.82 193 ARG B N 1
ATOM 5493 C CA . ARG B 1 157 ? 91.708 136.940 113.488 1.00 55.82 193 ARG B CA 1
ATOM 5494 C C . ARG B 1 157 ? 92.364 137.637 114.673 1.00 55.82 193 ARG B C 1
ATOM 5495 O O . ARG B 1 157 ? 91.658 138.187 115.525 1.00 55.82 193 ARG B O 1
ATOM 5503 N N . SER B 1 158 ? 93.692 137.626 114.752 1.00 54.83 194 SER B N 1
ATOM 5504 C CA . SER B 1 158 ? 94.393 138.356 115.798 1.00 54.83 194 SER B CA 1
ATOM 5505 C C . SER B 1 158 ? 94.212 139.854 115.595 1.00 54.83 194 SER B C 1
ATOM 5506 O O . SER B 1 158 ? 94.265 140.354 114.469 1.00 54.83 194 SER B O 1
ATOM 5509 N N . ARG B 1 159 ? 93.996 140.570 116.694 1.00 60.54 195 ARG B N 1
ATOM 5510 C CA . ARG B 1 159 ? 93.673 141.988 116.650 1.00 60.54 195 ARG B CA 1
ATOM 5511 C C . ARG B 1 159 ? 94.685 142.784 117.461 1.00 60.54 195 ARG B C 1
ATOM 5512 O O . ARG B 1 159 ? 95.131 142.343 118.525 1.00 60.54 195 ARG B O 1
ATOM 5520 N N . ALA B 1 160 ? 95.056 143.951 116.940 1.00 63.58 196 ALA B N 1
ATOM 5521 C CA . ALA B 1 160 ? 95.941 144.886 117.626 1.00 63.58 196 ALA B CA 1
ATOM 5522 C C . ALA B 1 160 ? 95.304 146.267 117.562 1.00 63.58 196 ALA B C 1
ATOM 5523 O O . ALA B 1 160 ? 95.225 146.868 116.486 1.00 63.58 196 ALA B O 1
ATOM 5525 N N . THR B 1 161 ? 94.851 146.765 118.707 1.00 65.83 197 THR B N 1
ATOM 5526 C CA . THR B 1 161 ? 94.182 148.057 118.789 1.00 65.83 197 THR B CA 1
ATOM 5527 C C . THR B 1 161 ? 95.138 149.094 119.362 1.00 65.83 197 THR B C 1
ATOM 5528 O O . THR B 1 161 ? 95.712 148.890 120.435 1.00 65.83 197 THR B O 1
ATOM 5532 N N . LEU B 1 162 ? 95.318 150.194 118.639 1.00 71.01 198 LEU B N 1
ATOM 5533 C CA . LEU B 1 162 ? 96.176 151.265 119.122 1.00 71.01 198 LEU B CA 1
ATOM 5534 C C . LEU B 1 162 ? 95.483 151.998 120.266 1.00 71.01 198 LEU B C 1
ATOM 5535 O O . LEU B 1 162 ? 94.280 152.266 120.215 1.00 71.01 198 LEU B O 1
ATOM 5540 N N . SER B 1 163 ? 96.250 152.316 121.307 1.00 77.76 199 SER B N 1
ATOM 5541 C CA . SER B 1 163 ? 95.675 152.804 122.551 1.00 77.76 199 SER B CA 1
ATOM 5542 C C . SER B 1 163 ? 95.178 154.243 122.404 1.00 77.76 199 SER B C 1
ATOM 5543 O O . SER B 1 163 ? 95.406 154.917 121.397 1.00 77.76 199 SER B O 1
ATOM 5546 N N . GLU B 1 164 ? 94.477 154.706 123.442 1.00 83.15 200 GLU B N 1
ATOM 5547 C CA . GLU B 1 164 ? 93.937 156.062 123.435 1.00 83.15 200 GLU B CA 1
ATOM 5548 C C . GLU B 1 164 ? 95.046 157.108 123.427 1.00 83.15 200 GLU B C 1
ATOM 5549 O O . GLU B 1 164 ? 94.933 158.134 122.747 1.00 83.15 200 GLU B O 1
ATOM 5555 N N . ASP B 1 165 ? 96.123 156.868 124.172 1.00 83.18 201 ASP B N 1
ATOM 5556 C CA . ASP B 1 165 ? 97.226 157.814 124.270 1.00 83.18 201 ASP B CA 1
ATOM 5557 C C . ASP B 1 165 ? 98.279 157.617 123.188 1.00 83.18 201 ASP B C 1
ATOM 5558 O O . ASP B 1 165 ? 99.287 158.332 123.191 1.00 83.18 201 ASP B O 1
ATOM 5563 N N . LYS B 1 166 ? 98.070 156.668 122.273 1.00 81.02 202 LYS B N 1
ATOM 5564 C CA . LYS B 1 166 ? 98.950 156.450 121.124 1.00 81.02 202 LYS B CA 1
ATOM 5565 C C . LYS B 1 166 ? 100.380 156.119 121.545 1.00 81.02 202 LYS B C 1
ATOM 5566 O O . LYS B 1 166 ? 101.340 156.543 120.898 1.00 81.02 202 LYS B O 1
ATOM 5572 N N . LYS B 1 167 ? 100.541 155.357 122.629 1.00 75.93 203 LYS B N 1
ATOM 5573 C CA . LYS B 1 167 ? 101.869 154.994 123.103 1.00 75.93 203 LYS B CA 1
ATOM 5574 C C . LYS B 1 167 ? 102.179 153.507 123.012 1.00 75.93 203 LYS B C 1
ATOM 5575 O O . LYS B 1 167 ? 103.359 153.144 123.038 1.00 75.93 203 LYS B O 1
ATOM 5581 N N . HIS B 1 168 ? 101.170 152.644 122.901 1.00 69.62 204 HIS B N 1
ATOM 5582 C CA . HIS B 1 168 ? 101.421 151.224 122.696 1.00 69.62 204 HIS B CA 1
ATOM 5583 C C . HIS B 1 168 ? 100.161 150.559 122.165 1.00 69.62 204 HIS B C 1
ATOM 5584 O O . HIS B 1 168 ? 99.043 150.956 122.501 1.00 69.62 204 HIS B O 1
ATOM 5591 N N . TYR B 1 169 ? 100.359 149.542 121.331 1.00 62.84 205 TYR B N 1
ATOM 5592 C CA . TYR B 1 169 ? 99.262 148.711 120.868 1.00 62.84 205 TYR B CA 1
ATOM 5593 C C . TYR B 1 169 ? 98.855 147.713 121.949 1.00 62.84 205 TYR B C 1
ATOM 5594 O O . TYR B 1 169 ? 99.644 147.346 122.824 1.00 62.84 205 TYR B O 1
ATOM 5603 N N . ILE B 1 170 ? 97.606 147.264 121.871 1.00 59.88 206 ILE B N 1
ATOM 5604 C CA . ILE B 1 170 ? 97.085 146.203 122.722 1.00 59.88 206 ILE B CA 1
ATOM 5605 C C . ILE B 1 170 ? 96.731 145.034 121.817 1.00 59.88 206 ILE B C 1
ATOM 5606 O O . ILE B 1 170 ? 95.913 145.179 120.899 1.00 59.88 206 ILE B O 1
ATOM 5611 N N . LEU B 1 171 ? 97.346 143.885 122.071 1.00 52.62 207 LEU B N 1
ATOM 5612 C CA . LEU B 1 171 ? 97.202 142.704 121.233 1.00 52.62 207 LEU B CA 1
ATOM 5613 C C . LEU B 1 171 ? 96.310 141.683 121.922 1.00 52.62 207 LEU B C 1
ATOM 5614 O O . LEU B 1 171 ? 96.484 141.403 123.114 1.00 52.62 207 LEU B O 1
ATOM 5619 N N . ASN B 1 172 ? 95.353 141.145 121.167 1.00 53.43 208 ASN B N 1
ATOM 5620 C CA . ASN B 1 172 ? 94.490 140.059 121.609 1.00 53.43 208 ASN B CA 1
ATOM 5621 C C . ASN B 1 172 ? 94.422 139.024 120.499 1.00 53.43 208 ASN B C 1
ATOM 5622 O O . ASN B 1 172 ? 94.190 139.373 119.338 1.00 53.43 208 ASN B O 1
ATOM 5627 N N . GLY B 1 173 ? 94.626 137.761 120.852 1.00 51.36 209 GLY B N 1
ATOM 5628 C CA . GLY B 1 173 ? 94.582 136.705 119.864 1.00 51.36 209 GLY B CA 1
ATOM 5629 C C . GLY B 1 173 ? 95.076 135.398 120.448 1.00 51.36 209 GLY B C 1
ATOM 5630 O O . GLY B 1 173 ? 95.231 135.255 121.662 1.00 51.36 209 GLY B O 1
ATOM 5631 N N . SER B 1 174 ? 95.317 134.448 119.550 1.00 48.71 210 SER B N 1
ATOM 5632 C CA . SER B 1 174 ? 95.807 133.131 119.928 1.00 48.71 210 SER B CA 1
ATOM 5633 C C . SER B 1 174 ? 96.453 132.494 118.709 1.00 48.71 210 SER B C 1
ATOM 5634 O O . SER B 1 174 ? 95.987 132.692 117.587 1.00 48.71 210 SER B O 1
ATOM 5637 N N . LYS B 1 175 ? 97.526 131.741 118.936 1.00 44.42 211 LYS B N 1
ATOM 5638 C CA . LYS B 1 175 ? 98.245 131.067 117.866 1.00 44.42 211 LYS B CA 1
ATOM 5639 C C . LYS B 1 175 ? 98.444 129.603 118.226 1.00 44.42 211 LYS B C 1
ATOM 5640 O O . LYS B 1 175 ? 98.492 129.238 119.403 1.00 44.42 211 LYS B O 1
ATOM 5646 N N . VAL B 1 176 ? 98.558 128.766 117.195 1.00 44.69 212 VAL B N 1
ATOM 5647 C CA . VAL B 1 176 ? 98.690 127.326 117.356 1.00 44.69 212 VAL B CA 1
ATOM 5648 C C . VAL B 1 176 ? 99.861 126.854 116.504 1.00 44.69 212 VAL B C 1
ATOM 5649 O O . VAL B 1 176 ? 100.307 127.544 115.585 1.00 44.69 212 VAL B O 1
ATOM 5653 N N . TRP B 1 177 ? 100.369 125.663 116.837 1.00 42.52 213 TRP B N 1
ATOM 5654 C CA . TRP B 1 177 ? 101.477 125.041 116.109 1.00 42.52 213 TRP B CA 1
ATOM 5655 C C . TRP B 1 177 ? 102.731 125.908 116.163 1.00 42.52 213 TRP B C 1
ATOM 5656 O O . TRP B 1 177 ? 103.481 126.010 115.190 1.00 42.52 213 TRP B O 1
ATOM 5667 N N . ILE B 1 178 ? 102.962 126.536 117.310 1.00 38.59 214 ILE B N 1
ATOM 5668 C CA . ILE B 1 178 ? 104.109 127.415 117.500 1.00 38.59 214 ILE B CA 1
ATOM 5669 C C . ILE B 1 178 ? 105.249 126.597 118.091 1.00 38.59 214 ILE B C 1
ATOM 5670 O O . ILE B 1 178 ? 105.143 126.090 119.212 1.00 38.59 214 ILE B O 1
ATOM 5675 N N . THR B 1 179 ? 106.336 126.465 117.338 1.00 37.99 215 THR B N 1
ATOM 5676 C CA . THR B 1 179 ? 107.509 125.770 117.848 1.00 37.99 215 THR B CA 1
ATOM 5677 C C . THR B 1 179 ? 108.235 126.656 118.852 1.00 37.99 215 THR B C 1
ATOM 5678 O O . THR B 1 179 ? 108.276 127.880 118.704 1.00 37.99 215 THR B O 1
ATOM 5682 N N . ASN B 1 180 ? 108.797 126.029 119.887 1.00 37.42 216 ASN B N 1
ATOM 5683 C CA . ASN B 1 180 ? 109.480 126.731 120.975 1.00 37.42 216 ASN B CA 1
ATOM 5684 C C . ASN B 1 180 ? 108.536 127.665 121.722 1.00 37.42 216 ASN B C 1
ATOM 5685 O O . ASN B 1 180 ? 108.964 128.670 122.291 1.00 37.42 216 ASN B O 1
ATOM 5690 N N . GLY B 1 181 ? 107.242 127.340 121.732 1.00 38.07 217 GLY B N 1
ATOM 5691 C CA . GLY B 1 181 ? 106.286 128.169 122.443 1.00 38.07 217 GLY B CA 1
ATOM 5692 C C . GLY B 1 181 ? 106.541 128.227 123.935 1.00 38.07 217 GLY B C 1
ATOM 5693 O O . GLY B 1 181 ? 106.349 129.271 124.562 1.00 38.07 217 GLY B O 1
ATOM 5694 N N . GLY B 1 182 ? 106.973 127.114 124.525 1.00 39.04 218 GLY B N 1
ATOM 5695 C CA . GLY B 1 182 ? 107.270 127.070 125.942 1.00 39.04 218 GLY B CA 1
ATOM 5696 C C . GLY B 1 182 ? 108.630 127.586 126.339 1.00 39.04 218 GLY B C 1
ATOM 5697 O O . GLY B 1 182 ? 108.889 127.768 127.532 1.00 39.04 218 GLY B O 1
ATOM 5698 N N . LEU B 1 183 ? 109.511 127.831 125.371 1.00 38.06 219 LEU B N 1
ATOM 5699 C CA . LEU B 1 183 ? 110.861 128.303 125.641 1.00 38.06 219 LEU B CA 1
ATOM 5700 C C . LEU B 1 183 ? 111.123 129.720 125.161 1.00 38.06 219 LEU B C 1
ATOM 5701 O O . LEU B 1 183 ? 111.997 130.390 125.713 1.00 38.06 219 LEU B O 1
ATOM 5706 N N . ALA B 1 184 ? 110.393 130.187 124.152 1.00 35.98 220 ALA B N 1
ATOM 5707 C CA . ALA B 1 184 ? 110.706 131.464 123.529 1.00 35.98 220 ALA B CA 1
ATOM 5708 C C . ALA B 1 184 ? 110.420 132.628 124.466 1.00 35.98 220 ALA B C 1
ATOM 5709 O O . ALA B 1 184 ? 109.433 132.629 125.207 1.00 35.98 220 ALA B O 1
ATOM 5711 N N . ASN B 1 185 ? 111.301 133.628 124.427 1.00 39.39 221 ASN B N 1
ATOM 5712 C CA . ASN B 1 185 ? 111.088 134.890 125.115 1.00 39.39 221 ASN B CA 1
ATOM 5713 C C . ASN B 1 185 ? 110.810 136.042 124.163 1.00 39.39 221 ASN B C 1
ATOM 5714 O O . ASN B 1 185 ? 110.407 137.117 124.620 1.00 39.39 221 ASN B O 1
ATOM 5719 N N . ILE B 1 186 ? 111.015 135.849 122.863 1.00 36.71 222 ILE B N 1
ATOM 5720 C CA . ILE B 1 186 ? 110.742 136.860 121.849 1.00 36.71 222 ILE B CA 1
ATOM 5721 C C . ILE B 1 186 ? 109.822 136.235 120.812 1.00 36.71 222 ILE B C 1
ATOM 5722 O O . ILE B 1 186 ? 110.151 135.191 120.237 1.00 36.71 222 ILE B O 1
ATOM 5727 N N . PHE B 1 187 ? 108.677 136.864 120.574 1.00 38.31 223 PHE B N 1
ATOM 5728 C CA . PHE B 1 187 ? 107.696 136.376 119.615 1.00 38.31 223 PHE B CA 1
ATOM 5729 C C . PHE B 1 187 ? 107.572 137.361 118.463 1.00 38.31 223 PHE B C 1
ATOM 5730 O O . PHE B 1 187 ? 107.473 138.572 118.684 1.00 38.31 223 PHE B O 1
ATOM 5738 N N . THR B 1 188 ? 107.583 136.841 117.238 1.00 42.22 224 THR B N 1
ATOM 5739 C CA . THR B 1 188 ? 107.309 137.632 116.041 1.00 42.22 224 THR B CA 1
ATOM 5740 C C . THR B 1 188 ? 105.858 137.367 115.657 1.00 42.22 224 THR B C 1
ATOM 5741 O O . THR B 1 188 ? 105.565 136.440 114.899 1.00 42.22 224 THR B O 1
ATOM 5745 N N . VAL B 1 189 ? 104.953 138.185 116.184 1.00 44.43 225 VAL B N 1
ATOM 5746 C CA . VAL B 1 189 ? 103.517 137.975 116.044 1.00 44.43 225 VAL B CA 1
ATOM 5747 C C . VAL B 1 189 ? 102.986 138.848 114.920 1.00 44.43 225 VAL B C 1
ATOM 5748 O O . VAL B 1 189 ? 103.374 140.015 114.784 1.00 44.43 225 VAL B O 1
ATOM 5752 N N . PHE B 1 190 ? 102.098 138.281 114.111 1.00 48.24 226 PHE B N 1
ATOM 5753 C CA . PHE B 1 190 ? 101.452 138.987 113.013 1.00 48.24 226 PHE B CA 1
ATOM 5754 C C . PHE B 1 190 ? 99.976 139.137 113.347 1.00 48.24 226 PHE B C 1
ATOM 5755 O O . PHE B 1 190 ? 99.295 138.142 113.617 1.00 48.24 226 PHE B O 1
ATOM 5763 N N . ALA B 1 191 ? 99.485 140.373 113.330 1.00 54.89 227 ALA B N 1
ATOM 5764 C CA . ALA B 1 191 ? 98.109 140.646 113.711 1.00 54.89 227 ALA B CA 1
ATOM 5765 C C . ALA B 1 191 ? 97.516 141.692 112.782 1.00 54.89 227 ALA B C 1
ATOM 5766 O O . ALA B 1 191 ? 98.231 142.521 112.218 1.00 54.89 227 ALA B O 1
ATOM 5768 N N . LYS B 1 192 ? 96.196 141.650 112.634 1.00 62.79 228 LYS B N 1
ATOM 5769 C CA . LYS B 1 192 ? 95.487 142.601 111.789 1.00 62.79 228 LYS B CA 1
ATOM 5770 C C . LYS B 1 192 ? 95.168 143.852 112.597 1.00 62.79 228 LYS B C 1
ATOM 5771 O O . LYS B 1 192 ? 94.456 143.784 113.605 1.00 62.79 228 LYS B O 1
ATOM 5777 N N . THR B 1 193 ? 95.696 144.989 112.155 1.00 73.99 229 THR B N 1
ATOM 5778 C CA . THR B 1 193 ? 95.475 146.268 112.809 1.00 73.99 229 THR B CA 1
ATOM 5779 C C . THR B 1 193 ? 94.766 147.218 111.855 1.00 73.99 229 THR B C 1
ATOM 5780 O O . THR B 1 193 ? 94.950 147.155 110.633 1.00 73.99 229 THR B O 1
ATOM 5784 N N . GLU B 1 194 ? 93.942 148.092 112.427 1.00 84.12 230 GLU B N 1
ATOM 5785 C CA . GLU B 1 194 ? 93.180 149.048 111.641 1.00 84.12 230 GLU B CA 1
ATOM 5786 C C . GLU B 1 194 ? 94.092 150.134 111.089 1.00 84.12 230 GLU B C 1
ATOM 5787 O O . GLU B 1 194 ? 94.990 150.621 111.779 1.00 84.12 230 GLU B O 1
ATOM 5793 N N . VAL B 1 195 ? 93.856 150.514 109.837 1.00 93.02 231 VAL B N 1
ATOM 5794 C CA . VAL B 1 195 ? 94.595 151.585 109.181 1.00 93.02 231 VAL B CA 1
ATOM 5795 C C . VAL B 1 195 ? 93.592 152.534 108.543 1.00 93.02 231 VAL B C 1
ATOM 5796 O O . VAL B 1 195 ? 92.708 152.100 107.797 1.00 93.02 231 VAL B O 1
ATOM 5800 N N . VAL B 1 196 ? 93.726 153.824 108.837 1.00 100.76 232 VAL B N 1
ATOM 5801 C CA . VAL B 1 196 ? 92.874 154.862 108.268 1.00 100.76 232 VAL B CA 1
ATOM 5802 C C . VAL B 1 196 ? 93.714 155.703 107.316 1.00 100.76 232 VAL B C 1
ATOM 5803 O O . VAL B 1 196 ? 94.849 156.079 107.639 1.00 100.76 232 VAL B O 1
ATOM 5807 N N . ASP B 1 197 ? 93.172 155.967 106.128 1.00 106.09 233 ASP B N 1
ATOM 5808 C CA . ASP B 1 197 ? 93.888 156.724 105.108 1.00 106.09 233 ASP B CA 1
ATOM 5809 C C . ASP B 1 197 ? 93.030 157.864 104.574 1.00 106.09 233 ASP B C 1
ATOM 5810 O O . ASP B 1 197 ? 91.981 158.180 105.145 1.00 106.09 233 ASP B O 1
ATOM 5815 N N . SER B 1 198 ? 93.477 158.491 103.482 1.00 108.80 234 SER B N 1
ATOM 5816 C CA . SER B 1 198 ? 92.716 159.582 102.883 1.00 108.80 234 SER B CA 1
ATOM 5817 C C . SER B 1 198 ? 91.329 159.130 102.446 1.00 108.80 234 SER B C 1
ATOM 5818 O O . SER B 1 198 ? 90.394 159.938 102.415 1.00 108.80 234 SER B O 1
ATOM 5821 N N . ASP B 1 199 ? 91.176 157.849 102.101 1.00 108.26 235 ASP B N 1
ATOM 5822 C CA . ASP B 1 199 ? 89.863 157.337 101.726 1.00 108.26 235 ASP B CA 1
ATOM 5823 C C . ASP B 1 199 ? 88.903 157.320 102.909 1.00 108.26 235 ASP B C 1
ATOM 5824 O O . ASP B 1 199 ? 87.682 157.354 102.714 1.00 108.26 235 ASP B O 1
ATOM 5829 N N . GLY B 1 200 ? 89.428 157.275 104.131 1.00 107.79 236 GLY B N 1
ATOM 5830 C CA . GLY B 1 200 ? 88.573 157.207 105.299 1.00 107.79 236 GLY B CA 1
ATOM 5831 C C . GLY B 1 200 ? 87.901 155.869 105.498 1.00 107.79 236 GLY B C 1
ATOM 5832 O O . GLY B 1 200 ? 86.830 155.806 106.108 1.00 107.79 236 GLY B O 1
ATOM 5833 N N . SER B 1 201 ? 88.502 154.791 105.000 1.00 103.98 237 SER B N 1
ATOM 5834 C CA . SER B 1 201 ? 87.908 153.467 105.074 1.00 103.98 237 SER B CA 1
ATOM 5835 C C . SER B 1 201 ? 88.242 152.802 106.408 1.00 103.98 237 SER B C 1
ATOM 5836 O O . SER B 1 201 ? 88.882 153.385 107.286 1.00 103.98 237 SER B O 1
ATOM 5839 N N . VAL B 1 202 ? 87.802 151.554 106.556 1.00 98.61 238 VAL B N 1
ATOM 5840 C CA . VAL B 1 202 ? 88.039 150.777 107.767 1.00 98.61 238 VAL B CA 1
ATOM 5841 C C . VAL B 1 202 ? 88.923 149.596 107.376 1.00 98.61 238 VAL B C 1
ATOM 5842 O O . VAL B 1 202 ? 88.838 148.509 107.957 1.00 98.61 238 VAL B O 1
ATOM 5846 N N . LYS B 1 203 ? 89.768 149.804 106.369 1.00 91.51 239 LYS B N 1
ATOM 5847 C CA . LYS B 1 203 ? 90.644 148.747 105.879 1.00 91.51 239 LYS B CA 1
ATOM 5848 C C . LYS B 1 203 ? 91.701 148.400 106.919 1.00 91.51 239 LYS B C 1
ATOM 5849 O O . LYS B 1 203 ? 92.434 149.275 107.390 1.00 91.51 239 LYS B O 1
ATOM 5855 N N . ASP B 1 204 ? 91.778 147.120 107.274 1.00 83.62 240 ASP B N 1
ATOM 5856 C CA . ASP B 1 204 ? 92.775 146.616 108.205 1.00 83.62 240 ASP B CA 1
ATOM 5857 C C . ASP B 1 204 ? 93.869 145.870 107.450 1.00 83.62 240 ASP B C 1
ATOM 5858 O O . ASP B 1 204 ? 93.627 145.281 106.394 1.00 83.62 240 ASP B O 1
ATOM 5863 N N . LYS B 1 205 ? 95.079 145.900 108.004 1.00 74.10 241 LYS B N 1
ATOM 5864 C CA . LYS B 1 205 ? 96.231 145.279 107.368 1.00 74.10 241 LYS B CA 1
ATOM 5865 C C . LYS B 1 205 ? 97.041 144.486 108.384 1.00 74.10 241 LYS B C 1
ATOM 5866 O O . LYS B 1 205 ? 96.997 144.746 109.588 1.00 74.10 241 LYS B O 1
ATOM 5872 N N . ILE B 1 206 ? 97.789 143.507 107.872 1.00 62.31 242 ILE B N 1
ATOM 5873 C CA . ILE B 1 206 ? 98.634 142.678 108.721 1.00 62.31 242 ILE B CA 1
ATOM 5874 C C . ILE B 1 206 ? 99.881 143.458 109.116 1.00 62.31 242 ILE B C 1
ATOM 5875 O O . ILE B 1 206 ? 100.475 144.173 108.299 1.00 62.31 242 ILE B O 1
ATOM 5880 N N . THR B 1 207 ? 100.279 143.330 110.380 1.00 58.54 243 THR B N 1
ATOM 5881 C CA . THR B 1 207 ? 101.456 144.000 110.909 1.00 58.54 243 THR B CA 1
ATOM 5882 C C . THR B 1 207 ? 102.198 143.041 111.827 1.00 58.54 243 THR B C 1
ATOM 5883 O O . THR B 1 207 ? 101.576 142.296 112.592 1.00 58.54 243 THR B O 1
ATOM 5887 N N . ALA B 1 208 ? 103.525 143.059 111.739 1.00 52.54 244 ALA B N 1
ATOM 5888 C CA . ALA B 1 208 ? 104.387 142.199 112.536 1.00 52.54 244 ALA B CA 1
ATOM 5889 C C . ALA B 1 208 ? 104.868 142.938 113.776 1.00 52.54 244 ALA B C 1
ATOM 5890 O O . ALA B 1 208 ? 105.263 144.105 113.704 1.00 52.54 244 ALA B O 1
ATOM 5892 N N . PHE B 1 209 ? 104.834 142.251 114.913 1.00 49.86 245 PHE B N 1
ATOM 5893 C CA . PHE B 1 209 ? 105.264 142.806 116.186 1.00 49.86 245 PHE B CA 1
ATOM 5894 C C . PHE B 1 209 ? 106.406 141.975 116.755 1.00 49.86 245 PHE B C 1
ATOM 5895 O O . PHE B 1 209 ? 106.611 140.817 116.385 1.00 49.86 245 PHE B O 1
ATOM 5903 N N . ILE B 1 210 ? 107.156 142.586 117.664 1.00 48.68 246 ILE B N 1
ATOM 5904 C CA . ILE B 1 210 ? 108.175 141.899 118.446 1.00 48.68 246 ILE B CA 1
ATOM 5905 C C . ILE B 1 210 ? 107.648 141.841 119.873 1.00 48.68 246 ILE B C 1
ATOM 5906 O O . ILE B 1 210 ? 107.804 142.792 120.647 1.00 48.68 246 ILE B O 1
ATOM 5911 N N . VAL B 1 211 ? 107.017 140.727 120.227 1.00 45.72 247 VAL B N 1
ATOM 5912 C CA . VAL B 1 211 ? 106.326 140.585 121.502 1.00 45.72 247 VAL B CA 1
ATOM 5913 C C . VAL B 1 211 ? 107.220 139.807 122.456 1.00 45.72 247 VAL B C 1
ATOM 5914 O O . VAL B 1 211 ? 107.623 138.676 122.161 1.00 45.72 247 VAL B O 1
ATOM 5918 N N . GLU B 1 212 ? 107.528 140.413 123.596 1.00 47.77 248 GLU B N 1
ATOM 5919 C CA . GLU B 1 212 ? 108.304 139.763 124.638 1.00 47.77 248 GLU B CA 1
ATOM 5920 C C . GLU B 1 212 ? 107.374 139.155 125.678 1.00 47.77 248 GLU B C 1
ATOM 5921 O O . GLU B 1 212 ? 106.287 139.673 125.944 1.00 47.77 248 GLU B O 1
ATOM 5927 N N . ARG B 1 213 ? 107.811 138.040 126.265 1.00 46.02 249 ARG B N 1
ATOM 5928 C CA . ARG B 1 213 ? 107.028 137.414 127.323 1.00 46.02 249 ARG B CA 1
ATOM 5929 C C . ARG B 1 213 ? 106.934 138.296 128.561 1.00 46.02 249 ARG B C 1
ATOM 5930 O O . ARG B 1 213 ? 106.021 138.112 129.373 1.00 46.02 249 ARG B O 1
ATOM 5938 N N . ASP B 1 214 ? 107.854 139.249 128.720 1.00 51.70 250 ASP B N 1
ATOM 5939 C CA . ASP B 1 214 ? 107.802 140.181 129.839 1.00 51.70 250 ASP B CA 1
ATOM 5940 C C . ASP B 1 214 ? 106.729 141.247 129.667 1.00 51.70 250 ASP B C 1
ATOM 5941 O O . ASP B 1 214 ? 106.460 141.988 130.619 1.00 51.70 250 ASP B O 1
ATOM 5946 N N . PHE B 1 215 ? 106.116 141.345 128.485 1.00 49.83 251 PHE B N 1
ATOM 5947 C CA . PHE B 1 215 ? 105.075 142.340 128.258 1.00 49.83 251 PHE B CA 1
ATOM 5948 C C . PHE B 1 215 ? 103.812 142.054 129.059 1.00 49.83 251 PHE B C 1
ATOM 5949 O O . PHE B 1 215 ? 103.005 142.967 129.265 1.00 49.83 251 PHE B O 1
ATOM 5957 N N . GLY B 1 216 ? 103.622 140.818 129.512 1.00 51.48 252 GLY B N 1
ATOM 5958 C CA . GLY B 1 216 ? 102.427 140.459 130.248 1.00 51.48 252 GLY B CA 1
ATOM 5959 C C . GLY B 1 216 ? 101.281 140.063 129.343 1.00 51.48 252 GLY B C 1
ATOM 5960 O O . GLY B 1 216 ? 101.122 140.620 128.253 1.00 51.48 252 GLY B O 1
ATOM 5961 N N . GLY B 1 217 ? 100.475 139.100 129.779 1.00 51.59 253 GLY B N 1
ATOM 5962 C CA . GLY B 1 217 ? 99.349 138.642 128.996 1.00 51.59 253 GLY B CA 1
ATOM 5963 C C . GLY B 1 217 ? 99.656 137.559 127.988 1.00 51.59 253 GLY B C 1
ATOM 5964 O O . GLY B 1 217 ? 98.782 137.225 127.180 1.00 51.59 253 GLY B O 1
ATOM 5965 N N . VAL B 1 218 ? 100.861 136.999 128.007 1.00 47.04 254 VAL B N 1
ATOM 5966 C CA . VAL B 1 218 ? 101.254 135.933 127.093 1.00 47.04 254 VAL B CA 1
ATOM 5967 C C . VAL B 1 218 ? 101.251 134.624 127.870 1.00 47.04 254 VAL B C 1
ATOM 5968 O O . VAL B 1 218 ? 101.996 134.469 128.844 1.00 47.04 254 VAL B O 1
ATOM 5972 N N . THR B 1 219 ? 100.414 133.679 127.443 1.00 49.71 255 THR B N 1
ATOM 5973 C CA . THR B 1 219 ? 100.269 132.412 128.145 1.00 49.71 255 THR B CA 1
ATOM 5974 C C . THR B 1 219 ? 100.272 131.269 127.142 1.00 49.71 255 THR B C 1
ATOM 5975 O O . THR B 1 219 ? 99.598 131.337 126.113 1.00 49.71 255 THR B O 1
ATOM 5979 N N . ASN B 1 220 ? 101.023 130.216 127.448 1.00 47.82 256 ASN B N 1
ATOM 5980 C CA . ASN B 1 220 ? 101.112 129.055 126.577 1.00 47.82 256 ASN B CA 1
ATOM 5981 C C . ASN B 1 220 ? 100.699 127.801 127.334 1.00 47.82 256 ASN B C 1
ATOM 5982 O O . ASN B 1 220 ? 100.941 127.670 128.536 1.00 47.82 256 ASN B O 1
ATOM 5987 N N . GLY B 1 221 ? 100.060 126.884 126.614 1.00 50.25 257 GLY B N 1
ATOM 5988 C CA . GLY B 1 221 ? 99.587 125.647 127.193 1.00 50.25 257 GLY B CA 1
ATOM 5989 C C . GLY B 1 221 ? 100.665 124.582 127.247 1.00 50.25 257 GLY B C 1
ATOM 5990 O O . GLY B 1 221 ? 101.841 124.815 126.961 1.00 50.25 257 GLY B O 1
ATOM 5991 N N . LYS B 1 222 ? 100.240 123.382 127.631 1.00 50.15 258 LYS B N 1
ATOM 5992 C CA . LYS B 1 222 ? 101.156 122.259 127.726 1.00 50.15 258 LYS B CA 1
ATOM 5993 C C . LYS B 1 222 ? 101.618 121.829 126.333 1.00 50.15 258 LYS B C 1
ATOM 5994 O O . LYS B 1 222 ? 100.887 121.985 125.352 1.00 50.15 258 LYS B O 1
ATOM 6000 N N . PRO B 1 223 ? 102.835 121.299 126.219 1.00 46.60 259 PRO B N 1
ATOM 6001 C CA . PRO B 1 223 ? 103.336 120.878 124.907 1.00 46.60 259 PRO B CA 1
ATOM 6002 C C . PRO B 1 223 ? 102.530 119.717 124.346 1.00 46.60 259 PRO B C 1
ATOM 6003 O O . PRO B 1 223 ? 101.972 118.896 125.077 1.00 46.60 259 PRO B O 1
ATOM 6007 N N . GLU B 1 224 ? 102.481 119.663 123.017 1.00 44.37 260 GLU B N 1
ATOM 6008 C CA . GLU B 1 224 ? 101.694 118.659 122.320 1.00 44.37 260 GLU B CA 1
ATOM 6009 C C . GLU B 1 224 ? 102.460 117.346 122.209 1.00 44.37 260 GLU B C 1
ATOM 6010 O O . GLU B 1 224 ? 103.693 117.319 122.198 1.00 44.37 260 GLU B O 1
ATOM 6016 N N . ASP B 1 225 ? 101.708 116.249 122.131 1.00 43.32 261 ASP B N 1
ATOM 6017 C CA . ASP B 1 225 ? 102.285 114.905 122.079 1.00 43.32 261 ASP B CA 1
ATOM 6018 C C . ASP B 1 225 ? 102.500 114.495 120.622 1.00 43.32 261 ASP B C 1
ATOM 6019 O O . ASP B 1 225 ? 101.730 113.742 120.026 1.00 43.32 261 ASP B O 1
ATOM 6024 N N . LYS B 1 226 ? 103.580 115.018 120.049 1.00 35.47 262 LYS B N 1
ATOM 6025 C CA . LYS B 1 226 ? 103.896 114.747 118.656 1.00 35.47 262 LYS B CA 1
ATOM 6026 C C . LYS B 1 226 ? 104.413 113.320 118.482 1.00 35.47 262 LYS B C 1
ATOM 6027 O O . LYS B 1 226 ? 104.905 112.686 119.419 1.00 35.47 262 LYS B O 1
ATOM 6033 N N . LEU B 1 227 ? 104.277 112.812 117.256 1.00 35.75 263 LEU B N 1
ATOM 6034 C CA . LEU B 1 227 ? 104.747 111.467 116.938 1.00 35.75 263 LEU B CA 1
ATOM 6035 C C . LEU B 1 227 ? 106.263 111.353 117.069 1.00 35.75 263 LEU B C 1
ATOM 6036 O O . LEU B 1 227 ? 106.774 110.646 117.945 1.00 35.75 263 LEU B O 1
ATOM 6041 N N . GLY B 1 228 ? 106.999 112.047 116.205 1.00 36.56 264 GLY B N 1
ATOM 6042 C CA . GLY B 1 228 ? 108.422 111.802 116.080 1.00 36.56 264 GLY B CA 1
ATOM 6043 C C . GLY B 1 228 ? 109.337 112.690 116.893 1.00 36.56 264 GLY B C 1
ATOM 6044 O O . GLY B 1 228 ? 110.170 112.195 117.657 1.00 36.56 264 GLY B O 1
ATOM 6045 N N . ILE B 1 229 ? 109.195 114.004 116.744 1.00 36.22 265 ILE B N 1
ATOM 6046 C CA . ILE B 1 229 ? 110.123 114.938 117.370 1.00 36.22 265 ILE B CA 1
ATOM 6047 C C . ILE B 1 229 ? 109.665 115.255 118.790 1.00 36.22 265 ILE B C 1
ATOM 6048 O O . ILE B 1 229 ? 109.024 116.277 119.055 1.00 36.22 265 ILE B O 1
ATOM 6053 N N . ARG B 1 230 ? 110.015 114.373 119.725 1.00 40.90 266 ARG B N 1
ATOM 6054 C CA . ARG B 1 230 ? 109.575 114.517 121.105 1.00 40.90 266 ARG B CA 1
ATOM 6055 C C . ARG B 1 230 ? 110.323 115.612 121.852 1.00 40.90 266 ARG B C 1
ATOM 6056 O O . ARG B 1 230 ? 109.762 116.201 122.781 1.00 40.90 266 ARG B O 1
ATOM 6064 N N . GLY B 1 231 ? 111.570 115.897 121.472 1.00 41.07 267 GLY B N 1
ATOM 6065 C CA . GLY B 1 231 ? 112.337 116.921 122.156 1.00 41.07 267 GLY B CA 1
ATOM 6066 C C . GLY B 1 231 ? 111.888 118.335 121.859 1.00 41.07 267 GLY B C 1
ATOM 6067 O O . GLY B 1 231 ? 112.153 119.239 122.658 1.00 41.07 267 GLY B O 1
ATOM 6068 N N . SER B 1 232 ? 111.220 118.549 120.729 1.00 38.89 268 SER B N 1
ATOM 6069 C CA . SER B 1 232 ? 110.728 119.875 120.389 1.00 38.89 268 SER B CA 1
ATOM 6070 C C . SER B 1 232 ? 109.598 120.284 121.327 1.00 38.89 268 SER B C 1
ATOM 6071 O O . SER B 1 232 ? 108.880 119.445 121.878 1.00 38.89 268 SER B O 1
ATOM 6074 N N . ASN B 1 233 ? 109.447 121.591 121.507 1.00 39.31 269 ASN B N 1
ATOM 6075 C CA . ASN B 1 233 ? 108.448 122.162 122.405 1.00 39.31 269 ASN B CA 1
ATOM 6076 C C . ASN B 1 233 ? 107.441 122.932 121.555 1.00 39.31 269 ASN B C 1
ATOM 6077 O O . ASN B 1 233 ? 107.574 124.138 121.348 1.00 39.31 269 ASN B O 1
ATOM 6082 N N . THR B 1 234 ? 106.424 122.225 121.069 1.00 39.02 270 THR B N 1
ATOM 6083 C CA . THR B 1 234 ? 105.381 122.810 120.233 1.00 39.02 270 THR B CA 1
ATOM 6084 C C . THR B 1 234 ? 104.151 123.062 121.097 1.00 39.02 270 THR B C 1
ATOM 6085 O O . THR B 1 234 ? 103.450 122.120 121.481 1.00 39.02 270 THR B O 1
ATOM 6089 N N . CYS B 1 235 ? 103.894 124.328 121.403 1.00 42.95 271 CYS B N 1
ATOM 6090 C CA . CYS B 1 235 ? 102.751 124.741 122.202 1.00 42.95 271 CYS B CA 1
ATOM 6091 C C . CYS B 1 235 ? 101.852 125.663 121.388 1.00 42.95 271 CYS B C 1
ATOM 6092 O O . CYS B 1 235 ? 102.082 125.919 120.203 1.00 42.95 271 CYS B O 1
ATOM 6095 N N . GLU B 1 236 ? 100.809 126.160 122.045 1.00 49.07 272 GLU B N 1
ATOM 6096 C CA . GLU B 1 236 ? 99.954 127.205 121.507 1.00 49.07 272 GLU B CA 1
ATOM 6097 C C . GLU B 1 236 ? 100.008 128.404 122.442 1.00 49.07 272 GLU B C 1
ATOM 6098 O O . GLU B 1 236 ? 99.942 128.254 123.665 1.00 49.07 272 GLU B O 1
ATOM 6104 N N . VAL B 1 237 ? 100.154 129.592 121.864 1.00 46.60 273 VAL B N 1
ATOM 6105 C CA . VAL B 1 237 ? 100.385 130.815 122.622 1.00 46.60 273 VAL B CA 1
ATOM 6106 C C . VAL B 1 237 ? 99.193 131.745 122.448 1.00 46.60 273 VAL B C 1
ATOM 6107 O O . VAL B 1 237 ? 98.691 131.934 121.334 1.00 46.60 273 VAL B O 1
ATOM 6111 N N . HIS B 1 238 ? 98.726 132.308 123.560 1.00 47.79 274 HIS B N 1
ATOM 6112 C CA . HIS B 1 238 ? 97.606 133.235 123.580 1.00 47.79 274 HIS B CA 1
ATOM 6113 C C . HIS B 1 238 ? 98.071 134.554 124.177 1.00 47.79 274 HIS B C 1
ATOM 6114 O O . HIS B 1 238 ? 98.701 134.571 125.241 1.00 47.79 274 HIS B O 1
ATOM 6121 N N . PHE B 1 239 ? 97.759 135.650 123.494 1.00 46.63 275 PHE B N 1
ATOM 6122 C CA . PHE B 1 239 ? 98.057 136.994 123.968 1.00 46.63 275 PHE B CA 1
ATOM 6123 C C . PHE B 1 239 ? 96.754 137.645 124.408 1.00 46.63 275 PHE B C 1
ATOM 6124 O O . PHE B 1 239 ? 95.861 137.873 123.584 1.00 46.63 275 PHE B O 1
ATOM 6132 N N . GLU B 1 240 ? 96.645 137.936 125.701 1.00 51.13 276 GLU B N 1
ATOM 6133 C CA . GLU B 1 240 ? 95.441 138.518 126.290 1.00 51.13 276 GLU B CA 1
ATOM 6134 C C . GLU B 1 240 ? 95.785 139.920 126.781 1.00 51.13 276 GLU B C 1
ATOM 6135 O O . GLU B 1 240 ? 96.357 140.080 127.865 1.00 51.13 276 GLU B O 1
ATOM 6141 N N . ASN B 1 241 ? 95.431 140.928 125.983 1.00 53.79 277 ASN B N 1
ATOM 6142 C CA . ASN B 1 241 ? 95.711 142.331 126.288 1.00 53.79 277 ASN B CA 1
ATOM 6143 C C . ASN B 1 241 ? 97.206 142.550 126.525 1.00 53.79 277 ASN B C 1
ATOM 6144 O O . ASN B 1 241 ? 97.636 143.033 127.575 1.00 53.79 277 ASN B O 1
ATOM 6149 N N . THR B 1 242 ? 97.998 142.184 125.522 1.00 54.15 278 THR B N 1
ATOM 6150 C CA . THR B 1 242 ? 99.446 142.347 125.588 1.00 54.15 278 THR B CA 1
ATOM 6151 C C . THR B 1 242 ? 99.808 143.753 125.125 1.00 54.15 278 THR B C 1
ATOM 6152 O O . THR B 1 242 ? 99.435 144.161 124.022 1.00 54.15 278 THR B O 1
ATOM 6156 N N . LYS B 1 243 ? 100.528 144.491 125.967 1.00 58.16 279 LYS B N 1
ATOM 6157 C CA . LYS B 1 243 ? 100.876 145.883 125.684 1.00 58.16 279 LYS B CA 1
ATOM 6158 C C . LYS B 1 243 ? 102.215 145.914 124.958 1.00 58.16 279 LYS B C 1
ATOM 6159 O O . LYS B 1 243 ? 103.268 145.703 125.562 1.00 58.16 279 LYS B O 1
ATOM 6165 N N . ILE B 1 244 ? 102.175 146.183 123.659 1.00 55.65 280 ILE B N 1
ATOM 6166 C CA . ILE B 1 244 ? 103.364 146.191 122.810 1.00 55.65 280 ILE B CA 1
ATOM 6167 C C . ILE B 1 244 ? 103.711 147.641 122.494 1.00 55.65 280 ILE B C 1
ATOM 6168 O O . ILE B 1 244 ? 102.906 148.328 121.850 1.00 55.65 280 ILE B O 1
ATOM 6173 N N . PRO B 1 245 ? 104.875 148.140 122.907 1.00 58.35 281 PRO B N 1
ATOM 6174 C CA . PRO B 1 245 ? 105.260 149.506 122.537 1.00 58.35 281 PRO B CA 1
ATOM 6175 C C . PRO B 1 245 ? 105.308 149.680 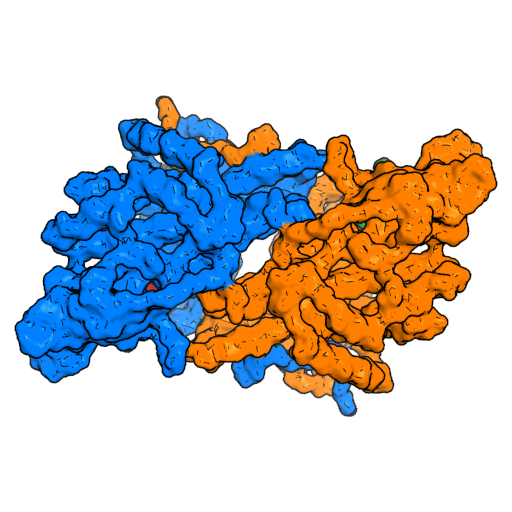121.026 1.00 58.35 281 PRO B C 1
ATOM 6176 O O . PRO B 1 245 ? 105.627 148.752 120.280 1.00 58.35 281 PRO B O 1
ATOM 6180 N N . VAL B 1 246 ? 104.968 150.893 120.581 1.00 60.49 282 VAL B N 1
ATOM 6181 C CA . VAL B 1 246 ? 104.881 151.180 119.151 1.00 60.49 282 VAL B CA 1
ATOM 6182 C C . VAL B 1 246 ? 106.224 150.968 118.467 1.00 60.49 282 VAL B C 1
ATOM 6183 O O . VAL B 1 246 ? 106.279 150.587 117.291 1.00 60.49 282 VAL B O 1
ATOM 6187 N N . GLU B 1 247 ? 107.326 151.195 119.184 1.00 58.16 283 GLU B N 1
ATOM 6188 C CA . GLU B 1 247 ? 108.649 151.000 118.604 1.00 58.16 283 GLU B CA 1
ATOM 6189 C C . GLU B 1 247 ? 108.937 149.540 118.280 1.00 58.16 283 GLU B C 1
ATOM 6190 O O . GLU B 1 247 ? 109.855 149.262 117.502 1.00 58.16 283 GLU B O 1
ATOM 6196 N N . ASN B 1 248 ? 108.180 148.606 118.851 1.00 54.08 284 ASN B N 1
ATOM 6197 C CA . ASN B 1 248 ? 108.374 147.178 118.600 1.00 54.08 284 ASN B CA 1
ATOM 6198 C C . ASN B 1 248 ? 107.514 146.686 117.440 1.00 54.08 284 ASN B C 1
ATOM 6199 O O . ASN B 1 248 ? 106.742 145.738 117.569 1.00 54.08 284 ASN B O 1
ATOM 6204 N N . ILE B 1 249 ? 107.647 147.337 116.288 1.00 55.77 285 ILE B N 1
ATOM 6205 C CA . ILE B 1 249 ? 106.929 146.967 115.075 1.00 55.77 285 ILE B CA 1
ATOM 6206 C C . ILE B 1 249 ? 107.953 146.702 113.982 1.00 55.77 285 ILE B C 1
ATOM 6207 O O . ILE B 1 249 ? 108.836 147.532 113.738 1.00 55.77 285 ILE B O 1
ATOM 6212 N N . LEU B 1 250 ? 107.837 145.549 113.329 1.00 53.73 286 LEU B N 1
ATOM 6213 C CA . LEU B 1 250 ? 108.771 145.167 112.276 1.00 53.73 286 LEU B CA 1
ATOM 6214 C C . LEU B 1 250 ? 108.409 145.912 110.998 1.00 53.73 286 LEU B C 1
ATOM 6215 O O . LEU B 1 250 ? 107.370 145.645 110.386 1.00 53.73 286 LEU B O 1
ATOM 6220 N N . GLY B 1 251 ? 109.260 146.841 110.596 1.00 61.71 287 GLY B N 1
ATOM 6221 C CA . GLY B 1 251 ? 109.031 147.620 109.378 1.00 61.71 287 GLY B CA 1
ATOM 6222 C C . GLY B 1 251 ? 108.112 148.815 109.635 1.00 61.71 287 GLY B C 1
ATOM 6223 O O . GLY B 1 251 ? 108.477 149.732 110.364 1.00 61.71 287 GLY B O 1
ATOM 6224 N N . GLU B 1 252 ? 106.927 148.784 109.031 1.00 67.59 288 GLU B N 1
ATOM 6225 C CA . GLU B 1 252 ? 105.941 149.841 109.176 1.00 67.59 288 GLU B CA 1
ATOM 6226 C C . GLU B 1 252 ? 104.582 149.221 109.464 1.00 67.59 288 GLU B C 1
ATOM 6227 O O . GLU B 1 252 ? 104.316 148.075 109.090 1.00 67.59 288 GLU B O 1
ATOM 6233 N N . VAL B 1 253 ? 103.727 149.986 110.148 1.00 68.24 289 VAL B N 1
ATOM 6234 C CA . VAL B 1 253 ? 102.384 149.508 110.451 1.00 68.24 289 VAL B CA 1
ATOM 6235 C C . VAL B 1 253 ? 101.633 149.241 109.153 1.00 68.24 289 VAL B C 1
ATOM 6236 O O . VAL B 1 253 ? 101.723 150.007 108.184 1.00 68.24 289 VAL B O 1
ATOM 6240 N N . GLY B 1 254 ? 100.907 148.124 109.119 1.00 68.29 290 GLY B N 1
ATOM 6241 C CA . GLY B 1 254 ? 100.241 147.675 107.919 1.00 68.29 290 GLY B CA 1
ATOM 6242 C C . GLY B 1 254 ? 101.114 146.912 106.948 1.00 68.29 290 GLY B C 1
ATOM 6243 O O . GLY B 1 254 ? 100.587 146.134 106.144 1.00 68.29 290 GLY B O 1
ATOM 6244 N N . ASP B 1 255 ? 102.428 147.106 106.992 1.00 66.36 291 ASP B N 1
ATOM 6245 C CA . ASP B 1 255 ? 103.358 146.407 106.107 1.00 66.36 291 ASP B CA 1
ATOM 6246 C C . ASP B 1 255 ? 103.905 145.138 106.757 1.00 66.36 291 ASP B C 1
ATOM 6247 O O . ASP B 1 255 ? 105.114 144.931 106.845 1.00 66.36 291 ASP B O 1
ATOM 6252 N N . GLY B 1 256 ? 103.006 144.275 107.221 1.00 60.59 292 GLY B N 1
ATOM 6253 C CA . GLY B 1 256 ? 103.413 143.040 107.862 1.00 60.59 292 GLY B CA 1
ATOM 6254 C C . GLY B 1 256 ? 103.340 141.839 106.945 1.00 60.59 292 GLY B C 1
ATOM 6255 O O . GLY B 1 256 ? 103.959 140.806 107.215 1.00 60.59 292 GLY B O 1
ATOM 6256 N N . PHE B 1 257 ? 102.575 141.959 105.858 1.00 60.37 293 PHE B N 1
ATOM 6257 C CA . PHE B 1 257 ? 102.527 140.886 104.870 1.00 60.37 293 PHE B CA 1
ATOM 6258 C C . PHE B 1 257 ? 103.877 140.704 104.191 1.00 60.37 293 PHE B C 1
ATOM 6259 O O . PHE B 1 257 ? 104.300 139.571 103.932 1.00 60.37 293 PHE B O 1
ATOM 6267 N N . LYS B 1 258 ? 104.562 141.809 103.890 1.00 60.24 294 LYS B N 1
ATOM 6268 C CA . LYS B 1 258 ? 105.874 141.720 103.259 1.00 60.24 294 LYS B CA 1
ATOM 6269 C C . LYS B 1 258 ? 106.863 140.983 104.152 1.00 60.24 294 LYS B C 1
ATOM 6270 O O . LYS B 1 258 ? 107.626 140.134 103.678 1.00 60.24 294 LYS B O 1
ATOM 6276 N N . VAL B 1 259 ? 106.856 141.285 105.451 1.00 57.57 295 VAL B N 1
ATOM 6277 C CA . VAL B 1 259 ? 107.768 140.617 106.375 1.00 57.57 295 VAL B CA 1
ATOM 6278 C C . VAL B 1 259 ? 107.456 139.127 106.444 1.00 57.57 295 VAL B C 1
ATOM 6279 O O . VAL B 1 259 ? 108.355 138.282 106.361 1.00 57.57 295 VAL B O 1
ATOM 6283 N N . ALA B 1 260 ? 106.172 138.783 106.584 1.00 54.97 296 ALA B N 1
ATOM 6284 C CA . ALA B 1 260 ? 105.787 137.378 106.665 1.00 54.97 296 ALA B CA 1
ATOM 6285 C C . ALA B 1 260 ? 106.139 136.627 105.390 1.00 54.97 296 ALA B C 1
ATOM 6286 O O . ALA B 1 260 ? 106.451 135.433 105.439 1.00 54.97 296 ALA B O 1
ATOM 6288 N N . MET B 1 261 ? 106.089 137.304 104.242 1.00 57.04 297 MET B N 1
ATOM 6289 C CA . MET B 1 261 ? 106.507 136.669 102.999 1.00 57.04 297 MET B CA 1
ATOM 6290 C C . MET B 1 261 ? 108.020 136.497 102.944 1.00 57.04 297 MET B C 1
ATOM 6291 O O . MET B 1 261 ? 108.513 135.483 102.438 1.00 57.04 297 MET B O 1
ATOM 6296 N N . ASN B 1 262 ? 108.771 137.469 103.461 1.00 56.31 298 ASN B N 1
ATOM 6297 C CA . ASN B 1 262 ? 110.227 137.395 103.439 1.00 56.31 298 ASN B CA 1
ATOM 6298 C C . ASN B 1 262 ? 110.797 136.342 104.381 1.00 56.31 298 ASN B C 1
ATOM 6299 O O . ASN B 1 262 ? 111.767 135.673 104.007 1.00 56.31 298 ASN B O 1
ATOM 6304 N N . ILE B 1 263 ? 110.241 136.171 105.576 1.00 50.92 299 ILE B N 1
ATOM 6305 C CA . ILE B 1 263 ? 110.735 135.167 106.513 1.00 50.92 299 ILE B CA 1
ATOM 6306 C C . ILE B 1 263 ? 110.461 133.752 106.021 1.00 50.92 299 ILE B C 1
ATOM 6307 O O . ILE B 1 263 ? 111.340 132.892 106.085 1.00 50.92 299 ILE B O 1
ATOM 6312 N N . LEU B 1 264 ? 109.249 133.491 105.531 1.00 49.03 300 LEU B N 1
ATOM 6313 C CA . LEU B 1 264 ? 108.890 132.134 105.136 1.00 49.03 300 LEU B CA 1
ATOM 6314 C C . LEU B 1 264 ? 109.594 131.710 103.852 1.00 49.03 300 LEU B C 1
ATOM 6315 O O . LEU B 1 264 ? 110.106 130.588 103.766 1.00 49.03 300 LEU B O 1
ATOM 6320 N N . ASN B 1 265 ? 109.629 132.588 102.848 1.00 49.19 301 ASN B N 1
ATOM 6321 C CA . ASN B 1 265 ? 110.211 132.220 101.561 1.00 49.19 301 ASN B CA 1
ATOM 6322 C C . ASN B 1 265 ? 111.713 131.992 101.670 1.00 49.19 301 ASN B C 1
ATOM 6323 O O . ASN B 1 265 ? 112.250 131.052 101.071 1.00 49.19 301 ASN B O 1
ATOM 6328 N N . SER B 1 266 ? 112.411 132.839 102.428 1.00 48.55 302 SER B N 1
ATOM 6329 C CA . SER B 1 266 ? 113.865 132.747 102.559 1.00 48.55 302 SER B CA 1
ATOM 6330 C C . SER B 1 266 ? 114.217 131.651 103.566 1.00 48.55 302 SER B C 1
ATOM 6331 O O . SER B 1 266 ? 114.519 131.896 104.736 1.00 48.55 302 SER B O 1
ATOM 6334 N N . GLY B 1 267 ? 114.173 130.415 103.085 1.00 41.91 303 GLY B N 1
ATOM 6335 C CA . GLY B 1 267 ? 114.507 129.285 103.925 1.00 41.91 303 GLY B CA 1
ATOM 6336 C C . GLY B 1 267 ? 114.216 127.977 103.218 1.00 41.91 303 GLY B C 1
ATOM 6337 O O . GLY B 1 267 ? 113.953 127.941 102.016 1.00 41.91 303 GLY B O 1
ATOM 6338 N N . ARG B 1 268 ? 114.303 126.901 104.003 1.00 36.64 304 ARG B N 1
ATOM 6339 C CA . ARG B 1 268 ? 113.980 125.524 103.631 1.00 36.64 304 ARG B CA 1
ATOM 6340 C C . ARG B 1 268 ? 115.026 124.885 102.724 1.00 36.64 304 ARG B C 1
ATOM 6341 O O . ARG B 1 268 ? 115.081 123.654 102.615 1.00 36.64 304 ARG B O 1
ATOM 6349 N N . PHE B 1 269 ? 115.924 125.689 102.150 1.00 33.81 305 PHE B N 1
ATOM 6350 C CA . PHE B 1 269 ? 116.903 125.131 101.223 1.00 33.81 305 PHE B CA 1
ATOM 6351 C C . PHE B 1 269 ? 117.864 124.201 101.950 1.00 33.81 305 PHE B C 1
ATOM 6352 O O . PHE B 1 269 ? 118.132 123.082 101.490 1.00 33.81 305 PHE B O 1
ATOM 6360 N N . SER B 1 270 ? 118.333 124.620 103.127 1.00 32.47 306 SER B N 1
ATOM 6361 C CA . SER B 1 270 ? 119.218 123.781 103.919 1.00 32.47 306 SER B CA 1
ATOM 6362 C C . SER B 1 270 ? 118.570 122.455 104.273 1.00 32.47 306 SER B C 1
ATOM 6363 O O . SER B 1 270 ? 119.290 121.488 104.551 1.00 32.47 306 SER B O 1
ATOM 6366 N N . MET B 1 271 ? 117.233 122.378 104.244 1.00 30.50 307 MET B N 1
ATOM 6367 C CA . MET B 1 271 ? 116.578 121.103 104.516 1.00 30.50 307 MET B CA 1
ATOM 6368 C C . MET B 1 271 ? 117.119 120.016 103.601 1.00 30.50 307 MET B C 1
ATOM 6369 O O . MET B 1 271 ? 117.410 118.902 104.054 1.00 30.50 307 MET B O 1
ATOM 6374 N N . GLY B 1 272 ? 117.320 120.342 102.322 1.00 26.48 308 GLY B N 1
ATOM 6375 C CA . GLY B 1 272 ? 117.829 119.347 101.398 1.00 26.48 308 GLY B CA 1
ATOM 6376 C C . GLY B 1 272 ? 119.177 118.792 101.811 1.00 26.48 308 GLY B C 1
ATOM 6377 O O . GLY B 1 272 ? 119.452 117.607 101.609 1.00 26.48 308 GLY B O 1
ATOM 6378 N N . SER B 1 273 ? 120.037 119.633 102.387 1.00 28.13 309 SER B N 1
ATOM 6379 C CA . SER B 1 273 ? 121.290 119.123 102.931 1.00 28.13 309 SER B CA 1
ATOM 6380 C C . SER B 1 273 ? 121.045 118.369 104.230 1.00 28.13 309 SER B C 1
ATOM 6381 O O . SER B 1 273 ? 121.622 117.298 104.451 1.00 28.13 309 SER B O 1
ATOM 6384 N N . VAL B 1 274 ? 120.176 118.913 105.088 1.00 27.01 310 VAL B N 1
ATOM 6385 C CA . VAL B 1 274 ? 119.903 118.304 106.389 1.00 27.01 310 VAL B CA 1
ATOM 6386 C C . VAL B 1 274 ? 119.551 116.835 106.213 1.00 27.01 310 VAL B C 1
ATOM 6387 O O . VAL B 1 274 ? 120.244 115.939 106.711 1.00 27.01 310 VAL B O 1
ATOM 6391 N N . VAL B 1 275 ? 118.496 116.573 105.443 1.00 24.23 311 VAL B N 1
ATOM 6392 C CA . VAL B 1 275 ? 118.066 115.202 105.200 1.00 24.23 311 VAL B CA 1
ATOM 6393 C C . VAL B 1 275 ? 119.174 114.406 104.529 1.00 24.23 311 VAL B C 1
ATOM 6394 O O . VAL B 1 275 ? 119.362 113.216 104.813 1.00 24.23 311 VAL B O 1
ATOM 6398 N N . ALA B 1 276 ? 119.922 115.042 103.624 1.00 24.91 312 ALA B N 1
ATOM 6399 C CA . ALA B 1 276 ? 121.045 114.352 103.003 1.00 24.91 312 ALA B CA 1
ATOM 6400 C C . ALA B 1 276 ? 122.037 113.890 104.057 1.00 24.91 312 ALA B C 1
ATOM 6401 O O . ALA B 1 276 ? 122.470 112.731 104.046 1.00 24.91 312 ALA B O 1
ATOM 6403 N N . GLY B 1 277 ? 122.364 114.763 105.013 1.00 25.64 313 GLY B N 1
ATOM 6404 C CA . GLY B 1 277 ? 123.234 114.365 106.103 1.00 25.64 313 GLY B CA 1
ATOM 6405 C C . GLY B 1 277 ? 122.686 113.209 106.905 1.00 25.64 313 GLY B C 1
ATOM 6406 O O . GLY B 1 277 ? 123.458 112.465 107.517 1.00 25.64 313 GLY B O 1
ATOM 6407 N N . LEU B 1 278 ? 121.365 113.038 106.911 1.00 23.71 314 LEU B N 1
ATOM 6408 C CA . LEU B 1 278 ? 120.732 111.863 107.491 1.00 23.71 314 LEU B CA 1
ATOM 6409 C C . LEU B 1 278 ? 120.815 110.660 106.561 1.00 23.71 314 LEU B C 1
ATOM 6410 O O . LEU B 1 278 ? 121.152 109.558 107.008 1.00 23.71 314 LEU B O 1
ATOM 6415 N N . LEU B 1 279 ? 120.542 110.858 105.266 1.00 23.02 315 LEU B N 1
ATOM 6416 C CA . LEU B 1 279 ? 120.491 109.727 104.345 1.00 23.02 315 LEU B CA 1
ATOM 6417 C C . LEU B 1 279 ? 121.829 109.009 104.284 1.00 23.02 315 LEU B C 1
ATOM 6418 O O . LEU B 1 279 ? 121.885 107.776 104.362 1.00 23.02 315 LEU B O 1
ATOM 6423 N N . LYS B 1 280 ? 122.921 109.770 104.178 1.00 26.26 316 LYS B N 1
ATOM 6424 C CA . LYS B 1 280 ? 124.248 109.168 104.199 1.00 26.26 316 LYS B CA 1
ATOM 6425 C C . LYS B 1 280 ? 124.444 108.328 105.451 1.00 26.26 316 LYS B C 1
ATOM 6426 O O . LYS B 1 280 ? 124.985 107.217 105.383 1.00 26.26 316 LYS B O 1
ATOM 6432 N N . ARG B 1 281 ? 123.969 108.823 106.599 1.00 27.49 317 ARG B N 1
ATOM 6433 C CA . ARG B 1 281 ? 124.077 108.055 107.834 1.00 27.49 317 ARG B CA 1
ATOM 6434 C C . ARG B 1 281 ? 123.418 106.692 107.685 1.00 27.49 317 ARG B C 1
ATOM 6435 O O . ARG B 1 281 ? 123.984 105.673 108.099 1.00 27.49 317 ARG B O 1
ATOM 6443 N N . LEU B 1 282 ? 122.240 106.649 107.059 1.00 26.47 318 LEU B N 1
ATOM 6444 C CA . LEU B 1 282 ? 121.584 105.368 106.826 1.00 26.47 318 LEU B CA 1
ATOM 6445 C C . LEU B 1 282 ? 122.461 104.459 105.978 1.00 26.47 318 LEU B C 1
ATOM 6446 O O . LEU B 1 282 ? 122.619 103.272 106.287 1.00 26.47 318 LEU B O 1
ATOM 6451 N N . ILE B 1 283 ? 123.073 105.010 104.927 1.00 26.41 319 ILE B N 1
ATOM 6452 C CA . ILE B 1 283 ? 123.950 104.207 104.083 1.00 26.41 319 ILE B CA 1
ATOM 6453 C C . ILE B 1 283 ? 125.143 103.705 104.881 1.00 26.41 319 ILE B C 1
ATOM 6454 O O . ILE B 1 283 ? 125.708 102.650 104.572 1.00 26.41 319 ILE B O 1
ATOM 6459 N N . GLU B 1 284 ? 125.536 104.432 105.925 1.00 31.99 320 GLU B N 1
ATOM 6460 C CA . GLU B 1 284 ? 126.643 103.997 106.762 1.00 31.99 320 GLU B CA 1
ATOM 6461 C C . GLU B 1 284 ? 126.216 103.031 107.857 1.00 31.99 320 GLU B C 1
ATOM 6462 O O . GLU B 1 284 ? 127.084 102.439 108.506 1.00 31.99 320 GLU B O 1
ATOM 6468 N N . MET B 1 285 ? 124.913 102.857 108.084 1.00 33.07 321 MET B N 1
ATOM 6469 C CA . MET B 1 285 ? 124.430 101.897 109.072 1.00 33.07 321 MET B CA 1
ATOM 6470 C C . MET B 1 285 ? 123.924 100.617 108.417 1.00 33.07 321 MET B C 1
ATOM 6471 O O . MET B 1 285 ? 124.414 99.525 108.719 1.00 33.07 321 MET B O 1
ATOM 6476 N N . THR B 1 286 ? 122.957 100.741 107.504 1.00 31.81 322 THR B N 1
ATOM 6477 C CA . THR B 1 286 ? 122.359 99.563 106.885 1.00 31.81 322 THR B CA 1
ATOM 6478 C C . THR B 1 286 ? 123.393 98.731 106.140 1.00 31.81 322 THR B C 1
ATOM 6479 O O . THR B 1 286 ? 123.314 97.497 106.148 1.00 31.81 322 THR B O 1
ATOM 6483 N N . ALA B 1 287 ? 124.374 99.378 105.507 1.00 33.20 323 ALA B N 1
ATOM 6484 C CA . ALA B 1 287 ? 125.448 98.629 104.863 1.00 33.20 323 ALA B CA 1
ATOM 6485 C C . ALA B 1 287 ? 126.206 97.785 105.877 1.00 33.20 323 ALA B C 1
ATOM 6486 O O . ALA B 1 287 ? 126.480 96.605 105.631 1.00 33.20 323 ALA B O 1
ATOM 6488 N N . GLU B 1 288 ? 126.520 98.361 107.041 1.00 37.19 324 GLU B N 1
ATOM 6489 C CA . GLU B 1 288 ? 127.174 97.591 108.091 1.00 37.19 324 GLU B CA 1
ATOM 6490 C C . GLU B 1 288 ? 126.314 96.427 108.558 1.00 37.19 324 GLU B C 1
ATOM 6491 O O . GLU B 1 288 ? 126.838 95.483 109.159 1.00 37.19 324 GLU B O 1
ATOM 6497 N N . TYR B 1 289 ? 125.009 96.476 108.299 1.00 35.10 325 TYR B N 1
ATOM 6498 C CA . TYR B 1 289 ? 124.133 95.344 108.556 1.00 35.10 325 TYR B CA 1
ATOM 6499 C C . TYR B 1 289 ? 123.974 94.456 107.331 1.00 35.10 325 TYR B C 1
ATOM 6500 O O . TYR B 1 289 ? 123.793 93.242 107.474 1.00 35.10 325 TYR B O 1
ATOM 6509 N N . ALA B 1 290 ? 124.048 95.029 106.132 1.00 34.53 326 ALA B N 1
ATOM 6510 C CA . ALA B 1 290 ? 123.839 94.265 104.910 1.00 34.53 326 ALA B CA 1
ATOM 6511 C C . ALA B 1 290 ? 125.099 93.567 104.424 1.00 34.53 326 ALA B C 1
ATOM 6512 O O . ALA B 1 290 ? 125.039 92.839 103.428 1.00 34.53 326 ALA B O 1
ATOM 6514 N N . CYS B 1 291 ? 126.234 93.772 105.092 1.00 39.19 327 CYS B N 1
ATOM 6515 C CA . CYS B 1 291 ? 127.480 93.121 104.725 1.00 39.19 327 CYS B CA 1
ATOM 6516 C C . CYS B 1 291 ? 128.000 92.157 105.777 1.00 39.19 327 CYS B C 1
ATOM 6517 O O . CYS B 1 291 ? 128.919 91.388 105.479 1.00 39.19 327 CYS B O 1
ATOM 6520 N N . THR B 1 292 ? 127.456 92.180 106.992 1.00 38.26 328 THR B N 1
ATOM 6521 C CA . THR B 1 292 ? 127.847 91.259 108.048 1.00 38.26 328 THR B CA 1
ATOM 6522 C C . THR B 1 292 ? 126.787 90.200 108.324 1.00 38.26 328 THR B C 1
ATOM 6523 O O . THR B 1 292 ? 126.938 89.418 109.267 1.00 38.26 328 THR B O 1
ATOM 6527 N N . ARG B 1 293 ? 125.724 90.154 107.526 1.00 43.35 329 ARG B N 1
ATOM 6528 C CA . ARG B 1 293 ? 124.627 89.219 107.725 1.00 43.35 329 ARG B CA 1
ATOM 6529 C C . ARG B 1 293 ? 124.563 88.243 106.560 1.00 43.35 329 ARG B C 1
ATOM 6530 O O . ARG B 1 293 ? 124.768 88.625 105.404 1.00 43.35 329 ARG B O 1
ATOM 6538 N N . LYS B 1 294 ? 124.276 86.982 106.872 1.00 48.42 330 LYS B N 1
ATOM 6539 C CA . LYS B 1 294 ? 124.209 85.912 105.889 1.00 48.42 330 LYS B CA 1
ATOM 6540 C C . LYS B 1 294 ? 122.761 85.518 105.636 1.00 48.42 330 LYS B C 1
ATOM 6541 O O . LYS B 1 294 ? 121.972 85.379 106.576 1.00 48.42 330 LYS B O 1
ATOM 6547 N N . GLN B 1 295 ? 122.418 85.339 104.364 1.00 49.14 331 GLN B N 1
ATOM 6548 C CA . GLN B 1 295 ? 121.130 84.774 103.989 1.00 49.14 331 GLN B CA 1
ATOM 6549 C C . GLN B 1 295 ? 121.326 83.948 102.729 1.00 49.14 331 GLN B C 1
ATOM 6550 O O . GLN B 1 295 ? 121.888 84.442 101.748 1.00 49.14 331 GLN B O 1
ATOM 6556 N N . PHE B 1 296 ? 120.861 82.697 102.765 1.00 51.66 332 PHE B N 1
ATOM 6557 C CA . PHE B 1 296 ? 121.028 81.759 101.653 1.00 51.66 332 PHE B CA 1
ATOM 6558 C C . PHE B 1 296 ? 122.502 81.575 101.302 1.00 51.66 332 PHE B C 1
ATOM 6559 O O . PHE B 1 296 ? 122.875 81.516 100.128 1.00 51.66 332 PHE B O 1
ATOM 6567 N N . ASN B 1 297 ? 123.346 81.487 102.334 1.00 53.77 333 ASN B N 1
ATOM 6568 C CA . ASN B 1 297 ? 124.792 81.331 102.175 1.00 53.77 333 ASN B CA 1
ATOM 6569 C C . ASN B 1 297 ? 125.393 82.463 101.346 1.00 53.77 333 ASN B C 1
ATOM 6570 O O . ASN B 1 297 ? 126.335 82.256 100.577 1.00 53.77 333 ASN B O 1
ATOM 6575 N N . LYS B 1 298 ? 124.850 83.669 101.499 1.00 49.67 334 LYS B N 1
ATOM 6576 C CA . LYS B 1 298 ? 125.301 84.827 100.743 1.00 49.67 334 LYS B CA 1
ATOM 6577 C C . LYS B 1 298 ? 125.160 86.069 101.607 1.00 49.67 334 LYS B C 1
ATOM 6578 O O . LYS B 1 298 ? 124.378 86.101 102.560 1.00 49.67 334 LYS B O 1
ATOM 6584 N N . ARG B 1 299 ? 125.931 87.096 101.263 1.00 47.27 335 ARG B N 1
ATOM 6585 C CA . ARG B 1 299 ? 125.761 88.394 101.897 1.00 47.27 335 ARG B CA 1
ATOM 6586 C C . ARG B 1 299 ? 124.415 88.991 101.503 1.00 47.27 335 ARG B C 1
ATOM 6587 O O . ARG B 1 299 ? 123.886 88.721 100.421 1.00 47.27 335 ARG B O 1
ATOM 6595 N N . LEU B 1 300 ? 123.851 89.809 102.394 1.00 42.12 336 LEU B N 1
ATOM 6596 C CA . LEU B 1 300 ? 122.684 90.593 102.004 1.00 42.12 336 LEU B CA 1
ATOM 6597 C C . LEU B 1 300 ? 123.040 91.616 100.935 1.00 42.12 336 LEU B C 1
ATOM 6598 O O . LEU B 1 300 ? 122.182 91.996 100.131 1.00 42.12 336 LEU B O 1
ATOM 6603 N N . SER B 1 301 ? 124.293 92.071 100.913 1.00 41.50 337 SER B N 1
ATOM 6604 C CA . SER B 1 301 ? 124.754 93.015 99.906 1.00 41.50 337 SER B CA 1
ATOM 6605 C C . SER B 1 301 ? 124.844 92.401 98.516 1.00 41.50 337 SER B C 1
ATOM 6606 O O . SER B 1 301 ? 124.942 93.147 97.536 1.00 41.50 337 SER B O 1
ATOM 6609 N N . GLU B 1 302 ? 124.812 91.076 98.406 1.00 43.44 338 GLU B N 1
ATOM 6610 C CA . GLU B 1 302 ? 124.939 90.393 97.127 1.00 43.44 338 GLU B CA 1
ATOM 6611 C C . GLU B 1 302 ? 123.599 90.142 96.451 1.00 43.44 338 GLU B C 1
ATOM 6612 O O . GLU B 1 302 ? 123.565 89.507 95.392 1.00 43.44 338 GLU B O 1
ATOM 6618 N N . PHE B 1 303 ? 122.502 90.620 97.030 1.00 41.76 339 PHE B N 1
ATOM 6619 C CA . PHE B 1 303 ? 121.173 90.448 96.462 1.00 41.76 339 PHE B CA 1
ATOM 6620 C C . PHE B 1 303 ? 120.744 91.725 95.753 1.00 41.76 339 PHE B C 1
ATOM 6621 O O . PHE B 1 303 ? 120.952 92.830 96.261 1.00 41.76 339 PHE B O 1
ATOM 6629 N N . GLY B 1 304 ? 120.146 91.563 94.571 1.00 36.82 340 GLY B N 1
ATOM 6630 C CA . GLY B 1 304 ? 119.812 92.713 93.748 1.00 36.82 340 GLY B CA 1
ATOM 6631 C C . GLY B 1 304 ? 118.805 93.650 94.383 1.00 36.82 340 GLY B C 1
ATOM 6632 O O . GLY B 1 304 ? 118.867 94.865 94.175 1.00 36.82 340 GLY B O 1
ATOM 6633 N N . LEU B 1 305 ? 117.868 93.110 95.162 1.00 35.69 341 LEU B N 1
ATOM 6634 C CA . LEU B 1 305 ? 116.812 93.930 95.739 1.00 35.69 341 LEU B CA 1
ATOM 6635 C C . LEU B 1 305 ? 117.277 94.772 96.919 1.00 35.69 341 LEU B C 1
ATOM 6636 O O . LEU B 1 305 ? 116.534 95.658 97.350 1.00 35.69 341 LEU B O 1
ATOM 6641 N N . ILE B 1 306 ? 118.466 94.514 97.457 1.00 34.62 342 ILE B N 1
ATOM 6642 C CA . ILE B 1 306 ? 119.064 95.424 98.427 1.00 34.62 342 ILE B CA 1
ATOM 6643 C C . ILE B 1 306 ? 120.028 96.386 97.738 1.00 34.62 342 ILE B C 1
ATOM 6644 O O . ILE B 1 306 ? 120.176 97.539 98.167 1.00 34.62 342 ILE B O 1
ATOM 6649 N N . GLN B 1 307 ? 120.681 95.928 96.669 1.00 35.79 343 GLN B N 1
ATOM 6650 C CA . GLN B 1 307 ? 121.539 96.804 95.885 1.00 35.79 343 GLN B CA 1
ATOM 6651 C C . GLN B 1 307 ? 120.739 97.935 95.256 1.00 35.79 343 GLN B C 1
ATOM 6652 O O . GLN B 1 307 ? 121.212 99.077 95.190 1.00 35.79 343 GLN B O 1
ATOM 6658 N N . GLU B 1 308 ? 119.521 97.642 94.790 1.00 35.01 344 GLU B N 1
ATOM 6659 C CA . GLU B 1 308 ? 118.673 98.704 94.256 1.00 35.01 344 GLU B CA 1
ATOM 6660 C C . GLU B 1 308 ? 118.338 99.727 95.334 1.00 35.01 344 GLU B C 1
ATOM 6661 O O . GLU B 1 308 ? 118.308 100.932 95.065 1.00 35.01 344 GLU B O 1
ATOM 6667 N N . LYS B 1 309 ? 118.096 99.267 96.565 1.00 31.55 345 LYS B N 1
ATOM 6668 C CA . LYS B 1 309 ? 117.800 100.188 97.655 1.00 31.55 345 LYS B CA 1
ATOM 6669 C C . LYS B 1 309 ? 118.987 101.096 97.942 1.00 31.55 345 LYS B C 1
ATOM 6670 O O . LYS B 1 309 ? 118.826 102.314 98.092 1.00 31.55 345 LYS B O 1
ATOM 6676 N N . PHE B 1 310 ? 120.187 100.518 98.011 1.00 30.91 346 PHE B N 1
ATOM 6677 C CA . PHE B 1 310 ? 121.372 101.325 98.286 1.00 30.91 346 PHE B CA 1
ATOM 6678 C C . PHE B 1 310 ? 121.634 102.326 97.166 1.00 30.91 346 PHE B C 1
ATOM 6679 O O . PHE B 1 310 ? 121.965 103.491 97.426 1.00 30.91 346 PHE B O 1
ATOM 6687 N N . ALA B 1 311 ? 121.483 101.893 95.910 1.00 30.67 347 ALA B N 1
ATOM 6688 C CA . ALA B 1 311 ? 121.692 102.800 94.787 1.00 30.67 347 ALA B CA 1
ATOM 6689 C C . ALA B 1 311 ? 120.661 103.922 94.777 1.00 30.67 347 ALA B C 1
ATOM 6690 O O . ALA B 1 311 ? 120.997 105.076 94.485 1.00 30.67 347 ALA B O 1
ATOM 6692 N N . LEU B 1 312 ? 119.402 103.608 95.092 1.00 30.24 348 LEU B N 1
ATOM 6693 C CA . LEU B 1 312 ? 118.373 104.640 95.154 1.00 30.24 348 LEU B CA 1
ATOM 6694 C C . LEU B 1 312 ? 118.679 105.653 96.248 1.00 30.24 348 LEU B C 1
ATOM 6695 O O . LEU B 1 312 ? 118.525 106.864 96.050 1.00 30.24 348 LEU B O 1
ATOM 6700 N N . MET B 1 313 ? 119.113 105.174 97.415 1.00 30.12 349 MET B N 1
ATOM 6701 C CA . MET B 1 313 ? 119.450 106.084 98.505 1.00 30.12 349 MET B CA 1
ATOM 6702 C C . MET B 1 313 ? 120.611 106.992 98.126 1.00 30.12 349 MET B C 1
ATOM 6703 O O . MET B 1 313 ? 120.584 108.198 98.400 1.00 30.12 349 MET B O 1
ATOM 6708 N N . ALA B 1 314 ? 121.645 106.427 97.498 1.00 29.15 350 ALA B N 1
ATOM 6709 C CA . ALA B 1 314 ? 122.785 107.239 97.087 1.00 29.15 350 ALA B CA 1
ATOM 6710 C C . ALA B 1 314 ? 122.387 108.272 96.041 1.00 29.15 350 ALA B C 1
ATOM 6711 O O . ALA B 1 314 ? 122.826 109.426 96.103 1.00 29.15 350 ALA B O 1
ATOM 6713 N N . GLN B 1 315 ? 121.564 107.875 95.068 1.00 30.65 351 GLN B N 1
ATOM 6714 C CA . GLN B 1 315 ? 121.112 108.819 94.054 1.00 30.65 351 GLN B CA 1
ATOM 6715 C C . GLN B 1 315 ? 120.293 109.942 94.676 1.00 30.65 351 GLN B C 1
ATOM 6716 O O . GLN B 1 315 ? 120.469 111.119 94.329 1.00 30.65 351 GLN B O 1
ATOM 6722 N N . LYS B 1 316 ? 119.400 109.599 95.607 1.00 28.89 352 LYS B N 1
ATOM 6723 C CA . LYS B 1 316 ? 118.607 110.618 96.284 1.00 28.89 352 LYS B CA 1
ATOM 6724 C C . LYS B 1 316 ? 119.503 111.588 97.038 1.00 28.89 352 LYS B C 1
ATOM 6725 O O . LYS B 1 316 ? 119.342 112.806 96.926 1.00 28.89 352 LYS B O 1
ATOM 6731 N N . ALA B 1 317 ? 120.469 111.064 97.796 1.00 27.86 353 ALA B N 1
ATOM 6732 C CA . ALA B 1 317 ? 121.357 111.933 98.564 1.00 27.86 353 ALA B CA 1
ATOM 6733 C C . ALA B 1 317 ? 122.176 112.835 97.650 1.00 27.86 353 ALA B C 1
ATOM 6734 O O . ALA B 1 317 ? 122.375 114.019 97.950 1.00 27.86 353 ALA B O 1
ATOM 6736 N N . TYR B 1 318 ? 122.660 112.293 96.531 1.00 31.91 354 TYR B N 1
ATOM 6737 C CA . TYR B 1 318 ? 123.447 113.088 95.595 1.00 31.91 354 TYR B CA 1
ATOM 6738 C C . TYR B 1 318 ? 122.622 114.233 95.021 1.00 31.91 354 TYR B C 1
ATOM 6739 O O . TYR B 1 318 ? 123.069 115.388 95.000 1.00 31.91 354 TYR B O 1
ATOM 6748 N N . VAL B 1 319 ? 121.403 113.933 94.565 1.00 28.06 355 VAL B N 1
ATOM 6749 C CA . VAL B 1 319 ? 120.558 114.975 93.987 1.00 28.06 355 VAL B CA 1
ATOM 6750 C C . VAL B 1 319 ? 120.189 116.014 95.038 1.00 28.06 355 VAL B C 1
ATOM 6751 O O . VAL B 1 319 ? 120.150 117.216 94.754 1.00 28.06 355 VAL B O 1
ATOM 6755 N N . MET B 1 320 ? 119.918 115.573 96.267 1.00 26.36 356 MET B N 1
ATOM 6756 C CA . MET B 1 320 ? 119.567 116.498 97.340 1.00 26.36 356 MET B CA 1
ATOM 6757 C C . MET B 1 320 ? 120.714 117.448 97.659 1.00 26.36 356 MET B C 1
ATOM 6758 O O . MET B 1 320 ? 120.512 118.661 97.788 1.00 26.36 356 MET B O 1
ATOM 6763 N N . GLU B 1 321 ? 121.928 116.910 97.806 1.00 30.28 357 GLU B N 1
ATOM 6764 C CA . GLU B 1 321 ? 123.079 117.760 98.087 1.00 30.28 357 GLU B CA 1
ATOM 6765 C C . GLU B 1 321 ? 123.327 118.737 96.947 1.00 30.28 357 GLU B C 1
ATOM 6766 O O . GLU B 1 321 ? 123.613 119.921 97.180 1.00 30.28 357 GLU B O 1
ATOM 6772 N N . SER B 1 322 ? 123.223 118.258 95.704 1.00 30.49 358 SER B N 1
ATOM 6773 C CA . SER B 1 322 ? 123.406 119.134 94.554 1.00 30.49 358 SER B CA 1
ATOM 6774 C C . SER B 1 322 ? 122.392 120.270 94.569 1.00 30.49 358 SER B C 1
ATOM 6775 O O . SER B 1 322 ? 122.753 121.440 94.403 1.00 30.49 358 SER B O 1
ATOM 6778 N N . MET B 1 323 ? 121.117 119.939 94.791 1.00 28.10 359 MET B N 1
ATOM 6779 C CA . MET B 1 323 ? 120.069 120.954 94.840 1.00 28.10 359 MET B CA 1
ATOM 6780 C C . MET B 1 323 ? 120.346 121.977 95.931 1.00 28.10 359 MET B C 1
ATOM 6781 O O . MET B 1 323 ? 120.250 123.188 95.703 1.00 28.10 359 MET B O 1
ATOM 6786 N N . THR B 1 324 ? 120.691 121.503 97.129 1.00 27.46 360 THR B N 1
ATOM 6787 C CA . THR B 1 324 ? 120.856 122.408 98.260 1.00 27.46 360 THR B CA 1
ATOM 6788 C C . THR B 1 324 ? 122.024 123.356 98.049 1.00 27.46 360 THR B C 1
ATOM 6789 O O . THR B 1 324 ? 121.904 124.562 98.287 1.00 27.46 360 THR B O 1
ATOM 6793 N N . TYR B 1 325 ? 123.167 122.834 97.605 1.00 30.32 361 TYR B N 1
ATOM 6794 C CA . TYR B 1 325 ? 124.318 123.713 97.444 1.00 30.32 361 TYR B CA 1
ATOM 6795 C C . TYR B 1 325 ? 124.189 124.601 96.215 1.00 30.32 361 TYR B C 1
ATOM 6796 O O . TYR B 1 325 ? 124.719 125.718 96.210 1.00 30.32 361 TYR B O 1
ATOM 6805 N N . LEU B 1 326 ? 123.468 124.151 95.187 1.00 31.57 362 LEU B N 1
ATOM 6806 C CA . LEU B 1 326 ? 123.166 125.028 94.065 1.00 31.57 362 LEU B CA 1
ATOM 6807 C C . LEU B 1 326 ? 122.266 126.180 94.492 1.00 31.57 362 LEU B C 1
ATOM 6808 O O . LEU B 1 326 ? 122.482 127.327 94.084 1.00 31.57 362 LEU B O 1
ATOM 6813 N N . THR B 1 327 ? 121.250 125.896 95.309 1.00 34.78 363 THR B N 1
ATOM 6814 C CA . THR B 1 327 ? 120.361 126.951 95.785 1.00 34.78 363 THR B CA 1
ATOM 6815 C C . THR B 1 327 ? 121.097 127.914 96.707 1.00 34.78 363 THR B C 1
ATOM 6816 O O . THR B 1 327 ? 120.970 129.136 96.574 1.00 34.78 363 THR B O 1
ATOM 6820 N N . ALA B 1 328 ? 121.874 127.380 97.652 1.00 36.27 364 ALA B N 1
ATOM 6821 C CA . ALA B 1 328 ? 122.621 128.227 98.573 1.00 36.27 364 ALA B CA 1
ATOM 6822 C C . ALA B 1 328 ? 123.699 129.034 97.867 1.00 36.27 364 ALA B C 1
ATOM 6823 O O . ALA B 1 328 ? 124.070 130.108 98.352 1.00 36.27 364 ALA B O 1
ATOM 6825 N N . GLY B 1 329 ? 124.216 128.546 96.737 1.00 40.35 365 GLY B N 1
ATOM 6826 C CA . GLY B 1 329 ? 125.168 129.332 95.975 1.00 40.35 365 GLY B CA 1
ATOM 6827 C C . GLY B 1 329 ? 124.536 130.511 95.267 1.00 40.35 365 GLY B C 1
ATOM 6828 O O . GLY B 1 329 ? 125.181 131.549 95.091 1.00 40.35 365 GLY B O 1
ATOM 6829 N N . MET B 1 330 ? 123.276 130.375 94.850 1.00 43.71 366 MET B N 1
ATOM 6830 C CA . MET B 1 330 ? 122.566 131.486 94.231 1.00 43.71 366 MET B CA 1
ATOM 6831 C C . MET B 1 330 ? 122.046 132.486 95.252 1.00 43.71 366 MET B C 1
ATOM 6832 O O . MET B 1 330 ? 121.727 133.620 94.881 1.00 43.71 366 MET B O 1
ATOM 6837 N N . LEU B 1 331 ? 121.948 132.093 96.519 1.00 40.87 367 LEU B N 1
ATOM 6838 C CA . LEU B 1 331 ? 121.544 133.000 97.584 1.00 40.87 367 LEU B CA 1
ATOM 6839 C C . LEU B 1 331 ? 122.712 133.782 98.166 1.00 40.87 367 LEU B C 1
ATOM 6840 O O . LEU B 1 331 ? 122.486 134.732 98.923 1.00 40.87 367 LEU B O 1
ATOM 6845 N N . ASP B 1 332 ? 123.945 133.409 97.834 1.00 44.72 368 ASP B N 1
ATOM 6846 C CA . ASP B 1 332 ? 125.136 134.090 98.321 1.00 44.72 368 ASP B CA 1
ATOM 6847 C C . ASP B 1 332 ? 125.633 135.166 97.367 1.00 44.72 368 ASP B C 1
ATOM 6848 O O . ASP B 1 332 ? 126.668 135.783 97.637 1.00 44.72 368 ASP B O 1
ATOM 6853 N N . GLN B 1 333 ? 124.932 135.398 96.262 1.00 55.55 369 GLN B N 1
ATOM 6854 C CA . GLN B 1 333 ? 125.351 136.411 95.311 1.00 55.55 369 GLN B CA 1
ATOM 6855 C C . GLN B 1 333 ? 125.147 137.808 95.899 1.00 55.55 369 GLN B C 1
ATOM 6856 O O . GLN B 1 333 ? 124.284 138.007 96.758 1.00 55.55 369 GLN B O 1
ATOM 6862 N N . PRO B 1 334 ? 125.938 138.788 95.460 1.00 64.74 370 PRO B N 1
ATOM 6863 C CA . PRO B 1 334 ? 125.754 140.157 95.954 1.00 64.74 370 PRO B CA 1
ATOM 6864 C C . PRO B 1 334 ? 124.373 140.691 95.607 1.00 64.74 370 PRO B C 1
ATOM 6865 O O . PRO B 1 334 ? 123.797 140.366 94.567 1.00 64.74 370 PRO B O 1
ATOM 6869 N N . GLY B 1 335 ? 123.844 141.524 96.499 1.00 71.26 371 GLY B N 1
ATOM 6870 C CA . GLY B 1 335 ? 122.489 142.015 96.360 1.00 71.26 371 GLY B CA 1
ATOM 6871 C C . GLY B 1 335 ? 121.485 141.086 97.007 1.00 71.26 371 GLY B C 1
ATOM 6872 O O . GLY B 1 335 ? 121.855 140.246 97.833 1.00 71.26 371 GLY B O 1
ATOM 6873 N N . PHE B 1 336 ? 120.212 141.217 96.638 1.00 74.21 372 PHE B N 1
ATOM 6874 C CA . PHE B 1 336 ? 119.143 140.400 97.208 1.00 74.21 372 PHE B CA 1
ATOM 6875 C C . PHE B 1 336 ? 118.449 139.644 96.083 1.00 74.21 372 PHE B C 1
ATOM 6876 O O . PHE B 1 336 ? 117.505 140.165 95.465 1.00 74.21 372 PHE B O 1
ATOM 6884 N N . PRO B 1 337 ? 118.883 138.423 95.784 1.00 69.50 373 PRO B N 1
ATOM 6885 C CA . PRO B 1 337 ? 118.215 137.636 94.746 1.00 69.50 373 PRO B CA 1
ATOM 6886 C C . PRO B 1 337 ? 116.927 137.012 95.258 1.00 69.50 373 PRO B C 1
ATOM 6887 O O . PRO B 1 337 ? 116.804 136.640 96.428 1.00 69.50 373 PRO B O 1
ATOM 6891 N N . ASP B 1 338 ? 115.957 136.901 94.355 1.00 62.91 374 ASP B N 1
ATOM 6892 C CA . ASP B 1 338 ? 114.649 136.332 94.674 1.00 62.91 374 ASP B CA 1
ATOM 6893 C C . ASP B 1 338 ? 114.640 134.883 94.199 1.00 62.91 374 ASP B C 1
ATOM 6894 O O . ASP B 1 338 ? 114.244 134.579 93.074 1.00 62.91 374 ASP B O 1
ATOM 6899 N N . CYS B 1 339 ? 115.087 133.982 95.070 1.00 57.10 375 CYS B N 1
ATOM 6900 C CA . CYS B 1 339 ? 115.091 132.546 94.801 1.00 57.10 375 CYS B CA 1
ATOM 6901 C C . CYS B 1 339 ? 114.220 131.876 95.859 1.00 57.10 375 CYS B C 1
ATOM 6902 O O . CYS B 1 339 ? 114.712 131.402 96.885 1.00 57.10 375 CYS B O 1
ATOM 6905 N N . SER B 1 340 ? 112.913 131.838 95.598 1.00 43.71 376 SER B N 1
ATOM 6906 C CA . SER B 1 340 ? 111.963 131.208 96.500 1.00 43.71 376 SER B CA 1
ATOM 6907 C C . SER B 1 340 ? 111.298 129.975 95.912 1.00 43.71 376 SER B C 1
ATOM 6908 O O . SER B 1 340 ? 110.844 129.118 96.675 1.00 43.71 376 SER B O 1
ATOM 6911 N N . ILE B 1 341 ? 111.220 129.870 94.584 1.00 39.12 377 ILE B N 1
ATOM 6912 C CA . ILE B 1 341 ? 110.707 128.652 93.969 1.00 39.12 377 ILE B CA 1
ATOM 6913 C C . ILE B 1 341 ? 111.684 127.503 94.179 1.00 39.12 377 ILE B C 1
ATOM 6914 O O . ILE B 1 341 ? 111.280 126.370 94.468 1.00 39.12 377 ILE B O 1
ATOM 6919 N N . GLU B 1 342 ? 112.985 127.781 94.050 1.00 37.52 378 GLU B N 1
ATOM 6920 C CA . GLU B 1 342 ? 113.996 126.741 94.210 1.00 37.52 378 GLU B CA 1
ATOM 6921 C C . GLU B 1 342 ? 114.002 126.185 95.627 1.00 37.52 378 GLU B C 1
ATOM 6922 O O . GLU B 1 342 ? 114.207 124.983 95.827 1.00 37.52 378 GLU B O 1
ATOM 6928 N N . ALA B 1 343 ? 113.791 127.046 96.623 1.00 33.25 379 ALA B N 1
ATOM 6929 C CA . ALA B 1 343 ? 113.741 126.582 98.005 1.00 33.25 379 ALA B CA 1
ATOM 6930 C C . ALA B 1 343 ? 112.568 125.637 98.233 1.00 33.25 379 ALA B C 1
ATOM 6931 O O . ALA B 1 343 ? 112.710 124.612 98.909 1.00 33.25 379 ALA B O 1
ATOM 6933 N N . ALA B 1 344 ? 111.400 125.962 97.674 1.00 31.54 380 ALA B N 1
ATOM 6934 C CA . ALA B 1 344 ? 110.253 125.066 97.781 1.00 31.54 380 ALA B CA 1
ATOM 6935 C C . ALA B 1 344 ? 110.509 123.757 97.047 1.00 31.54 380 ALA B C 1
ATOM 6936 O O . ALA B 1 344 ? 110.098 122.685 97.509 1.00 31.54 380 ALA B O 1
ATOM 6938 N N . MET B 1 345 ? 111.177 123.827 95.892 1.00 31.79 381 MET B N 1
ATOM 6939 C CA . MET B 1 345 ? 111.579 122.621 95.174 1.00 31.79 381 MET B CA 1
ATOM 6940 C C . MET B 1 345 ? 112.432 121.724 96.056 1.00 31.79 381 MET B C 1
ATOM 6941 O O . MET B 1 345 ? 112.197 120.512 96.156 1.00 31.79 381 MET B O 1
ATOM 6946 N N . VAL B 1 346 ? 113.454 122.313 96.680 1.00 28.36 382 VAL B N 1
ATOM 6947 C CA . VAL B 1 346 ? 114.358 121.557 97.538 1.00 28.36 382 VAL B CA 1
ATOM 6948 C C . VAL B 1 346 ? 113.592 120.948 98.701 1.00 28.36 382 VAL B C 1
ATOM 6949 O O . VAL B 1 346 ? 113.788 119.779 99.042 1.00 28.36 382 VAL B O 1
ATOM 6953 N N . LYS B 1 347 ? 112.696 121.723 99.315 1.00 27.13 383 LYS B N 1
ATOM 6954 C CA . LYS B 1 347 ? 111.915 121.202 100.433 1.00 27.13 383 LYS B CA 1
ATOM 6955 C C . LYS B 1 347 ? 111.063 120.009 100.011 1.00 27.13 383 LYS B C 1
ATOM 6956 O O . LYS B 1 347 ? 111.051 118.977 100.691 1.00 27.13 383 LYS B O 1
ATOM 6962 N N . VAL B 1 348 ? 110.348 120.129 98.891 1.00 26.03 384 VAL B N 1
ATOM 6963 C CA . VAL B 1 348 ? 109.447 119.059 98.463 1.00 26.03 384 VAL B CA 1
ATOM 6964 C C . VAL B 1 348 ? 110.236 117.801 98.124 1.00 26.03 384 VAL B C 1
ATOM 6965 O O . VAL B 1 348 ? 109.919 116.696 98.593 1.00 26.03 384 VAL B O 1
ATOM 6969 N N . PHE B 1 349 ? 111.279 117.950 97.302 1.00 25.59 385 PHE B N 1
ATOM 6970 C CA . PHE B 1 349 ? 112.086 116.801 96.907 1.00 25.59 385 PHE B CA 1
ATOM 6971 C C . PHE B 1 349 ? 112.736 116.153 98.122 1.00 25.59 385 PHE B C 1
ATOM 6972 O O . PHE B 1 349 ? 112.746 114.923 98.255 1.00 25.59 385 PHE B O 1
ATOM 6980 N N . SER B 1 350 ? 113.270 116.972 99.031 1.00 24.90 386 SER B N 1
ATOM 6981 C CA . SER B 1 350 ? 113.941 116.451 100.211 1.00 24.90 386 SER B CA 1
ATOM 6982 C C . SER B 1 350 ? 112.979 115.687 101.107 1.00 24.90 386 SER B C 1
ATOM 6983 O O . SER B 1 350 ? 113.315 114.610 101.600 1.00 24.90 386 SER B O 1
ATOM 6986 N N . SER B 1 351 ? 111.776 116.222 101.327 1.00 24.85 387 SER B N 1
ATOM 6987 C CA . SER B 1 351 ? 110.822 115.534 102.192 1.00 24.85 387 SER B CA 1
ATOM 6988 C C . SER B 1 351 ? 110.362 114.215 101.581 1.00 24.85 387 SER B C 1
ATOM 6989 O O . SER B 1 351 ? 110.285 113.192 102.279 1.00 24.85 387 SER B O 1
ATOM 6992 N N . GLU B 1 352 ? 110.059 114.212 100.278 1.00 27.40 388 GLU B N 1
ATOM 6993 C CA . GLU B 1 352 ? 109.622 112.976 99.634 1.00 27.40 388 GLU B CA 1
ATOM 6994 C C . GLU B 1 352 ? 110.720 111.918 99.673 1.00 27.40 388 GLU B C 1
ATOM 6995 O O . GLU B 1 352 ? 110.472 110.752 100.021 1.00 27.40 388 GLU B O 1
ATOM 7001 N N . ALA B 1 353 ? 111.950 112.312 99.325 1.00 25.36 389 ALA B N 1
ATOM 7002 C CA . ALA B 1 353 ? 113.067 111.377 99.365 1.00 25.36 389 ALA B CA 1
ATOM 7003 C C . ALA B 1 353 ? 113.324 110.892 100.783 1.00 25.36 389 ALA B C 1
ATOM 7004 O O . ALA B 1 353 ? 113.634 109.716 100.994 1.00 25.36 389 ALA B O 1
ATOM 7006 N N . ALA B 1 354 ? 113.201 111.783 101.770 1.00 24.82 390 ALA B N 1
ATOM 7007 C CA . ALA B 1 354 ? 113.368 111.390 103.163 1.00 24.82 390 ALA B CA 1
ATOM 7008 C C . ALA B 1 354 ? 112.403 110.282 103.533 1.00 24.82 390 ALA B C 1
ATOM 7009 O O . ALA B 1 354 ? 112.810 109.232 104.040 1.00 24.82 390 ALA B O 1
ATOM 7011 N N . TRP B 1 355 ? 111.112 110.497 103.275 1.00 25.45 391 TRP B N 1
ATOM 7012 C CA . TRP B 1 355 ? 110.120 109.496 103.652 1.00 25.45 391 TRP B CA 1
ATOM 7013 C C . TRP B 1 355 ? 110.397 108.168 102.958 1.00 25.45 391 TRP B C 1
ATOM 7014 O O . TRP B 1 355 ? 110.482 107.115 103.610 1.00 25.45 391 TRP B O 1
ATOM 7025 N N . GLN B 1 356 ? 110.585 108.205 101.634 1.00 26.13 392 GLN B N 1
ATOM 7026 C CA . GLN B 1 356 ? 110.764 106.966 100.883 1.00 26.13 392 GLN B CA 1
ATOM 7027 C C . GLN B 1 356 ? 112.016 106.219 101.332 1.00 26.13 392 GLN B C 1
ATOM 7028 O O . GLN B 1 356 ? 111.966 105.018 101.630 1.00 26.13 392 GLN B O 1
ATOM 7034 N N . CYS B 1 357 ? 113.149 106.922 101.408 1.00 25.46 393 CYS B N 1
ATOM 7035 C CA . CYS B 1 357 ? 114.413 106.271 101.722 1.00 25.46 393 CYS B CA 1
ATOM 7036 C C . CYS B 1 357 ? 114.449 105.778 103.161 1.00 25.46 393 CYS B C 1
ATOM 7037 O O . CYS B 1 357 ? 115.010 104.714 103.435 1.00 25.46 393 CYS B O 1
ATOM 7040 N N . VAL B 1 358 ? 113.869 106.530 104.100 1.00 24.50 394 VAL B N 1
ATOM 7041 C CA . VAL B 1 358 ? 113.856 106.082 105.488 1.00 24.50 394 VAL B CA 1
ATOM 7042 C C . VAL B 1 358 ? 113.005 104.828 105.636 1.00 24.50 394 VAL B C 1
ATOM 7043 O O . VAL B 1 358 ? 113.406 103.864 106.305 1.00 24.50 394 VAL B O 1
ATOM 7047 N N . SER B 1 359 ? 111.822 104.810 105.010 1.00 26.86 395 SER B N 1
ATOM 7048 C CA . SER B 1 359 ? 110.994 103.609 105.069 1.00 26.86 395 SER B CA 1
ATOM 7049 C C . SER B 1 359 ? 111.713 102.419 104.448 1.00 26.86 395 SER B C 1
ATOM 7050 O O . SER B 1 359 ? 111.677 101.305 104.986 1.00 26.86 395 SER B O 1
ATOM 7053 N N . GLU B 1 360 ? 112.393 102.642 103.324 1.00 30.82 396 GLU B N 1
ATOM 7054 C CA . GLU B 1 360 ? 113.064 101.549 102.629 1.00 30.82 396 GLU B CA 1
ATOM 7055 C C . GLU B 1 360 ? 114.261 101.035 103.431 1.00 30.82 396 GLU B C 1
ATOM 7056 O O . GLU B 1 360 ? 114.520 99.825 103.469 1.00 30.82 396 GLU B O 1
ATOM 7062 N N . ALA B 1 361 ? 114.983 101.938 104.100 1.00 27.48 397 ALA B N 1
ATOM 7063 C CA . ALA B 1 361 ? 116.073 101.531 104.982 1.00 27.48 397 ALA B CA 1
ATOM 7064 C C . ALA B 1 361 ? 115.561 100.714 106.156 1.00 27.48 397 ALA B C 1
ATOM 7065 O O . ALA B 1 361 ? 116.175 99.711 106.537 1.00 27.48 397 ALA B O 1
ATOM 7067 N N . LEU B 1 362 ? 114.443 101.133 106.756 1.00 30.50 398 LEU B N 1
ATOM 7068 C CA . LEU B 1 362 ? 113.844 100.318 107.807 1.00 30.50 398 LEU B CA 1
ATOM 7069 C C . LEU B 1 362 ? 113.431 98.955 107.269 1.00 30.50 398 LEU B C 1
ATOM 7070 O O . LEU B 1 362 ? 113.499 97.953 107.990 1.00 30.50 398 LEU B O 1
ATOM 7075 N N . GLN B 1 363 ? 112.997 98.902 106.007 1.00 33.10 399 GLN B N 1
ATOM 7076 C CA . GLN B 1 363 ? 112.653 97.625 105.392 1.00 33.10 399 GLN B CA 1
ATOM 7077 C C . GLN B 1 363 ? 113.879 96.743 105.186 1.00 33.10 399 GLN B C 1
ATOM 7078 O O . GLN B 1 363 ? 113.760 95.512 105.207 1.00 33.10 399 GLN B O 1
ATOM 7084 N N . ILE B 1 364 ? 115.057 97.342 104.989 1.00 31.64 400 ILE B N 1
ATOM 7085 C CA . ILE B 1 364 ? 116.265 96.546 104.760 1.00 31.64 400 ILE B CA 1
ATOM 7086 C C . ILE B 1 364 ? 116.525 95.610 105.936 1.00 31.64 400 ILE B C 1
ATOM 7087 O O . ILE B 1 364 ? 116.810 94.420 105.754 1.00 31.64 400 ILE B O 1
ATOM 7092 N N . LEU B 1 365 ? 116.425 96.128 107.161 1.00 33.38 401 LEU B N 1
ATOM 7093 C CA . LEU B 1 365 ? 116.716 95.317 108.338 1.00 33.38 401 LEU B CA 1
ATOM 7094 C C . LEU B 1 365 ? 115.622 94.308 108.658 1.00 33.38 401 LEU B C 1
ATOM 7095 O O . LEU B 1 365 ? 115.839 93.443 109.512 1.00 33.38 401 LEU B O 1
ATOM 7100 N N . GLY B 1 366 ? 114.465 94.394 108.007 1.00 35.26 402 GLY B N 1
ATOM 7101 C CA . GLY B 1 366 ? 113.400 93.448 108.297 1.00 35.26 402 GLY B CA 1
ATOM 7102 C C . GLY B 1 366 ? 112.751 93.738 109.636 1.00 35.26 402 GLY B C 1
ATOM 7103 O O . GLY B 1 366 ? 112.468 94.890 109.983 1.00 35.26 402 GLY B O 1
ATOM 7104 N N . GLY B 1 367 ? 112.513 92.678 110.407 1.00 35.94 403 GLY B N 1
ATOM 7105 C CA . GLY B 1 367 ? 111.853 92.817 111.691 1.00 35.94 403 GLY B CA 1
ATOM 7106 C C . GLY B 1 367 ? 112.704 93.390 112.800 1.00 35.94 403 GLY B C 1
ATOM 7107 O O . GLY B 1 367 ? 112.162 93.774 113.840 1.00 35.94 403 GLY B O 1
ATOM 7108 N N . LEU B 1 368 ? 114.024 93.454 112.611 1.00 37.53 404 LEU B N 1
ATOM 7109 C CA . LEU B 1 368 ? 114.884 94.038 113.634 1.00 37.53 404 LEU B CA 1
ATOM 7110 C C . LEU B 1 368 ? 114.775 95.556 113.659 1.00 37.53 404 LEU B C 1
ATOM 7111 O O . LEU B 1 368 ? 114.955 96.171 114.716 1.00 37.53 404 LEU B O 1
ATOM 7116 N N . GLY B 1 369 ? 114.489 96.176 112.516 1.00 35.38 405 GLY B N 1
ATOM 7117 C CA . GLY B 1 369 ? 114.329 97.615 112.457 1.00 35.38 405 GLY B CA 1
ATOM 7118 C C . GLY B 1 369 ? 112.993 98.131 112.934 1.00 35.38 405 GLY B C 1
ATOM 7119 O O . GLY B 1 369 ? 112.820 99.348 113.052 1.00 35.38 405 GLY B O 1
ATOM 7120 N N . TYR B 1 370 ? 112.046 97.239 113.211 1.00 33.59 406 TYR B N 1
ATOM 7121 C CA . TYR B 1 370 ? 110.722 97.616 113.683 1.00 33.59 406 TYR B CA 1
ATOM 7122 C C . TYR B 1 370 ? 110.658 97.784 115.195 1.00 33.59 406 TYR B C 1
ATOM 7123 O O . TYR B 1 370 ? 109.630 98.232 115.711 1.00 33.59 406 TYR B O 1
ATOM 7132 N N . THR B 1 371 ? 111.723 97.448 115.912 1.00 36.29 407 THR B N 1
ATOM 7133 C CA . THR B 1 371 ? 111.753 97.553 117.362 1.00 36.29 407 THR B CA 1
ATOM 7134 C C . THR B 1 371 ? 112.345 98.892 117.789 1.00 36.29 407 THR B C 1
ATOM 7135 O O . THR B 1 371 ? 112.910 99.639 116.988 1.00 36.29 407 THR B O 1
ATOM 7139 N N . ARG B 1 372 ? 112.206 99.188 119.079 1.00 41.90 408 ARG B N 1
ATOM 7140 C CA . ARG B 1 372 ? 112.698 100.431 119.655 1.00 41.90 408 ARG B CA 1
ATOM 7141 C C . ARG B 1 372 ? 114.149 100.337 120.105 1.00 41.90 408 ARG B C 1
ATOM 7142 O O . ARG B 1 372 ? 114.672 101.301 120.672 1.00 41.90 408 ARG B O 1
ATOM 7150 N N . ASP B 1 373 ? 114.806 99.206 119.868 1.00 43.87 409 ASP B N 1
ATOM 7151 C CA . ASP B 1 373 ? 116.204 99.024 120.229 1.00 43.87 409 ASP B CA 1
ATOM 7152 C C . ASP B 1 373 ? 117.161 99.392 119.103 1.00 43.87 409 ASP B C 1
ATOM 7153 O O . ASP B 1 373 ? 118.376 99.237 119.267 1.00 43.87 409 ASP B O 1
ATOM 7158 N N . TYR B 1 374 ? 116.652 99.873 117.973 1.00 42.58 410 TYR B N 1
ATOM 7159 C CA . TYR B 1 374 ? 117.470 100.238 116.830 1.00 42.58 410 TYR B CA 1
ATOM 7160 C C . TYR B 1 374 ? 117.168 101.668 116.409 1.00 42.58 410 TYR B C 1
ATOM 7161 O O . TYR B 1 374 ? 116.038 102.141 116.570 1.00 42.58 410 TYR B O 1
ATOM 7170 N N . PRO B 1 375 ? 118.160 102.382 115.866 1.00 39.41 411 PRO B N 1
ATOM 7171 C CA . PRO B 1 375 ? 117.937 103.782 115.481 1.00 39.41 411 PRO B CA 1
ATOM 7172 C C . PRO B 1 375 ? 117.317 103.937 114.101 1.00 39.41 411 PRO B C 1
ATOM 7173 O O . PRO B 1 375 ? 117.780 104.752 113.299 1.00 39.41 411 PRO B O 1
ATOM 7177 N N . TYR B 1 376 ? 116.276 103.162 113.812 1.00 37.04 412 TYR B N 1
ATOM 7178 C CA . TYR B 1 376 ? 115.504 103.304 112.584 1.00 37.04 412 TYR B CA 1
ATOM 7179 C C . TYR B 1 376 ? 114.033 103.569 112.845 1.00 37.04 412 TYR B C 1
ATOM 7180 O O . TYR B 1 376 ? 113.389 104.256 112.050 1.00 37.04 412 TYR B O 1
ATOM 7189 N N . GLU B 1 377 ? 113.491 103.023 113.932 1.00 37.45 413 GLU B N 1
ATOM 7190 C CA . GLU B 1 377 ? 112.166 103.397 114.413 1.00 37.45 413 GLU B CA 1
ATOM 7191 C C . GLU B 1 377 ? 112.088 104.889 114.721 1.00 37.45 413 GLU B C 1
ATOM 7192 O O . GLU B 1 377 ? 111.183 105.592 114.247 1.00 37.45 413 GLU B O 1
ATOM 7198 N N . ARG B 1 378 ? 113.048 105.393 115.499 1.00 35.43 414 ARG B N 1
ATOM 7199 C CA . ARG B 1 378 ? 113.056 106.806 115.860 1.00 35.43 414 ARG B CA 1
ATOM 7200 C C . ARG B 1 378 ? 113.238 107.692 114.634 1.00 35.43 414 ARG B C 1
ATOM 7201 O O . ARG B 1 378 ? 112.581 108.731 114.512 1.00 35.43 414 ARG B O 1
ATOM 7209 N N . ILE B 1 379 ? 114.124 107.300 113.718 1.00 31.18 415 ILE B N 1
ATOM 7210 C CA . ILE B 1 379 ? 114.312 108.071 112.494 1.00 31.18 415 ILE B CA 1
ATOM 7211 C C . ILE B 1 379 ? 113.058 108.014 111.632 1.00 31.18 415 ILE B C 1
ATOM 7212 O O . ILE B 1 379 ? 112.682 109.004 110.993 1.00 31.18 415 ILE B O 1
ATOM 7217 N N . LEU B 1 380 ? 112.384 106.862 111.603 1.00 30.20 416 LEU B N 1
ATOM 7218 C CA . LEU B 1 380 ? 111.157 106.748 110.822 1.00 30.20 416 LEU B CA 1
ATOM 7219 C C . LEU B 1 380 ? 110.085 107.695 111.341 1.00 30.20 416 LEU B C 1
ATOM 7220 O O . LEU B 1 380 ? 109.377 108.334 110.554 1.00 30.20 416 LEU B O 1
ATOM 7225 N N . ARG B 1 381 ? 109.948 107.800 112.664 1.00 33.32 417 ARG B N 1
ATOM 7226 C CA . ARG B 1 381 ? 108.966 108.732 113.210 1.00 33.32 417 ARG B CA 1
ATOM 7227 C C . ARG B 1 381 ? 109.388 110.187 113.026 1.00 33.32 417 ARG B C 1
ATOM 7228 O O . ARG B 1 381 ? 108.529 111.062 112.871 1.00 33.32 417 ARG B O 1
ATOM 7236 N N . ASP B 1 382 ? 110.692 110.467 113.039 1.00 32.03 418 ASP B N 1
ATOM 7237 C CA . ASP B 1 382 ? 111.161 111.850 113.006 1.00 32.03 418 ASP B CA 1
ATOM 7238 C C . ASP B 1 382 ? 111.011 112.483 111.627 1.00 32.03 418 ASP B C 1
ATOM 7239 O O . ASP B 1 382 ? 110.712 113.677 111.524 1.00 32.03 418 ASP B O 1
ATOM 7244 N N . THR B 1 383 ? 111.218 111.717 110.559 1.00 27.59 419 THR B N 1
ATOM 7245 C CA . THR B 1 383 ? 111.196 112.278 109.213 1.00 27.59 419 THR B CA 1
ATOM 7246 C C . THR B 1 383 ? 109.792 112.413 108.640 1.00 27.59 419 THR B C 1
ATOM 7247 O O . THR B 1 383 ? 109.651 112.865 107.499 1.00 27.59 419 THR B O 1
ATOM 7251 N N . ARG B 1 384 ? 108.757 112.026 109.385 1.00 28.55 420 ARG B N 1
ATOM 7252 C CA . ARG B 1 384 ? 107.398 112.217 108.895 1.00 28.55 420 ARG B CA 1
ATOM 7253 C C . ARG B 1 384 ? 106.953 113.670 109.010 1.00 28.55 420 ARG B C 1
ATOM 7254 O O . ARG B 1 384 ? 106.181 114.145 108.169 1.00 28.55 420 ARG B O 1
ATOM 7262 N N . ILE B 1 385 ? 107.434 114.392 110.026 1.00 29.39 421 ILE B N 1
ATOM 7263 C CA . ILE B 1 385 ? 107.123 115.811 110.148 1.00 29.39 421 ILE B CA 1
ATOM 7264 C C . ILE B 1 385 ? 107.723 116.613 109.003 1.00 29.39 421 ILE B C 1
ATOM 7265 O O . ILE B 1 385 ? 107.273 117.730 108.728 1.00 29.39 421 ILE B O 1
ATOM 7270 N N . LEU B 1 386 ? 108.722 116.058 108.313 1.00 26.40 422 LEU B N 1
ATOM 7271 C CA . LEU B 1 386 ? 109.405 116.771 107.241 1.00 26.40 422 LEU B CA 1
ATOM 7272 C C . LEU B 1 386 ? 108.476 117.126 106.090 1.00 26.40 422 LEU B C 1
ATOM 7273 O O . LEU B 1 386 ? 108.773 118.055 105.333 1.00 26.40 422 LEU B O 1
ATOM 7278 N N . LEU B 1 387 ? 107.366 116.411 105.938 1.00 25.00 423 LEU B N 1
ATOM 7279 C CA . LEU B 1 387 ? 106.372 116.728 104.924 1.00 25.00 423 LEU B CA 1
ATOM 7280 C C . LEU B 1 387 ? 105.327 117.718 105.419 1.00 25.00 423 LEU B C 1
ATOM 7281 O O . LEU B 1 387 ? 104.430 118.086 104.654 1.00 25.00 423 LEU B O 1
ATOM 7286 N N . ILE B 1 388 ? 105.419 118.151 106.675 1.00 31.12 424 ILE B N 1
ATOM 7287 C CA . ILE B 1 388 ? 104.465 119.088 107.258 1.00 31.12 424 ILE B CA 1
ATOM 7288 C C . ILE B 1 388 ? 105.228 120.293 107.794 1.00 31.12 424 ILE B C 1
ATOM 7289 O O . ILE B 1 388 ? 104.702 121.411 107.842 1.00 31.12 424 ILE B O 1
ATOM 7294 N N . PHE B 1 389 ? 106.485 120.076 108.172 1.00 32.83 425 PHE B N 1
ATOM 7295 C CA . PHE B 1 389 ? 107.314 121.148 108.705 1.00 32.83 425 PHE B CA 1
ATOM 7296 C C . PHE B 1 389 ? 107.703 122.119 107.598 1.00 32.83 425 PHE B C 1
ATOM 7297 O O . PHE B 1 389 ? 108.022 121.710 106.479 1.00 32.83 425 PHE B O 1
ATOM 7305 N N . GLU B 1 390 ? 107.669 123.414 107.916 1.00 34.56 426 GLU B N 1
ATOM 7306 C CA . GLU B 1 390 ? 107.997 124.496 106.990 1.00 34.56 426 GLU B CA 1
ATOM 7307 C C . GLU B 1 390 ? 107.119 124.503 105.745 1.00 34.56 426 GLU B C 1
ATOM 7308 O O . GLU B 1 390 ? 107.582 124.876 104.665 1.00 34.56 426 GLU B O 1
ATOM 7314 N N . GLY B 1 391 ? 105.859 124.102 105.864 1.00 32.20 427 GLY B N 1
ATOM 7315 C CA . GLY B 1 391 ? 104.964 124.137 104.726 1.00 32.20 427 GLY B CA 1
ATOM 7316 C C . GLY B 1 391 ? 104.585 122.763 104.219 1.00 32.20 427 GLY B C 1
ATOM 7317 O O . GLY B 1 391 ? 105.454 121.924 103.968 1.00 32.20 427 GLY B O 1
ATOM 7318 N N . THR B 1 392 ? 103.286 122.522 104.070 1.00 31.72 428 THR B N 1
ATOM 7319 C CA . THR B 1 392 ? 102.816 121.239 103.571 1.00 31.72 428 THR B CA 1
ATOM 7320 C C . THR B 1 392 ? 103.230 121.062 102.113 1.00 31.72 428 THR B C 1
ATOM 7321 O O . THR B 1 392 ? 103.227 122.010 101.325 1.00 31.72 428 THR B O 1
ATOM 7325 N N . ASN B 1 393 ? 103.601 119.827 101.759 1.00 29.05 429 ASN B N 1
ATOM 7326 C CA . ASN B 1 393 ? 104.170 119.558 100.443 1.00 29.05 429 ASN B CA 1
ATOM 7327 C C . ASN B 1 393 ? 103.208 119.864 99.303 1.00 29.05 429 ASN B C 1
ATOM 7328 O O . ASN B 1 393 ? 103.662 120.252 98.222 1.00 29.05 429 ASN B O 1
ATOM 7333 N N . GLU B 1 394 ? 101.901 119.699 99.504 1.00 33.64 430 GLU B N 1
ATOM 7334 C CA . GLU B 1 394 ? 100.951 120.008 98.445 1.00 33.64 430 GLU B CA 1
ATOM 7335 C C . GLU B 1 394 ? 100.596 121.486 98.378 1.00 33.64 430 GLU B C 1
ATOM 7336 O O . GLU B 1 394 ? 100.102 121.943 97.342 1.00 33.64 430 GLU B O 1
ATOM 7342 N N . ILE B 1 395 ? 100.828 122.239 99.454 1.00 34.47 431 ILE B N 1
ATOM 7343 C CA . ILE B 1 395 ? 100.687 123.689 99.387 1.00 34.47 431 ILE B CA 1
ATOM 7344 C C . ILE B 1 395 ? 101.814 124.291 98.556 1.00 34.47 431 ILE B C 1
ATOM 7345 O O . ILE B 1 395 ? 101.597 125.217 97.765 1.00 34.47 431 ILE B O 1
ATOM 7350 N N . LEU B 1 396 ? 103.031 123.766 98.711 1.00 31.61 432 LEU B N 1
ATOM 7351 C CA . LEU B 1 396 ? 104.191 124.312 98.020 1.00 31.61 432 LEU B CA 1
ATOM 7352 C C . LEU B 1 396 ? 104.191 124.018 96.527 1.00 31.61 432 LEU B C 1
ATOM 7353 O O . LEU B 1 396 ? 104.809 124.770 95.767 1.00 31.61 432 LEU B O 1
ATOM 7358 N N . ARG B 1 397 ? 103.526 122.948 96.087 1.00 31.02 433 ARG B N 1
ATOM 7359 C CA . ARG B 1 397 ? 103.441 122.681 94.655 1.00 31.02 433 ARG B CA 1
ATOM 7360 C C . ARG B 1 397 ? 102.619 123.742 93.936 1.00 31.02 433 ARG B C 1
ATOM 7361 O O . ARG B 1 397 ? 102.959 124.131 92.814 1.00 31.02 433 ARG B O 1
ATOM 7369 N N . MET B 1 398 ? 101.535 124.210 94.556 1.00 35.39 434 MET B N 1
ATOM 7370 C CA . MET B 1 398 ? 100.825 125.369 94.026 1.00 35.39 434 MET B CA 1
ATOM 7371 C C . MET B 1 398 ? 101.687 126.622 94.084 1.00 35.39 434 MET B C 1
ATOM 7372 O O . MET B 1 398 ? 101.653 127.444 93.163 1.00 35.39 434 MET B O 1
ATOM 7377 N N . TYR B 1 399 ? 102.465 126.789 95.154 1.00 35.23 435 TYR B N 1
ATOM 7378 C CA . TYR B 1 399 ? 103.374 127.927 95.218 1.00 35.23 435 TYR B CA 1
ATOM 7379 C C . TYR B 1 399 ? 104.418 127.859 94.111 1.00 35.23 435 TYR B C 1
ATOM 7380 O O . TYR B 1 399 ? 104.742 128.877 93.492 1.00 35.23 435 TYR B O 1
ATOM 7389 N N . ILE B 1 400 ? 104.959 126.667 93.849 1.00 30.99 436 ILE B N 1
ATOM 7390 C CA . ILE B 1 400 ? 105.947 126.516 92.783 1.00 30.99 436 ILE B CA 1
ATOM 7391 C C . ILE B 1 400 ? 105.312 126.796 91.427 1.00 30.99 436 ILE B C 1
ATOM 7392 O O . ILE B 1 400 ? 105.853 127.550 90.610 1.00 30.99 436 ILE B O 1
ATOM 7397 N N . ALA B 1 401 ? 104.149 126.195 91.170 1.00 35.40 437 ALA B N 1
ATOM 7398 C CA . ALA B 1 401 ? 103.534 126.306 89.852 1.00 35.40 437 ALA B CA 1
ATOM 7399 C C . ALA B 1 401 ? 102.971 127.700 89.607 1.00 35.40 437 ALA B C 1
ATOM 7400 O O . ALA B 1 401 ? 103.164 128.269 88.527 1.00 35.40 437 ALA B O 1
ATOM 7402 N N . LEU B 1 402 ? 102.275 128.268 90.592 1.00 39.20 438 LEU B N 1
ATOM 7403 C CA . LEU B 1 402 ? 101.598 129.542 90.375 1.00 39.20 438 LEU B CA 1
ATOM 7404 C C . LEU B 1 402 ? 102.564 130.718 90.344 1.00 39.20 438 LEU B C 1
ATOM 7405 O O . LEU B 1 402 ? 102.344 131.668 89.586 1.00 39.20 438 LEU B O 1
ATOM 7410 N N . THR B 1 403 ? 103.624 130.683 91.155 1.00 39.31 439 THR B N 1
ATOM 7411 C CA . THR B 1 403 ? 104.598 131.769 91.131 1.00 39.31 439 THR B CA 1
ATOM 7412 C C . THR B 1 403 ? 105.310 131.850 89.789 1.00 39.31 439 THR B C 1
ATOM 7413 O O . THR B 1 403 ? 105.580 132.951 89.296 1.00 39.31 439 THR B O 1
ATOM 7417 N N . GLY B 1 404 ? 105.619 130.707 89.185 1.00 40.05 440 GLY B N 1
ATOM 7418 C CA . GLY B 1 404 ? 106.257 130.698 87.887 1.00 40.05 440 GLY B CA 1
ATOM 7419 C C . GLY B 1 404 ? 105.309 131.033 86.756 1.00 40.05 440 GLY B C 1
ATOM 7420 O O . GLY B 1 404 ? 105.720 131.617 85.750 1.00 40.05 440 GLY B O 1
ATOM 7421 N N . LEU B 1 405 ? 104.035 130.666 86.904 1.00 40.79 441 LEU B N 1
ATOM 7422 C CA . LEU B 1 405 ? 103.037 131.051 85.916 1.00 40.79 441 LEU B CA 1
ATOM 7423 C C . LEU B 1 405 ? 102.691 132.530 85.999 1.00 40.79 441 LEU B C 1
ATOM 7424 O O . LEU B 1 405 ? 102.169 133.087 85.028 1.00 40.79 441 LEU B O 1
ATOM 7429 N N . GLN B 1 406 ? 102.960 133.172 87.138 1.00 48.57 442 GLN B N 1
ATOM 7430 C CA . GLN B 1 406 ? 102.932 134.628 87.189 1.00 48.57 442 GLN B CA 1
ATOM 7431 C C . GLN B 1 406 ? 103.978 135.215 86.253 1.00 48.57 442 GLN B C 1
ATOM 7432 O O . GLN B 1 406 ? 103.679 136.095 85.439 1.00 48.57 442 GLN B O 1
ATOM 7438 N N . HIS B 1 407 ? 105.216 134.725 86.351 1.00 47.67 443 HIS B N 1
ATOM 7439 C CA . HIS B 1 407 ? 106.296 135.236 85.513 1.00 47.67 443 HIS B CA 1
ATOM 7440 C C . HIS B 1 407 ? 106.007 134.999 84.036 1.00 47.67 443 HIS B C 1
ATOM 7441 O O . HIS B 1 407 ? 106.194 135.893 83.204 1.00 47.67 443 HIS B O 1
ATOM 7448 N N . ALA B 1 408 ? 105.543 133.797 83.693 1.00 48.47 444 ALA B N 1
ATOM 7449 C CA . ALA B 1 408 ? 105.220 133.505 82.301 1.00 48.47 444 ALA B CA 1
ATOM 7450 C C . ALA B 1 408 ? 104.023 134.313 81.823 1.00 48.47 444 ALA B C 1
ATOM 7451 O O . ALA B 1 408 ? 103.951 134.676 80.645 1.00 48.47 444 ALA B O 1
ATOM 7453 N N . GLY B 1 409 ? 103.074 134.599 82.716 1.00 54.06 445 GLY B N 1
ATOM 7454 C CA . GLY B 1 409 ? 101.900 135.358 82.314 1.00 54.06 445 GLY B CA 1
ATOM 7455 C C . GLY B 1 409 ? 102.232 136.775 81.887 1.00 54.06 445 GLY B C 1
ATOM 7456 O O . GLY B 1 409 ? 101.749 137.257 80.860 1.00 54.06 445 GLY B O 1
ATOM 7457 N N . ARG B 1 410 ? 103.061 137.465 82.675 1.00 55.43 446 ARG B N 1
ATOM 7458 C CA . ARG B 1 410 ? 103.420 138.841 82.343 1.00 55.43 446 ARG B CA 1
ATOM 7459 C C . ARG B 1 410 ? 104.206 138.909 81.040 1.00 55.43 446 ARG B C 1
ATOM 7460 O O . ARG B 1 410 ? 103.969 139.795 80.210 1.00 55.43 446 ARG B O 1
ATOM 7468 N N . ILE B 1 411 ? 105.149 137.987 80.846 1.00 57.74 447 ILE B N 1
ATOM 7469 C CA . ILE B 1 411 ? 105.946 137.984 79.623 1.00 57.74 447 ILE B CA 1
ATOM 7470 C C . ILE B 1 411 ? 105.075 137.671 78.414 1.00 57.74 447 ILE B C 1
ATOM 7471 O O . ILE B 1 411 ? 105.210 138.300 77.357 1.00 57.74 447 ILE B O 1
ATOM 7476 N N . LEU B 1 412 ? 104.174 136.695 78.543 1.00 58.83 448 LEU B N 1
ATOM 7477 C CA . LEU B 1 412 ? 103.333 136.306 77.415 1.00 58.83 448 LEU B CA 1
ATOM 7478 C C . LEU B 1 412 ? 102.408 137.441 76.992 1.00 58.83 448 LEU B C 1
ATOM 7479 O O . LEU B 1 412 ? 102.262 137.722 75.797 1.00 58.83 448 LEU B O 1
ATOM 7484 N N . THR B 1 413 ? 101.772 138.107 77.960 1.00 63.50 449 THR B N 1
ATOM 7485 C CA . THR B 1 413 ? 100.899 139.229 77.627 1.00 63.50 449 THR B CA 1
ATOM 7486 C C . THR B 1 413 ? 101.689 140.383 77.022 1.00 63.50 449 THR B C 1
ATOM 7487 O O . THR B 1 413 ? 101.234 141.023 76.067 1.00 63.50 449 THR B O 1
ATOM 7491 N N . THR B 1 414 ? 102.871 140.669 77.573 1.00 64.65 450 THR B N 1
ATOM 7492 C CA . THR B 1 414 ? 103.717 141.713 77.006 1.00 64.65 450 THR B CA 1
ATOM 7493 C C . THR B 1 414 ? 104.162 141.355 75.594 1.00 64.65 450 THR B C 1
ATOM 7494 O O . THR B 1 414 ? 104.158 142.206 74.697 1.00 64.65 450 THR B O 1
ATOM 7498 N N . ARG B 1 415 ? 104.549 140.095 75.377 1.00 66.01 451 ARG B N 1
ATOM 7499 C CA . ARG B 1 415 ? 104.979 139.668 74.049 1.00 66.01 451 ARG B CA 1
ATOM 7500 C C . ARG B 1 415 ? 103.834 139.735 73.046 1.00 66.01 451 ARG B C 1
ATOM 7501 O O . ARG B 1 415 ? 104.025 140.181 71.908 1.00 66.01 451 ARG B O 1
ATOM 7509 N N . ILE B 1 416 ? 102.641 139.294 73.446 1.00 71.71 452 ILE B N 1
ATOM 7510 C CA . ILE B 1 416 ? 101.487 139.354 72.552 1.00 71.71 452 ILE B CA 1
ATOM 7511 C C . ILE B 1 416 ? 101.087 140.802 72.295 1.00 71.71 452 ILE B C 1
ATOM 7512 O O . ILE B 1 416 ? 100.834 141.201 71.153 1.00 71.71 452 ILE B O 1
ATOM 7517 N N . HIS B 1 417 ? 101.032 141.610 73.349 1.00 74.17 453 HIS B N 1
ATOM 7518 C CA . HIS B 1 417 ? 100.644 143.010 73.220 1.00 74.17 453 HIS B CA 1
ATOM 7519 C C . HIS B 1 417 ? 101.685 143.929 73.849 1.00 74.17 453 HIS B C 1
ATOM 7520 O O . HIS B 1 417 ? 101.789 145.102 73.490 1.00 74.17 453 HIS B O 1
ATOM 7527 N N . HIS B 1 451 ? 124.986 124.164 74.783 1.00 59.82 487 HIS B N 1
ATOM 7528 C CA . HIS B 1 451 ? 125.165 123.572 76.102 1.00 59.82 487 HIS B CA 1
ATOM 7529 C C . HIS B 1 451 ? 126.617 123.170 76.352 1.00 59.82 487 HIS B C 1
ATOM 7530 O O . HIS B 1 451 ? 126.889 122.192 77.053 1.00 59.82 487 HIS B O 1
ATOM 7537 N N . GLY B 1 452 ? 127.562 123.936 75.809 1.00 61.41 488 GLY B N 1
ATOM 7538 C CA . GLY B 1 452 ? 128.968 123.609 75.945 1.00 61.41 488 GLY B CA 1
ATOM 7539 C C . GLY B 1 452 ? 129.559 123.993 77.287 1.00 61.41 488 GLY B C 1
ATOM 7540 O O . GLY B 1 452 ? 130.695 124.471 77.363 1.00 61.41 488 GLY B O 1
ATOM 7541 N N . VAL B 1 453 ? 128.792 123.782 78.354 1.00 54.20 489 VAL B N 1
ATOM 7542 C CA . VAL B 1 453 ? 129.291 123.941 79.708 1.00 54.20 489 VAL B CA 1
ATOM 7543 C C . VAL B 1 453 ? 129.343 122.612 80.454 1.00 54.20 489 VAL B C 1
ATOM 7544 O O . VAL B 1 453 ? 130.209 122.432 81.319 1.00 54.20 489 VAL B O 1
ATOM 7548 N N . VAL B 1 454 ? 128.464 121.673 80.128 1.00 45.78 490 VAL B N 1
ATOM 7549 C CA . VAL B 1 454 ? 128.482 120.345 80.725 1.00 45.78 490 VAL B CA 1
ATOM 7550 C C . VAL B 1 454 ? 129.554 119.509 80.040 1.00 45.78 490 VAL B C 1
ATOM 7551 O O . VAL B 1 454 ? 129.782 119.623 78.830 1.00 45.78 490 VAL B O 1
ATOM 7555 N N . HIS B 1 455 ? 130.228 118.663 80.819 1.00 43.70 491 HIS B N 1
ATOM 7556 C CA . HIS B 1 455 ? 131.354 117.903 80.302 1.00 43.70 491 HIS B CA 1
ATOM 7557 C C . HIS B 1 455 ? 130.906 116.948 79.195 1.00 43.70 491 HIS B C 1
ATOM 7558 O O . HIS B 1 455 ? 129.783 116.438 79.221 1.00 43.70 491 HIS B O 1
ATOM 7565 N N . PRO B 1 456 ? 131.766 116.707 78.201 1.00 44.48 492 PRO B N 1
ATOM 7566 C CA . PRO B 1 456 ? 131.381 115.827 77.084 1.00 44.48 492 PRO B CA 1
ATOM 7567 C C . PRO B 1 456 ? 130.923 114.444 77.509 1.00 44.48 492 PRO B C 1
ATOM 7568 O O . PRO B 1 456 ? 130.102 113.842 76.805 1.00 44.48 492 PRO B O 1
ATOM 7572 N N . SER B 1 457 ? 131.432 113.908 78.620 1.00 41.16 493 SER B N 1
ATOM 7573 C CA . SER B 1 457 ? 130.962 112.605 79.079 1.00 41.16 493 SER B CA 1
ATOM 7574 C C . SER B 1 457 ? 129.499 112.656 79.498 1.00 41.16 493 SER B C 1
ATOM 7575 O O . SER B 1 457 ? 128.778 111.662 79.351 1.00 41.16 493 SER B O 1
ATOM 7578 N N . LEU B 1 458 ? 129.048 113.791 80.023 1.00 36.57 494 LEU B N 1
ATOM 7579 C CA . LEU B 1 458 ? 127.644 113.994 80.381 1.00 36.57 494 LEU B CA 1
ATOM 7580 C C . LEU B 1 458 ? 126.867 114.646 79.241 1.00 36.57 494 LEU B C 1
ATOM 7581 O O . LEU B 1 458 ? 126.187 115.652 79.426 1.00 36.57 494 LEU B O 1
ATOM 7586 N N . ALA B 1 459 ? 126.959 114.070 78.043 1.00 38.49 495 ALA B N 1
ATOM 7587 C CA . ALA B 1 459 ? 126.281 114.626 76.881 1.00 38.49 495 ALA B CA 1
ATOM 7588 C C . ALA B 1 459 ? 124.930 113.986 76.612 1.00 38.49 495 ALA B C 1
ATOM 7589 O O . ALA B 1 459 ? 124.056 114.641 76.035 1.00 38.49 495 ALA B O 1
ATOM 7591 N N . ASP B 1 460 ? 124.738 112.728 77.013 1.00 36.91 496 ASP B N 1
ATOM 7592 C CA . ASP B 1 460 ? 123.448 112.077 76.829 1.00 36.91 496 ASP B CA 1
ATOM 7593 C C . ASP B 1 460 ? 122.394 112.604 77.793 1.00 36.91 496 ASP B C 1
ATOM 7594 O O . ASP B 1 460 ? 121.201 112.394 77.558 1.00 36.91 496 ASP B O 1
ATOM 7599 N N . SER B 1 461 ? 122.805 113.280 78.866 1.00 32.80 497 SER B N 1
ATOM 7600 C CA . SER B 1 461 ? 121.871 113.792 79.858 1.00 32.80 497 SER B CA 1
ATOM 7601 C C . SER B 1 461 ? 121.601 115.283 79.724 1.00 32.80 497 SER B C 1
ATOM 7602 O O . SER B 1 461 ? 120.572 115.754 80.220 1.00 32.80 497 SER B O 1
ATOM 7605 N N . ALA B 1 462 ? 122.493 116.036 79.079 1.00 34.17 498 ALA B N 1
ATOM 7606 C CA . ALA B 1 462 ? 122.234 117.449 78.835 1.00 34.17 498 ALA B CA 1
ATOM 7607 C C . ALA B 1 462 ? 121.245 117.657 77.695 1.00 34.17 498 ALA B C 1
ATOM 7608 O O . ALA B 1 462 ? 120.433 118.589 77.747 1.00 34.17 498 ALA B O 1
ATOM 7610 N N . ASN B 1 463 ? 121.300 116.811 76.664 1.00 36.33 499 ASN B N 1
ATOM 7611 C CA . ASN B 1 463 ? 120.331 116.906 75.577 1.00 36.33 499 ASN B CA 1
ATOM 7612 C C . ASN B 1 463 ? 118.922 116.611 76.073 1.00 36.33 499 ASN B C 1
ATOM 7613 O O . ASN B 1 463 ? 117.961 117.274 75.663 1.00 36.33 499 ASN B O 1
ATOM 7618 N N . LYS B 1 464 ? 118.781 115.621 76.957 1.00 30.43 500 LYS B N 1
ATOM 7619 C CA . LYS B 1 464 ? 117.485 115.351 77.567 1.00 30.43 500 LYS B CA 1
ATOM 7620 C C . LYS B 1 464 ? 116.998 116.551 78.366 1.00 30.43 500 LYS B C 1
ATOM 7621 O O . LYS B 1 464 ? 115.812 116.895 78.323 1.00 30.43 500 LYS B O 1
ATOM 7627 N N . PHE B 1 465 ? 117.902 117.201 79.103 1.00 32.12 501 PHE B N 1
ATOM 7628 C CA . PHE B 1 465 ? 117.521 118.376 79.878 1.00 32.12 501 PHE B CA 1
ATOM 7629 C C . PHE B 1 465 ? 117.043 119.505 78.975 1.00 32.12 501 PHE B C 1
ATOM 7630 O O . PHE B 1 465 ? 116.024 120.145 79.259 1.00 32.12 501 PHE B O 1
ATOM 7638 N N . GLU B 1 466 ? 117.759 119.759 77.878 1.00 37.84 502 GLU B N 1
ATOM 7639 C CA . GLU B 1 466 ? 117.351 120.818 76.960 1.00 37.84 502 GLU B CA 1
ATOM 7640 C C . GLU B 1 466 ? 116.009 120.504 76.309 1.00 37.84 502 GLU B C 1
ATOM 7641 O O . GLU B 1 466 ? 115.144 121.384 76.195 1.00 37.84 502 GLU B O 1
ATOM 7647 N N . GLU B 1 467 ? 115.817 119.255 75.876 1.00 35.14 503 GLU B N 1
ATOM 7648 C CA . GLU B 1 467 ? 114.552 118.876 75.256 1.00 35.14 503 GLU B CA 1
ATOM 7649 C C . GLU B 1 467 ? 113.395 119.006 76.237 1.00 35.14 503 GLU B C 1
ATOM 7650 O O . GLU B 1 467 ? 112.326 119.522 75.886 1.00 35.14 503 GLU B O 1
ATOM 7656 N N . ASN B 1 468 ? 113.590 118.550 77.477 1.00 31.87 504 ASN B N 1
ATOM 7657 C CA . ASN B 1 468 ? 112.542 118.671 78.481 1.00 31.87 504 ASN B CA 1
ATOM 7658 C C . ASN B 1 468 ? 112.245 120.125 78.812 1.00 31.87 504 ASN B C 1
ATOM 7659 O O . ASN B 1 468 ? 111.083 120.479 79.015 1.00 31.87 504 ASN B O 1
ATOM 7664 N N . THR B 1 469 ? 113.269 120.980 78.872 1.00 33.59 505 THR B N 1
ATOM 7665 C CA . THR B 1 469 ? 113.027 122.395 79.138 1.00 33.59 505 THR B CA 1
ATOM 7666 C C . THR B 1 469 ? 112.229 123.044 78.012 1.00 33.59 505 THR B C 1
ATOM 7667 O O . THR B 1 469 ? 111.290 123.808 78.269 1.00 33.59 505 THR B O 1
ATOM 7671 N N . TYR B 1 470 ? 112.582 122.748 76.759 1.00 34.93 506 TYR B N 1
ATOM 7672 C CA . TYR B 1 470 ? 111.840 123.317 75.636 1.00 34.93 506 TYR B CA 1
ATOM 7673 C C . TYR B 1 470 ? 110.395 122.829 75.629 1.00 34.93 506 TYR B C 1
ATOM 7674 O O . TYR B 1 470 ? 109.461 123.617 75.417 1.00 34.93 506 TYR B O 1
ATOM 7683 N N . CYS B 1 471 ? 110.190 121.531 75.874 1.00 34.61 507 CYS B N 1
ATOM 7684 C CA . CYS B 1 471 ? 108.836 120.993 75.921 1.00 34.61 507 CYS B CA 1
ATOM 7685 C C . CYS B 1 471 ? 108.043 121.596 77.072 1.00 34.61 507 CYS B C 1
ATOM 7686 O O . CYS B 1 471 ? 106.848 121.873 76.931 1.00 34.61 507 CYS B O 1
ATOM 7689 N N . PHE B 1 472 ? 108.690 121.800 78.222 1.00 29.64 508 PHE B N 1
ATOM 7690 C CA . PHE B 1 472 ? 108.020 122.420 79.359 1.00 29.64 508 PHE B CA 1
ATOM 7691 C C . PHE B 1 472 ? 107.607 123.849 79.044 1.00 29.64 508 PHE B C 1
ATOM 7692 O O . PHE B 1 472 ? 106.512 124.280 79.417 1.00 29.64 508 PHE B O 1
ATOM 7700 N N . GLY B 1 473 ? 108.471 124.605 78.366 1.00 32.59 509 GLY B N 1
ATOM 7701 C CA . GLY B 1 473 ? 108.099 125.957 77.979 1.00 32.59 509 GLY B CA 1
ATOM 7702 C C . GLY B 1 473 ? 106.916 125.980 77.031 1.00 32.59 509 GLY B C 1
ATOM 7703 O O . GLY B 1 473 ? 105.973 126.763 77.204 1.00 32.59 509 GLY B O 1
ATOM 7704 N N . ARG B 1 474 ? 106.942 125.107 76.019 1.00 35.82 510 ARG B N 1
ATOM 7705 C CA . ARG B 1 474 ? 105.821 125.029 75.085 1.00 35.82 510 ARG B CA 1
ATOM 7706 C C . ARG B 1 474 ? 104.531 124.644 75.800 1.00 35.82 510 ARG B C 1
ATOM 7707 O O . ARG B 1 474 ? 103.472 125.235 75.554 1.00 35.82 510 ARG B O 1
ATOM 7715 N N . THR B 1 475 ? 104.603 123.656 76.695 1.00 34.20 511 THR B N 1
ATOM 7716 C CA . THR B 1 475 ? 103.421 123.209 77.420 1.00 34.20 511 THR B CA 1
ATOM 7717 C C . THR B 1 475 ? 102.895 124.283 78.362 1.00 34.20 511 THR B C 1
ATOM 7718 O O . THR B 1 475 ? 101.680 124.427 78.509 1.00 34.20 511 THR B O 1
ATOM 7722 N N . VAL B 1 476 ? 103.782 125.040 79.008 1.00 34.79 512 VAL B N 1
ATOM 7723 C CA . VAL B 1 476 ? 103.338 126.121 79.881 1.00 34.79 512 VAL B CA 1
ATOM 7724 C C . VAL B 1 476 ? 102.638 127.206 79.074 1.00 34.79 512 VAL B C 1
ATOM 7725 O O . VAL B 1 476 ? 101.603 127.741 79.494 1.00 34.79 512 VAL B O 1
ATOM 7729 N N . GLU B 1 477 ? 103.184 127.548 77.904 1.00 41.32 513 GLU B N 1
ATOM 7730 C CA . GLU B 1 477 ? 102.508 128.517 77.045 1.00 41.32 513 GLU B CA 1
ATOM 7731 C C . GLU B 1 477 ? 101.133 128.013 76.625 1.00 41.32 513 GLU B C 1
ATOM 7732 O O . GLU B 1 477 ? 100.150 128.766 76.649 1.00 41.32 513 GLU B O 1
ATOM 7738 N N . THR B 1 478 ? 101.041 126.733 76.252 1.00 39.06 514 THR B N 1
ATOM 7739 C CA . THR B 1 478 ? 99.755 126.160 75.865 1.00 39.06 514 THR B CA 1
ATOM 7740 C C . THR B 1 478 ? 98.765 126.176 77.025 1.00 39.06 514 THR B C 1
ATOM 7741 O O . THR B 1 478 ? 97.581 126.475 76.836 1.00 39.06 514 THR B O 1
ATOM 7745 N N . LEU B 1 479 ? 99.231 125.851 78.232 1.00 37.54 515 LEU B N 1
ATOM 7746 C CA . LEU B 1 479 ? 98.358 125.840 79.401 1.00 37.54 515 LEU B CA 1
ATOM 7747 C C . LEU B 1 479 ? 97.845 127.237 79.717 1.00 37.54 515 LEU B C 1
ATOM 7748 O O . LEU B 1 479 ? 96.664 127.421 80.032 1.00 37.54 515 LEU B O 1
ATOM 7753 N N . LEU B 1 480 ? 98.726 128.238 79.649 1.00 40.78 516 LEU B N 1
ATOM 7754 C CA . LEU B 1 480 ? 98.293 129.609 79.898 1.00 40.78 516 LEU B CA 1
ATOM 7755 C C . LEU B 1 480 ? 97.294 130.068 78.846 1.00 40.78 516 LEU B C 1
ATOM 7756 O O . LEU B 1 480 ? 96.326 130.768 79.163 1.00 40.78 516 LEU B O 1
ATOM 7761 N N . LEU B 1 481 ? 97.515 129.691 77.585 1.00 42.31 517 LEU B N 1
ATOM 7762 C CA . LEU B 1 481 ? 96.567 130.059 76.539 1.00 42.31 517 LEU B CA 1
ATOM 7763 C C . LEU B 1 481 ? 95.214 129.386 76.751 1.00 42.31 517 LEU B C 1
ATOM 7764 O O . LEU B 1 481 ? 94.167 130.023 76.587 1.00 42.31 517 LEU B O 1
ATOM 7769 N N . ARG B 1 482 ? 95.214 128.102 77.116 1.00 47.09 518 ARG B N 1
ATOM 7770 C CA . ARG B 1 482 ? 93.962 127.362 77.244 1.00 47.09 518 ARG B CA 1
ATOM 7771 C C . ARG B 1 482 ? 93.161 127.814 78.460 1.00 47.09 518 ARG B C 1
ATOM 7772 O O . ARG B 1 482 ? 91.958 128.078 78.358 1.00 47.09 518 ARG B O 1
ATOM 7780 N N . PHE B 1 483 ? 93.808 127.910 79.622 1.00 47.42 519 PHE B N 1
ATOM 7781 C CA . PHE B 1 483 ? 93.091 128.193 80.862 1.00 47.42 519 PHE B CA 1
ATOM 7782 C C . PHE B 1 483 ? 93.061 129.684 81.187 1.00 47.42 519 PHE B C 1
ATOM 7783 O O . PHE B 1 483 ? 91.988 130.292 81.245 1.00 47.42 519 PHE B O 1
ATOM 7791 N N . GLY B 1 484 ? 94.229 130.285 81.390 1.00 53.87 520 GLY B N 1
ATOM 7792 C CA . GLY B 1 484 ? 94.274 131.659 81.847 1.00 53.87 520 GLY B CA 1
ATOM 7793 C C . GLY B 1 484 ? 94.078 131.763 83.351 1.00 53.87 520 GLY B C 1
ATOM 7794 O O . GLY B 1 484 ? 94.554 130.931 84.127 1.00 53.87 520 GLY B O 1
ATOM 7795 N N . LYS B 1 485 ? 93.340 132.798 83.761 1.00 56.11 521 LYS B N 1
ATOM 7796 C CA . LYS B 1 485 ? 93.171 133.086 85.181 1.00 56.11 521 LYS B CA 1
ATOM 7797 C C . LYS B 1 485 ? 92.418 131.987 85.920 1.00 56.11 521 LYS B C 1
ATOM 7798 O O . LYS B 1 485 ? 92.457 131.949 87.154 1.00 56.11 521 LYS B O 1
ATOM 7804 N N . THR B 1 486 ? 91.739 131.092 85.201 1.00 53.13 522 THR B N 1
ATOM 7805 C CA . THR B 1 486 ? 91.065 129.971 85.844 1.00 53.13 522 THR B CA 1
ATOM 7806 C C . THR B 1 486 ? 92.032 128.882 86.287 1.00 53.13 522 THR B C 1
ATOM 7807 O O . THR B 1 486 ? 91.602 127.928 86.945 1.00 53.13 522 THR B O 1
ATOM 7811 N N . ILE B 1 487 ? 93.321 129.008 85.954 1.00 51.44 523 ILE B N 1
ATOM 7812 C CA . ILE B 1 487 ? 94.308 127.986 86.288 1.00 51.44 523 ILE B CA 1
ATOM 7813 C C . ILE B 1 487 ? 94.380 127.741 87.791 1.00 51.44 523 ILE B C 1
ATOM 7814 O O . ILE B 1 487 ? 94.930 126.724 88.227 1.00 51.44 523 ILE B O 1
ATOM 7819 N N . MET B 1 488 ? 93.826 128.649 88.599 1.00 53.58 524 MET B N 1
ATOM 7820 C CA . MET B 1 488 ? 93.758 128.427 90.040 1.00 53.58 524 MET B CA 1
ATOM 7821 C C . MET B 1 488 ? 92.969 127.169 90.374 1.00 53.58 524 MET B C 1
ATOM 7822 O O . MET B 1 488 ? 93.365 126.394 91.252 1.00 53.58 524 MET B O 1
ATOM 7827 N N . GLU B 1 489 ? 91.843 126.953 89.690 1.00 50.99 525 GLU B N 1
ATOM 7828 C CA . GLU B 1 489 ? 90.975 125.832 90.038 1.00 50.99 525 GLU B CA 1
ATOM 7829 C C . GLU B 1 489 ? 91.632 124.494 89.721 1.00 50.99 525 GLU B C 1
ATOM 7830 O O . GLU B 1 489 ? 91.477 123.527 90.476 1.00 50.99 525 GLU B O 1
ATOM 7836 N N . GLU B 1 490 ? 92.369 124.417 88.616 1.00 44.35 526 GLU B N 1
ATOM 7837 C CA . GLU B 1 490 ? 92.972 123.164 88.166 1.00 44.35 526 GLU B CA 1
ATOM 7838 C C . GLU B 1 490 ? 94.222 122.891 88.992 1.00 44.35 526 GLU B C 1
ATOM 7839 O O . GLU B 1 490 ? 95.337 123.232 88.600 1.00 44.35 526 GLU B O 1
ATOM 7845 N N . GLN B 1 491 ? 94.039 122.262 90.153 1.00 38.45 527 GLN B N 1
ATOM 7846 C CA . GLN B 1 491 ? 95.176 121.908 90.993 1.00 38.45 527 GLN B CA 1
ATOM 7847 C C . GLN B 1 491 ? 95.828 120.591 90.595 1.00 38.45 527 GLN B C 1
ATOM 7848 O O . GLN B 1 491 ? 96.904 120.274 91.112 1.00 38.45 527 GLN B O 1
ATOM 7854 N N . LEU B 1 492 ? 95.210 119.817 89.706 1.00 36.04 528 LEU B N 1
ATOM 7855 C CA . LEU B 1 492 ? 95.875 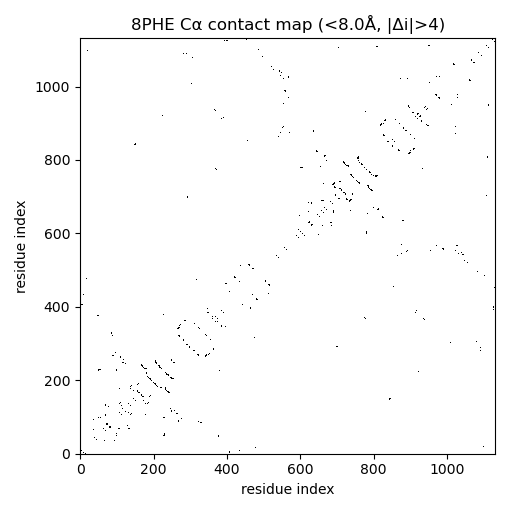118.648 89.147 1.00 36.04 528 LEU B CA 1
ATOM 7856 C C . LEU B 1 492 ? 96.774 119.012 87.979 1.00 36.04 528 LEU B C 1
ATOM 7857 O O . LEU B 1 492 ? 97.756 118.308 87.716 1.00 36.04 528 LEU B O 1
ATOM 7862 N N . VAL B 1 493 ? 96.453 120.095 87.272 1.00 35.10 529 VAL B N 1
ATOM 7863 C CA . VAL B 1 493 ? 97.351 120.613 86.247 1.00 35.10 529 VAL B CA 1
ATOM 7864 C C . VAL B 1 493 ? 98.589 121.227 86.887 1.00 35.10 529 VAL B C 1
ATOM 7865 O O . VAL B 1 493 ? 99.709 121.059 86.392 1.00 35.10 529 VAL B O 1
ATOM 7869 N N . LEU B 1 494 ? 98.411 121.939 88.000 1.00 32.00 530 LEU B N 1
ATOM 7870 C CA . LEU B 1 494 ? 99.527 122.567 88.695 1.00 32.00 530 LEU B CA 1
ATOM 7871 C C . LEU B 1 494 ? 100.403 121.573 89.443 1.00 32.00 530 LEU B C 1
ATOM 7872 O O . LEU B 1 494 ? 101.555 121.899 89.744 1.00 32.00 530 LEU B O 1
ATOM 7877 N N . LYS B 1 495 ? 99.892 120.384 89.761 1.00 30.78 531 LYS B N 1
ATOM 7878 C CA . LYS B 1 495 ? 100.734 119.375 90.392 1.00 30.78 531 LYS B CA 1
ATOM 7879 C C . LYS B 1 495 ? 101.719 118.778 89.396 1.00 30.78 531 LYS B C 1
ATOM 7880 O O . LYS B 1 495 ? 102.868 118.493 89.749 1.00 30.78 531 LYS B O 1
ATOM 7886 N N . ARG B 1 496 ? 101.286 118.581 88.150 1.00 33.18 532 ARG B N 1
ATOM 7887 C CA . ARG B 1 496 ? 102.188 118.090 87.116 1.00 33.18 532 ARG B CA 1
ATOM 7888 C C . ARG B 1 496 ? 103.184 119.155 86.678 1.00 33.18 532 ARG B C 1
ATOM 7889 O O . ARG B 1 496 ? 104.325 118.825 86.341 1.00 33.18 532 ARG B O 1
ATOM 7897 N N . VAL B 1 497 ? 102.776 120.425 86.673 1.00 28.31 533 VAL B N 1
ATOM 7898 C CA . VAL B 1 497 ? 103.708 121.502 86.355 1.00 28.31 533 VAL B CA 1
ATOM 7899 C C . VAL B 1 497 ? 104.758 121.639 87.450 1.00 28.31 533 VAL B C 1
ATOM 7900 O O . VAL B 1 497 ? 105.942 121.856 87.170 1.00 28.31 533 VAL B O 1
ATOM 7904 N N . ALA B 1 498 ? 104.345 121.510 88.712 1.00 29.00 534 ALA B N 1
ATOM 7905 C CA . ALA B 1 498 ? 105.287 121.614 89.817 1.00 29.00 534 ALA B CA 1
ATOM 7906 C C . ALA B 1 498 ? 106.230 120.423 89.892 1.00 29.00 534 ALA B C 1
ATOM 7907 O O . ALA B 1 498 ? 107.307 120.542 90.483 1.00 29.00 534 ALA B O 1
ATOM 7909 N N . ASN B 1 499 ? 105.856 119.284 89.311 1.00 25.99 535 ASN B N 1
ATOM 7910 C CA . ASN B 1 499 ? 106.702 118.097 89.345 1.00 25.99 535 ASN B CA 1
ATOM 7911 C C . ASN B 1 499 ? 107.728 118.089 88.220 1.00 25.99 535 ASN B C 1
ATOM 7912 O O . ASN B 1 499 ? 108.896 117.758 88.452 1.00 25.99 535 ASN B O 1
ATOM 7917 N N . ILE B 1 500 ? 107.312 118.446 87.003 1.00 25.20 536 ILE B N 1
ATOM 7918 C CA . ILE B 1 500 ? 108.255 118.563 85.895 1.00 25.20 536 ILE B CA 1
ATOM 7919 C C . ILE B 1 500 ? 109.317 119.602 86.218 1.00 25.20 536 ILE B C 1
ATOM 7920 O O . ILE B 1 500 ? 110.502 119.418 85.922 1.00 25.20 536 ILE B O 1
ATOM 7925 N N . LEU B 1 501 ? 108.909 120.707 86.836 1.00 27.22 537 LEU B N 1
ATOM 7926 C CA . LEU B 1 501 ? 109.846 121.761 87.192 1.00 27.22 537 LEU B CA 1
ATOM 7927 C C . LEU B 1 501 ? 110.758 121.358 88.343 1.00 27.22 537 LEU B C 1
ATOM 7928 O O . LEU B 1 501 ? 111.920 121.774 88.378 1.00 27.22 537 LEU B O 1
ATOM 7933 N N . ILE B 1 502 ? 110.257 120.565 89.292 1.00 27.07 538 ILE B N 1
ATOM 7934 C CA . ILE B 1 502 ? 111.118 120.041 90.348 1.00 27.07 538 ILE B CA 1
ATOM 7935 C C . ILE B 1 502 ? 112.166 119.104 89.762 1.00 27.07 538 ILE B C 1
ATOM 7936 O O . ILE B 1 502 ? 113.343 119.154 90.138 1.00 27.07 538 ILE B O 1
ATOM 7941 N N . ASN B 1 503 ? 111.759 118.240 88.829 1.00 27.21 539 ASN B N 1
ATOM 7942 C CA . ASN B 1 503 ? 112.717 117.353 88.175 1.00 27.21 539 ASN B CA 1
ATOM 7943 C C . ASN B 1 503 ? 113.733 118.138 87.354 1.00 27.21 539 ASN B C 1
ATOM 7944 O O . ASN B 1 503 ? 114.920 117.796 87.338 1.00 27.21 539 ASN B O 1
ATOM 7949 N N . LEU B 1 504 ? 113.287 119.189 86.660 1.00 26.03 540 LEU B N 1
ATOM 7950 C CA . LEU B 1 504 ? 114.198 119.998 85.858 1.00 26.03 540 LEU B CA 1
ATOM 7951 C C . LEU B 1 504 ? 115.267 120.676 86.703 1.00 26.03 540 LEU B C 1
ATOM 7952 O O . LEU B 1 504 ? 116.370 120.922 86.205 1.00 26.03 540 LEU B O 1
ATOM 7957 N N . TYR B 1 505 ? 114.965 120.993 87.960 1.00 30.57 541 TYR B N 1
ATOM 7958 C CA . TYR B 1 505 ? 115.952 121.580 88.855 1.00 30.57 541 TYR B CA 1
ATOM 7959 C C . TYR B 1 505 ? 116.947 120.554 89.372 1.00 30.57 541 TYR B C 1
ATOM 7960 O O . TYR B 1 505 ? 118.113 120.892 89.601 1.00 30.57 541 TYR B O 1
ATOM 7969 N N . GLY B 1 506 ? 116.510 119.309 89.577 1.00 29.24 542 GLY B N 1
ATOM 7970 C CA . GLY B 1 506 ? 117.435 118.252 89.935 1.00 29.24 542 GLY B CA 1
ATOM 7971 C C . GLY B 1 506 ? 118.261 117.737 88.781 1.00 29.24 542 GLY B C 1
ATOM 7972 O O . GLY B 1 506 ? 119.338 117.180 89.005 1.00 29.24 542 GLY B O 1
ATOM 7973 N N . MET B 1 507 ? 117.782 117.911 87.550 1.00 27.56 543 MET B N 1
ATOM 7974 C CA . MET B 1 507 ? 118.537 117.502 86.375 1.00 27.56 543 MET B CA 1
ATOM 7975 C C . MET B 1 507 ? 119.590 118.520 85.969 1.00 27.56 543 MET B C 1
ATOM 7976 O O . MET B 1 507 ? 120.414 118.219 85.101 1.00 27.56 543 MET B O 1
ATOM 7981 N N . THR B 1 508 ? 119.581 119.715 86.563 1.00 31.31 544 THR B N 1
ATOM 7982 C CA . THR B 1 508 ? 120.627 120.699 86.333 1.00 31.31 544 THR B CA 1
ATOM 7983 C C . THR B 1 508 ? 121.544 120.888 87.529 1.00 31.31 544 THR B C 1
ATOM 7984 O O . THR B 1 508 ? 122.663 121.379 87.355 1.00 31.31 544 THR B O 1
ATOM 7988 N N . ALA B 1 509 ? 121.101 120.519 88.731 1.00 32.19 545 ALA B N 1
ATOM 7989 C CA . ALA B 1 509 ? 121.980 120.552 89.891 1.00 32.19 545 ALA B CA 1
ATOM 7990 C C . ALA B 1 509 ? 122.980 119.405 89.874 1.00 32.19 545 ALA B C 1
ATOM 7991 O O . ALA B 1 509 ? 124.093 119.554 90.387 1.00 32.19 545 ALA B O 1
ATOM 7993 N N . VAL B 1 510 ? 122.607 118.262 89.288 1.00 28.81 546 VAL B N 1
ATOM 7994 C CA . VAL B 1 510 ? 123.519 117.125 89.194 1.00 28.81 546 VAL B CA 1
ATOM 7995 C C . VAL B 1 510 ? 124.362 117.153 87.930 1.00 28.81 546 VAL B C 1
ATOM 7996 O O . VAL B 1 510 ? 125.344 116.401 87.838 1.00 28.81 546 VAL B O 1
ATOM 8000 N N . LEU B 1 511 ? 124.012 117.982 86.950 1.00 29.81 547 LEU B N 1
ATOM 8001 C CA . LEU B 1 511 ? 124.883 118.194 85.802 1.00 29.81 547 LEU B CA 1
ATOM 8002 C C . LEU B 1 511 ? 125.924 119.270 86.063 1.00 29.81 547 LEU B C 1
ATOM 8003 O O . LEU B 1 511 ? 127.003 119.237 85.462 1.00 29.81 547 LEU B O 1
ATOM 8008 N N . SER B 1 512 ? 125.620 120.227 86.942 1.00 34.29 548 SER B N 1
ATOM 8009 C CA . SER B 1 512 ? 126.617 121.217 87.331 1.00 34.29 548 SER B CA 1
ATOM 8010 C C . SER B 1 512 ? 127.647 120.618 88.278 1.00 34.29 548 SER B C 1
ATOM 8011 O O . SER B 1 512 ? 128.844 120.904 88.162 1.00 34.29 548 SER B O 1
ATOM 8014 N N . ARG B 1 513 ? 127.202 119.791 89.226 1.00 33.15 549 ARG B N 1
ATOM 8015 C CA . ARG B 1 513 ? 128.123 119.216 90.200 1.00 33.15 549 ARG B CA 1
ATOM 8016 C C . ARG B 1 513 ? 129.031 118.176 89.558 1.00 33.15 549 ARG B C 1
ATOM 8017 O O . ARG B 1 513 ? 130.247 118.178 89.781 1.00 33.15 549 ARG B O 1
ATOM 8025 N N . ALA B 1 514 ? 128.456 117.271 88.764 1.00 34.14 550 ALA B N 1
ATOM 8026 C CA . ALA B 1 514 ? 129.253 116.211 88.156 1.00 34.14 550 ALA B CA 1
ATOM 8027 C C . ALA B 1 514 ? 130.264 116.776 87.167 1.00 34.14 550 ALA B C 1
ATOM 8028 O O . ALA B 1 514 ? 131.405 116.303 87.098 1.00 34.14 550 ALA B O 1
ATOM 8030 N N . SER B 1 515 ? 129.865 117.785 86.390 1.00 35.46 551 SER B N 1
ATOM 8031 C CA . SER B 1 515 ? 130.799 118.416 85.463 1.00 35.46 551 SER B CA 1
ATOM 8032 C C . SER B 1 515 ? 131.949 119.082 86.208 1.00 35.46 551 SER B C 1
ATOM 8033 O O . SER B 1 515 ? 133.105 118.996 85.779 1.00 35.46 551 SER B O 1
ATOM 8036 N N . ARG B 1 516 ? 131.650 119.748 87.324 1.00 37.77 552 ARG B N 1
ATOM 8037 C CA . ARG B 1 516 ? 132.706 120.338 88.140 1.00 37.77 552 ARG B CA 1
ATOM 8038 C C . ARG B 1 516 ? 133.637 119.268 88.694 1.00 37.77 552 ARG B C 1
ATOM 8039 O O . ARG B 1 516 ? 134.858 119.460 88.740 1.00 37.77 552 ARG B O 1
ATOM 8047 N N . SER B 1 517 ? 133.076 118.137 89.127 1.00 35.94 553 SER B N 1
ATOM 8048 C CA . SER B 1 517 ? 133.900 117.048 89.642 1.00 35.94 553 SER B CA 1
ATOM 8049 C C . SER B 1 517 ? 134.826 116.500 88.566 1.00 35.94 553 SER B C 1
ATOM 8050 O O . SER B 1 517 ? 135.998 116.213 88.834 1.00 35.94 553 SER B O 1
ATOM 8053 N N . ILE B 1 518 ? 134.316 116.338 87.344 1.00 35.91 554 ILE B N 1
ATOM 8054 C CA . ILE B 1 518 ? 135.159 115.873 86.245 1.00 35.91 554 ILE B CA 1
ATOM 8055 C C . ILE B 1 518 ? 136.256 116.888 85.953 1.00 35.91 554 ILE B C 1
ATOM 8056 O O . ILE B 1 518 ? 137.426 116.531 85.773 1.00 35.91 554 ILE B O 1
ATOM 8061 N N . ARG B 1 519 ? 135.890 118.171 85.899 1.00 38.42 555 ARG B N 1
ATOM 8062 C CA . ARG B 1 519 ? 136.844 119.205 85.510 1.00 38.42 555 ARG B CA 1
ATOM 8063 C C . ARG B 1 519 ? 137.967 119.338 86.531 1.00 38.42 555 ARG B C 1
ATOM 8064 O O . ARG B 1 519 ? 139.150 119.326 86.173 1.00 38.42 555 ARG B O 1
ATOM 8072 N N . ILE B 1 520 ? 137.616 119.468 87.811 1.00 39.48 556 ILE B N 1
ATOM 8073 C CA . ILE B 1 520 ? 138.639 119.593 88.844 1.00 39.48 556 ILE B CA 1
ATOM 8074 C C . ILE B 1 520 ? 139.390 118.279 89.015 1.00 39.48 556 ILE B C 1
ATOM 8075 O O . ILE B 1 520 ? 140.615 118.266 89.190 1.00 39.48 556 ILE B O 1
ATOM 8080 N N . GLY B 1 521 ? 138.678 117.159 88.959 1.00 38.62 557 GLY B N 1
ATOM 8081 C CA . GLY B 1 521 ? 139.295 115.863 89.149 1.00 38.62 557 GLY B CA 1
ATOM 8082 C C . GLY B 1 521 ? 139.213 115.387 90.582 1.00 38.62 557 GLY B C 1
ATOM 8083 O O . GLY B 1 521 ? 140.217 114.959 91.159 1.00 38.62 557 GLY B O 1
ATOM 8084 N N . LEU B 1 522 ? 138.020 115.458 91.167 1.00 39.79 558 LEU B N 1
ATOM 8085 C CA . LEU B 1 522 ? 137.825 115.006 92.534 1.00 39.79 558 LEU B CA 1
ATOM 8086 C C . LEU B 1 522 ? 137.962 113.488 92.616 1.00 39.79 558 LEU B C 1
ATOM 8087 O O . LEU B 1 522 ? 137.995 112.779 91.606 1.00 39.79 558 LEU B O 1
ATOM 8092 N N . ARG B 1 523 ? 138.049 112.990 93.847 1.00 41.32 559 ARG B N 1
ATOM 8093 C CA . ARG B 1 523 ? 138.155 111.554 94.055 1.00 41.32 559 ARG B CA 1
ATOM 8094 C C . ARG B 1 523 ? 136.879 110.860 93.593 1.00 41.32 559 ARG B C 1
ATOM 8095 O O . ARG B 1 523 ? 135.772 111.370 93.787 1.00 41.32 559 ARG B O 1
ATOM 8103 N N . ASN B 1 524 ? 137.056 109.706 92.952 1.00 38.85 560 ASN B N 1
ATOM 8104 C CA . ASN B 1 524 ? 135.982 108.853 92.430 1.00 38.85 560 ASN B CA 1
ATOM 8105 C C . ASN B 1 524 ? 134.832 109.671 91.838 1.00 38.85 560 ASN B C 1
ATOM 8106 O O . ASN B 1 524 ? 133.673 109.557 92.234 1.00 38.85 560 ASN B O 1
ATOM 8111 N N . HIS B 1 525 ? 135.181 110.509 90.859 1.00 35.12 561 HIS B N 1
ATOM 8112 C CA . HIS B 1 525 ? 134.170 111.269 90.135 1.00 35.12 561 HIS B CA 1
ATOM 8113 C C . HIS B 1 525 ? 133.360 110.400 89.184 1.00 35.12 561 HIS B C 1
ATOM 8114 O O . HIS B 1 525 ? 132.292 110.831 88.734 1.00 35.12 561 HIS B O 1
ATOM 8121 N N . ASP B 1 526 ? 133.839 109.195 88.869 1.00 34.15 562 ASP B N 1
ATOM 8122 C CA . ASP B 1 526 ? 133.051 108.274 88.059 1.00 34.15 562 ASP B CA 1
ATOM 8123 C C . ASP B 1 526 ? 131.778 107.852 88.779 1.00 34.15 562 ASP B C 1
ATOM 8124 O O . ASP B 1 526 ? 130.741 107.657 88.137 1.00 34.15 562 ASP B O 1
ATOM 8129 N N . HIS B 1 527 ? 131.834 107.708 90.104 1.00 33.68 563 HIS B N 1
ATOM 8130 C CA . HIS B 1 527 ? 130.618 107.448 90.866 1.00 33.68 563 HIS B CA 1
ATOM 8131 C C . HIS B 1 527 ? 129.641 108.610 90.751 1.00 33.68 563 HIS B C 1
ATOM 8132 O O . HIS B 1 527 ? 128.428 108.402 90.637 1.00 33.68 563 HIS B O 1
ATOM 8139 N N . GLU B 1 528 ? 130.151 109.844 90.784 1.00 32.36 564 GLU B N 1
ATOM 8140 C CA . GLU B 1 528 ? 129.287 111.006 90.610 1.00 32.36 564 GLU B CA 1
ATOM 8141 C C . GLU B 1 528 ? 128.648 111.014 89.228 1.00 32.36 564 GLU B C 1
ATOM 8142 O O . GLU B 1 528 ? 127.464 111.335 89.085 1.00 32.36 564 GLU B O 1
ATOM 8148 N N . VAL B 1 529 ? 129.420 110.666 88.197 1.00 29.32 565 VAL B N 1
ATOM 8149 C CA . VAL B 1 529 ? 128.873 110.611 86.844 1.00 29.32 565 VAL B CA 1
ATOM 8150 C C . VAL B 1 529 ? 127.808 109.526 86.739 1.00 29.32 565 VAL B C 1
ATOM 8151 O O . VAL B 1 529 ? 126.770 109.715 86.095 1.00 29.32 565 VAL B O 1
ATOM 8155 N N . LEU B 1 530 ? 128.049 108.372 87.365 1.00 31.69 566 LEU B N 1
ATOM 8156 C CA . LEU B 1 530 ? 127.062 107.297 87.351 1.00 31.69 566 LEU B CA 1
ATOM 8157 C C . LEU B 1 530 ? 125.786 107.706 88.075 1.00 31.69 566 LEU B C 1
ATOM 8158 O O . LEU B 1 530 ? 124.681 107.377 87.630 1.00 31.69 566 LEU B O 1
ATOM 8163 N N . LEU B 1 531 ? 125.917 108.417 89.195 1.00 28.90 567 LEU B N 1
ATOM 8164 C CA . LEU B 1 531 ? 124.751 108.869 89.942 1.00 28.90 567 LEU B CA 1
ATOM 8165 C C . LEU B 1 531 ? 124.033 110.029 89.266 1.00 28.90 567 LEU B C 1
ATOM 8166 O O . LEU B 1 531 ? 122.855 110.262 89.556 1.00 28.90 567 LEU B O 1
ATOM 8171 N N . ALA B 1 532 ? 124.709 110.760 88.382 1.00 29.30 568 ALA B N 1
ATOM 8172 C CA . ALA B 1 532 ? 124.077 111.851 87.652 1.00 29.30 568 ALA B CA 1
ATOM 8173 C C . ALA B 1 532 ? 123.399 111.371 86.376 1.00 29.30 568 ALA B C 1
ATOM 8174 O O . ALA B 1 532 ? 122.317 111.855 86.031 1.00 29.30 568 ALA B O 1
ATOM 8176 N N . ASN B 1 533 ? 124.017 110.427 85.663 1.00 29.18 569 ASN B N 1
ATOM 8177 C CA . ASN B 1 533 ? 123.401 109.875 84.464 1.00 29.18 569 ASN B CA 1
ATOM 8178 C C . ASN B 1 533 ? 122.227 108.963 84.785 1.00 29.18 569 ASN B C 1
ATOM 8179 O O . ASN B 1 533 ? 121.318 108.829 83.960 1.00 29.18 569 ASN B O 1
ATOM 8184 N N . THR B 1 534 ? 122.226 108.329 85.959 1.00 30.62 570 THR B N 1
ATOM 8185 C CA . THR B 1 534 ? 121.116 107.464 86.339 1.00 30.62 570 THR B CA 1
ATOM 8186 C C . THR B 1 534 ? 119.884 108.264 86.739 1.00 30.62 570 THR B C 1
ATOM 8187 O O . THR B 1 534 ? 118.762 107.875 86.399 1.00 30.62 570 THR B O 1
ATOM 8191 N N . PHE B 1 535 ? 120.067 109.380 87.449 1.00 27.26 571 PHE B N 1
ATOM 8192 C CA . PHE B 1 535 ? 118.924 110.205 87.826 1.00 27.26 571 PHE B CA 1
ATOM 8193 C C . PHE B 1 535 ? 118.351 110.941 86.624 1.00 27.26 571 PHE B C 1
ATOM 8194 O O . PHE B 1 535 ? 117.132 111.118 86.523 1.00 27.26 571 PHE B O 1
ATOM 8202 N N . CYS B 1 536 ? 119.215 111.395 85.714 1.00 25.85 572 CYS B N 1
ATOM 8203 C CA . CYS B 1 536 ? 118.743 112.175 84.576 1.00 25.85 572 CYS B CA 1
ATOM 8204 C C . CYS B 1 536 ? 117.820 111.357 83.685 1.00 25.85 572 CYS B C 1
ATOM 8205 O O . CYS B 1 536 ? 116.804 111.867 83.207 1.00 25.85 572 CYS B O 1
ATOM 8208 N N . VAL B 1 537 ? 118.145 110.083 83.462 1.00 27.93 573 VAL B N 1
ATOM 8209 C CA . VAL B 1 537 ? 117.310 109.236 82.612 1.00 27.93 573 VAL B CA 1
ATOM 8210 C C . VAL B 1 537 ? 115.935 109.030 83.241 1.00 27.93 573 VAL B C 1
ATOM 8211 O O . VAL B 1 537 ? 114.899 109.169 82.576 1.00 27.93 573 VAL B O 1
ATOM 8215 N N . GLU B 1 538 ? 115.908 108.693 84.532 1.00 30.45 574 GLU B N 1
ATOM 8216 C CA . GLU B 1 538 ? 114.641 108.459 85.217 1.00 30.45 574 GLU B CA 1
ATOM 8217 C C . GLU B 1 538 ? 113.791 109.722 85.246 1.00 30.45 574 GLU B C 1
ATOM 8218 O O . GLU B 1 538 ? 112.582 109.680 84.986 1.00 30.45 574 GLU B O 1
ATOM 8224 N N . ALA B 1 539 ? 114.410 110.862 85.558 1.00 24.76 575 ALA B N 1
ATOM 8225 C CA . ALA B 1 539 ? 113.669 112.116 85.597 1.00 24.76 575 ALA B CA 1
ATOM 8226 C C . ALA B 1 539 ? 113.187 112.527 84.213 1.00 24.76 575 ALA B C 1
ATOM 8227 O O . ALA B 1 539 ? 112.094 113.086 84.084 1.00 24.76 575 ALA B O 1
ATOM 8229 N N . TYR B 1 540 ? 113.978 112.261 83.172 1.00 26.36 576 TYR B N 1
ATOM 8230 C CA . TYR B 1 540 ? 113.535 112.541 81.813 1.00 26.36 576 TYR B CA 1
ATOM 8231 C C . TYR B 1 540 ? 112.321 111.702 81.449 1.00 26.36 576 TYR B C 1
ATOM 8232 O O . TYR B 1 540 ? 111.375 112.203 80.835 1.00 26.36 576 TYR B O 1
ATOM 8241 N N . LEU B 1 541 ? 112.328 110.420 81.818 1.00 28.33 577 LEU B N 1
ATOM 8242 C CA . LEU B 1 541 ? 111.163 109.580 81.552 1.00 28.33 577 LEU B CA 1
ATOM 8243 C C . LEU B 1 541 ? 109.941 110.074 82.319 1.00 28.33 577 LEU B C 1
ATOM 8244 O O . LEU B 1 541 ? 108.829 110.117 81.775 1.00 28.33 577 LEU B O 1
ATOM 8249 N N . GLN B 1 542 ? 110.131 110.463 83.583 1.00 26.38 578 GLN B N 1
ATOM 8250 C CA . GLN B 1 542 ? 109.021 110.976 84.381 1.00 26.38 578 GLN B CA 1
ATOM 8251 C C . GLN B 1 542 ? 108.438 112.243 83.766 1.00 26.38 578 GLN B C 1
ATOM 8252 O O . GLN B 1 542 ? 107.215 112.403 83.687 1.00 26.38 578 GLN B O 1
ATOM 8258 N N . ASN B 1 543 ? 109.302 113.161 83.328 1.00 25.10 579 ASN B N 1
ATOM 8259 C CA . ASN B 1 543 ? 108.830 114.389 82.698 1.00 25.10 579 ASN B CA 1
ATOM 8260 C C . ASN B 1 543 ? 108.166 114.115 81.357 1.00 25.10 579 ASN B C 1
ATOM 8261 O O . ASN B 1 543 ? 107.202 114.795 80.995 1.00 25.10 579 ASN B O 1
ATOM 8266 N N . LEU B 1 544 ? 108.671 113.135 80.606 1.00 26.94 580 LEU B N 1
ATOM 8267 C CA . LEU B 1 544 ? 108.047 112.768 79.343 1.00 26.94 580 LEU B CA 1
ATOM 8268 C C . LEU B 1 544 ? 106.647 112.217 79.557 1.00 26.94 580 LEU B C 1
ATOM 8269 O O . LEU B 1 544 ? 105.745 112.493 78.759 1.00 26.94 580 LEU B O 1
ATOM 8274 N N . PHE B 1 545 ? 106.447 111.433 80.619 1.00 32.44 581 PHE B N 1
ATOM 8275 C CA . PHE B 1 545 ? 105.102 110.967 80.943 1.00 32.44 581 PHE B CA 1
ATOM 8276 C C . PHE B 1 545 ? 104.197 112.124 81.351 1.00 32.44 581 PHE B C 1
ATOM 8277 O O . PHE B 1 545 ? 103.054 112.223 80.891 1.00 32.44 581 PHE B O 1
ATOM 8285 N N . SER B 1 546 ? 104.693 113.012 82.218 1.00 28.97 582 SER B N 1
ATOM 8286 C CA . SER B 1 546 ? 103.861 114.098 82.729 1.00 28.97 582 SER B CA 1
ATOM 8287 C C . SER B 1 546 ? 103.498 115.104 81.645 1.00 28.97 582 SER B C 1
ATOM 8288 O O . SER B 1 546 ? 102.375 115.620 81.637 1.00 28.97 582 SER B O 1
ATOM 8291 N N . LEU B 1 547 ? 104.422 115.404 80.733 1.00 29.13 583 LEU B N 1
ATOM 8292 C CA . LEU B 1 547 ? 104.140 116.344 79.656 1.00 29.13 583 LEU B CA 1
ATOM 8293 C C . LEU B 1 547 ? 103.116 115.816 78.660 1.00 29.13 583 LEU B C 1
ATOM 8294 O O . LEU B 1 547 ? 102.521 116.613 77.928 1.00 29.13 583 LEU B O 1
ATOM 8299 N N . SER B 1 548 ? 102.904 114.500 78.607 1.00 36.08 584 SER B N 1
ATOM 8300 C CA . SER B 1 548 ? 101.856 113.938 77.766 1.00 36.08 584 SER B CA 1
ATOM 8301 C C . SER B 1 548 ? 100.469 114.120 78.365 1.00 36.08 584 SER B C 1
ATOM 8302 O O . SER B 1 548 ? 99.487 114.164 77.617 1.00 36.08 584 SER B O 1
ATOM 8305 N N . GLN B 1 549 ? 100.369 114.225 79.687 1.00 40.04 585 GLN B N 1
ATOM 8306 C CA . GLN B 1 549 ? 99.095 114.389 80.371 1.00 40.04 585 GLN B CA 1
ATOM 8307 C C . GLN B 1 549 ? 98.625 115.836 80.416 1.00 40.04 585 GLN B C 1
ATOM 8308 O O . GLN B 1 549 ? 97.516 116.097 80.891 1.00 40.04 585 GLN B O 1
ATOM 8314 N N . LEU B 1 550 ? 99.435 116.778 79.939 1.00 38.93 586 LEU B N 1
ATOM 8315 C CA . LEU B 1 550 ? 99.088 118.197 79.926 1.00 38.93 586 LEU B CA 1
ATOM 8316 C C . LEU B 1 550 ? 98.602 118.645 78.555 1.00 38.93 586 LEU B C 1
ATOM 8317 O O . LEU B 1 550 ? 98.871 119.770 78.125 1.00 38.93 586 LEU B O 1
ATOM 8322 N N . ASP B 1 551 ? 97.883 117.777 77.847 1.00 51.88 587 ASP B N 1
ATOM 8323 C CA . ASP B 1 551 ? 97.385 118.069 76.512 1.00 51.88 587 ASP B CA 1
ATOM 8324 C C . ASP B 1 551 ? 95.880 117.844 76.466 1.00 51.88 587 ASP B C 1
ATOM 8325 O O . ASP B 1 551 ? 95.315 117.105 77.277 1.00 51.88 587 ASP B O 1
ATOM 8330 N N . LYS B 1 552 ? 95.233 118.501 75.500 1.00 61.07 588 LYS B N 1
ATOM 8331 C CA . LYS B 1 552 ? 93.782 118.409 75.382 1.00 61.07 588 LYS B CA 1
ATOM 8332 C C . LYS B 1 552 ? 93.329 117.018 74.958 1.00 61.07 588 LYS B C 1
ATOM 8333 O O . LYS B 1 552 ? 92.257 116.564 75.374 1.00 61.07 588 LYS B O 1
ATOM 8339 N N . TYR B 1 553 ? 94.121 116.329 74.140 1.00 66.32 589 TYR B N 1
ATOM 8340 C CA . TYR B 1 553 ? 93.735 115.053 73.546 1.00 66.32 589 TYR B CA 1
ATOM 8341 C C . TYR B 1 553 ? 94.525 113.888 74.138 1.00 66.32 589 TYR B C 1
ATOM 8342 O O . TYR B 1 553 ? 94.940 112.974 73.424 1.00 66.32 589 TYR B O 1
ATOM 8351 N N . ALA B 1 554 ? 94.743 113.909 75.453 1.00 62.93 590 ALA B N 1
ATOM 8352 C CA . ALA B 1 554 ? 95.480 112.845 76.119 1.00 62.93 590 ALA B CA 1
ATOM 8353 C C . ALA B 1 554 ? 94.502 111.791 76.620 1.00 62.93 590 ALA B C 1
ATOM 8354 O O . ALA B 1 554 ? 93.726 112.074 77.546 1.00 62.93 590 ALA B O 1
ATOM 8356 N N . PRO B 1 555 ? 94.496 110.579 76.057 1.00 63.47 591 PRO B N 1
ATOM 8357 C CA . PRO B 1 555 ? 93.604 109.534 76.580 1.00 63.47 591 PRO B CA 1
ATOM 8358 C C . PRO B 1 555 ? 94.060 108.961 77.909 1.00 63.47 591 PRO B C 1
ATOM 8359 O O . PRO B 1 555 ? 93.256 108.319 78.596 1.00 63.47 591 PRO B O 1
ATOM 8363 N N . GLU B 1 556 ? 95.316 109.173 78.292 1.00 55.77 592 GLU B N 1
ATOM 8364 C CA . GLU B 1 556 ? 95.862 108.664 79.541 1.00 55.77 592 GLU B CA 1
ATOM 8365 C C . GLU B 1 556 ? 95.675 109.632 80.701 1.00 55.77 592 GLU B C 1
ATOM 8366 O O . GLU B 1 556 ? 96.182 109.373 81.798 1.00 55.77 592 GLU B O 1
ATOM 8372 N N . ASN B 1 557 ? 94.967 110.737 80.485 1.00 50.80 593 ASN B N 1
ATOM 8373 C CA . ASN B 1 557 ? 94.777 111.767 81.500 1.00 50.80 593 ASN B CA 1
ATOM 8374 C C . ASN B 1 557 ? 93.572 111.397 82.357 1.00 50.80 593 ASN B C 1
ATOM 8375 O O . ASN B 1 557 ? 92.426 111.496 81.907 1.00 50.80 593 ASN B O 1
ATOM 8380 N N . LEU B 1 558 ? 93.836 110.968 83.591 1.00 48.84 594 LEU B N 1
ATOM 8381 C CA . LEU B 1 558 ? 92.782 110.663 84.555 1.00 48.84 594 LEU B CA 1
ATOM 8382 C C . LEU B 1 558 ? 92.653 111.852 85.501 1.00 48.84 594 LEU B C 1
ATOM 8383 O O . LEU B 1 558 ? 93.207 111.877 86.600 1.00 48.84 594 LEU B O 1
ATOM 8388 N N . ASP B 1 559 ? 91.918 112.865 85.046 1.00 51.12 595 ASP B N 1
ATOM 8389 C CA . ASP B 1 559 ? 91.645 114.038 85.866 1.00 51.12 595 ASP B CA 1
ATOM 8390 C C . ASP B 1 559 ? 90.146 114.298 85.937 1.00 51.12 595 ASP B C 1
ATOM 8391 O O . ASP B 1 559 ? 89.635 114.753 86.965 1.00 51.12 595 ASP B O 1
ATOM 8396 N N . GLU B 1 560 ? 89.437 114.012 84.843 1.00 50.75 596 GLU B N 1
ATOM 8397 C CA . GLU B 1 560 ? 87.982 114.104 84.860 1.00 50.75 596 GLU B CA 1
ATOM 8398 C C . GLU B 1 560 ? 87.362 112.964 85.655 1.00 50.75 596 GLU B C 1
ATOM 8399 O O . GLU B 1 560 ? 86.345 113.160 86.329 1.00 50.75 596 GLU B O 1
ATOM 8405 N N . GLN B 1 561 ? 87.958 111.772 85.591 1.00 45.97 597 GLN B N 1
ATOM 8406 C CA . GLN B 1 561 ? 87.441 110.629 86.332 1.00 45.97 597 GLN B CA 1
ATOM 8407 C C . GLN B 1 561 ? 87.751 110.727 87.819 1.00 45.97 597 GLN B C 1
ATOM 8408 O O . GLN B 1 561 ? 86.959 110.261 88.644 1.00 45.97 597 GLN B O 1
ATOM 8414 N N . ILE B 1 562 ? 88.894 111.316 88.177 1.00 42.85 598 ILE B N 1
ATOM 8415 C CA . ILE B 1 562 ? 89.217 111.524 89.584 1.00 42.85 598 ILE B CA 1
ATOM 8416 C C . ILE B 1 562 ? 88.260 112.524 90.217 1.00 42.85 598 ILE B C 1
ATOM 8417 O O . ILE B 1 562 ? 87.892 112.385 91.390 1.00 42.85 598 ILE B O 1
ATOM 8422 N N . LYS B 1 563 ? 87.840 113.542 89.463 1.00 44.02 599 LYS B N 1
ATOM 8423 C CA . LYS B 1 563 ? 86.913 114.529 90.007 1.00 44.02 599 LYS B CA 1
ATOM 8424 C C . LYS B 1 563 ? 85.563 113.905 90.338 1.00 44.02 599 LYS B C 1
ATOM 8425 O O . LYS B 1 563 ? 84.992 114.183 91.397 1.00 44.02 599 LYS B O 1
ATOM 8431 N N . LYS B 1 564 ? 85.042 113.052 89.453 1.00 40.39 600 LYS B N 1
ATOM 8432 C CA . LYS B 1 564 ? 83.734 112.445 89.684 1.00 40.39 600 LYS B CA 1
ATOM 8433 C C . LYS B 1 564 ? 83.763 111.497 90.877 1.00 40.39 600 LYS B C 1
ATOM 8434 O O . LYS B 1 564 ? 82.891 111.555 91.753 1.00 40.39 600 LYS B O 1
ATOM 8440 N N . VAL B 1 565 ? 84.762 110.614 90.922 1.00 36.01 601 VAL B N 1
ATOM 8441 C CA . VAL B 1 565 ? 84.847 109.621 91.990 1.00 36.01 601 VAL B CA 1
ATOM 8442 C C . VAL B 1 565 ? 84.992 110.307 93.343 1.00 36.01 601 VAL B C 1
ATOM 8443 O O . VAL B 1 565 ? 84.264 110.005 94.300 1.00 36.01 601 VAL B O 1
ATOM 8447 N N . SER B 1 566 ? 85.926 111.254 93.436 1.00 36.87 602 SER B N 1
ATOM 8448 C CA . SER B 1 566 ? 86.145 111.963 94.689 1.00 36.87 602 SER B CA 1
ATOM 8449 C C . SER B 1 566 ? 84.948 112.820 95.072 1.00 36.87 602 SER B C 1
ATOM 8450 O O . SER B 1 566 ? 84.627 112.930 96.259 1.00 36.87 602 SER B O 1
ATOM 8453 N N . GLN B 1 567 ? 84.283 113.437 94.093 1.00 38.27 603 GLN B N 1
ATOM 8454 C CA . GLN B 1 567 ? 83.098 114.230 94.395 1.00 38.27 603 GLN B CA 1
ATOM 8455 C C . GLN B 1 567 ? 81.991 113.363 94.977 1.00 38.27 603 GLN B C 1
ATOM 8456 O O . GLN B 1 567 ? 81.343 113.749 95.956 1.00 38.27 603 GLN B O 1
ATOM 8462 N N . GLN B 1 568 ? 81.765 112.183 94.395 1.00 36.21 604 GLN B N 1
ATOM 8463 C CA . GLN B 1 568 ? 80.760 111.272 94.937 1.00 36.21 604 GLN B CA 1
ATOM 8464 C C . GLN B 1 568 ? 81.132 110.823 96.346 1.00 36.21 604 GLN B C 1
ATOM 8465 O O . GLN B 1 568 ? 80.287 110.804 97.253 1.00 36.21 604 GLN B O 1
ATOM 8471 N N . ILE B 1 569 ? 82.403 110.471 96.551 1.00 33.33 605 ILE B N 1
ATOM 8472 C CA . ILE B 1 569 ? 82.844 110.021 97.868 1.00 33.33 605 ILE B CA 1
ATOM 8473 C C . ILE B 1 569 ? 82.636 111.114 98.904 1.00 33.33 605 ILE B C 1
ATOM 8474 O O . ILE B 1 569 ? 82.141 110.859 100.008 1.00 33.33 605 ILE B O 1
ATOM 8479 N N . LEU B 1 570 ? 82.998 112.350 98.564 1.00 35.75 606 LEU B N 1
ATOM 8480 C CA . LEU B 1 570 ? 82.931 113.438 99.528 1.00 35.75 606 LEU B CA 1
ATOM 8481 C C . LEU B 1 570 ? 81.505 113.922 99.758 1.00 35.75 606 LEU B C 1
ATOM 8482 O O . LEU B 1 570 ? 81.203 114.429 100.844 1.00 35.75 606 LEU B O 1
ATOM 8487 N N . GLU B 1 571 ? 80.616 113.784 98.770 1.00 39.43 607 GLU B N 1
ATOM 8488 C CA . GLU B 1 571 ? 79.220 114.116 99.029 1.00 39.43 607 GLU B CA 1
ATOM 8489 C C . GLU B 1 571 ? 78.541 113.031 99.854 1.00 39.43 607 GLU B C 1
ATOM 8490 O O . GLU B 1 571 ? 77.584 113.320 100.580 1.00 39.43 607 GLU B O 1
ATOM 8496 N N . LYS B 1 572 ? 79.013 111.785 99.764 1.00 38.85 608 LYS B N 1
ATOM 8497 C CA . LYS B 1 572 ? 78.536 110.760 100.684 1.00 38.85 608 LYS B CA 1
ATOM 8498 C C . LYS B 1 572 ? 79.366 110.686 101.961 1.00 38.85 608 LYS B C 1
ATOM 8499 O O . LYS B 1 572 ? 78.875 110.176 102.976 1.00 38.85 608 LYS B O 1
ATOM 8505 N N . ARG B 1 573 ? 80.596 111.208 101.939 1.00 37.77 609 ARG B N 1
ATOM 8506 C CA . ARG B 1 573 ? 81.487 111.235 103.103 1.00 37.77 609 ARG B CA 1
ATOM 8507 C C . ARG B 1 573 ? 81.820 109.832 103.602 1.00 37.77 609 ARG B C 1
ATOM 8508 O O . ARG B 1 573 ? 82.062 109.630 104.794 1.00 37.77 609 ARG B O 1
ATOM 8516 N N . ALA B 1 574 ? 81.845 108.859 102.696 1.00 34.14 610 ALA B N 1
ATOM 8517 C CA . ALA B 1 574 ? 82.144 107.476 103.045 1.00 34.14 610 ALA B CA 1
ATOM 8518 C C . ALA B 1 574 ? 82.420 106.709 101.761 1.00 34.14 610 ALA B C 1
ATOM 8519 O O . ALA B 1 574 ? 82.182 107.203 100.656 1.00 34.14 610 ALA B O 1
ATOM 8521 N N . TYR B 1 575 ? 82.930 105.491 101.922 1.00 33.72 611 TYR B N 1
ATOM 8522 C CA . TYR B 1 575 ? 83.146 104.611 100.782 1.00 33.72 611 TYR B CA 1
ATOM 8523 C C . TYR B 1 575 ? 81.803 104.205 100.185 1.00 33.72 611 TYR B C 1
ATOM 8524 O O . TYR B 1 575 ? 80.866 103.863 100.913 1.00 33.72 611 TYR B O 1
ATOM 8533 N N . ILE B 1 576 ? 81.710 104.242 98.860 1.00 35.02 612 ILE B N 1
ATOM 8534 C CA . ILE B 1 576 ? 80.436 104.103 98.168 1.00 35.02 612 ILE B CA 1
ATOM 8535 C C . ILE B 1 576 ? 80.200 102.678 97.684 1.00 35.02 612 ILE B C 1
ATOM 8536 O O . ILE B 1 576 ? 79.103 102.143 97.850 1.00 35.02 612 ILE B O 1
ATOM 8541 N N . CYS B 1 577 ? 81.212 102.055 97.083 1.00 35.86 613 CYS B N 1
ATOM 8542 C CA . CYS B 1 577 ? 81.030 100.749 96.465 1.00 35.86 613 CYS B CA 1
ATOM 8543 C C . CYS B 1 577 ? 80.554 99.722 97.485 1.00 35.86 613 CYS B C 1
ATOM 8544 O O . CYS B 1 577 ? 81.052 99.660 98.612 1.00 35.86 613 CYS B O 1
ATOM 8547 N N . ALA B 1 578 ? 79.577 98.916 97.079 1.00 37.26 614 ALA B N 1
ATOM 8548 C CA . ALA B 1 578 ? 79.010 97.910 97.960 1.00 37.26 614 ALA B CA 1
ATOM 8549 C C . ALA B 1 578 ? 80.003 96.771 98.180 1.00 37.26 614 ALA B C 1
ATOM 8550 O O . ALA B 1 578 ? 81.014 96.641 97.485 1.00 37.26 614 ALA B O 1
ATOM 8552 N N . HIS B 1 579 ? 79.702 95.942 99.174 1.00 39.13 615 HIS B N 1
ATOM 8553 C CA . HIS B 1 579 ? 80.558 94.812 99.485 1.00 39.13 615 HIS B CA 1
ATOM 8554 C C . HIS B 1 579 ? 80.540 93.803 98.338 1.00 39.13 615 HIS B C 1
ATOM 8555 O O . HIS B 1 579 ? 79.523 93.645 97.657 1.00 39.13 615 HIS B O 1
ATOM 8562 N N . PRO B 1 580 ? 81.659 93.119 98.091 1.00 36.23 616 PRO B N 1
ATOM 8563 C CA . PRO B 1 580 ? 81.672 92.099 97.031 1.00 36.23 616 PRO B CA 1
ATOM 8564 C C . PRO B 1 580 ? 80.711 90.952 97.282 1.00 36.23 616 PRO B C 1
ATOM 8565 O O . PRO B 1 580 ? 80.331 90.264 96.327 1.00 36.23 616 PRO B O 1
ATOM 8569 N N . LEU B 1 581 ? 80.309 90.721 98.529 1.00 41.67 617 LEU B N 1
ATOM 8570 C CA . LEU B 1 581 ? 79.344 89.683 98.859 1.00 41.67 617 LEU B CA 1
ATOM 8571 C C . LEU B 1 581 ? 77.903 90.172 98.803 1.00 41.67 617 LEU B C 1
ATOM 8572 O O . LEU B 1 581 ? 76.987 89.379 99.042 1.00 41.67 617 LEU B O 1
ATOM 8577 N N . ASP B 1 582 ? 77.681 91.449 98.501 1.00 47.26 618 ASP B N 1
ATOM 8578 C CA . ASP B 1 582 ? 76.325 91.975 98.430 1.00 47.26 618 ASP B CA 1
ATOM 8579 C C . ASP B 1 582 ? 75.560 91.330 97.281 1.00 47.26 618 ASP B C 1
ATOM 8580 O O . ASP B 1 582 ? 76.120 91.013 96.229 1.00 47.26 618 ASP B O 1
ATOM 8585 N N . ARG B 1 583 ? 74.261 91.136 97.494 1.00 60.28 619 ARG B N 1
ATOM 8586 C CA . ARG B 1 583 ? 73.407 90.493 96.504 1.00 60.28 619 ARG B CA 1
ATOM 8587 C C . ARG B 1 583 ? 72.022 91.112 96.592 1.00 60.28 619 ARG B C 1
ATOM 8588 O O . ARG B 1 583 ? 71.410 91.107 97.664 1.00 60.28 619 ARG B O 1
ATOM 8596 N N . THR B 1 584 ? 71.535 91.645 95.477 1.00 69.88 620 THR B N 1
ATOM 8597 C CA . THR B 1 584 ? 70.227 92.277 95.425 1.00 69.88 620 THR B CA 1
ATOM 8598 C C . THR B 1 584 ? 69.204 91.335 94.797 1.00 69.88 620 THR B C 1
ATOM 8599 O O . THR B 1 584 ? 69.544 90.329 94.169 1.00 69.88 620 THR B O 1
ATOM 8603 N N . CYS B 1 585 ? 67.933 91.674 94.981 1.00 77.19 621 CYS B N 1
ATOM 8604 C CA . CYS B 1 585 ? 66.838 90.871 94.447 1.00 77.19 621 CYS B CA 1
ATOM 8605 C C . CYS B 1 585 ? 66.649 91.121 92.955 1.00 77.19 621 CYS B C 1
ATOM 8606 O O . CYS B 1 585 ? 66.152 90.263 92.226 1.00 77.19 621 CYS B O 1
ATOM 8609 N N . THR C 2 102 ? 89.964 139.022 98.496 1.00 64.44 320 THR C N 1
ATOM 8610 C CA . THR C 2 102 ? 90.519 137.982 99.352 1.00 64.44 320 THR C CA 1
ATOM 8611 C C . THR C 2 102 ? 91.534 138.565 100.330 1.00 64.44 320 THR C C 1
ATOM 8612 O O . THR C 2 102 ? 92.256 139.503 99.990 1.00 64.44 320 THR C O 1
ATOM 8616 N N . PRO C 2 103 ? 91.577 138.018 101.545 1.00 60.55 321 PRO C N 1
ATOM 8617 C CA . PRO C 2 103 ? 92.556 138.488 102.530 1.00 60.55 321 PRO C CA 1
ATOM 8618 C C . PRO C 2 103 ? 93.982 138.318 102.030 1.00 60.55 321 PRO C C 1
ATOM 8619 O O . PRO C 2 103 ? 94.307 137.366 101.318 1.00 60.55 321 PRO C O 1
ATOM 8623 N N . GLU C 2 104 ? 94.835 139.271 102.410 1.00 62.26 322 GLU C N 1
ATOM 8624 C CA . GLU C 2 104 ? 96.211 139.276 101.924 1.00 62.26 322 GLU C CA 1
ATOM 8625 C C . GLU C 2 104 ? 97.004 138.095 102.470 1.00 62.26 322 GLU C C 1
ATOM 8626 O O . GLU C 2 104 ? 97.863 137.544 101.772 1.00 62.26 322 GLU C O 1
ATOM 8632 N N . GLU C 2 105 ? 96.728 137.690 103.714 1.00 59.36 323 GLU C N 1
ATOM 8633 C CA . GLU C 2 105 ? 97.513 136.630 104.341 1.00 59.36 323 GLU C CA 1
ATOM 8634 C C . GLU C 2 105 ? 97.414 135.318 103.574 1.00 59.36 323 GLU C C 1
ATOM 8635 O O . GLU C 2 105 ? 98.329 134.490 103.645 1.00 59.36 323 GLU C O 1
ATOM 8641 N N . TRP C 2 106 ? 96.321 135.112 102.833 1.00 54.70 324 TRP C N 1
ATOM 8642 C CA . TRP C 2 106 ? 96.193 133.901 102.030 1.00 54.70 324 TRP C CA 1
ATOM 8643 C C . TRP C 2 106 ? 97.304 133.801 100.995 1.00 54.70 324 TRP C C 1
ATOM 8644 O O . TRP C 2 106 ? 97.772 132.698 100.688 1.00 54.70 324 TRP C O 1
ATOM 8655 N N . ASN C 2 107 ? 97.761 134.941 100.471 1.00 56.93 325 ASN C N 1
ATOM 8656 C CA . ASN C 2 107 ? 98.856 134.942 99.511 1.00 56.93 325 ASN C CA 1
ATOM 8657 C C . ASN C 2 107 ? 100.161 134.447 100.116 1.00 56.93 325 ASN C C 1
ATOM 8658 O O . ASN C 2 107 ? 101.100 134.159 99.367 1.00 56.93 325 ASN C O 1
ATOM 8663 N N . LEU C 2 108 ? 100.245 134.350 101.446 1.00 56.14 326 LEU C N 1
ATOM 8664 C CA . LEU C 2 108 ? 101.410 133.731 102.066 1.00 56.14 326 LEU C CA 1
ATOM 8665 C C . LEU C 2 108 ? 101.532 132.264 101.678 1.00 56.14 326 LEU C C 1
ATOM 8666 O O . LEU C 2 108 ? 102.639 131.714 101.673 1.00 56.14 326 LEU C O 1
ATOM 8671 N N . TYR C 2 109 ? 100.413 131.615 101.353 1.00 52.04 327 TYR C N 1
ATOM 8672 C CA . TYR C 2 109 ? 100.464 130.225 100.912 1.00 52.04 327 TYR C CA 1
ATOM 8673 C C . TYR C 2 109 ? 100.845 130.140 99.438 1.00 52.04 327 TYR C C 1
ATOM 8674 O O . TYR C 2 109 ? 101.875 129.558 99.082 1.00 52.04 327 TYR C O 1
ATOM 8683 N N . TYR C 2 110 ? 100.023 130.721 98.570 1.00 50.71 328 TYR C N 1
ATOM 8684 C CA . TYR C 2 110 ? 100.331 130.851 97.153 1.00 50.71 328 TYR C CA 1
ATOM 8685 C C . TYR C 2 110 ? 99.488 131.986 96.589 1.00 50.71 328 TYR C C 1
ATOM 8686 O O . TYR C 2 110 ? 98.454 132.337 97.169 1.00 50.71 328 TYR C O 1
ATOM 8695 N N . PRO C 2 111 ? 99.909 132.592 95.478 1.00 53.07 329 PRO C N 1
ATOM 8696 C CA . PRO C 2 111 ? 99.158 133.735 94.931 1.00 53.07 329 PRO C CA 1
ATOM 8697 C C . PRO C 2 111 ? 97.734 133.348 94.560 1.00 53.07 329 PRO C C 1
ATOM 8698 O O . PRO C 2 111 ? 97.507 132.470 93.725 1.00 53.07 329 PRO C O 1
ATOM 8702 N N . MET C 2 112 ? 96.769 134.022 95.190 1.00 56.21 330 MET C N 1
ATOM 8703 C CA . MET C 2 112 ? 95.360 133.735 94.943 1.00 56.21 330 MET C CA 1
ATOM 8704 C C . MET C 2 112 ? 94.870 134.302 93.617 1.00 56.21 330 MET C C 1
ATOM 8705 O O . MET C 2 112 ? 93.953 133.737 93.012 1.00 56.21 330 MET C O 1
ATOM 8710 N N . GLN C 2 113 ? 95.452 135.405 93.153 1.00 62.74 331 GLN C N 1
ATOM 8711 C CA . GLN C 2 113 ? 94.972 136.099 91.965 1.00 62.74 331 GLN C CA 1
ATOM 8712 C C . GLN C 2 113 ? 96.085 136.189 90.933 1.00 62.74 331 GLN C C 1
ATOM 8713 O O . GLN C 2 113 ? 97.238 136.465 91.281 1.00 62.74 331 GLN C O 1
ATOM 8719 N N . LEU C 2 114 ? 95.737 135.956 89.671 1.00 62.92 332 LEU C N 1
ATOM 8720 C CA . LEU C 2 114 ? 96.663 136.148 88.564 1.00 62.92 332 LEU C CA 1
ATOM 8721 C C . LEU C 2 114 ? 96.523 137.558 88.007 1.00 62.92 332 LEU C C 1
ATOM 8722 O O . LEU C 2 114 ? 95.435 138.141 88.024 1.00 62.92 332 LEU C O 1
ATOM 8727 N N . ASP C 2 115 ? 97.635 138.102 87.511 1.00 66.54 333 ASP C N 1
ATOM 8728 C CA . ASP C 2 115 ? 97.616 139.451 86.958 1.00 66.54 333 ASP C CA 1
ATOM 8729 C C . ASP C 2 115 ? 97.143 139.460 85.509 1.00 66.54 333 ASP C C 1
ATOM 8730 O O . ASP C 2 115 ? 97.042 140.528 84.896 1.00 66.54 333 ASP C O 1
ATOM 8735 N N . LEU C 2 116 ? 96.861 138.288 84.947 1.00 68.09 334 LEU C N 1
ATOM 8736 C CA . LEU C 2 116 ? 96.385 138.182 83.570 1.00 68.09 334 LEU C CA 1
ATOM 8737 C C . LEU C 2 116 ? 95.084 138.953 83.367 1.00 68.09 334 LEU C C 1
ATOM 8738 O O . LEU C 2 116 ? 95.065 139.992 82.706 1.00 68.09 334 LEU C O 1
ATOM 8743 N N . THR D 2 102 ? 121.256 72.684 98.403 1.00 81.10 320 THR D N 1
ATOM 8744 C CA . THR D 2 102 ? 120.571 73.541 99.354 1.00 81.10 320 THR D CA 1
ATOM 8745 C C . THR D 2 102 ? 119.991 72.704 100.495 1.00 81.10 320 THR D C 1
ATOM 8746 O O . THR D 2 102 ? 119.678 71.524 100.314 1.00 81.10 320 THR D O 1
ATOM 8750 N N . PRO D 2 103 ? 119.835 73.295 101.683 1.00 75.08 321 PRO D N 1
ATOM 8751 C CA . PRO D 2 103 ? 119.344 72.524 102.834 1.00 75.08 321 PRO D CA 1
ATOM 8752 C C . PRO D 2 103 ? 117.849 72.244 102.785 1.00 75.08 321 PRO D C 1
ATOM 8753 O O . PRO D 2 103 ? 117.254 71.906 103.813 1.00 75.08 321 PRO D O 1
ATOM 8757 N N . GLU D 2 104 ? 117.235 72.430 101.611 1.00 74.62 322 GLU D N 1
ATOM 8758 C CA . GLU D 2 104 ? 115.803 72.256 101.356 1.00 74.62 322 GLU D CA 1
ATOM 8759 C C . GLU D 2 104 ? 114.955 72.974 102.402 1.00 74.62 322 GLU D C 1
ATOM 8760 O O . GLU D 2 104 ? 113.779 72.650 102.591 1.00 74.62 322 GLU D O 1
ATOM 8766 N N . GLU D 2 105 ? 115.551 73.952 103.080 1.00 66.57 323 GLU D N 1
ATOM 8767 C CA . GLU D 2 105 ? 114.844 74.843 103.988 1.00 66.57 323 GLU D CA 1
ATOM 8768 C C . GLU D 2 105 ? 114.711 76.250 103.430 1.00 66.57 323 GLU D C 1
ATOM 8769 O O . GLU D 2 105 ? 113.714 76.926 103.704 1.00 66.57 323 GLU D O 1
ATOM 8775 N N . TRP D 2 106 ? 115.688 76.692 102.636 1.00 59.19 324 TRP D N 1
ATOM 8776 C CA . TRP D 2 106 ? 115.617 78.002 102.004 1.00 59.19 324 TRP D CA 1
ATOM 8777 C C . TRP D 2 106 ? 114.533 78.068 100.938 1.00 59.19 324 TRP D C 1
ATOM 8778 O O . TRP D 2 106 ? 114.145 79.169 100.535 1.00 59.19 324 TRP D O 1
ATOM 8789 N N . ASN D 2 107 ? 114.040 76.919 100.472 1.00 60.21 325 ASN D N 1
ATOM 8790 C CA . ASN D 2 107 ? 112.986 76.892 99.465 1.00 60.21 325 ASN D CA 1
ATOM 8791 C C . ASN D 2 107 ? 111.663 77.439 99.982 1.00 60.21 325 ASN D C 1
ATOM 8792 O O . ASN D 2 107 ? 110.781 77.738 99.171 1.00 60.21 325 ASN D O 1
ATOM 8797 N N . LEU D 2 108 ? 111.501 77.565 101.301 1.00 58.10 326 LEU D N 1
ATOM 8798 C CA . LEU D 2 108 ? 110.278 78.145 101.845 1.00 58.10 326 LEU D CA 1
ATOM 8799 C C . LEU D 2 108 ? 110.128 79.604 101.437 1.00 58.10 326 LEU D C 1
ATOM 8800 O O . LEU D 2 108 ? 109.024 80.050 101.102 1.00 58.10 326 LEU D O 1
ATOM 8805 N N . TYR D 2 109 ? 111.223 80.366 101.467 1.00 52.37 327 TYR D N 1
ATOM 8806 C CA . TYR D 2 109 ? 111.147 81.779 101.108 1.00 52.37 327 TYR D CA 1
ATOM 8807 C C . TYR D 2 109 ? 110.818 81.950 99.630 1.00 52.37 327 TYR D C 1
ATOM 8808 O O . TYR D 2 109 ? 109.893 82.688 99.272 1.00 52.37 327 TYR D O 1
ATOM 8817 N N . TYR D 2 110 ? 111.557 81.270 98.759 1.00 50.58 328 TYR D N 1
ATOM 8818 C CA . TYR D 2 110 ? 111.233 81.210 97.340 1.00 50.58 328 TYR D CA 1
ATOM 8819 C C . TYR D 2 110 ? 111.979 80.035 96.725 1.00 50.58 328 TYR D C 1
ATOM 8820 O O . TYR D 2 110 ? 113.021 79.619 97.246 1.00 50.58 328 TYR D O 1
ATOM 8829 N N . PRO D 2 111 ? 111.467 79.472 95.630 1.00 53.35 329 PRO D N 1
ATOM 8830 C CA . PRO D 2 111 ? 112.101 78.282 95.042 1.00 53.35 329 PRO D CA 1
ATOM 8831 C C . PRO D 2 111 ? 113.527 78.560 94.592 1.00 53.35 329 PRO D C 1
ATOM 8832 O O . PRO D 2 111 ? 113.850 79.652 94.122 1.00 53.35 329 PRO D O 1
ATOM 8836 N N . MET D 2 112 ? 114.382 77.552 94.739 1.00 62.16 330 MET D N 1
ATOM 8837 C CA . MET D 2 112 ? 115.782 77.637 94.359 1.00 62.16 330 MET D CA 1
ATOM 8838 C C . MET D 2 112 ? 116.155 76.442 93.493 1.00 62.16 330 MET D C 1
ATOM 8839 O O . MET D 2 112 ? 115.493 75.400 93.518 1.00 62.16 330 MET D O 1
ATOM 8844 N N . GLN D 2 113 ? 117.228 76.611 92.718 1.00 72.74 331 GLN D N 1
ATOM 8845 C CA . GLN D 2 113 ? 117.723 75.590 91.795 1.00 72.74 331 GLN D CA 1
ATOM 8846 C C . GLN D 2 113 ? 116.635 75.195 90.791 1.00 72.74 331 GLN D C 1
ATOM 8847 O O . GLN D 2 113 ? 116.136 74.068 90.771 1.00 72.74 331 GLN D O 1
ATOM 8853 N N . LEU D 2 114 ? 116.269 76.176 89.969 1.00 70.06 332 LEU D N 1
ATOM 8854 C CA . LEU D 2 114 ? 115.276 75.947 88.928 1.00 70.06 332 LEU D CA 1
ATOM 8855 C C . LEU D 2 114 ? 115.715 74.812 88.012 1.00 70.06 332 LEU D C 1
ATOM 8856 O O . LEU D 2 114 ? 116.853 74.777 87.536 1.00 70.06 332 LEU D O 1
ATOM 8861 N N . ASP D 2 115 ? 114.800 73.880 87.764 1.00 74.41 333 ASP D N 1
ATOM 8862 C CA . ASP D 2 115 ? 115.065 72.720 86.921 1.00 74.41 333 ASP D CA 1
ATOM 8863 C C . ASP D 2 115 ? 114.501 72.980 85.528 1.00 74.41 333 ASP D C 1
ATOM 8864 O O . ASP D 2 115 ? 113.364 72.626 85.208 1.00 74.41 333 ASP D O 1
ATOM 8869 N N . LEU D 2 116 ? 115.320 73.611 84.692 1.00 74.02 334 LEU D N 1
ATOM 8870 C CA . LEU D 2 116 ? 114.928 74.006 83.348 1.00 74.02 334 LEU D CA 1
ATOM 8871 C C . LEU D 2 116 ? 115.756 73.222 82.342 1.00 74.02 334 LEU D C 1
ATOM 8872 O O . LEU D 2 116 ? 116.984 73.156 82.464 1.00 74.02 334 LEU D O 1
#

GO terms:
  GO:0005739 mitochondrion (C, IDA)
  GO:0032981 mitochondrial respiratory chain complex I assembly (P, IMP)
  GO:0005515 protein binding (F, IPI)
  GO:0030674 protein-macromolecule adaptor activity (F, IDA)
  GO:0017099 very-long-chain fatty acyl-CoA dehydrogenase activity (F, IDA)
  GO:0003995 acyl-CoA dehydrogenase activity (F, IDA)
  GO:0160295 mitochondrial complex I intermediate assembly complex (C, IDA)
  GO:0005739 mitochondrion (C, HTP)
  GO:0005743 mitochondrial inner membrane (C, TAS)
  GO:0001676 long-chain fatty acid metabolic process (P, IDA)
  GO:0070991 medium-chain fatty acyl-CoA dehydrogenase activity (F, IDA)
  GO:0031966 mitochondrial membrane (C, IDA)
  GO:0004466 long-chain fatty acyl-CoA dehydrogenase activity (F, IDA)
  GO:0051791 medium-chain fatty acid metabolic process (P, IDA)
  GO:0005634 nucleus (C, IDA)
  GO:0030425 dendrite (C, IDA)

Nearest PDB structures (foldseek):
  8phe-assembly1_B  TM=1.001E+00  e=2.408E-80  Homo sapiens
  8phf-assembly1_A  TM=9.900E-01  e=9.505E-71  Homo sapiens
  5lnx-assembly1_D  TM=9.173E-01  e=4.467E-27  Bacillus subtilis subsp. subtilis str. 168
  2d29-assembly1_A  TM=9.103E-01  e=1.753E-26  Thermus thermophilus HB8
  2wbi-assembly1_A-2  TM=8.107E-01  e=6.336E-17  Homo sapiens

Solvent-accessible surface area: 42476 Å² total; per-residue (Å²): 32,1,0,31,35,0,2,41,20,134,44,71,113,152,29,0,10,80,6,28,92,11,58,81,98,87,16,88,104,4,89,149,40,13,33,78,2,71,111,3,4,77,116,98,13,83,19,141,87,2,15,126,112,21,121,17,25,112,112,10,22,108,70,0,50,84,30,17,0,0,1,0,36,0,34,115,131,33,53,13,58,31,25,47,24,8,15,19,0,40,0,7,11,6,8,10,37,6,12,3,0,23,5,3,4,16,1,0,3,6,29,0,2,21,0,0,31,63,24,8,48,115,120,14,33,64,111,11,0,47,81,0,4,56,0,110,45,6,0,1,18,0,13,47,14,50,21,97,88,47,16,15,10,18,8,91,1,80,2,62,78,14,179,77,147,117,25,10,45,0,56,25,31,0,35,71,5,21,0,0,37,64,0,48,4,0,0,0,0,0,15,4,108,32,118,88,126,108,54,45,112,97,40,75,2,0,0,0,0,0,37,70,134,46,35,33,19,87,38,28,181,64,49,63,5,1,0,7,67,6,6,14,4,2,58,0,63,4,131,80,0,111,0,45,72,118,6,16,0,40,110,54,11,66,0,52,127,2,0,52,57,0,38,26,35,6,19,5,16,12,0,0,29,1,0,6,19,0,30,54,2,0,76,64,0,0,86,36,0,10,96,57,67,26,15,103,70,98,13,15,97,17,13,6,11,19,36,11,0,2,42,0,0,6,18,0,0,0,1,0,0,1,0,1,0,0,0,9,1,39,61,85,134,60,196,50,89,7,7,2,1,2,0,0,1,0,0,20,0,0,80,5,0,26,91,0,3,7,33,0,0,12,10,6,14,16,73,0,0,6,58,82,74,55,11,5,39,19,7,8,13,3,3,5,24,18,17,33,31,29,29,6,27,29,4,18,3,8,0,0,1,17,0,0,20,39,0,2,134,65,22,62,110,158,128,201,89,81,57,11,67,110,61,0,36,114,2,2,87,57,2,54,78,0,1,137,24,0,8,128,14,1,69,63,0,18,141,91,43,16,120,70,0,39,128,41,18,18,7,1,55,30,0,0,43,1,0,9,20,0,0,0,0,0,0,0,0,0,2,0,4,3,1,29,140,50,40,9,172,75,60,95,0,1,22,29,3,0,40,8,6,0,25,58,1,31,44,96,1,76,88,20,17,52,27,4,78,139,202,17,117,47,28,37,10,114,55,26,65,107,1,0,98,41,0,13,140,109,91,17,17,17,8,10,31,2,6,37,92,70,179,36,0,1,44,22,0,2,45,27,94,48,54,113,159,38,0,20,75,6,32,88,20,68,85,121,56,21,89,94,1,82,145,39,8,37,73,1,74,124,4,4,91,128,92,14,81,17,140,80,2,12,125,99,25,114,17,21,111,114,11,31,107,80,0,48,85,24,18,0,0,1,0,34,0,33,112,131,34,52,13,60,31,20,47,25,6,2,25,0,39,0,7,9,7,9,6,44,4,11,2,0,25,5,1,6,16,1,0,5,14,32,0,1,24,0,0,32,81,19,9,50,116,122,13,34,65,112,11,0,48,79,0,4,55,0,109,47,8,0,0,19,0,18,54,12,54,20,102,91,36,16,17,9,21,9,87,1,87,1,61,77,14,177,78,146,120,22,9,45,0,56,27,30,0,36,76,3,23,0,0,36,57,0,49,3,0,0,0,0,0,25,3,116,29,118,83,127,106,53,44,117,117,42,82,5,0,0,0,0,0,37,71,138,47,37,35,17,87,39,30,180,72,51,75,4,1,0,6,66,8,5,13,4,2,62,0,62,2,132,81,0,109,0,44,59,124,5,14,0,41,116,56,11,63,0,38,104,1,0,54,54,1,43,24,42,9,22,10,16,13,0,0,25,1,0,6,20,0,30,53,2,0,83,53,0,0,92,33,0,7,92,57,62,26,13,101,70,98,15,15,98,17,12,4,11,18,38,10,0,0,41,1,0,6,18,0,0,0,1,0,0,1,0,1,0,0,0,9,2,36,64,83,135,60,210,53,90,11,8,4,1,2,0,0,2,0,0,20,1,0,79,4,0,27,88,0,3,8,31,0,0,12,10,7,15,17,74,0,0,4,66,72,75,56,12,4,33,18,6,8,13,2,4,4,24,17,14,29,37,28,28,6,26,31,8,17,4,9,0,0,1,19,0,1,21,43,0,2,113,69,19,63,103,154,140,196,109,86,62,12,62,108,63,0,38,114,2,2,90,55,2,55,75,0,2,132,24,0,6,128,14,0,74,59,1,12,148,87,53,14,160,59,0,40,134,39,17,14,5,1,56,27,0,0,43,1,0,9,19,0,0,0,0,0,0,0,0,1,3,0,7,3,1,30,143,58,35,5,129,63,57,95,0,1,25,20,2,0,29,4,6,0,26,63,1,28,35,95,1,76,89,20,17,53,23,2,75,152,207,19,124,41,29,37,29,119,62,28,64,100,2,0,98,36,0,10,140,110,91,18,19,18,7,11,30,2,12,50,100,70,175,108,45,81,3,17,27,16,49,10,24,22,116,26,97,86,72,40,44,5,27,28,10,50,8,30,26,123,10,123,50

Organism: Homo sapiens (NCBI:txid9606)

B-factor: mean 44.75, std 14.27, range [21.69, 112.25]

Sequence (1132 aa):
AFAKELFLGKIKKKEVFPFPEVSQDELNEINQFLGPVEKFFTEEVDSRKIDQEGKIPDETLEKLKSLGLFGLQVPEEYGGLGFSNTMYSRLGEIISMDGSITVTLAAHQAIGLKGIILAGTEEQKAKYLPKLASGEHIAAFCLTEPASGSDAASIRSRATLSEDKKHYILNGSKVWITNGGLANIFTVFAKTEVVDSDGSVKDKITAFIVERDFGGVTNGKPEDKLGIRGSNTCEVHFENTKIPVENILGEVGDGFKVAMNILNSGRFSMGSVVAGLLKRLIEMTAEYACTRKQFNKRLSEFGLIQEKFALMAQKAYVMESMTYLTAGMLDQPGFPDCSIEAAMVKVFSSEAAWQCVSEALQILGGLGYTRDYPYERILRDTRILLIFEGTNEILRMYIALTGLQHAGRILTTRIHHGVVHPSLADSANKFEENTYCFGRTVETLLLRFGKTIMEEQLVLKRVANILINLYGMTAVLSRASRSIRIGLRNHDHEVLLANTFCVEAYLQNLFSLSQLDKYAPENLDEQIKKVSQQILEKRAYICAHPLDRTCAFAKELFLGKIKKKEVFPFPEVSQDELNEINQFLGPVEKFFTEEVDSRKIDQEGKIPDETLEKLKSLGLFGLQVPEEYGGLGFSNTMYSRLGEIISMDGSITVTLAAHQAIGLKGIILAGTEEQKAKYLPKLASGEHIAAFCLTEPASGSDAASIRSRATLSEDKKHYILNGSKVWITNGGLANIFTVFAKTEVVDSDGSVKDKITAFIVERDFGGVTNGKPEDKLGIRGSNTCEVHFENTKIPVENILGEVGDGFKVAMNILNSGRFSMGSVVAGLLKRLIEMTAEYACTRKQFNKRLSEFGLIQEKFALMAQKAYVMESMTYLTAGMLDQPGFPDCSIEAAMVKVFSSEAAWQCVSEALQILGGLGYTRDYPYERILRDTRILLIFEGTNEILRMYIALTGLQHAGRILTTRIHHGVVHPSLADSANKFEENTYCFGRTVETLLLRFGKTIMEEQLVLKRVANILINLYGMTAVLSRASRSIRIGLRNHDHEVLLANTFCVEAYLQNLFSLSQLDKYAPENLDEQIKKVSQQILEKRAYICAHPLDRTCTPEEWNLYYPMQLDLTPEEWNLYYPMQLDL

Foldseek 3Di:
DALLCLLQLDGPCPQFQQFQDDDPVVVVVLVVLPDLLLCCLVPVDDLLVLFVVLAGDPVNLLVCLVSQLQQDCPDVVQQHNNDALLSVLVVLLSQLSRLLRSQQSCQQPLQFCVLCVVFNDPVSSNPPRNCRRSSVAGGKEFQFADDDVHDGHDAPKEWEQDPVRFWIWTFGKGFQIWCLVGHQWYFHWHWYFDADPVRDRDTAIWTFTAGPVQDQKDWDAADPAFFNSRIGTIMITHDGRTGGPSGTRHDHRPHVVSNVCSLLRRQLSLLSSLLSVLVVLLVVLVVVQQVDDDPNDGNCPDPVVVVLSLLSVLLSLLSVLLSSSLSSSCRDPDGDPPRLSSLLSLLSSLVSQQVSLVVSLVSNPPVSVDSVDPSSSSNRSSNCSCVPSHHNLVSLLVNLVVSLVSVVVVVVVVVCDVSFDPLCPVLVVLLSVLSNLSNVLSVVCCVVQPPVVNVPSPLSNLNSLLSSLSSSLSSLRSVLRVCVVVVDPPSVSSVVSSVVSSVVSSVSSVVSSLLSDPPRPVPDDVVVVVCVVVCVVVVHDDDDDPPDDDD/DQLLCLLQLDGDPVQFQQFQDDDPVVVVVLVVLVVVVLVCLVPVDDLLVCFVVLAGDPVNLVVCLVSLLQQACPDVVQQHNNDALLSVLVVLLSQLSRLLRSQQSCQQPLQFCVLCVPFNDPVSSNPPRNCRSSSVAGGKEFQFADDDPHDRRDAPWEWEQDPVRFWIWTWGKGFQIWCLVGHQWYFHWHWYFDADPVRDRDIAIWTFTAGPVQDQKDWDAADDAFFNSHIGGIMITGDGRTGGPSGTGHDHRPHVVSVCVSLLPDQLSLLSNLLSVLVVLLVPLVVVQAVDDDPNDGNCPDVVVVVLSLLSVLLSLLSVLLSSSLSSSCRDPDGDDDRLSSLLSLLSSLVSQQVSLVVSLVSVPPVSCDSVDVSVSSNRSSNCSCVPSHHNLVSLCVNQVVSLVSVVVVVVVVVCDVSFDPVCPVLVVLLSVLSNLSNVLSVVLCVVQPPNVVVPSVLSNLNSLLSSLSSSLSSLRSVLRVCVVVVDPPSVVSVVSNVVSSVVSSVSSVVSSLLSDPPRPPNCDVVVCVLVVVCVVVVHDDDDDPPDDDD/DDPVVCVVPDPDDPD/DPVPVCVVPHPDDDD